Protein AF-A0A3N5Y1G5-F1 (afdb_monomer_lite)

Organism: NCBI:txid2259342

pLDDT: mean 88.71, std 13.87, range [32.69, 98.88]

Radius of gyration: 31.94 Å; chains: 1; bounding box: 76×94×120 Å

InterPro domains:
  IPR000755 D-alanyl-D-alanine dipeptidase [MF_01924] (608-785)
  IPR000755 D-alanyl-D-alanine dipeptidase [PF01427] (607-775)
  IPR001466 Beta-lactamase-related [PF00144] (46-370)
  IPR009045 Peptidase M74/Hedgehog-like, zinc-binding domain superfamily [G3DSA:3.30.1380.10] (606-782)
  IPR009045 Peptidase M74/Hedgehog-like, zinc-binding domain superfamily [SSF55166] (608-785)
  IPR012338 Beta-lactamase/transpeptidase-like [G3DSA:3.40.710.10] (34-372)
  IPR012338 Beta-lactamase/transpeptidase-like [SSF56601] (36-376)

Secondary structure (DSSP, 8-state):
----------SSHHHHHHHHHHHHHHHHHHHHHHHHHHHHHHHHHHHHHHHHHTT---EEEEEEESSSEEEEEEESB-TTT-PBP-TTSEEE-GGGHHHHHHHHHHHHHHTTS--TTSBGGGT-TT---B-TT-PPPBHHHHHTT-S---SS-SSSSTT--S---HHHHHHHHTTPBPSS-TTS-----HHHHHHHHHHHHHHHTS-HHHHHIIIIITTTT-TT-BSSGGGS-GGGSPPPEE--SSS--EEPP----S-HHHH--EEEHHHHHHHHHHHHTTTEETTEESS-HHHHHHHTS-S-S---SSS-EE-SS-EEEEETTEEEEEEEEEETTEEEEEEEEGGGTEEEEEEESBTTTHHHHHHHHHHHHHHHHHHHTTPPPPPP---BPPPHHHHHHH-EEEE-SS-EEEEEEETTEEEEEETTS-EEEEEEETTEEEEEETTEEES-EEE-SSEEEETTEEEEEE--PPPPPPPGGGGGT-EEES-TTS-EEEEEETTEEEEEETTTEEEE-EE-SSSEEE--SSSSSTT-EEEE---STTS--SEEEETTEEEEB---S---S-----HHHHHHHHHHHHHHHTPPPPTTTGGG--S-PPB-EEEGGGT-TTSEE--GGGSS-STTS----SS---EEEHHHHHHHHHHHHHHGGGTEEEEEEE----HHHHHHHHHHS-GGGGGGS--TTT--SGGGT-EEEEEEEETTT-PBPP-SS-TT--SGGGSTT---S-HHHHHHHHHHHHHHHHTTEEEETTEEEEEEETTGGGSPP----GGG--B--

Foldseek 3Di:
DDDDDDDDDPDDPVVVVVVVVVVVVCVVVVVVVVVVCVLCVQVQVLLQVQCVVFVFQKKWKFKAFLVFTDDIDIGHAQDADRHTGYLLFKDFQFQVLLVLLLLLLLVCVVVVNFDQADALCVLVVLQAAAEPQPDGQGNQLLLQQQRLFFAFFLALGQQHQDADALVRSRNRSNLFYRLDHRNPARAHHLSSQSSSLVSSCSSVVHHSQVSSVPLPCVQLVFPSKHLALVVDDSSRHHFFWEPFPAAHIDTWDHGHGSSSSRTGMMGGQSSLSSVLSCVLVLQQHPRGGSDHNVSSVQQLDFPDPPRDDDPFGGGRNWTWDAAPNAIKTWDWRFGTRKIKIWIDRSVVRMIMIMMTRYGLLRASRVLSRSQVVQQVVCVVVVHPGDRNWDFAQDDPVVLVLQAAKWADPPWIWGWDDDPRWIWIGIAWFFTFTWTQTPLGIWGRHSNHTGSQWDDDSFWIGHPNGITGGDDDDQADDADLLCVLEAAWWADPNWIWGWAAENNFIWIDTSSTGIFTWDDPDSFKTATDCDDNRHSWMKGFCAPDSVHRTQWIDRRSHITGGPPAVPPLPLDDDDPVLQVVLVVLLVVLLPDDADPVQVVQDDDPDAAQKDWLCVLDVQAAFAQCLCALSANNSHRNAVDSTAIARNLLSVLVSQLQVVVVVVQKGKYFHYFADALSVLVSCCVPDDPVLCLLGDDSNVADLSLLSQKTFIAIDGNVPRGGDDAQDDPNRSDQSQALRDDTYYNNRNVRLVSSQVSSVVSQWHARGRGSRMTGHPPSVVGRRHNAGPVRRRHDD

Structure (mmCIF, N/CA/C/O backbone):
data_AF-A0A3N5Y1G5-F1
#
_entry.id   AF-A0A3N5Y1G5-F1
#
loop_
_atom_site.group_PDB
_atom_site.id
_atom_site.type_symbol
_atom_site.label_atom_id
_atom_site.label_alt_id
_atom_site.label_comp_id
_atom_site.label_asym_id
_atom_site.label_entity_id
_atom_site.label_seq_id
_atom_site.pdbx_PDB_ins_code
_atom_site.Cartn_x
_atom_site.Cartn_y
_atom_site.Cartn_z
_atom_site.occupancy
_atom_site.B_iso_or_equiv
_atom_site.auth_seq_id
_atom_site.auth_comp_id
_atom_site.auth_asym_id
_atom_site.auth_atom_id
_atom_site.pdbx_PDB_model_num
ATOM 1 N N . MET A 1 1 ? 12.462 68.287 79.538 1.00 35.81 1 MET A N 1
ATOM 2 C CA . MET A 1 1 ? 13.253 67.039 79.572 1.00 35.81 1 MET A CA 1
ATOM 3 C C . MET A 1 1 ? 12.494 65.989 78.760 1.00 35.81 1 MET A C 1
ATOM 5 O O . MET A 1 1 ? 11.351 65.726 79.089 1.00 35.81 1 MET A O 1
ATOM 9 N N . THR A 1 2 ? 13.094 65.518 77.661 1.00 41.91 2 THR A N 1
ATOM 10 C CA . THR A 1 2 ? 12.868 64.233 76.947 1.00 41.91 2 THR A CA 1
ATOM 11 C C . THR A 1 2 ? 11.444 63.730 76.608 1.00 41.91 2 THR A C 1
ATOM 13 O O . THR A 1 2 ? 10.757 63.215 77.482 1.00 41.91 2 THR A O 1
ATOM 16 N N . MET A 1 3 ? 11.079 63.668 75.309 1.00 32.69 3 MET A N 1
ATOM 17 C CA . MET A 1 3 ? 10.240 62.576 74.748 1.00 32.69 3 MET A CA 1
ATOM 18 C C . MET A 1 3 ? 10.210 62.518 73.195 1.00 32.69 3 MET A C 1
ATOM 20 O O . MET A 1 3 ? 10.157 63.569 72.564 1.00 32.69 3 MET A O 1
ATOM 24 N N . LYS A 1 4 ? 10.079 61.295 72.623 1.00 39.53 4 LYS A N 1
ATOM 25 C CA . LYS A 1 4 ? 9.840 60.930 71.185 1.00 39.53 4 LYS A CA 1
ATOM 26 C C . LYS A 1 4 ? 11.037 61.209 70.236 1.00 39.53 4 LYS A C 1
ATOM 28 O O . LYS A 1 4 ? 11.791 62.131 70.493 1.00 39.53 4 LYS A O 1
ATOM 33 N N . ARG A 1 5 ? 11.326 60.478 69.139 1.00 40.19 5 ARG A N 1
ATOM 34 C CA . ARG A 1 5 ? 10.696 59.418 68.285 1.00 40.19 5 ARG A CA 1
ATOM 35 C C . ARG A 1 5 ? 11.837 58.467 67.775 1.00 40.19 5 ARG A C 1
ATOM 37 O O . ARG A 1 5 ? 12.974 58.912 67.814 1.00 40.19 5 ARG A O 1
ATOM 44 N N . PHE A 1 6 ? 11.689 57.242 67.231 1.00 38.09 6 PHE A N 1
ATOM 45 C CA . PHE A 1 6 ? 10.591 56.250 67.096 1.00 38.09 6 PHE A CA 1
ATOM 46 C C . PHE A 1 6 ? 11.174 54.824 66.792 1.00 38.09 6 PHE A C 1
ATOM 48 O O . PHE A 1 6 ? 12.289 54.541 67.212 1.00 38.09 6 PHE A O 1
ATOM 55 N N . MET A 1 7 ? 10.440 53.926 66.107 1.00 43.69 7 MET A N 1
ATOM 56 C CA . MET A 1 7 ? 10.794 52.516 65.789 1.00 43.69 7 MET A CA 1
ATOM 57 C C . MET A 1 7 ? 11.219 52.273 64.323 1.00 43.69 7 MET A C 1
ATOM 59 O O . MET A 1 7 ? 10.717 52.977 63.457 1.00 43.69 7 MET A O 1
ATOM 63 N N . THR A 1 8 ? 11.933 51.164 64.049 1.00 39.12 8 THR A N 1
ATOM 64 C CA . THR A 1 8 ? 11.602 50.160 62.992 1.00 39.12 8 THR A CA 1
ATOM 65 C C . THR A 1 8 ? 12.385 48.854 63.213 1.00 39.12 8 THR A C 1
ATOM 67 O O . THR A 1 8 ? 13.560 48.914 63.556 1.00 39.12 8 THR A O 1
ATOM 70 N N . GLY A 1 9 ? 11.775 47.680 62.978 1.00 36.16 9 GLY A N 1
ATOM 71 C CA . GLY A 1 9 ? 12.484 46.392 63.107 1.00 36.16 9 GLY A CA 1
ATOM 72 C C . GLY A 1 9 ? 11.608 45.132 63.127 1.00 36.16 9 GLY A C 1
ATOM 73 O O . GLY A 1 9 ? 11.803 44.278 63.981 1.00 36.16 9 GLY A O 1
ATOM 74 N N . GLY A 1 10 ? 10.617 45.010 62.232 1.00 46.09 10 GLY A N 1
ATOM 75 C CA . GLY A 1 10 ? 9.614 43.935 62.325 1.00 46.09 10 GLY A CA 1
ATOM 76 C C . GLY A 1 10 ? 8.923 43.545 61.017 1.00 46.09 10 GLY A C 1
ATOM 77 O O . GLY A 1 10 ? 7.711 43.379 61.018 1.00 46.09 10 GLY A O 1
ATOM 78 N N . PHE A 1 11 ? 9.661 43.425 59.903 1.00 45.41 11 PHE A N 1
ATOM 79 C CA . PHE A 1 11 ? 9.076 43.025 58.604 1.00 45.41 11 PHE A CA 1
ATOM 80 C C . PHE A 1 11 ? 9.909 42.046 57.748 1.00 45.41 11 PHE A C 1
ATOM 82 O O . PHE A 1 11 ? 9.359 41.427 56.841 1.00 45.41 11 PHE A O 1
ATOM 89 N N . LEU A 1 12 ? 11.205 41.842 58.030 1.00 46.50 12 LEU A N 1
ATOM 90 C CA . LEU A 1 12 ? 12.088 41.041 57.157 1.00 46.50 12 LEU A CA 1
ATOM 91 C C . LEU A 1 12 ? 11.954 39.512 57.318 1.00 46.50 12 LEU A C 1
ATOM 93 O O . LEU A 1 12 ? 12.172 38.768 56.364 1.00 46.50 12 LEU A O 1
ATOM 97 N N . SER A 1 13 ? 11.579 39.027 58.506 1.00 48.31 13 SER A N 1
ATOM 98 C CA . SER A 1 13 ? 11.663 37.593 58.844 1.00 48.31 13 SER A CA 1
ATOM 99 C C . SER A 1 13 ? 10.704 36.692 58.046 1.00 48.31 13 SER A C 1
ATOM 101 O O . SER A 1 13 ? 11.067 35.562 57.736 1.00 48.31 13 SER A O 1
ATOM 103 N N . ARG A 1 14 ? 9.515 37.174 57.650 1.00 47.97 14 ARG A N 1
ATOM 104 C CA . ARG A 1 14 ? 8.518 36.349 56.929 1.00 47.97 14 ARG A CA 1
ATOM 105 C C . ARG A 1 14 ? 8.759 36.209 55.420 1.00 47.97 14 ARG A C 1
ATOM 107 O O . ARG A 1 14 ? 8.202 35.294 54.818 1.00 47.97 14 ARG A O 1
ATOM 114 N N . TYR A 1 15 ? 9.574 37.072 54.812 1.00 46.44 15 TYR A N 1
ATOM 115 C CA . TYR A 1 15 ? 9.880 36.996 53.376 1.00 46.44 15 TYR A CA 1
ATOM 116 C C . TYR A 1 15 ? 11.066 36.072 53.074 1.00 46.44 15 TYR A C 1
ATOM 118 O O . TYR A 1 15 ? 11.004 35.299 52.119 1.00 46.44 15 TYR A O 1
ATOM 126 N N . LEU A 1 16 ? 12.099 36.074 53.925 1.00 49.38 16 LEU A N 1
ATOM 127 C CA . LEU A 1 16 ? 13.285 35.223 53.765 1.00 49.38 16 LEU A CA 1
ATOM 128 C C . LEU A 1 16 ? 12.955 33.721 53.796 1.00 49.38 16 LEU A C 1
ATOM 130 O O . LEU A 1 16 ? 13.438 32.981 52.945 1.00 49.38 16 LEU A O 1
ATOM 134 N N . THR A 1 17 ? 12.077 33.266 54.697 1.00 49.31 17 THR A N 1
ATOM 135 C CA . THR A 1 17 ? 11.693 31.841 54.773 1.00 49.31 17 THR A CA 1
ATOM 136 C C . THR A 1 17 ? 10.901 31.378 53.546 1.00 49.31 17 THR A C 1
ATOM 138 O O . THR A 1 17 ? 11.073 30.245 53.101 1.00 49.31 17 THR A O 1
ATOM 141 N N . ARG A 1 18 ? 10.066 32.251 52.959 1.00 48.28 18 ARG A N 1
ATOM 142 C CA . ARG A 1 18 ? 9.344 31.949 51.710 1.00 48.28 18 ARG A CA 1
ATOM 143 C C . ARG A 1 18 ? 10.288 31.875 50.511 1.00 48.28 18 ARG A C 1
ATOM 145 O O . ARG A 1 18 ? 10.153 30.947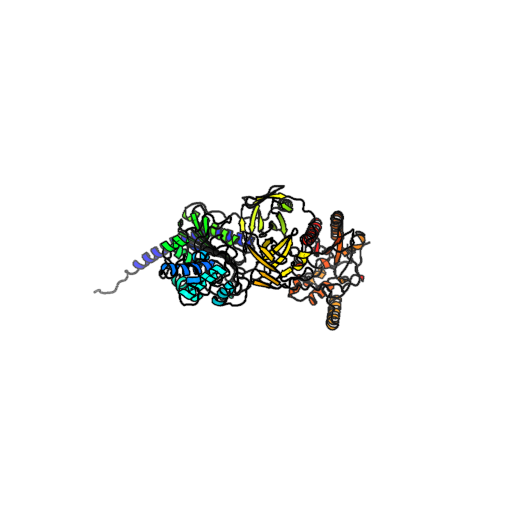 49.725 1.00 48.28 18 ARG A O 1
ATOM 152 N N . TYR A 1 19 ? 11.259 32.784 50.407 1.00 48.06 19 TYR A N 1
ATOM 153 C CA . TYR A 1 19 ? 12.279 32.714 49.356 1.00 48.06 19 TYR A CA 1
ATOM 154 C C . TYR A 1 19 ? 13.170 31.475 49.496 1.00 48.06 19 TYR A C 1
ATOM 156 O O . TYR A 1 19 ? 13.357 30.775 48.511 1.00 48.06 19 TYR A O 1
ATOM 164 N N . MET A 1 20 ? 13.649 31.130 50.699 1.00 50.00 20 MET A N 1
ATOM 165 C CA . MET A 1 20 ? 14.461 29.915 50.888 1.00 50.00 20 MET A CA 1
ATOM 166 C C . MET A 1 20 ? 13.717 28.639 50.476 1.00 50.00 20 MET A C 1
ATOM 168 O O . MET A 1 20 ? 14.296 27.804 49.789 1.00 50.00 20 MET A O 1
ATOM 172 N N . LEU A 1 21 ? 12.438 28.497 50.841 1.00 47.47 21 LEU A N 1
ATOM 173 C CA . LEU A 1 21 ? 11.632 27.347 50.420 1.00 47.47 21 LEU A CA 1
ATOM 174 C C . LEU A 1 21 ? 11.387 27.331 48.904 1.00 47.47 21 LEU A C 1
ATOM 176 O O . LEU A 1 21 ? 11.476 26.268 48.301 1.00 47.47 21 LEU A O 1
ATOM 180 N N . PHE A 1 22 ? 11.145 28.486 48.276 1.00 49.47 22 PHE A N 1
ATOM 181 C CA . PHE A 1 22 ? 10.941 28.573 46.825 1.00 49.47 22 PHE A CA 1
ATOM 182 C C . PHE A 1 22 ? 12.224 28.255 46.037 1.00 49.47 22 PHE A C 1
ATOM 184 O O . PHE A 1 22 ? 12.180 27.503 45.067 1.00 49.47 22 PHE A O 1
ATOM 191 N N . THR A 1 23 ? 13.383 28.746 46.492 1.00 51.19 23 THR A N 1
ATOM 192 C CA . THR A 1 23 ? 14.684 28.454 45.871 1.00 51.19 23 THR A CA 1
ATOM 193 C C . THR A 1 23 ? 15.103 26.998 46.079 1.00 51.19 23 THR A C 1
ATOM 195 O O . THR A 1 23 ? 15.584 26.380 45.137 1.00 51.19 23 THR A O 1
ATOM 198 N N . ILE A 1 24 ? 14.885 26.410 47.263 1.00 52.44 24 ILE A N 1
ATOM 199 C CA . ILE A 1 24 ? 15.164 24.979 47.500 1.00 52.44 24 ILE A CA 1
ATOM 200 C C . ILE A 1 24 ? 14.243 24.096 46.644 1.00 52.44 24 ILE A C 1
ATOM 202 O O . ILE A 1 24 ? 14.704 23.101 46.092 1.00 52.44 24 ILE A O 1
ATOM 206 N N . PHE A 1 25 ? 12.975 24.483 46.461 1.00 47.50 25 PHE A N 1
ATOM 207 C CA . PHE A 1 25 ? 12.053 23.777 45.568 1.00 47.50 25 PHE A CA 1
ATOM 208 C C . PHE A 1 25 ? 12.506 23.867 44.100 1.00 47.50 25 PHE A C 1
ATOM 210 O O . PHE A 1 25 ? 12.603 22.841 43.433 1.00 47.50 25 PHE A O 1
ATOM 217 N N . MET A 1 26 ? 12.894 25.052 43.607 1.00 45.47 26 MET A N 1
ATOM 218 C CA . MET A 1 26 ? 13.457 25.198 42.254 1.00 45.47 26 MET A CA 1
ATOM 219 C C . MET A 1 26 ? 14.755 24.401 42.055 1.00 45.47 26 MET A C 1
ATOM 221 O O . MET A 1 26 ? 14.901 23.730 41.038 1.00 45.47 26 MET A O 1
ATOM 225 N N . VAL A 1 27 ? 15.677 24.427 43.023 1.00 53.62 27 VAL A N 1
ATOM 226 C CA . VAL A 1 27 ? 16.965 23.708 42.952 1.00 53.62 27 VAL A CA 1
ATOM 227 C C . VAL A 1 27 ? 16.796 22.185 43.048 1.00 53.62 27 VAL A C 1
ATOM 229 O O . VAL A 1 27 ? 17.660 21.460 42.568 1.00 53.62 27 VAL A O 1
ATOM 232 N N . ALA A 1 28 ? 15.687 21.681 43.600 1.00 47.50 28 ALA A N 1
ATOM 233 C CA . ALA A 1 28 ? 15.346 20.256 43.563 1.00 47.50 28 ALA A CA 1
ATOM 234 C C . ALA A 1 28 ? 14.612 19.842 42.270 1.00 47.50 28 ALA A C 1
ATOM 236 O O . ALA A 1 28 ? 14.833 18.741 41.770 1.00 47.50 28 ALA A O 1
ATOM 237 N N . VAL A 1 29 ? 13.769 20.718 41.710 1.00 45.72 29 VAL A N 1
ATOM 238 C CA . VAL A 1 29 ? 12.982 20.435 40.494 1.00 45.72 29 VAL A CA 1
ATOM 239 C C . VAL A 1 29 ? 13.824 20.547 39.216 1.00 45.72 29 VAL A C 1
ATOM 241 O O . VAL A 1 29 ? 13.696 19.696 38.341 1.00 45.72 29 VAL A O 1
ATOM 244 N N . LEU A 1 30 ? 14.732 21.526 39.113 1.00 41.22 30 LEU A N 1
ATOM 245 C CA . LEU A 1 30 ? 15.590 21.721 37.931 1.00 41.22 30 LEU A CA 1
ATOM 246 C C . LEU A 1 30 ? 16.438 20.476 37.568 1.00 41.22 30 LEU A C 1
ATOM 248 O O . LEU A 1 30 ? 16.372 20.046 36.417 1.00 41.22 30 LEU A O 1
ATOM 252 N N . PRO A 1 31 ? 17.164 19.822 38.502 1.00 42.94 31 PRO A N 1
ATOM 253 C CA . PRO A 1 31 ? 17.902 18.588 38.210 1.00 42.94 31 PRO A CA 1
ATOM 254 C C . PRO A 1 31 ? 17.005 17.376 37.934 1.00 42.94 31 PRO A C 1
ATOM 256 O O . PRO A 1 31 ? 17.472 16.389 37.372 1.00 42.94 31 PRO A O 1
ATOM 259 N N . MET A 1 32 ? 15.741 17.413 38.366 1.00 44.34 32 MET A N 1
ATOM 260 C CA . MET A 1 32 ? 14.784 16.325 38.159 1.00 44.34 32 MET A CA 1
ATOM 261 C C . MET A 1 32 ? 14.109 16.428 36.785 1.00 44.34 32 MET A C 1
ATOM 263 O O . MET A 1 32 ? 13.925 15.406 36.133 1.00 44.34 32 MET A O 1
ATOM 267 N N . MET A 1 33 ? 13.831 17.647 36.308 1.00 39.03 33 MET A N 1
ATOM 268 C CA . MET A 1 33 ? 13.385 17.900 34.932 1.00 39.03 33 MET A CA 1
ATOM 269 C C . MET A 1 33 ? 14.505 17.661 33.913 1.00 39.03 33 MET A C 1
ATOM 271 O O . MET A 1 33 ? 14.279 16.945 32.945 1.00 39.03 33 MET A O 1
ATOM 275 N N . ALA A 1 34 ? 15.732 18.129 34.179 1.00 40.22 34 ALA A N 1
ATOM 276 C CA . ALA A 1 34 ? 16.880 17.860 33.305 1.00 40.22 34 ALA A CA 1
ATOM 277 C C . ALA A 1 34 ? 17.174 16.351 33.149 1.00 40.22 34 ALA A C 1
ATOM 279 O O . ALA A 1 34 ? 17.552 15.898 32.075 1.00 40.22 34 ALA A O 1
ATOM 280 N N . LYS A 1 35 ? 16.936 15.547 34.197 1.00 48.62 35 LYS A N 1
ATOM 281 C CA . LYS A 1 35 ? 17.024 14.079 34.111 1.00 48.62 35 LYS A CA 1
ATOM 282 C C . LYS A 1 35 ? 15.906 13.434 33.289 1.00 48.62 35 LYS A C 1
ATOM 284 O O . LYS A 1 35 ? 16.113 12.339 32.786 1.00 48.62 35 LYS A O 1
ATOM 289 N N . ALA A 1 36 ? 14.734 14.058 33.178 1.00 46.88 36 ALA A N 1
ATOM 290 C CA . ALA A 1 36 ? 13.616 13.505 32.414 1.00 46.88 36 ALA A CA 1
ATOM 291 C C . ALA A 1 36 ? 13.797 13.697 30.897 1.00 46.88 36 ALA A C 1
ATOM 293 O O . ALA A 1 36 ? 13.450 12.795 30.138 1.00 46.88 36 ALA A O 1
ATOM 294 N N . GLU A 1 37 ? 14.387 14.818 30.464 1.00 50.84 37 GLU A N 1
ATOM 295 C CA . GLU A 1 37 ? 14.785 15.026 29.060 1.00 50.84 37 GLU A CA 1
ATOM 296 C C . GLU A 1 37 ? 15.881 14.035 28.622 1.00 50.84 37 GLU A C 1
ATOM 298 O O . GLU A 1 37 ? 15.792 13.471 27.532 1.00 50.84 37 GLU A O 1
ATOM 303 N N . ASP A 1 38 ? 16.853 13.736 29.492 1.00 65.69 38 ASP A N 1
ATOM 304 C CA . ASP A 1 38 ? 17.917 12.751 29.221 1.00 65.69 38 ASP A CA 1
ATOM 305 C C . ASP A 1 38 ? 17.380 11.314 29.036 1.00 65.69 38 ASP A C 1
ATOM 307 O O . ASP A 1 38 ? 17.851 10.577 28.170 1.00 65.69 38 ASP A O 1
ATOM 311 N N . ILE A 1 39 ? 16.379 10.901 29.829 1.00 76.75 39 ILE A N 1
ATOM 312 C CA . ILE A 1 39 ? 15.879 9.510 29.861 1.00 76.75 39 ILE A CA 1
ATOM 313 C C . ILE A 1 39 ? 15.238 9.073 28.538 1.00 76.75 39 ILE A C 1
ATOM 315 O O . ILE A 1 39 ? 15.331 7.901 28.192 1.00 76.75 39 ILE A O 1
ATOM 319 N N . TYR A 1 40 ? 14.604 9.983 27.795 1.00 88.00 40 TYR A N 1
ATOM 320 C CA . TYR A 1 40 ? 13.916 9.648 26.541 1.00 88.00 40 TYR A CA 1
ATOM 321 C C . TYR A 1 40 ? 14.642 10.124 25.280 1.00 88.00 40 TYR A C 1
ATOM 323 O O . TYR A 1 40 ? 14.210 9.796 24.178 1.00 88.00 40 TYR A O 1
ATOM 331 N N . SER A 1 41 ? 15.758 10.846 25.413 1.00 87.31 41 SER A N 1
ATOM 332 C CA . SER A 1 41 ? 16.545 11.332 24.273 1.00 87.31 41 SER A CA 1
ATOM 333 C C . SER A 1 41 ? 16.954 10.192 23.325 1.00 87.31 41 SER A C 1
ATOM 335 O O . SER A 1 41 ? 16.700 10.257 22.126 1.00 87.31 41 SER A O 1
ATOM 337 N N . ALA A 1 42 ? 17.452 9.077 23.875 1.00 86.56 42 ALA A N 1
ATOM 338 C CA . ALA A 1 42 ? 17.803 7.888 23.092 1.00 86.56 42 ALA A CA 1
ATOM 339 C C . ALA A 1 42 ? 16.599 7.260 22.358 1.00 86.56 42 ALA A C 1
ATOM 341 O O . ALA A 1 42 ? 16.739 6.835 21.214 1.00 86.56 42 ALA A O 1
ATOM 342 N N . LEU A 1 43 ? 15.419 7.242 22.991 1.00 92.81 43 LEU A N 1
ATOM 343 C CA . LEU A 1 43 ? 14.181 6.717 22.404 1.00 92.81 43 LEU A CA 1
ATOM 344 C C . LEU A 1 43 ? 13.689 7.600 21.243 1.00 92.81 43 LEU A C 1
ATOM 346 O O . LEU A 1 43 ? 13.304 7.080 20.198 1.00 92.81 43 LEU A O 1
ATOM 350 N N . ASN A 1 44 ? 13.748 8.927 21.401 1.00 94.25 44 ASN A N 1
ATOM 351 C CA . ASN A 1 44 ? 13.436 9.887 20.337 1.00 94.25 44 ASN A CA 1
ATOM 352 C C . ASN A 1 44 ? 14.348 9.666 19.117 1.00 94.25 44 ASN A C 1
ATOM 354 O O . ASN A 1 44 ? 13.873 9.553 17.989 1.00 94.25 44 ASN A O 1
ATOM 358 N N . ASP A 1 45 ? 15.656 9.570 19.365 1.00 92.56 45 ASP A N 1
ATOM 359 C CA . ASP A 1 45 ? 16.694 9.338 18.361 1.00 92.56 45 ASP A CA 1
ATOM 360 C C . ASP A 1 45 ? 16.511 8.007 17.614 1.00 92.56 45 ASP A C 1
ATOM 362 O O . ASP A 1 45 ? 16.692 7.943 16.395 1.00 92.56 45 ASP A O 1
ATOM 366 N N . ASP A 1 46 ? 16.146 6.941 18.330 1.00 93.12 46 ASP A N 1
ATOM 367 C CA . ASP A 1 46 ? 15.840 5.637 17.744 1.00 93.12 46 ASP A CA 1
ATOM 368 C C . ASP A 1 46 ? 14.613 5.706 16.826 1.00 93.12 46 ASP A C 1
ATOM 370 O O . ASP A 1 46 ? 14.671 5.255 15.681 1.00 93.12 46 ASP A O 1
ATOM 374 N N . ILE A 1 47 ? 13.528 6.343 17.269 1.00 95.94 47 ILE A N 1
ATOM 375 C CA . ILE A 1 47 ? 12.310 6.503 16.461 1.00 95.94 47 ILE A CA 1
ATOM 376 C C . ILE A 1 47 ? 12.579 7.371 15.225 1.00 95.94 47 ILE A C 1
ATOM 378 O O . ILE A 1 47 ? 12.136 7.024 14.130 1.00 95.94 47 ILE A O 1
ATOM 382 N N . ALA A 1 48 ? 13.340 8.460 15.368 1.00 95.94 48 ALA A N 1
ATOM 383 C CA . ALA A 1 48 ? 13.710 9.338 14.260 1.00 95.94 48 ALA A CA 1
ATOM 384 C C . ALA A 1 48 ? 14.566 8.618 13.205 1.00 95.94 48 ALA A C 1
ATOM 386 O O . ALA A 1 48 ? 14.267 8.699 12.011 1.00 95.94 48 ALA A O 1
ATOM 387 N N . ARG A 1 49 ? 15.594 7.866 13.633 1.00 94.50 49 ARG A N 1
ATOM 388 C CA . ARG A 1 49 ? 16.414 7.032 12.735 1.00 94.50 49 ARG A CA 1
ATOM 389 C C . ARG A 1 49 ? 15.568 5.996 11.999 1.00 94.50 49 ARG A C 1
ATOM 391 O O . ARG A 1 49 ? 15.729 5.839 10.790 1.00 94.50 49 ARG A O 1
ATOM 398 N N . TYR A 1 50 ? 14.667 5.325 12.715 1.00 95.25 50 TYR A N 1
ATOM 399 C CA . TYR A 1 50 ? 13.821 4.278 12.152 1.00 95.25 50 TYR A CA 1
ATOM 400 C C . TYR A 1 50 ? 12.817 4.817 11.125 1.00 95.25 50 TYR A C 1
ATOM 402 O O . TYR A 1 50 ? 12.744 4.323 10.004 1.00 95.25 50 TYR A O 1
ATOM 410 N N . ALA A 1 51 ? 12.086 5.881 11.460 1.00 95.69 51 ALA A N 1
ATOM 411 C CA . ALA A 1 51 ? 11.142 6.509 10.538 1.00 95.69 51 ALA A CA 1
ATOM 412 C C . ALA A 1 51 ? 11.843 7.036 9.270 1.00 95.69 51 ALA A C 1
ATOM 414 O O . ALA A 1 51 ? 11.376 6.791 8.154 1.00 95.69 51 ALA A O 1
ATOM 415 N N . HIS A 1 52 ? 13.012 7.671 9.420 1.00 93.62 52 HIS A N 1
ATOM 416 C CA . HIS A 1 52 ? 13.807 8.142 8.287 1.00 93.62 52 HIS A CA 1
ATOM 417 C C . HIS A 1 52 ? 14.301 6.991 7.392 1.00 93.62 52 HIS A C 1
ATOM 419 O O . HIS A 1 52 ? 14.236 7.107 6.168 1.00 93.62 52 HIS A O 1
ATOM 425 N N . SER A 1 53 ? 14.738 5.856 7.960 1.00 91.50 53 SER A N 1
ATOM 426 C CA . SER A 1 53 ? 15.181 4.687 7.173 1.00 91.50 53 SER A CA 1
ATOM 427 C C . SER A 1 53 ? 14.057 4.027 6.359 1.00 91.50 53 SER A C 1
ATOM 429 O O . SER A 1 53 ? 14.333 3.240 5.451 1.00 91.50 53 SER A O 1
ATOM 431 N N . LEU A 1 54 ? 12.799 4.355 6.666 1.00 91.06 54 LEU A N 1
ATOM 432 C CA . LEU A 1 54 ? 11.588 3.879 5.999 1.00 91.06 54 LEU A CA 1
ATOM 433 C C . LEU A 1 54 ? 10.941 4.921 5.067 1.00 91.06 54 LEU A C 1
ATOM 435 O O . LEU A 1 54 ? 9.944 4.612 4.414 1.00 91.06 54 LEU A O 1
ATOM 439 N N . GLY A 1 55 ? 11.472 6.148 5.003 1.00 90.50 55 GLY A N 1
ATOM 440 C CA . GLY A 1 55 ? 10.859 7.242 4.243 1.00 90.50 55 GLY A CA 1
ATOM 441 C C . GLY A 1 55 ? 9.531 7.734 4.834 1.00 90.50 55 GLY A C 1
ATOM 442 O O . GLY A 1 55 ? 8.634 8.124 4.084 1.00 90.50 55 GLY A O 1
ATOM 443 N N . ILE A 1 56 ? 9.390 7.686 6.162 1.00 95.31 56 ILE A N 1
ATOM 444 C CA . ILE A 1 56 ? 8.267 8.263 6.909 1.00 95.31 56 ILE A CA 1
ATOM 445 C C . ILE A 1 56 ? 8.686 9.663 7.369 1.00 95.31 56 ILE A C 1
ATOM 447 O O . ILE A 1 56 ? 9.626 9.799 8.152 1.00 95.31 56 ILE A O 1
ATOM 451 N N . ASP A 1 57 ? 8.007 10.706 6.882 1.00 94.12 57 ASP A N 1
ATOM 452 C CA . ASP A 1 57 ? 8.413 12.096 7.153 1.00 94.12 57 ASP A CA 1
ATOM 453 C C . ASP A 1 57 ? 7.836 12.639 8.464 1.00 94.12 57 ASP A C 1
ATOM 455 O O . ASP A 1 57 ? 8.407 13.559 9.043 1.00 94.12 57 ASP A O 1
ATOM 459 N N . ALA A 1 58 ? 6.695 12.104 8.910 1.00 97.19 58 ALA A N 1
ATOM 460 C CA . ALA A 1 58 ? 5.980 12.574 10.086 1.00 97.19 58 ALA A CA 1
ATOM 461 C C . ALA A 1 58 ? 5.443 11.424 10.943 1.00 97.19 58 ALA A C 1
ATOM 463 O O . ALA A 1 58 ? 4.789 10.510 10.434 1.00 97.19 58 ALA A O 1
ATOM 464 N N . VAL A 1 59 ? 5.672 11.516 12.257 1.00 98.38 59 VAL A N 1
ATOM 465 C CA . VAL A 1 59 ? 5.168 10.579 13.275 1.00 98.38 59 VAL A CA 1
ATOM 466 C C . VAL A 1 59 ? 4.683 11.364 14.492 1.00 98.38 59 VAL A C 1
ATOM 468 O O . VAL A 1 59 ? 5.362 12.289 14.928 1.00 98.38 59 VAL A O 1
ATOM 471 N N . ALA A 1 60 ? 3.550 10.980 15.078 1.00 98.69 60 ALA A N 1
ATOM 472 C CA . ALA A 1 60 ? 3.110 11.459 16.391 1.00 98.69 60 ALA A CA 1
ATOM 473 C C . ALA A 1 60 ? 2.881 10.280 17.342 1.00 98.69 60 ALA A C 1
ATOM 475 O O . ALA A 1 60 ? 2.391 9.231 16.917 1.00 98.69 60 ALA A O 1
ATOM 476 N N . ILE A 1 61 ? 3.220 10.460 18.622 1.00 98.81 61 ILE A N 1
ATOM 477 C CA . ILE A 1 61 ? 3.103 9.433 19.664 1.00 98.81 61 ILE A CA 1
ATOM 478 C C . ILE A 1 61 ? 2.589 10.033 20.973 1.00 98.81 61 ILE A C 1
ATOM 480 O O . ILE A 1 61 ? 3.077 11.069 21.425 1.00 98.81 61 ILE A O 1
ATOM 484 N N . GLU A 1 62 ? 1.664 9.325 21.614 1.00 98.75 62 GLU A N 1
ATOM 485 C CA . GLU A 1 62 ? 1.229 9.542 22.994 1.00 98.75 62 GLU A CA 1
ATOM 486 C C . GLU A 1 62 ? 1.303 8.219 23.763 1.00 98.75 62 GLU A C 1
ATOM 488 O O . GLU A 1 62 ? 0.728 7.226 23.321 1.00 98.75 62 GLU A O 1
ATOM 493 N N . VAL A 1 63 ? 1.950 8.212 24.929 1.00 98.69 63 VAL A N 1
ATOM 494 C CA . VAL A 1 63 ? 1.886 7.121 25.912 1.00 98.69 63 VAL A CA 1
ATOM 495 C C . VAL A 1 63 ? 1.168 7.612 27.156 1.00 98.69 63 VAL A C 1
ATOM 497 O O . VAL A 1 63 ? 1.468 8.690 27.676 1.00 98.69 63 VAL A O 1
ATOM 500 N N . VAL A 1 64 ? 0.260 6.789 27.668 1.00 98.69 64 VAL A N 1
ATOM 501 C CA . VAL A 1 64 ? -0.548 7.078 28.850 1.00 98.69 64 VAL A CA 1
ATOM 502 C C . VAL A 1 64 ? -0.553 5.932 29.856 1.00 98.69 64 VAL A C 1
ATOM 504 O O . VAL A 1 64 ? -0.260 4.785 29.522 1.00 98.69 64 VAL A O 1
ATOM 507 N N . ASP A 1 65 ? -0.960 6.245 31.082 1.00 98.12 65 ASP A N 1
ATOM 508 C CA . ASP A 1 65 ? -1.351 5.288 32.112 1.00 98.12 65 ASP A CA 1
ATOM 509 C C . ASP A 1 65 ? -2.719 5.638 32.730 1.00 98.12 65 ASP A C 1
ATOM 511 O O . ASP A 1 65 ? -3.513 6.393 32.152 1.00 98.12 65 ASP A O 1
ATOM 515 N N . SER A 1 66 ? -3.018 5.073 33.905 1.00 96.31 66 SER A N 1
ATOM 516 C CA . SER A 1 66 ? -4.248 5.337 34.657 1.00 96.31 66 SER A CA 1
ATOM 517 C C . SER A 1 66 ? -4.379 6.776 35.185 1.00 96.31 66 SER A C 1
ATOM 519 O O . SER A 1 66 ? -5.493 7.182 35.520 1.00 96.31 66 SER A O 1
ATOM 521 N N . GLN A 1 67 ? -3.301 7.566 35.233 1.00 96.06 67 GLN A N 1
ATOM 522 C CA . GLN A 1 67 ? -3.305 8.980 35.639 1.00 96.06 67 GLN A CA 1
ATOM 523 C C . GLN A 1 67 ? -3.279 9.955 34.450 1.00 96.06 67 GLN A C 1
ATOM 525 O O . GLN A 1 67 ? -3.613 11.129 34.621 1.00 96.06 67 GLN A O 1
ATOM 530 N N . GLY A 1 68 ? -2.916 9.489 33.252 1.00 96.00 68 GLY A N 1
ATOM 531 C CA . GLY A 1 68 ? -2.911 10.277 32.019 1.00 96.00 68 GLY A CA 1
ATOM 532 C C . GLY A 1 68 ? -1.588 10.174 31.265 1.00 96.00 68 GLY A C 1
ATOM 533 O O . GLY A 1 68 ? -0.997 9.104 31.193 1.00 96.00 68 GLY A O 1
ATOM 534 N N . SER A 1 69 ? -1.138 11.282 30.672 1.00 97.38 69 SER A N 1
ATOM 535 C CA . SER A 1 69 ? 0.064 11.331 29.825 1.00 97.38 69 SER A CA 1
ATOM 536 C C . SER A 1 69 ? 1.345 11.002 30.603 1.00 97.38 69 SER A C 1
ATOM 538 O O . SER A 1 69 ? 1.641 11.635 31.617 1.00 97.38 69 SER A O 1
ATOM 540 N N . VAL A 1 70 ? 2.110 10.032 30.097 1.00 97.06 70 VAL A N 1
ATOM 541 C CA . VAL A 1 70 ? 3.403 9.579 30.639 1.00 97.06 70 VAL A CA 1
ATOM 542 C C . VAL A 1 70 ? 4.560 10.147 29.819 1.00 97.06 70 VAL A C 1
ATOM 544 O O . VAL A 1 70 ? 5.556 10.605 30.377 1.00 97.06 70 VAL A O 1
ATOM 547 N N . TRP A 1 71 ? 4.433 10.094 28.493 1.00 97.19 71 TRP A N 1
ATOM 548 C CA . TRP A 1 71 ? 5.432 10.550 27.531 1.00 97.19 71 TRP A CA 1
ATOM 549 C C . TRP A 1 71 ? 4.769 10.778 26.169 1.00 97.19 71 TRP A C 1
ATOM 551 O O . TRP A 1 71 ? 3.763 10.151 25.845 1.00 97.19 71 TRP A O 1
ATOM 561 N N . SER A 1 72 ? 5.343 11.660 25.359 1.00 97.81 72 SER A N 1
ATOM 562 C CA . SER A 1 72 ? 4.867 11.949 24.009 1.00 97.81 72 SER A CA 1
ATOM 563 C C . SER A 1 72 ? 6.025 12.371 23.120 1.00 97.81 72 SER A C 1
ATOM 565 O O . SER A 1 72 ? 6.915 13.082 23.592 1.00 97.81 72 SER A O 1
ATOM 567 N N . TYR A 1 73 ? 5.966 12.031 21.837 1.00 97.69 73 TYR A N 1
ATOM 568 C CA . TYR A 1 73 ? 6.975 12.428 20.859 1.00 97.69 73 TYR A CA 1
ATOM 569 C C . TYR A 1 73 ? 6.335 12.813 19.524 1.00 97.69 73 TYR A C 1
ATOM 571 O O . TYR A 1 73 ? 5.219 12.399 19.204 1.00 97.69 73 TYR A O 1
ATOM 579 N N . GLY A 1 74 ? 7.048 13.634 18.762 1.00 97.50 74 GLY A N 1
ATOM 580 C CA . GLY A 1 74 ? 6.651 14.086 17.441 1.00 97.50 74 GLY A CA 1
ATOM 581 C C . GLY A 1 74 ? 7.876 14.239 16.546 1.00 97.50 74 GLY A C 1
ATOM 582 O O . GLY A 1 74 ? 8.917 14.727 16.984 1.00 97.50 74 GLY A O 1
ATOM 583 N N . LEU A 1 75 ? 7.739 13.793 15.303 1.00 96.88 75 LEU A N 1
ATOM 584 C CA . LEU A 1 75 ? 8.751 13.843 14.256 1.00 96.88 75 LEU A CA 1
ATOM 585 C C . LEU A 1 75 ? 8.147 14.514 13.025 1.00 96.88 75 LEU A C 1
ATOM 587 O O . LEU A 1 75 ? 7.006 14.219 12.672 1.00 96.88 75 LEU A O 1
ATOM 591 N N . GLY A 1 76 ? 8.933 15.353 12.351 1.00 95.38 76 GLY A N 1
ATOM 592 C CA . GLY A 1 76 ? 8.538 16.008 11.106 1.00 95.38 76 GLY A CA 1
ATOM 593 C C . GLY A 1 76 ? 7.773 17.315 11.296 1.00 95.38 76 GLY A C 1
ATOM 594 O O . GLY A 1 76 ? 7.642 17.840 12.402 1.00 95.38 76 GLY A O 1
ATOM 595 N N . GLU A 1 77 ? 7.260 17.836 10.184 1.00 93.00 77 GLU A N 1
ATOM 596 C CA . GLU A 1 77 ? 6.512 19.094 10.105 1.00 93.00 77 GLU A CA 1
ATOM 597 C C . GLU A 1 77 ? 5.128 18.872 9.477 1.00 93.00 77 GLU A C 1
ATOM 599 O O . GLU A 1 77 ? 4.934 18.000 8.625 1.00 93.00 77 GLU A O 1
ATOM 604 N N . VAL A 1 78 ? 4.151 19.686 9.883 1.00 90.56 78 VAL A N 1
ATOM 605 C CA . VAL A 1 78 ? 2.846 19.765 9.209 1.00 90.56 78 VAL A CA 1
ATOM 606 C C . VAL A 1 78 ? 3.000 20.457 7.850 1.00 90.56 78 VAL A C 1
ATOM 608 O O . VAL A 1 78 ? 3.878 21.303 7.675 1.00 90.56 78 VAL A O 1
ATOM 611 N N . HIS A 1 79 ? 2.141 20.130 6.881 1.00 78.94 79 HIS A N 1
ATOM 612 C CA . HIS A 1 79 ? 2.420 20.373 5.461 1.00 78.94 79 HIS A CA 1
ATOM 613 C C . HIS A 1 79 ? 2.756 21.836 5.103 1.00 78.94 79 HIS A C 1
ATOM 615 O O . HIS A 1 79 ? 3.618 22.065 4.252 1.00 78.94 79 HIS A O 1
ATOM 621 N N . THR A 1 80 ? 2.070 22.818 5.694 1.00 77.56 80 THR A N 1
ATOM 622 C CA . THR A 1 80 ? 2.023 24.192 5.154 1.00 77.56 80 THR A CA 1
ATOM 623 C C . THR A 1 80 ? 2.424 25.299 6.132 1.00 77.56 80 THR A C 1
ATOM 625 O O . THR A 1 80 ? 2.262 26.471 5.798 1.00 77.56 80 THR A O 1
ATOM 628 N N . SER A 1 81 ? 2.906 24.979 7.337 1.00 75.19 81 SER A N 1
ATOM 629 C CA . SER A 1 81 ? 3.244 26.004 8.348 1.00 75.19 81 SER A CA 1
ATOM 630 C C . SER A 1 81 ? 4.603 25.832 9.033 1.00 75.19 81 SER A C 1
ATOM 632 O O . SER A 1 81 ? 4.924 26.611 9.930 1.00 75.19 81 SER A O 1
ATOM 634 N N . ASN A 1 82 ? 5.396 24.830 8.634 1.00 77.56 82 ASN A N 1
ATOM 635 C CA . ASN A 1 82 ? 6.662 24.426 9.267 1.00 77.56 82 ASN A CA 1
ATOM 636 C C . ASN A 1 82 ? 6.548 24.196 10.791 1.00 77.56 82 ASN A C 1
ATOM 638 O O . ASN A 1 82 ? 7.538 24.210 11.525 1.00 77.56 82 ASN A O 1
ATOM 642 N N . LYS A 1 83 ? 5.322 24.018 11.302 1.00 91.44 83 LYS A N 1
ATOM 643 C CA . LYS A 1 83 ? 5.076 23.653 12.692 1.00 91.44 83 LYS A CA 1
ATOM 644 C C . LYS A 1 83 ? 5.491 22.195 12.855 1.00 91.44 83 LYS A C 1
ATOM 646 O O . LYS A 1 83 ? 5.007 21.336 12.118 1.00 91.44 83 LYS A O 1
ATOM 651 N N . LEU A 1 84 ? 6.344 21.925 13.841 1.00 95.38 84 LEU A N 1
ATOM 652 C CA . LEU A 1 84 ? 6.699 20.560 14.214 1.00 95.38 84 LEU A CA 1
ATOM 653 C C . LEU A 1 84 ? 5.447 19.762 14.597 1.00 95.38 84 LEU A C 1
ATOM 655 O O . LEU A 1 84 ? 4.547 20.270 15.276 1.00 95.38 84 LEU A O 1
ATOM 659 N N . VAL A 1 85 ? 5.420 18.508 14.159 1.00 97.31 85 VAL A N 1
ATOM 660 C CA . VAL A 1 85 ? 4.421 17.517 14.555 1.00 97.31 85 VAL A CA 1
ATOM 661 C C . VAL A 1 85 ? 4.552 17.240 16.052 1.00 97.31 85 VAL A C 1
ATOM 663 O O . VAL A 1 85 ? 5.650 17.173 16.599 1.00 97.31 85 VAL A O 1
ATOM 666 N N . ASP A 1 86 ? 3.417 17.071 16.720 1.00 97.06 86 ASP A N 1
ATOM 667 C CA . ASP A 1 86 ? 3.316 16.771 18.146 1.00 97.06 86 ASP A CA 1
ATOM 668 C C . ASP A 1 86 ? 2.098 15.879 18.445 1.00 97.06 86 ASP A C 1
ATOM 670 O O . ASP A 1 86 ? 1.278 15.587 17.574 1.00 97.06 86 ASP A O 1
ATOM 674 N N . ARG A 1 87 ? 1.922 15.495 19.715 1.00 97.56 87 ARG A N 1
ATOM 675 C CA . ARG A 1 87 ? 0.743 14.754 20.214 1.00 97.56 87 ARG A CA 1
ATOM 676 C C . ARG A 1 87 ? -0.615 15.405 19.908 1.00 97.56 87 ARG A C 1
ATOM 678 O O . ARG A 1 87 ? -1.630 14.723 20.007 1.00 97.56 87 ARG A O 1
ATOM 685 N N . ASN A 1 88 ? -0.641 16.705 19.594 1.00 97.69 88 ASN A N 1
ATOM 686 C CA . ASN A 1 88 ? -1.839 17.500 19.304 1.00 97.69 88 ASN A CA 1
ATOM 687 C C . ASN A 1 88 ? -2.065 17.686 17.792 1.00 97.69 88 ASN A C 1
ATOM 689 O O . ASN A 1 88 ? -2.984 18.396 17.390 1.00 97.69 88 ASN A O 1
ATOM 693 N N . THR A 1 89 ? -1.205 17.111 16.955 1.00 98.00 89 THR A N 1
ATOM 694 C CA . THR A 1 89 ? -1.296 17.207 15.500 1.00 98.00 89 THR A CA 1
ATOM 695 C C . THR A 1 89 ? -2.315 16.180 14.989 1.00 98.00 89 THR A C 1
ATOM 697 O O . THR A 1 89 ? -2.247 15.024 15.414 1.00 98.00 89 THR A O 1
ATOM 700 N N . PRO A 1 90 ? -3.284 16.571 14.138 1.00 97.38 90 PRO A N 1
ATOM 701 C CA . PRO A 1 90 ? -4.301 15.658 13.623 1.00 97.38 90 PRO A CA 1
ATOM 702 C C . PRO A 1 90 ? -3.769 14.724 12.525 1.00 97.38 90 PRO A C 1
ATOM 704 O O . PRO A 1 90 ? -3.027 15.136 11.634 1.00 97.38 90 PRO A O 1
ATOM 707 N N . PHE A 1 91 ? -4.202 13.463 12.576 1.00 98.19 91 PHE A N 1
ATOM 708 C CA . PHE A 1 91 ? -3.955 12.409 11.584 1.00 98.19 91 PHE A CA 1
ATOM 709 C C . PHE A 1 91 ? -5.282 11.713 11.259 1.00 98.19 91 PHE A C 1
ATOM 711 O O . PHE A 1 91 ? -6.121 11.555 12.150 1.00 98.19 91 PHE A O 1
ATOM 718 N N . ARG A 1 92 ? -5.478 11.243 10.016 1.00 97.88 92 ARG A N 1
ATOM 719 C CA . ARG A 1 92 ? -6.542 10.258 9.747 1.00 97.88 92 ARG A CA 1
ATOM 720 C C . ARG A 1 92 ? -6.151 8.962 10.455 1.00 97.88 92 ARG A C 1
ATOM 722 O O . ARG A 1 92 ? -5.045 8.479 10.229 1.00 97.88 92 ARG A O 1
ATOM 729 N N . VAL A 1 93 ? -7.026 8.400 11.291 1.00 98.19 93 VAL A N 1
ATOM 730 C CA . VAL A 1 93 ? -6.690 7.200 12.088 1.00 98.19 93 VAL A CA 1
ATOM 731 C C . VAL A 1 93 ? -7.270 5.900 11.528 1.00 98.19 93 VAL A C 1
ATOM 733 O O . VAL A 1 93 ? -7.100 4.828 12.115 1.00 98.19 93 VAL A O 1
ATOM 736 N N . GLY A 1 94 ? -7.948 5.981 10.378 1.00 97.12 94 GLY A N 1
ATOM 737 C CA . GLY A 1 94 ? -8.491 4.840 9.646 1.00 97.12 94 GLY A CA 1
ATOM 738 C C . GLY A 1 94 ? -9.319 3.928 10.546 1.00 97.12 94 GLY A C 1
ATOM 739 O O . GLY A 1 94 ? -10.131 4.385 11.354 1.00 97.12 94 GLY A O 1
ATOM 740 N N . SER A 1 95 ? -9.077 2.623 10.452 1.00 97.31 95 SER A N 1
ATOM 741 C CA . SER A 1 95 ? -9.840 1.608 11.181 1.00 97.31 95 SER A CA 1
ATOM 742 C C . SER A 1 95 ? -9.809 1.681 12.714 1.00 97.31 95 SER A C 1
ATOM 744 O O . SER A 1 95 ? -10.633 1.013 13.326 1.00 97.31 95 SER A O 1
ATOM 746 N N . VAL A 1 96 ? -8.987 2.527 13.355 1.00 98.38 96 VAL A N 1
ATOM 747 C CA . VAL A 1 96 ? -9.150 2.841 14.796 1.00 98.38 96 VAL A CA 1
ATOM 748 C C . VAL A 1 96 ? -10.542 3.432 15.089 1.00 98.38 96 VAL A C 1
ATOM 750 O O . VAL A 1 96 ? -11.067 3.256 16.186 1.00 98.38 96 VAL A O 1
ATOM 753 N N . THR A 1 97 ? -11.193 4.034 14.085 1.00 98.62 97 THR A N 1
ATOM 754 C CA . THR A 1 97 ? -12.609 4.454 14.118 1.00 98.62 97 THR A CA 1
ATOM 755 C C . THR A 1 97 ? -13.554 3.338 14.582 1.00 98.62 97 THR A C 1
ATOM 757 O O . THR A 1 97 ? -14.509 3.614 15.307 1.00 98.62 97 THR A O 1
ATOM 760 N N . LYS A 1 98 ? -13.273 2.070 14.238 1.00 98.56 98 LYS A N 1
ATOM 761 C CA . LYS A 1 98 ? -14.124 0.919 14.590 1.00 98.56 98 LYS A CA 1
ATOM 762 C C . LYS A 1 98 ? -14.306 0.769 16.098 1.00 98.56 98 LYS A C 1
ATOM 764 O O . LYS A 1 98 ? -15.422 0.535 16.543 1.00 98.56 98 LYS A O 1
ATOM 769 N N . LEU A 1 99 ? -13.268 1.058 16.891 1.00 98.06 99 LEU A N 1
ATOM 770 C CA . LEU A 1 99 ? -13.363 1.060 18.354 1.00 98.06 99 LEU A CA 1
ATOM 771 C C . LEU A 1 99 ? -14.471 1.990 18.866 1.00 98.06 99 LEU A C 1
ATOM 773 O O . LEU A 1 99 ? -15.164 1.647 19.817 1.00 98.06 99 LEU A O 1
ATOM 777 N N . PHE A 1 100 ? -14.678 3.149 18.239 1.00 98.69 100 PHE A N 1
ATOM 778 C CA . PHE A 1 100 ?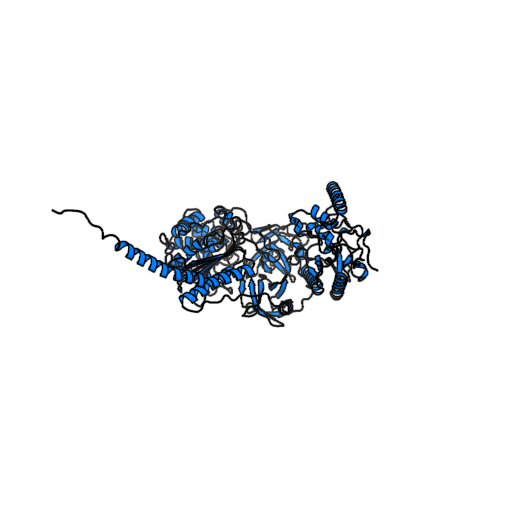 -15.730 4.085 18.638 1.00 98.69 100 PHE A CA 1
ATOM 779 C C . PHE A 1 100 ? -17.116 3.548 18.267 1.00 98.69 100 PHE A C 1
ATOM 781 O O . PHE A 1 100 ? -18.033 3.598 19.087 1.00 98.69 100 PHE A O 1
ATOM 788 N N . THR A 1 101 ? -17.248 2.968 17.074 1.00 98.75 101 THR A N 1
ATOM 789 C CA . THR A 1 101 ? -18.458 2.279 16.600 1.00 98.75 101 THR A CA 1
ATOM 790 C C . THR A 1 101 ? -18.856 1.123 17.522 1.00 98.75 101 THR A C 1
ATOM 792 O O . THR A 1 101 ? -19.996 1.065 17.989 1.00 98.75 101 THR A O 1
ATOM 795 N N . ASP A 1 102 ? -17.908 0.244 17.848 1.00 98.56 102 ASP A N 1
ATOM 796 C CA . ASP A 1 102 ? -18.133 -0.939 18.677 1.00 98.56 102 ASP A CA 1
ATOM 797 C C . ASP A 1 102 ? -18.416 -0.561 20.135 1.00 98.56 102 ASP A C 1
ATOM 799 O O . ASP A 1 102 ? -19.344 -1.097 20.741 1.00 98.56 102 ASP A O 1
ATOM 803 N N . ILE A 1 103 ? -17.701 0.420 20.702 1.00 98.69 103 ILE A N 1
ATOM 804 C CA . ILE A 1 103 ? -17.999 0.938 22.046 1.00 98.69 103 ILE A CA 1
ATOM 805 C C . ILE A 1 103 ? -19.404 1.568 22.088 1.00 98.69 103 ILE A C 1
ATOM 807 O O . ILE A 1 103 ? -20.151 1.311 23.034 1.00 98.69 103 ILE A O 1
ATOM 811 N N . ALA A 1 104 ? -19.804 2.350 21.078 1.00 98.69 104 ALA A N 1
ATOM 812 C CA . ALA A 1 104 ? -21.139 2.955 21.018 1.00 98.69 104 ALA A CA 1
ATOM 813 C C . ALA A 1 104 ? -22.259 1.904 20.892 1.00 98.69 104 ALA A C 1
ATOM 815 O O . ALA A 1 104 ? -23.327 2.057 21.495 1.00 98.69 104 ALA A O 1
ATOM 816 N N . LEU A 1 105 ? -22.017 0.800 20.178 1.00 98.81 105 LEU A N 1
ATOM 817 C CA . LEU A 1 105 ? -22.934 -0.339 20.165 1.00 98.81 105 LEU A CA 1
ATOM 818 C C . LEU A 1 105 ? -22.969 -1.045 21.528 1.00 98.81 105 LEU A C 1
ATOM 820 O O . LEU A 1 105 ? -24.048 -1.330 22.046 1.00 98.81 105 LEU A O 1
ATOM 824 N N . MET A 1 106 ? -21.820 -1.279 22.162 1.00 98.75 106 MET A N 1
ATOM 825 C CA . MET A 1 106 ? -21.764 -1.918 23.480 1.00 98.75 106 MET A CA 1
ATOM 826 C C . MET A 1 106 ? -22.417 -1.061 24.579 1.00 98.75 106 MET A C 1
ATOM 828 O O . MET A 1 106 ? -23.012 -1.614 25.503 1.00 98.75 106 MET A O 1
ATOM 832 N N . GLN A 1 107 ? -22.451 0.269 24.444 1.00 98.62 107 GLN A N 1
ATOM 833 C CA . GLN A 1 107 ? -23.293 1.139 25.279 1.00 98.62 107 GLN A CA 1
ATOM 834 C C . GLN A 1 107 ? -24.799 0.867 25.109 1.00 98.62 107 GLN A C 1
ATOM 836 O O . GLN A 1 107 ? -25.556 1.027 26.066 1.00 98.62 107 GLN A O 1
ATOM 841 N N . LEU A 1 108 ? -25.272 0.466 23.922 1.00 98.75 108 LEU A N 1
ATOM 842 C CA . LEU A 1 108 ? -26.661 0.026 23.719 1.00 98.75 108 LEU A CA 1
ATOM 843 C C . LEU A 1 108 ? -26.912 -1.363 24.321 1.00 98.75 108 LEU A C 1
ATOM 845 O O . LEU A 1 108 ? -28.004 -1.605 24.841 1.00 98.75 108 LEU A O 1
ATOM 849 N N . VAL A 1 109 ? -25.899 -2.235 24.321 1.00 98.69 109 VAL A N 1
ATOM 850 C CA . VAL A 1 109 ? -25.942 -3.537 25.007 1.00 98.69 109 VAL A CA 1
ATOM 851 C C . VAL A 1 109 ? -26.047 -3.363 26.524 1.00 98.69 109 VAL A C 1
ATOM 853 O O . VAL A 1 109 ? -26.902 -3.979 27.157 1.00 98.69 109 VAL A O 1
ATOM 856 N N . GLU A 1 110 ? -25.278 -2.447 27.120 1.00 97.94 110 GLU A N 1
ATOM 857 C CA . GLU A 1 110 ? -25.395 -2.100 28.547 1.00 97.94 110 GLU A CA 1
ATOM 858 C C . GLU A 1 110 ? -26.776 -1.559 28.934 1.00 97.94 110 GLU A C 1
ATOM 860 O O . GLU A 1 110 ? -27.271 -1.841 30.026 1.00 97.94 110 GLU A O 1
ATOM 865 N N . LYS A 1 111 ? -27.405 -0.790 28.037 1.00 97.94 111 LYS A N 1
ATOM 866 C CA . LYS A 1 111 ? -28.762 -0.251 28.216 1.00 97.94 111 LYS A CA 1
ATOM 867 C C . LYS A 1 111 ? -29.856 -1.315 28.006 1.00 97.94 111 LYS A C 1
ATOM 869 O O . LYS A 1 111 ? -31.023 -1.015 28.241 1.00 97.94 111 LYS A O 1
ATOM 874 N N . GLY A 1 112 ? -29.510 -2.527 27.555 1.00 98.00 112 GLY A N 1
ATOM 875 C CA . GLY A 1 112 ? -30.467 -3.579 27.191 1.00 98.00 112 GLY A CA 1
ATOM 876 C C . GLY A 1 112 ? -31.291 -3.269 25.935 1.00 98.00 112 GLY A C 1
ATOM 877 O O . GLY A 1 112 ? -32.349 -3.863 25.742 1.00 98.00 112 GLY A O 1
ATOM 878 N N . VAL A 1 113 ? -30.833 -2.323 25.107 1.00 98.44 113 VAL A N 1
ATOM 879 C CA . VAL A 1 113 ? -31.482 -1.920 23.844 1.00 98.44 113 VAL A CA 1
ATOM 880 C C . VAL A 1 113 ? -31.048 -2.831 22.695 1.00 98.44 113 VAL A C 1
ATOM 882 O O . VAL A 1 113 ? -31.842 -3.115 21.804 1.00 98.44 113 VAL A O 1
ATOM 885 N N . VAL A 1 114 ? -29.803 -3.315 22.738 1.00 98.69 114 VAL A N 1
ATOM 886 C CA . VAL A 1 114 ? -29.251 -4.289 21.790 1.00 98.69 114 VAL A CA 1
ATOM 887 C C . VAL A 1 114 ? -28.825 -5.548 22.547 1.00 98.69 114 VAL A C 1
ATOM 889 O O . VAL A 1 114 ? -28.158 -5.489 23.571 1.00 98.69 114 VAL A O 1
ATOM 892 N N . ASP A 1 115 ? -29.203 -6.702 22.024 1.00 98.50 115 ASP A N 1
ATOM 893 C CA . ASP A 1 115 ? -28.730 -8.031 22.405 1.00 98.50 115 ASP A CA 1
ATOM 894 C C . ASP A 1 115 ? -27.847 -8.572 21.266 1.00 98.50 115 ASP A C 1
ATOM 896 O O . ASP A 1 115 ? -28.279 -8.631 20.109 1.00 98.50 115 ASP A O 1
ATOM 900 N N . LEU A 1 116 ? -26.606 -8.936 21.609 1.00 98.00 116 LEU A N 1
ATOM 901 C CA . LEU A 1 116 ? -25.567 -9.413 20.690 1.00 98.00 116 LEU A CA 1
ATOM 902 C C . LEU A 1 116 ? -25.966 -10.696 19.945 1.00 98.00 116 LEU A C 1
ATOM 904 O O . LEU A 1 116 ? -25.566 -10.886 18.796 1.00 98.00 116 LEU A O 1
ATOM 908 N N . ALA A 1 117 ? -26.782 -11.547 20.574 1.00 97.50 117 ALA A N 1
ATOM 909 C CA . ALA A 1 117 ? -27.230 -12.816 20.009 1.00 97.50 117 ALA A CA 1
ATOM 910 C C . ALA A 1 117 ? -28.438 -12.670 19.064 1.00 97.50 117 ALA A C 1
ATOM 912 O O . ALA A 1 117 ? -28.863 -13.652 18.454 1.00 97.50 117 ALA A O 1
ATOM 913 N N . LYS A 1 118 ? -29.024 -11.470 18.934 1.00 98.56 118 LYS A N 1
ATOM 914 C CA . LYS A 1 118 ? -30.145 -11.234 18.012 1.00 98.56 118 LYS A CA 1
ATOM 915 C C . LYS A 1 118 ? -29.671 -11.079 16.569 1.00 98.56 118 LYS A C 1
ATOM 917 O O . LYS A 1 118 ? -28.592 -10.526 16.342 1.00 98.56 118 LYS A O 1
ATOM 922 N N . PRO A 1 119 ? -30.496 -11.502 15.595 1.00 98.38 119 PRO A N 1
ATOM 923 C CA . PRO A 1 119 ? -30.223 -11.256 14.191 1.00 98.38 119 PRO A CA 1
ATOM 924 C C . PRO A 1 119 ? -30.298 -9.756 13.874 1.00 98.38 119 PRO A C 1
ATOM 926 O O . PRO A 1 119 ? -31.103 -9.021 14.448 1.00 98.38 119 PRO A O 1
ATOM 929 N N . VAL A 1 120 ? -29.469 -9.292 12.938 1.00 98.50 120 VAL A N 1
ATOM 930 C CA . VAL A 1 120 ? -29.374 -7.870 12.547 1.00 98.50 120 VAL A CA 1
ATOM 931 C C . VAL A 1 120 ? -30.716 -7.304 12.060 1.00 98.50 120 VAL A C 1
ATOM 933 O O . VAL A 1 120 ? -31.056 -6.158 12.367 1.00 98.50 120 VAL A O 1
ATOM 936 N N . ASN A 1 121 ? -31.509 -8.123 11.361 1.00 96.50 121 ASN A N 1
ATOM 937 C CA . ASN A 1 121 ? -32.840 -7.767 10.854 1.00 96.50 121 ASN A CA 1
ATOM 938 C C . ASN A 1 121 ? -33.839 -7.367 11.966 1.00 96.50 121 ASN A C 1
ATOM 940 O O . ASN A 1 121 ? -34.833 -6.702 11.682 1.00 96.50 121 ASN A O 1
ATOM 944 N N . HIS A 1 122 ? -33.563 -7.703 13.234 1.00 98.19 122 HIS A N 1
ATOM 945 C CA . HIS A 1 122 ? -34.356 -7.269 14.383 1.00 98.19 122 HIS A CA 1
ATOM 946 C C . HIS A 1 122 ? -34.280 -5.751 14.603 1.00 98.19 122 HIS A C 1
ATOM 948 O O . HIS A 1 122 ? -35.278 -5.135 14.974 1.00 98.19 122 HIS A O 1
ATOM 954 N N . TYR A 1 123 ? -33.111 -5.152 14.348 1.00 98.44 123 TYR A N 1
ATOM 955 C CA . TYR A 1 123 ? -32.858 -3.716 14.510 1.00 98.44 123 TYR A CA 1
ATOM 956 C C . TYR A 1 123 ? -32.978 -2.956 13.187 1.00 98.44 123 TYR A C 1
ATOM 958 O O . TYR A 1 123 ? -33.387 -1.796 13.180 1.00 98.44 123 TYR A O 1
ATOM 966 N N . LEU A 1 124 ? -32.643 -3.613 12.070 1.00 98.25 124 LEU A N 1
ATOM 967 C CA . LEU A 1 124 ? -32.696 -3.065 10.714 1.00 98.25 124 LEU A CA 1
ATOM 968 C C . LEU A 1 124 ? -33.577 -3.960 9.817 1.00 98.25 124 LEU A C 1
ATOM 970 O O . LEU A 1 124 ? -33.042 -4.782 9.076 1.00 98.25 124 LEU A O 1
ATOM 974 N N . PRO A 1 125 ? -34.919 -3.824 9.837 1.00 97.19 125 PRO A N 1
ATOM 975 C CA . PRO A 1 125 ? -35.829 -4.742 9.132 1.00 97.19 125 PRO A CA 1
ATOM 976 C C . PRO A 1 125 ? -35.670 -4.801 7.606 1.00 97.19 125 PRO A C 1
ATOM 978 O O . PRO A 1 125 ? -36.178 -5.721 6.971 1.00 97.19 125 PRO A O 1
ATOM 981 N N . THR A 1 126 ? -34.992 -3.820 7.008 1.00 96.12 126 THR A N 1
ATOM 982 C CA . THR A 1 126 ? -34.664 -3.769 5.575 1.00 96.12 126 THR A CA 1
ATOM 983 C C . THR A 1 126 ? -33.316 -4.411 5.233 1.00 96.12 126 THR A C 1
ATOM 985 O O . THR A 1 126 ? -32.990 -4.502 4.053 1.00 96.12 126 THR A O 1
ATOM 988 N N . PHE A 1 127 ? -32.528 -4.852 6.219 1.00 98.12 127 PHE A N 1
ATOM 989 C CA . PHE A 1 127 ? -31.253 -5.532 5.997 1.00 98.12 127 PHE A CA 1
ATOM 990 C C . PHE A 1 127 ? -31.484 -7.000 5.613 1.00 98.12 127 PHE A C 1
ATOM 992 O O . PHE A 1 127 ? -31.891 -7.821 6.437 1.00 98.12 127 PHE A O 1
ATOM 999 N N . ALA A 1 128 ? -31.232 -7.312 4.344 1.00 97.31 128 ALA A N 1
ATOM 1000 C CA . ALA A 1 128 ? -31.497 -8.601 3.718 1.00 97.31 128 ALA A CA 1
ATOM 1001 C C . ALA A 1 128 ? -30.499 -8.892 2.567 1.00 97.31 128 ALA A C 1
ATOM 1003 O O . ALA A 1 128 ? -30.912 -8.958 1.407 1.00 97.31 128 ALA A O 1
ATOM 1004 N N . PRO A 1 129 ? -29.191 -9.059 2.854 1.00 97.69 129 PRO A N 1
ATOM 1005 C CA . PRO A 1 129 ? -28.231 -9.596 1.886 1.00 97.69 129 PRO A CA 1
ATOM 1006 C C . PRO A 1 129 ? -28.601 -11.026 1.471 1.00 97.69 129 PRO A C 1
ATOM 1008 O O . PRO A 1 129 ? -29.248 -11.764 2.222 1.00 97.69 129 PRO A O 1
ATOM 1011 N N . VAL A 1 130 ? -28.159 -11.447 0.284 1.00 98.00 130 VAL A N 1
ATOM 1012 C CA . VAL A 1 130 ? -28.437 -12.791 -0.235 1.00 98.00 130 VAL A CA 1
ATOM 1013 C C . VAL A 1 130 ? -27.650 -13.820 0.579 1.00 98.00 130 VAL A C 1
ATOM 1015 O O . VAL A 1 130 ? -26.425 -13.905 0.512 1.00 98.00 130 VAL A O 1
ATOM 1018 N N . ASN A 1 131 ? -28.370 -14.620 1.364 1.00 97.38 131 ASN A N 1
ATOM 1019 C CA . ASN A 1 131 ? -27.802 -15.600 2.283 1.00 97.38 131 ASN A CA 1
ATOM 1020 C C . ASN A 1 131 ? -28.128 -17.034 1.822 1.00 97.38 131 ASN A C 1
ATOM 1022 O O . ASN A 1 131 ? -29.217 -17.533 2.117 1.00 97.38 131 ASN A O 1
ATOM 1026 N N . PRO A 1 132 ? -27.204 -17.723 1.126 1.00 97.50 132 PRO A N 1
ATOM 1027 C CA . PRO A 1 132 ? -27.424 -19.089 0.652 1.00 97.50 132 PRO A CA 1
ATOM 1028 C C . PRO A 1 132 ? -27.273 -20.151 1.757 1.00 97.50 132 PRO A C 1
ATOM 1030 O O . PRO A 1 132 ? -27.557 -21.321 1.514 1.00 97.50 132 PRO A O 1
ATOM 1033 N N . TYR A 1 133 ? -26.830 -19.771 2.962 1.00 97.50 133 TYR A N 1
ATOM 1034 C CA . TYR A 1 133 ? -26.466 -20.702 4.037 1.00 97.50 133 TYR A CA 1
ATOM 1035 C C . TYR A 1 133 ? -27.583 -20.947 5.060 1.00 97.50 133 TYR A C 1
ATOM 1037 O O . TYR A 1 133 ? -27.504 -21.899 5.832 1.00 97.50 133 TYR A O 1
ATOM 1045 N N . GLY A 1 134 ? -28.613 -20.094 5.097 1.00 93.88 134 GLY A N 1
ATOM 1046 C CA . GLY A 1 134 ? -29.761 -20.242 6.004 1.00 93.88 134 GLY A CA 1
ATOM 1047 C C . GLY A 1 134 ? -29.471 -19.987 7.492 1.00 93.88 134 GLY A C 1
ATOM 1048 O O . GLY A 1 134 ? -30.344 -20.223 8.323 1.00 93.88 134 GLY A O 1
ATOM 1049 N N . VAL A 1 135 ? -28.276 -19.497 7.835 1.00 96.50 135 VAL A N 1
ATOM 1050 C CA . VAL A 1 135 ? -27.890 -19.078 9.195 1.00 96.50 135 VAL A CA 1
ATOM 1051 C C . VAL A 1 135 ? -28.036 -17.562 9.292 1.00 96.50 135 VAL A C 1
ATOM 1053 O O . VAL A 1 135 ? -27.489 -16.855 8.451 1.00 96.50 135 VAL A O 1
ATOM 1056 N N . GLU A 1 136 ? -28.766 -17.037 10.276 1.00 97.25 136 GLU A N 1
ATOM 1057 C CA . GLU A 1 136 ? -28.913 -15.582 10.435 1.00 97.25 136 GLU A CA 1
ATOM 1058 C C . GLU A 1 136 ? -27.605 -14.910 10.891 1.00 97.25 136 GLU A C 1
ATOM 1060 O O . GLU A 1 136 ? -26.847 -15.465 11.685 1.00 97.25 136 GLU A O 1
ATOM 1065 N N . ILE A 1 137 ? -27.361 -13.682 10.422 1.00 98.38 137 ILE A N 1
ATOM 1066 C CA . ILE A 1 137 ? -26.248 -12.847 10.894 1.00 98.38 137 ILE A CA 1
ATOM 1067 C C . ILE A 1 137 ? -26.662 -12.219 12.226 1.00 98.38 137 ILE A C 1
ATOM 1069 O O . ILE A 1 137 ? -27.599 -11.417 12.251 1.00 98.38 137 ILE A O 1
ATOM 1073 N N . THR A 1 138 ? -25.967 -12.551 13.315 1.00 98.38 138 THR A N 1
ATOM 1074 C CA . THR A 1 138 ? -26.157 -11.891 14.616 1.00 98.38 138 THR A CA 1
ATOM 1075 C C . THR A 1 138 ? -25.359 -10.594 14.711 1.00 98.38 138 THR A C 1
ATOM 1077 O O . THR A 1 138 ? -24.434 -10.355 13.932 1.00 98.38 138 THR A O 1
ATOM 1080 N N . VAL A 1 139 ? -25.693 -9.745 15.685 1.00 98.38 139 VAL A N 1
ATOM 1081 C CA . VAL A 1 139 ? -24.915 -8.527 15.951 1.00 98.38 139 VAL A CA 1
ATOM 1082 C C . VAL A 1 139 ? -23.474 -8.871 16.347 1.00 98.38 139 VAL A C 1
ATOM 1084 O O . VAL A 1 139 ? -22.555 -8.285 15.788 1.00 98.38 139 VAL A O 1
ATOM 1087 N N . GLU A 1 140 ? -23.255 -9.868 17.212 1.00 97.19 140 GLU A N 1
ATOM 1088 C CA . GLU A 1 140 ? -21.914 -10.345 17.608 1.00 97.19 140 GLU A CA 1
ATOM 1089 C C . GLU A 1 140 ? -21.009 -10.678 16.408 1.00 97.19 140 GLU A C 1
ATOM 1091 O O . GLU A 1 140 ? -19.826 -10.328 16.388 1.00 97.19 140 GLU A O 1
ATOM 1096 N N . MET A 1 141 ? -21.574 -11.306 15.371 1.00 96.19 141 MET A N 1
ATOM 1097 C CA . MET A 1 141 ? -20.848 -11.672 14.152 1.00 96.19 141 MET A CA 1
ATOM 1098 C C . MET A 1 141 ? -20.361 -10.456 13.349 1.00 96.19 141 MET A C 1
ATOM 1100 O O . MET A 1 141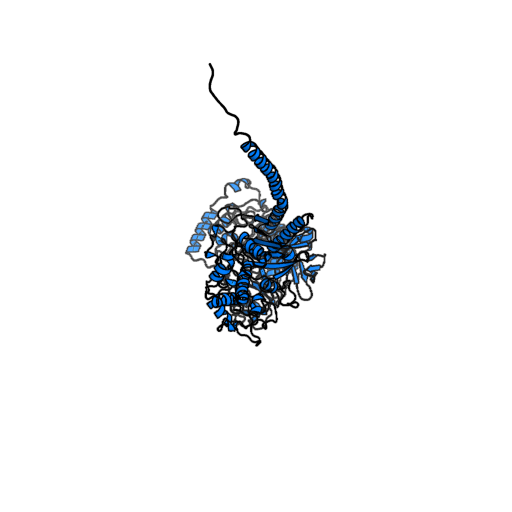 ? -19.437 -10.599 12.549 1.00 96.19 141 MET A O 1
ATOM 1104 N N . LEU A 1 142 ? -20.936 -9.263 13.543 1.00 97.62 142 LEU A N 1
ATOM 1105 C CA . LEU A 1 142 ? -20.438 -8.038 12.915 1.00 97.62 142 LEU A CA 1
ATOM 1106 C C . LEU A 1 142 ? -19.150 -7.540 13.599 1.00 97.62 142 LEU A C 1
ATOM 1108 O O . LEU A 1 142 ? -18.148 -7.358 12.910 1.00 97.62 142 LEU A O 1
ATOM 1112 N N . LEU A 1 143 ? -19.151 -7.393 14.935 1.00 95.88 143 LEU A N 1
ATOM 1113 C CA . LEU A 1 143 ? -18.009 -6.871 15.721 1.00 95.88 143 LEU A CA 1
ATOM 1114 C C . LEU A 1 143 ? -16.797 -7.816 15.723 1.00 95.88 143 LEU A C 1
ATOM 1116 O O . LEU A 1 143 ? -15.683 -7.410 16.040 1.00 95.88 143 LEU A O 1
ATOM 1120 N N . THR A 1 144 ? -17.031 -9.096 15.433 1.00 93.00 144 THR A N 1
ATOM 1121 C CA . THR A 1 144 ? -16.003 -10.149 15.396 1.00 93.00 144 THR A CA 1
ATOM 1122 C C . THR A 1 144 ? -15.534 -10.474 13.982 1.00 93.00 144 THR A C 1
ATOM 1124 O O . THR A 1 144 ? -14.722 -11.379 13.805 1.00 93.00 144 THR A O 1
ATOM 1127 N N . HIS A 1 145 ? -16.046 -9.764 12.967 1.00 94.12 145 HIS A N 1
ATOM 1128 C CA . HIS A 1 145 ? -15.754 -10.028 11.557 1.00 94.12 145 HIS A CA 1
ATOM 1129 C C . HIS A 1 145 ? -16.098 -11.472 11.118 1.00 94.12 145 HIS A C 1
ATOM 1131 O O . HIS A 1 145 ? -15.393 -12.078 10.317 1.00 94.12 145 HIS A O 1
ATOM 1137 N N . ARG A 1 146 ? -17.197 -12.040 11.638 1.00 94.00 146 ARG A N 1
ATOM 1138 C CA . ARG A 1 146 ? -17.682 -13.411 11.355 1.00 94.00 146 ARG A CA 1
ATOM 1139 C C . ARG A 1 146 ? -19.016 -13.462 10.605 1.00 94.00 146 ARG A C 1
ATOM 1141 O O . ARG A 1 146 ? -19.638 -14.517 10.511 1.00 94.00 146 ARG A O 1
ATOM 1148 N N . SER A 1 147 ? -19.494 -12.338 10.083 1.00 96.31 147 SER A N 1
ATOM 1149 C CA . SER A 1 147 ? -20.809 -12.223 9.437 1.00 96.31 147 SER A CA 1
ATOM 1150 C C . SER A 1 147 ? -20.913 -12.899 8.068 1.00 96.31 147 SER A C 1
ATOM 1152 O O . SER A 1 147 ? -22.024 -13.109 7.591 1.00 96.31 147 SER A O 1
ATOM 1154 N N . GLY A 1 148 ? -19.784 -13.213 7.423 1.00 96.12 148 GLY A N 1
ATOM 1155 C CA . GLY A 1 148 ? -19.755 -13.721 6.047 1.00 96.12 148 GLY A CA 1
ATOM 1156 C C . GLY A 1 148 ? -20.127 -12.677 4.985 1.00 96.12 148 GLY A C 1
ATOM 1157 O O . GLY A 1 148 ? -20.278 -13.032 3.820 1.00 96.12 148 GLY A O 1
ATOM 1158 N N . LEU A 1 149 ? -20.292 -11.405 5.365 1.00 97.88 149 LEU A N 1
ATOM 1159 C CA . LEU A 1 149 ? -20.447 -10.296 4.421 1.00 97.88 149 LEU A CA 1
ATOM 1160 C C . LEU A 1 149 ? -19.151 -10.077 3.629 1.00 97.88 149 LEU A C 1
ATOM 1162 O O . LEU A 1 149 ? -18.060 -10.312 4.147 1.00 97.88 149 LEU A O 1
ATOM 1166 N N . VAL A 1 150 ? -19.284 -9.540 2.413 1.00 97.62 150 VAL A N 1
ATOM 1167 C CA . VAL A 1 150 ? -18.165 -8.977 1.636 1.00 97.62 150 VAL A CA 1
ATOM 1168 C C . VAL A 1 150 ? -17.356 -7.968 2.460 1.00 97.62 150 VAL A C 1
ATOM 1170 O O . VAL A 1 150 ? -17.884 -7.348 3.395 1.00 97.62 150 VAL A O 1
ATOM 1173 N N . ARG A 1 151 ? -16.078 -7.758 2.121 1.00 95.88 151 ARG A N 1
ATOM 1174 C CA . ARG A 1 151 ? -15.240 -6.778 2.822 1.00 95.88 151 ARG A CA 1
ATOM 1175 C C . ARG A 1 151 ? -15.824 -5.371 2.701 1.00 95.88 151 ARG A C 1
ATOM 1177 O O . ARG A 1 151 ? -15.996 -4.686 3.709 1.00 95.88 151 ARG A O 1
ATOM 1184 N N . GLU A 1 152 ? -16.105 -4.942 1.478 1.00 97.06 152 GLU A N 1
ATOM 1185 C CA . GLU A 1 152 ? -16.495 -3.575 1.127 1.00 97.06 152 GLU A CA 1
ATOM 1186 C C . GLU A 1 152 ? -17.953 -3.525 0.633 1.00 97.06 152 GLU A C 1
ATOM 1188 O O . GLU A 1 152 ? -18.368 -4.407 -0.121 1.00 97.06 152 GLU A O 1
ATOM 1193 N N . PRO A 1 153 ? -18.763 -2.522 1.023 1.00 97.44 153 PRO A N 1
ATOM 1194 C CA . PRO A 1 153 ? -20.126 -2.393 0.515 1.00 97.44 153 PRO A CA 1
ATOM 1195 C C . PRO A 1 153 ? -20.150 -1.912 -0.950 1.00 97.44 153 PRO A C 1
ATOM 1197 O O . PRO A 1 153 ? -19.257 -1.191 -1.384 1.00 97.44 153 PRO A O 1
ATOM 1200 N N . PRO A 1 154 ? -21.201 -2.207 -1.730 1.00 96.62 154 PRO A N 1
ATOM 1201 C CA . PRO A 1 154 ? -21.252 -1.801 -3.140 1.00 96.62 154 PRO A CA 1
ATOM 1202 C C . PRO A 1 154 ? -21.272 -0.287 -3.430 1.00 96.62 154 PRO A C 1
ATOM 1204 O O . PRO A 1 154 ? -21.120 0.095 -4.584 1.00 96.62 154 PRO A O 1
ATOM 1207 N N . ILE A 1 155 ? -21.528 0.563 -2.429 1.00 95.69 155 ILE A N 1
ATOM 1208 C CA . ILE A 1 155 ? -21.533 2.037 -2.509 1.00 95.69 155 ILE A CA 1
ATOM 1209 C C . ILE A 1 155 ? -20.873 2.585 -1.238 1.00 95.69 155 ILE A C 1
ATOM 1211 O O . ILE A 1 155 ? -21.067 2.010 -0.163 1.00 95.69 155 ILE A O 1
ATOM 1215 N N . GLY A 1 156 ? -20.124 3.685 -1.343 1.00 94.06 156 GLY A N 1
ATOM 1216 C CA . GLY A 1 156 ? -19.494 4.376 -0.215 1.00 94.06 156 GLY A CA 1
ATOM 1217 C C . GLY A 1 156 ? -18.360 3.590 0.449 1.00 94.06 156 GLY A C 1
ATOM 1218 O O . GLY A 1 156 ? -18.045 3.835 1.612 1.00 94.06 156 GLY A O 1
ATOM 1219 N N . ASN A 1 157 ? -17.803 2.600 -0.250 1.00 94.38 157 ASN A N 1
ATOM 1220 C CA . ASN A 1 157 ? -16.685 1.776 0.210 1.00 94.38 157 ASN A CA 1
ATOM 1221 C C . ASN A 1 157 ? -15.350 2.526 0.205 1.00 94.38 157 ASN A C 1
ATOM 1223 O O . ASN A 1 157 ? -15.275 3.680 -0.199 1.00 94.38 157 ASN A O 1
ATOM 1227 N N . TYR A 1 158 ? -14.280 1.835 0.614 1.00 92.12 158 TYR A N 1
ATOM 1228 C CA . TYR A 1 158 ? -12.914 2.348 0.510 1.00 92.12 158 TYR A CA 1
ATOM 1229 C C . TYR A 1 158 ? -12.591 2.954 -0.869 1.00 92.12 158 TYR A C 1
ATOM 1231 O O . TYR A 1 158 ? -11.981 4.011 -0.917 1.00 92.12 158 TYR A O 1
ATOM 1239 N N . PHE A 1 159 ? -13.021 2.332 -1.975 1.00 91.94 159 PHE A N 1
ATOM 1240 C CA . PHE A 1 159 ? -12.672 2.775 -3.330 1.00 91.94 159 PHE A CA 1
ATOM 1241 C C . PHE A 1 159 ? -13.502 3.946 -3.867 1.00 91.94 159 PHE A C 1
ATOM 1243 O O . PHE A 1 159 ? -13.175 4.483 -4.926 1.00 91.94 159 PHE A O 1
ATOM 1250 N N . ASP A 1 160 ? -14.580 4.303 -3.173 1.00 90.38 160 ASP A N 1
ATOM 1251 C CA . ASP A 1 160 ? -15.596 5.238 -3.635 1.00 90.38 160 ASP A CA 1
ATOM 1252 C C . ASP A 1 160 ? -15.329 6.637 -3.068 1.00 90.38 160 ASP A C 1
ATOM 1254 O O . ASP A 1 160 ? -15.384 6.848 -1.855 1.00 90.38 160 ASP A O 1
ATOM 1258 N N . SER A 1 161 ? -15.019 7.591 -3.949 1.00 87.12 161 SER A N 1
ATOM 1259 C CA . SER A 1 161 ? -14.825 8.995 -3.578 1.00 87.12 161 SER A CA 1
ATOM 1260 C C . SER A 1 161 ? -16.118 9.820 -3.583 1.00 87.12 161 SER A C 1
ATOM 1262 O O . SER A 1 161 ? -16.058 11.025 -3.333 1.00 87.12 161 SER A O 1
ATOM 1264 N N . GLU A 1 162 ? -17.269 9.224 -3.915 1.00 87.12 162 GLU A N 1
ATOM 1265 C CA . GLU A 1 162 ? -18.569 9.896 -3.858 1.00 87.12 162 GLU A CA 1
ATOM 1266 C C . GLU A 1 162 ? -19.201 9.798 -2.456 1.00 87.12 162 GLU A C 1
ATOM 1268 O O . GLU A 1 162 ? -19.114 8.786 -1.756 1.00 87.12 162 GLU A O 1
ATOM 1273 N N . GLU A 1 163 ? -19.878 10.868 -2.031 1.00 83.38 163 GLU A N 1
ATOM 1274 C CA . GLU A 1 163 ? -20.580 10.892 -0.747 1.00 83.38 163 GLU A CA 1
ATOM 1275 C C . GLU A 1 163 ? -21.829 9.996 -0.777 1.00 83.38 163 GLU A C 1
ATOM 1277 O O . GLU A 1 163 ? -22.746 10.190 -1.581 1.00 83.38 163 GLU A O 1
ATOM 1282 N N . ALA A 1 164 ? -21.914 9.059 0.169 1.00 91.62 164 ALA A N 1
ATOM 1283 C CA . ALA A 1 164 ? -23.082 8.209 0.370 1.00 91.62 164 ALA A CA 1
ATOM 1284 C C . ALA A 1 164 ? -23.539 8.241 1.831 1.00 91.62 164 ALA A C 1
ATOM 1286 O O . ALA A 1 164 ? -22.741 8.063 2.751 1.00 91.62 164 ALA A O 1
ATOM 1287 N N . SER A 1 165 ? -24.845 8.412 2.058 1.00 93.25 165 SER A N 1
ATOM 1288 C CA . SER A 1 165 ? -25.409 8.271 3.403 1.00 93.25 165 SER A CA 1
ATOM 1289 C C . SER A 1 165 ? -25.375 6.814 3.863 1.00 93.25 165 SER A C 1
ATOM 1291 O O . SER A 1 165 ? -25.520 5.886 3.063 1.00 93.25 165 SER A O 1
ATOM 1293 N N . LEU A 1 166 ? -25.266 6.601 5.175 1.00 94.19 166 LEU A N 1
ATOM 1294 C CA . LEU A 1 166 ? -25.172 5.260 5.750 1.00 94.19 166 LEU A CA 1
ATOM 1295 C C . LEU A 1 166 ? -26.380 4.372 5.389 1.00 94.19 166 LEU A C 1
ATOM 1297 O O . LEU A 1 166 ? -26.225 3.170 5.198 1.00 94.19 166 LEU A O 1
ATOM 1301 N N . ASP A 1 167 ? -27.569 4.954 5.204 1.00 95.25 167 ASP A N 1
ATOM 1302 C CA . ASP A 1 167 ? -28.755 4.232 4.724 1.00 95.25 167 ASP A CA 1
ATOM 1303 C C . ASP A 1 167 ? -28.603 3.722 3.280 1.00 95.25 167 ASP A C 1
ATOM 1305 O O . ASP A 1 167 ? -28.925 2.566 3.003 1.00 95.25 167 ASP A O 1
ATOM 1309 N N . GLN A 1 168 ? -28.041 4.533 2.373 1.00 96.69 168 GLN A N 1
ATOM 1310 C CA . GLN A 1 168 ? -27.727 4.108 1.002 1.00 96.69 168 GLN A CA 1
ATOM 1311 C C . GLN A 1 168 ? -26.664 3.004 0.994 1.00 96.69 168 GLN A C 1
ATOM 1313 O O . GLN A 1 168 ? -26.804 2.030 0.252 1.00 96.69 168 GLN A O 1
ATOM 1318 N N . VAL A 1 169 ? -25.645 3.114 1.855 1.00 97.38 169 VAL A N 1
ATOM 1319 C CA . VAL A 1 169 ? -24.619 2.075 2.032 1.00 97.38 169 VAL A CA 1
ATOM 1320 C C . VAL A 1 169 ? -25.270 0.757 2.466 1.00 97.38 169 VAL A C 1
ATOM 1322 O O . VAL A 1 169 ? -25.065 -0.257 1.797 1.00 97.38 169 VAL A O 1
ATOM 1325 N N . ILE A 1 170 ? -26.124 0.753 3.500 1.00 97.44 170 ILE A N 1
ATOM 1326 C CA . ILE A 1 170 ? -26.793 -0.476 3.969 1.00 97.44 170 ILE A CA 1
ATOM 1327 C C . ILE A 1 170 ? -27.757 -1.034 2.916 1.00 97.44 170 ILE A C 1
ATOM 1329 O O . ILE A 1 170 ? -27.750 -2.239 2.663 1.00 97.44 170 ILE A O 1
ATOM 1333 N N . ALA A 1 171 ? -28.538 -0.183 2.246 1.00 97.88 171 ALA A N 1
ATOM 1334 C CA . ALA A 1 171 ? -29.409 -0.610 1.153 1.00 97.88 171 ALA A CA 1
ATOM 1335 C C . ALA A 1 171 ? -28.617 -1.256 0.001 1.00 97.88 171 ALA A C 1
ATOM 1337 O O . ALA A 1 171 ? -29.090 -2.213 -0.613 1.00 97.88 171 ALA A O 1
ATOM 1338 N N . SER A 1 172 ? -27.395 -0.781 -0.268 1.00 97.88 172 SER A N 1
ATOM 1339 C CA . SER A 1 172 ? -26.527 -1.344 -1.304 1.00 97.88 172 SER A CA 1
ATOM 1340 C C . SER A 1 172 ? -26.024 -2.756 -0.968 1.00 97.88 172 SER A C 1
ATOM 1342 O O . SER A 1 172 ? -25.928 -3.580 -1.879 1.00 97.88 172 SER A O 1
ATOM 1344 N N . ILE A 1 173 ? -25.788 -3.070 0.318 1.00 98.19 173 ILE A N 1
ATOM 1345 C CA . ILE A 1 173 ? -25.328 -4.392 0.792 1.00 98.19 173 ILE A CA 1
ATOM 1346 C C . ILE A 1 173 ? -26.347 -5.496 0.470 1.00 98.19 173 ILE A C 1
ATOM 1348 O O . ILE A 1 173 ? -25.949 -6.631 0.211 1.00 98.19 173 ILE A O 1
ATOM 1352 N N . ASN A 1 174 ? -27.642 -5.175 0.378 1.00 97.69 174 ASN A N 1
ATOM 1353 C CA . ASN A 1 174 ? -28.689 -6.140 0.010 1.00 97.69 174 ASN A CA 1
ATOM 1354 C C . ASN A 1 174 ? -28.520 -6.743 -1.400 1.00 97.69 174 ASN A C 1
ATOM 1356 O O . ASN A 1 174 ? -29.138 -7.760 -1.704 1.00 97.69 174 ASN A O 1
ATOM 1360 N N . ARG A 1 175 ? -27.692 -6.136 -2.265 1.00 96.88 175 ARG A N 1
ATOM 1361 C CA . ARG A 1 175 ? -27.327 -6.694 -3.580 1.00 96.88 175 ARG A CA 1
ATOM 1362 C C . ARG A 1 175 ? -26.279 -7.807 -3.491 1.00 96.88 175 ARG A C 1
ATOM 1364 O O . ARG A 1 175 ? -26.158 -8.607 -4.409 1.00 96.88 175 ARG A O 1
ATOM 1371 N N . THR A 1 176 ? -25.522 -7.856 -2.397 1.00 97.75 176 THR A N 1
ATOM 1372 C CA . THR A 1 176 ? -24.400 -8.787 -2.228 1.00 97.75 176 THR A CA 1
ATOM 1373 C C . THR A 1 176 ? -24.866 -10.169 -1.779 1.00 97.75 176 THR A C 1
ATOM 1375 O O . THR A 1 176 ? -25.906 -10.318 -1.133 1.00 97.75 176 THR A O 1
ATOM 1378 N N . THR A 1 177 ? -24.064 -11.182 -2.104 1.00 97.38 177 THR A N 1
ATOM 1379 C CA . THR A 1 177 ? -24.195 -12.541 -1.563 1.00 97.38 177 THR A CA 1
ATOM 1380 C C . THR A 1 177 ? -23.141 -12.762 -0.486 1.00 97.38 177 THR A C 1
ATOM 1382 O O . THR A 1 177 ? -22.018 -12.279 -0.623 1.00 97.38 177 THR A O 1
ATOM 1385 N N . LEU A 1 178 ? -23.491 -13.480 0.585 1.00 97.81 178 LEU A N 1
ATOM 1386 C CA . LEU A 1 178 ? -22.524 -13.836 1.626 1.00 97.81 178 LEU A CA 1
ATOM 1387 C C . LEU A 1 178 ? -21.413 -14.732 1.056 1.00 97.81 178 LEU A C 1
ATOM 1389 O O . LEU A 1 178 ? -21.695 -15.710 0.366 1.00 97.81 178 LEU A O 1
ATOM 1393 N N . VAL A 1 179 ? -20.166 -14.401 1.386 1.00 96.12 179 VAL A N 1
ATOM 1394 C CA . VAL A 1 179 ? -18.944 -15.099 0.955 1.00 96.12 179 VAL A CA 1
ATOM 1395 C C . VAL A 1 179 ? -18.772 -16.417 1.716 1.00 96.12 179 VAL A C 1
ATOM 1397 O O . VAL A 1 179 ? -18.340 -17.424 1.157 1.00 96.12 179 VAL A O 1
ATOM 1400 N N . TYR A 1 180 ? -19.161 -16.422 2.994 1.00 95.31 180 TYR A N 1
ATOM 1401 C CA . TYR A 1 180 ? -19.102 -17.581 3.881 1.00 95.31 180 TYR A CA 1
ATOM 1402 C C . TYR A 1 180 ? -20.363 -17.688 4.742 1.00 95.31 180 TYR A C 1
ATOM 1404 O O . TYR A 1 180 ? -21.091 -16.715 4.940 1.00 95.31 180 TYR A O 1
ATOM 1412 N N . ALA A 1 181 ? -20.606 -18.874 5.307 1.00 96.56 181 ALA A N 1
ATOM 1413 C CA . ALA A 1 181 ? -21.676 -19.058 6.281 1.00 96.56 181 ALA A CA 1
ATOM 1414 C C . ALA A 1 181 ? -21.405 -18.203 7.538 1.00 96.56 181 ALA A C 1
ATOM 1416 O O . ALA A 1 181 ? -20.289 -18.275 8.069 1.00 96.56 181 ALA A O 1
ATOM 1417 N N . PRO A 1 182 ? -22.386 -17.436 8.051 1.00 96.38 182 PRO A N 1
ATOM 1418 C CA . PRO A 1 182 ? -22.223 -16.670 9.284 1.00 96.38 182 PRO A CA 1
ATOM 1419 C C . PRO A 1 182 ? -21.705 -17.532 10.445 1.00 96.38 182 PRO A C 1
ATOM 1421 O O . PRO A 1 182 ? -22.134 -18.668 10.645 1.00 96.38 182 PRO A O 1
ATOM 1424 N N . GLY A 1 183 ? -20.722 -17.008 11.175 1.00 92.12 183 GLY A N 1
ATOM 1425 C CA . GLY A 1 183 ? -19.989 -17.696 12.237 1.00 92.12 183 GLY A CA 1
ATOM 1426 C C . GLY A 1 183 ? -18.823 -18.581 11.769 1.00 92.12 183 GLY A C 1
ATOM 1427 O O . GLY A 1 183 ? -17.922 -18.834 12.566 1.00 92.12 183 GLY A O 1
ATOM 1428 N N . SER A 1 184 ? -18.778 -19.032 10.509 1.00 91.38 184 SER A N 1
ATOM 1429 C CA . SER A 1 184 ? -17.847 -20.101 10.087 1.00 91.38 184 SER A CA 1
ATOM 1430 C C . SER A 1 184 ? -16.377 -19.692 9.924 1.00 91.38 184 SER A C 1
ATOM 1432 O O . SER A 1 184 ? -15.501 -20.544 10.064 1.00 91.38 184 SER A O 1
ATOM 1434 N N . LYS A 1 185 ? -16.091 -18.418 9.629 1.00 88.75 185 LYS A N 1
ATOM 1435 C CA . LYS A 1 185 ? -14.736 -17.879 9.412 1.00 88.75 185 LYS A CA 1
ATOM 1436 C C . LYS A 1 185 ? -14.638 -16.437 9.899 1.00 88.75 185 LYS A C 1
ATOM 1438 O O . LYS A 1 185 ? -15.656 -15.760 10.013 1.00 88.75 185 LYS A O 1
ATOM 1443 N N . VAL A 1 186 ? -13.410 -15.969 10.128 1.00 88.25 186 VAL A N 1
ATOM 1444 C CA . VAL A 1 186 ? -13.099 -14.545 10.321 1.00 88.25 186 VAL A CA 1
ATOM 1445 C C . VAL A 1 186 ? -12.697 -13.938 8.970 1.00 88.25 186 VAL A C 1
ATOM 1447 O O . VAL A 1 186 ? -11.683 -14.326 8.392 1.00 88.25 186 VAL A O 1
ATOM 1450 N N . GLN A 1 187 ? -13.482 -12.979 8.481 1.00 89.88 187 GLN A N 1
ATOM 1451 C CA . GLN A 1 187 ? -13.225 -12.169 7.289 1.00 89.88 187 GLN A CA 1
ATOM 1452 C C . GLN A 1 187 ? -13.433 -10.699 7.649 1.00 89.88 187 GLN A C 1
ATOM 1454 O O . GLN A 1 187 ? -14.553 -10.264 7.919 1.00 89.88 187 GLN A O 1
ATOM 1459 N N . TYR A 1 188 ? -12.343 -9.929 7.639 1.00 92.62 188 TYR A N 1
ATOM 1460 C CA . TYR A 1 188 ? -12.387 -8.495 7.903 1.00 92.62 188 TYR A CA 1
ATOM 1461 C C . TYR A 1 188 ? -13.375 -7.801 6.961 1.00 92.62 188 TYR A C 1
ATOM 1463 O O . TYR A 1 188 ? -13.283 -7.953 5.745 1.00 92.62 188 TYR A O 1
ATOM 1471 N N . SER A 1 189 ? -14.319 -7.041 7.518 1.00 95.94 189 SER A N 1
ATOM 1472 C CA . SER A 1 189 ? -15.386 -6.411 6.740 1.00 95.94 189 SER A CA 1
ATOM 1473 C C . SER A 1 189 ? -15.701 -5.010 7.252 1.00 95.94 189 SER A C 1
ATOM 1475 O O . SER A 1 189 ? -16.124 -4.816 8.394 1.00 95.94 189 SER A O 1
ATOM 1477 N N . ASN A 1 190 ? -15.505 -4.032 6.371 1.00 97.62 190 ASN A N 1
ATOM 1478 C CA . ASN A 1 190 ? -15.951 -2.656 6.532 1.00 97.62 190 ASN A CA 1
ATOM 1479 C C . ASN A 1 190 ? -17.470 -2.546 6.333 1.00 97.62 190 ASN A C 1
ATOM 1481 O O . ASN A 1 190 ? -18.121 -1.791 7.054 1.00 97.62 190 ASN A O 1
ATOM 1485 N N . ALA A 1 191 ? -18.049 -3.354 5.435 1.00 98.19 191 ALA A N 1
ATOM 1486 C CA . ALA A 1 191 ? -19.497 -3.459 5.260 1.00 98.19 191 ALA A CA 1
ATOM 1487 C C . ALA A 1 191 ? -20.199 -3.885 6.564 1.00 98.19 191 ALA A C 1
ATOM 1489 O O . ALA A 1 191 ? -21.206 -3.292 6.947 1.00 98.19 191 ALA A O 1
ATOM 1490 N N . ALA A 1 192 ? -19.636 -4.851 7.300 1.00 97.94 192 ALA A N 1
ATOM 1491 C CA . ALA A 1 192 ? -20.156 -5.268 8.602 1.00 97.94 192 ALA A CA 1
ATOM 1492 C C . ALA A 1 192 ? -20.156 -4.125 9.635 1.00 97.94 192 ALA A C 1
ATOM 1494 O O . ALA A 1 192 ? -21.136 -3.952 10.357 1.00 97.94 192 ALA A O 1
ATOM 1495 N N . LEU A 1 193 ? -19.102 -3.304 9.677 1.00 98.19 193 LEU A N 1
ATOM 1496 C CA . LEU A 1 193 ? -19.013 -2.168 10.603 1.00 98.19 193 LEU A CA 1
ATOM 1497 C C . LEU A 1 193 ? -19.924 -1.001 10.204 1.00 98.19 193 LEU A C 1
ATOM 1499 O O . LEU A 1 193 ? -20.472 -0.336 11.082 1.00 98.19 193 LEU A O 1
ATOM 1503 N N . ALA A 1 194 ? -20.176 -0.796 8.909 1.00 98.31 194 ALA A N 1
ATOM 1504 C CA . ALA A 1 194 ? -21.218 0.123 8.455 1.00 98.31 194 ALA A CA 1
ATOM 1505 C C . ALA A 1 194 ? -22.598 -0.294 9.001 1.00 98.31 194 ALA A C 1
ATOM 1507 O O . ALA A 1 194 ? -23.344 0.545 9.509 1.00 98.31 194 ALA A O 1
ATOM 1508 N N . VAL A 1 195 ? -22.914 -1.598 8.980 1.00 98.75 195 VAL A N 1
ATOM 1509 C CA . VAL A 1 195 ? -24.151 -2.141 9.571 1.00 98.75 195 VAL A CA 1
ATOM 1510 C C . VAL A 1 195 ? -24.203 -1.885 11.084 1.00 98.75 195 VAL A C 1
ATOM 1512 O O . VAL A 1 195 ? -25.242 -1.439 11.572 1.00 98.75 195 VAL A O 1
ATOM 1515 N N . VAL A 1 196 ? -23.100 -2.076 11.825 1.00 98.75 196 VAL A N 1
ATOM 1516 C CA . VAL A 1 196 ? -23.028 -1.718 13.261 1.00 98.75 196 VAL A CA 1
ATOM 1517 C C . VAL A 1 196 ? -23.329 -0.232 13.473 1.00 98.75 196 VAL A C 1
ATOM 1519 O O . VAL A 1 196 ? -24.183 0.108 14.293 1.00 98.75 196 VAL A O 1
ATOM 1522 N N . GLY A 1 197 ? -22.701 0.655 12.697 1.00 98.50 197 GLY A N 1
ATOM 1523 C CA . GLY A 1 197 ? -22.960 2.094 12.762 1.00 98.50 197 GLY A CA 1
ATOM 1524 C C . GLY A 1 197 ? -24.419 2.460 12.476 1.00 98.50 197 GLY A C 1
ATOM 1525 O O . GLY A 1 197 ? -24.980 3.314 13.162 1.00 98.50 197 GLY A O 1
ATOM 1526 N N . ARG A 1 198 ? -25.082 1.769 11.536 1.00 98.56 198 ARG A N 1
ATOM 1527 C CA . ARG A 1 198 ? -26.508 1.991 11.241 1.00 98.56 198 ARG A CA 1
ATOM 1528 C C . ARG A 1 198 ? -27.409 1.513 12.382 1.00 98.56 198 ARG A C 1
ATOM 1530 O O . ARG A 1 198 ? -28.395 2.183 12.678 1.00 98.56 198 ARG A O 1
ATOM 1537 N N . ILE A 1 199 ? -27.067 0.417 13.072 1.00 98.81 199 ILE A N 1
ATOM 1538 C CA . ILE A 1 199 ? -27.758 0.020 14.315 1.00 98.81 199 ILE A CA 1
ATOM 1539 C C . ILE A 1 199 ? -27.594 1.120 15.373 1.00 98.81 199 ILE A C 1
ATOM 1541 O O . ILE A 1 199 ? -28.584 1.533 15.976 1.00 98.81 199 ILE A O 1
ATOM 1545 N N . VAL A 1 200 ? -26.375 1.636 15.570 1.00 98.81 200 VAL A N 1
ATOM 1546 C CA . VAL A 1 200 ? -26.092 2.722 16.526 1.00 98.81 200 VAL A CA 1
ATOM 1547 C C . VAL A 1 200 ? -26.911 3.980 16.208 1.00 98.81 200 VAL A C 1
ATOM 1549 O O . VAL A 1 200 ? -27.535 4.542 17.108 1.00 98.81 200 VAL A O 1
ATOM 1552 N N . GLU A 1 201 ? -26.970 4.392 14.945 1.00 98.50 201 GLU A N 1
ATOM 1553 C CA . GLU A 1 201 ? -27.750 5.541 14.468 1.00 98.50 201 GLU A CA 1
ATOM 1554 C C . GLU A 1 201 ? -29.261 5.375 14.707 1.00 98.50 201 GLU A C 1
ATOM 1556 O O . GLU A 1 201 ? -29.900 6.229 15.330 1.00 98.50 201 GLU A O 1
ATOM 1561 N N . VAL A 1 202 ? -29.838 4.248 14.273 1.00 98.31 202 VAL A N 1
ATOM 1562 C CA . VAL A 1 202 ? -31.286 3.998 14.374 1.00 98.31 202 VAL A CA 1
ATOM 1563 C C . VAL A 1 202 ? -31.723 3.812 15.832 1.00 98.31 202 VAL A C 1
ATOM 1565 O O . VAL A 1 202 ? -32.738 4.375 16.237 1.00 98.31 202 VAL A O 1
ATOM 1568 N N . MET A 1 203 ? -30.951 3.091 16.653 1.00 98.44 203 MET A N 1
ATOM 1569 C CA . MET A 1 203 ? -31.293 2.843 18.064 1.00 98.44 203 MET A CA 1
ATOM 1570 C C . MET A 1 203 ? -31.117 4.072 18.970 1.00 98.44 203 MET A C 1
ATOM 1572 O O . MET A 1 203 ? -31.744 4.136 20.027 1.00 98.44 203 MET A O 1
ATOM 1576 N N . ASN A 1 204 ? -30.302 5.058 18.575 1.00 98.31 204 ASN A N 1
ATOM 1577 C CA . ASN A 1 204 ? -30.215 6.350 19.270 1.00 98.31 204 ASN A CA 1
ATOM 1578 C C . ASN A 1 204 ? -31.125 7.434 18.659 1.00 98.31 204 ASN A C 1
ATOM 1580 O O . ASN A 1 204 ? -31.279 8.492 19.267 1.00 98.31 204 ASN A O 1
ATOM 1584 N N . ASN A 1 205 ? -31.730 7.192 17.488 1.00 97.19 205 ASN A N 1
ATOM 1585 C CA . ASN A 1 205 ? -32.511 8.175 16.725 1.00 97.19 205 ASN A CA 1
ATOM 1586 C C . ASN A 1 205 ? -31.736 9.496 16.496 1.00 97.19 205 ASN A C 1
ATOM 1588 O O . ASN A 1 205 ? -32.264 10.598 16.661 1.00 97.19 205 ASN A O 1
ATOM 1592 N N . MET A 1 206 ? -30.453 9.371 16.151 1.00 96.94 206 MET A N 1
ATOM 1593 C CA . MET A 1 206 ? -29.505 10.467 15.925 1.00 96.94 206 MET A CA 1
ATOM 1594 C C . MET A 1 206 ? -28.493 10.046 14.853 1.00 96.94 206 MET A C 1
ATOM 1596 O O . MET A 1 206 ? -28.086 8.887 14.895 1.00 96.94 206 MET A O 1
ATOM 1600 N N . PRO A 1 207 ? -28.024 10.953 13.969 1.00 96.81 207 PRO A N 1
ATOM 1601 C CA . PRO A 1 207 ? -26.972 10.645 12.998 1.00 96.81 207 PRO A CA 1
ATOM 1602 C C . PRO A 1 207 ? -25.751 10.001 13.660 1.00 96.81 207 PRO A C 1
ATOM 1604 O O . PRO A 1 207 ? -25.342 10.447 14.738 1.00 96.81 207 PRO A O 1
ATOM 1607 N N . PHE A 1 208 ? -25.165 8.987 13.021 1.00 97.88 208 PHE A N 1
ATOM 1608 C CA . PHE A 1 208 ? -24.067 8.195 13.587 1.00 97.88 208 PHE A CA 1
ATOM 1609 C C . PHE A 1 208 ? -22.939 9.063 14.178 1.00 97.88 208 PHE A C 1
ATOM 1611 O O . PHE A 1 208 ? -22.607 8.930 15.358 1.00 97.88 208 PHE A O 1
ATOM 1618 N N . ASP A 1 209 ? -22.424 10.027 13.411 1.00 96.25 209 ASP A N 1
ATOM 1619 C CA . ASP A 1 209 ? -21.322 10.896 13.843 1.00 96.25 209 ASP A CA 1
ATOM 1620 C C . ASP A 1 209 ? -21.686 11.724 15.091 1.00 96.25 209 ASP A C 1
ATOM 1622 O O . ASP A 1 209 ? -20.873 11.900 16.002 1.00 96.25 209 ASP A O 1
ATOM 1626 N N . SER A 1 210 ? -22.947 12.165 15.193 1.00 97.69 210 SER A N 1
ATOM 1627 C CA . SER A 1 210 ? -23.468 12.869 16.374 1.00 97.69 210 SER A CA 1
ATOM 1628 C C . SER A 1 210 ? -23.557 11.962 17.605 1.00 97.69 210 SER A C 1
ATOM 1630 O O . SER A 1 210 ? -23.385 12.443 18.726 1.00 97.69 210 SER A O 1
ATOM 1632 N N . VAL A 1 211 ? -23.805 10.657 17.430 1.00 98.38 211 VAL A N 1
ATOM 1633 C CA . VAL A 1 211 ? -23.760 9.682 18.533 1.00 98.38 211 VAL A CA 1
ATOM 1634 C C . VAL A 1 211 ? -22.335 9.554 19.067 1.00 98.38 211 VAL A C 1
ATOM 1636 O O . VAL A 1 211 ? -22.140 9.667 20.278 1.00 98.38 211 VAL A O 1
ATOM 1639 N N . ILE A 1 212 ? -21.339 9.388 18.189 1.00 98.44 212 ILE A N 1
ATOM 1640 C CA . ILE A 1 212 ? -19.927 9.268 18.589 1.00 98.44 212 ILE A CA 1
ATOM 1641 C C . ILE A 1 212 ? -19.440 10.542 19.293 1.00 98.44 212 ILE A C 1
ATOM 1643 O O . ILE A 1 212 ? -18.850 10.469 20.378 1.00 98.44 212 ILE A O 1
ATOM 1647 N N . GLN A 1 213 ? -19.756 11.717 18.739 1.00 97.38 213 GLN A N 1
ATOM 1648 C CA . GLN A 1 213 ? -19.408 13.002 19.347 1.00 97.38 213 GLN A CA 1
ATOM 1649 C C . GLN A 1 213 ? -20.009 13.162 20.756 1.00 97.38 213 GLN A C 1
ATOM 1651 O O . GLN A 1 213 ? -19.300 13.520 21.700 1.00 97.38 213 GLN A O 1
ATOM 1656 N N . GLN A 1 214 ? -21.306 12.876 20.926 1.00 97.00 214 GLN A N 1
ATOM 1657 C CA . GLN A 1 214 ? -22.009 13.110 22.193 1.00 97.00 214 GLN A CA 1
ATOM 1658 C C . GLN A 1 214 ? -21.753 12.035 23.258 1.00 97.00 214 GLN A C 1
ATOM 1660 O O . GLN A 1 214 ? -21.642 12.377 24.435 1.00 97.00 214 GLN A O 1
ATOM 1665 N N . GLN A 1 215 ? -21.677 10.754 22.881 1.00 97.00 215 GLN A N 1
ATOM 1666 C CA . GLN A 1 215 ? -21.610 9.636 23.836 1.00 97.00 215 GLN A CA 1
ATOM 1667 C C . GLN A 1 215 ? -20.182 9.137 24.110 1.00 97.00 215 GLN A C 1
ATOM 1669 O O . GLN A 1 215 ? -19.983 8.427 25.098 1.00 97.00 215 GLN A O 1
ATOM 1674 N N . LEU A 1 216 ? -19.190 9.536 23.298 1.00 97.75 216 LEU A N 1
ATOM 1675 C CA . LEU A 1 216 ? -17.779 9.163 23.479 1.00 97.75 216 LEU A CA 1
ATOM 1676 C C . LEU A 1 216 ? -16.841 10.372 23.515 1.00 97.75 216 LEU A C 1
ATOM 1678 O O . LEU A 1 216 ? -16.228 10.617 24.555 1.00 97.75 216 LEU A O 1
ATOM 1682 N N . MET A 1 217 ? -16.747 11.156 22.435 1.00 97.88 217 MET A N 1
ATOM 1683 C CA . MET A 1 217 ? -15.743 12.230 22.341 1.00 97.88 217 MET A CA 1
ATOM 1684 C C . MET A 1 217 ? -15.935 13.303 23.423 1.00 97.88 217 MET A C 1
ATOM 1686 O O . MET A 1 217 ? -14.969 13.696 24.079 1.00 97.88 217 MET A O 1
ATOM 1690 N N . HIS A 1 218 ? -17.172 13.745 23.682 1.00 97.00 218 HIS A N 1
ATOM 1691 C CA . HIS A 1 218 ? -17.442 14.743 24.721 1.00 97.00 218 HIS A CA 1
ATOM 1692 C C . HIS A 1 218 ? -17.174 14.228 26.157 1.00 97.00 218 HIS A C 1
ATOM 1694 O O . HIS A 1 218 ? -16.483 14.936 26.901 1.00 97.00 218 HIS A O 1
ATOM 1700 N N . PRO A 1 219 ? -17.635 13.023 26.571 1.00 97.69 219 PRO A N 1
ATOM 1701 C CA . PRO A 1 219 ? -17.252 12.408 27.847 1.00 97.69 219 PRO A CA 1
ATOM 1702 C C . PRO A 1 219 ? -15.741 12.231 28.050 1.00 97.69 219 PRO A C 1
ATOM 1704 O O . PRO A 1 219 ? -15.244 12.432 29.161 1.00 97.69 219 PRO A O 1
ATOM 1707 N N . LEU A 1 220 ? -15.020 11.880 26.978 1.00 98.06 220 LEU A N 1
ATOM 1708 C CA . LEU A 1 220 ? -13.563 11.706 26.952 1.00 98.06 220 LEU A CA 1
ATOM 1709 C C . LEU A 1 220 ? -12.782 13.019 26.794 1.00 98.06 220 LEU A C 1
ATOM 1711 O O . LEU A 1 220 ? -11.560 12.996 26.874 1.00 98.06 220 LEU A O 1
ATOM 1715 N N . ASN A 1 221 ? -13.459 14.152 26.580 1.00 97.38 221 ASN A N 1
ATOM 1716 C CA . ASN A 1 221 ? -12.843 15.458 26.332 1.00 97.38 221 ASN A CA 1
ATOM 1717 C C . ASN A 1 221 ? -11.899 15.482 25.102 1.00 97.38 221 ASN A C 1
ATOM 1719 O O . ASN A 1 221 ? -10.852 16.141 25.102 1.00 97.38 221 ASN A O 1
ATOM 1723 N N . MET A 1 222 ? -12.278 14.754 24.048 1.00 97.94 222 MET A N 1
ATOM 1724 C CA . MET A 1 222 ? -11.572 14.674 22.766 1.00 97.94 222 MET A CA 1
ATOM 1725 C C . MET A 1 222 ? -11.982 15.838 21.850 1.00 97.94 222 MET A C 1
ATOM 1727 O O . MET A 1 222 ? -12.876 15.702 21.020 1.00 97.94 222 MET A O 1
ATOM 1731 N N . GLN A 1 223 ? -11.392 17.016 22.068 1.00 94.69 223 GLN A N 1
ATOM 1732 C CA . GLN A 1 223 ? -11.781 18.258 21.379 1.00 94.69 223 GLN A CA 1
ATOM 1733 C C . GLN A 1 223 ? -11.121 18.448 20.003 1.00 94.69 223 GLN A C 1
ATOM 1735 O O . GLN A 1 223 ? -11.564 19.304 19.245 1.00 94.69 223 GLN A O 1
ATOM 1740 N N . ASN A 1 224 ? -10.080 17.674 19.685 1.00 96.75 224 ASN A N 1
ATOM 1741 C CA . ASN A 1 224 ? -9.330 17.741 18.427 1.00 96.75 224 ASN A CA 1
ATOM 1742 C C . ASN A 1 224 ? -9.546 16.447 17.621 1.00 96.75 224 ASN A C 1
ATOM 1744 O O . ASN A 1 224 ? -8.610 15.886 17.048 1.00 96.75 224 ASN A O 1
ATOM 1748 N N . SER A 1 225 ? -10.774 15.926 17.659 1.00 98.25 225 SER A N 1
ATOM 1749 C CA . SER A 1 225 ? -11.177 14.686 17.001 1.00 98.25 225 SER A CA 1
ATOM 1750 C C . SER A 1 225 ? -12.483 14.897 16.247 1.00 98.25 225 SER A C 1
ATOM 1752 O O . SER A 1 225 ? -13.402 15.537 16.754 1.00 98.25 225 SER A O 1
ATOM 1754 N N . TYR A 1 226 ? -12.544 14.358 15.035 1.00 97.62 226 TYR A N 1
ATOM 1755 C CA . TYR A 1 226 ? -13.533 14.694 14.017 1.00 97.62 226 TYR A CA 1
ATOM 1756 C C . TYR A 1 226 ? -13.982 13.417 13.311 1.00 97.62 226 TYR A C 1
ATOM 1758 O O . TYR A 1 226 ? -13.174 12.514 13.098 1.00 97.62 226 TYR A O 1
ATOM 1766 N N . MET A 1 227 ? -15.260 13.340 12.942 1.00 96.19 227 MET A N 1
ATOM 1767 C CA . MET A 1 227 ? -15.816 12.188 12.212 1.00 96.19 227 MET A CA 1
ATOM 1768 C C . MET A 1 227 ? -15.733 12.340 10.689 1.00 96.19 227 MET A C 1
ATOM 1770 O O . MET A 1 227 ? -15.987 11.381 9.969 1.00 96.19 227 MET A O 1
ATOM 1774 N N . SER A 1 228 ? -15.348 13.525 10.221 1.00 94.38 228 SER A N 1
ATOM 1775 C CA . SER A 1 228 ? -15.175 13.879 8.820 1.00 94.38 228 SER A CA 1
ATOM 1776 C C . SER A 1 228 ? -13.832 14.580 8.626 1.00 94.38 228 SER A C 1
ATOM 1778 O O . SER A 1 228 ? -13.392 15.350 9.486 1.00 94.38 228 SER A O 1
ATOM 1780 N N . ILE A 1 229 ? -13.189 14.347 7.481 1.00 93.75 229 ILE A N 1
ATOM 1781 C CA . ILE A 1 229 ? -11.995 15.090 7.065 1.00 93.75 229 ILE A CA 1
ATOM 1782 C C . ILE A 1 229 ? -12.310 16.545 6.675 1.00 93.75 229 ILE A C 1
ATOM 1784 O O . ILE A 1 229 ? -11.404 17.378 6.699 1.00 93.75 229 ILE A O 1
ATOM 1788 N N . VAL A 1 230 ? -13.568 16.880 6.348 1.00 91.62 230 VAL A N 1
ATOM 1789 C CA . VAL A 1 230 ? -13.958 18.246 5.943 1.00 91.62 230 VAL A CA 1
ATOM 1790 C C . VAL A 1 230 ? -14.086 19.215 7.122 1.00 91.62 230 VAL A C 1
ATOM 1792 O O . VAL A 1 230 ? -13.981 20.425 6.930 1.00 91.62 230 VAL A O 1
ATOM 1795 N N . ASP A 1 231 ? -14.236 18.694 8.344 1.00 93.25 231 ASP A N 1
ATOM 1796 C CA . ASP A 1 231 ? -14.237 19.480 9.588 1.00 93.25 231 ASP A CA 1
ATOM 1797 C C . ASP A 1 231 ? -12.819 19.921 10.024 1.00 93.25 231 ASP A C 1
ATOM 1799 O O . ASP A 1 231 ? -12.659 20.640 11.016 1.00 93.25 231 ASP A O 1
ATOM 1803 N N . VAL A 1 232 ? -11.776 19.476 9.312 1.00 93.62 232 VAL A N 1
ATOM 1804 C CA . VAL A 1 232 ? -10.371 19.613 9.712 1.00 93.62 232 VAL A CA 1
ATOM 1805 C C . VAL A 1 232 ? -9.655 20.667 8.875 1.00 93.62 232 VAL A C 1
ATOM 1807 O O . VAL A 1 232 ? -9.673 20.642 7.645 1.00 93.62 232 VAL A O 1
ATOM 1810 N N . ASP A 1 233 ? -8.922 21.559 9.540 1.00 92.44 233 ASP A N 1
ATOM 1811 C CA . ASP A 1 233 ? -7.958 22.421 8.861 1.00 92.44 233 ASP A CA 1
ATOM 1812 C C . ASP A 1 233 ? -6.760 21.584 8.380 1.00 92.44 233 ASP A C 1
ATOM 1814 O O . ASP A 1 233 ? -5.816 21.318 9.129 1.00 92.44 233 ASP A O 1
ATOM 1818 N N . LEU A 1 234 ? -6.792 21.184 7.106 1.00 91.88 234 LEU A N 1
ATOM 1819 C CA . LEU A 1 234 ? -5.742 20.395 6.452 1.00 91.88 234 LEU A CA 1
ATOM 1820 C C . LEU A 1 234 ? -4.348 21.050 6.528 1.00 91.88 234 LEU A C 1
ATOM 1822 O O . LEU A 1 234 ? -3.344 20.350 6.408 1.00 91.88 234 LEU A O 1
ATOM 1826 N N . SER A 1 235 ? -4.256 22.366 6.770 1.00 91.19 235 SER A N 1
ATOM 1827 C CA . SER A 1 235 ? -2.979 23.072 6.966 1.00 91.19 235 SER A CA 1
ATOM 1828 C C . SER A 1 235 ? -2.260 22.678 8.269 1.00 91.19 235 SER A C 1
ATOM 1830 O O . SER A 1 235 ? -1.049 22.884 8.418 1.00 91.19 235 SER A O 1
ATOM 1832 N N . THR A 1 236 ? -3.001 22.074 9.205 1.00 93.19 236 THR A N 1
ATOM 1833 C CA . THR A 1 236 ? -2.507 21.564 10.491 1.00 93.19 236 THR A CA 1
ATOM 1834 C C . THR A 1 236 ? -2.086 20.094 10.448 1.00 93.19 236 THR A C 1
ATOM 1836 O O . THR A 1 236 ? -1.510 19.611 11.420 1.00 93.19 236 THR A O 1
ATOM 1839 N N . MET A 1 237 ? -2.332 19.388 9.339 1.00 95.19 237 MET A N 1
ATOM 1840 C CA . MET A 1 237 ? -1.973 17.977 9.162 1.00 95.19 237 MET A CA 1
ATOM 1841 C C . MET A 1 237 ? -0.608 17.823 8.468 1.00 95.19 237 MET A C 1
ATOM 1843 O O . MET A 1 237 ? -0.233 18.653 7.632 1.00 95.19 237 MET A O 1
ATOM 1847 N N . PRO A 1 238 ? 0.153 16.749 8.742 1.00 95.44 238 PRO A N 1
ATOM 1848 C CA . PRO A 1 238 ? 1.240 16.342 7.863 1.00 95.44 238 PRO A CA 1
ATOM 1849 C C . PRO A 1 238 ? 0.674 15.805 6.543 1.00 95.44 238 PRO A C 1
ATOM 1851 O O . PRO A 1 238 ? -0.430 15.262 6.483 1.00 95.44 238 PRO A O 1
ATOM 1854 N N . LYS A 1 239 ? 1.444 15.945 5.464 1.00 94.38 239 LYS A N 1
ATOM 1855 C CA . LYS A 1 239 ? 1.042 15.459 4.142 1.00 94.38 239 LYS A CA 1
ATOM 1856 C C . LYS A 1 239 ? 1.125 13.933 4.092 1.00 94.38 239 LYS A C 1
ATOM 1858 O O . LYS A 1 239 ? 2.217 13.391 4.241 1.00 94.38 239 LYS A O 1
ATOM 1863 N N . GLY A 1 240 ? -0.004 13.263 3.867 1.00 95.19 240 GLY A N 1
ATOM 1864 C CA . GLY A 1 240 ? -0.055 11.813 3.665 1.00 95.19 240 GLY A CA 1
ATOM 1865 C C . GLY A 1 240 ? 0.433 11.396 2.274 1.00 95.19 240 GLY A C 1
ATOM 1866 O O . GLY A 1 240 ? 0.229 12.121 1.292 1.00 95.19 240 GLY A O 1
ATOM 1867 N N . TYR A 1 241 ? 1.056 10.219 2.182 1.00 94.19 241 TYR A N 1
ATOM 1868 C CA . TYR A 1 241 ? 1.563 9.657 0.925 1.00 94.19 241 TYR A CA 1
ATOM 1869 C C . TYR A 1 241 ? 1.103 8.215 0.687 1.00 94.19 241 TYR A C 1
ATOM 1871 O O . TYR A 1 241 ? 1.320 7.341 1.528 1.00 94.19 241 TYR A O 1
ATOM 1879 N N . MET A 1 242 ? 0.559 7.951 -0.504 1.00 92.31 242 MET A N 1
ATOM 1880 C CA . MET A 1 242 ? 0.405 6.589 -1.023 1.00 92.31 242 MET A CA 1
ATOM 1881 C C . MET A 1 242 ? 1.777 6.038 -1.397 1.00 92.31 242 MET A C 1
ATOM 1883 O O . MET A 1 242 ? 2.600 6.763 -1.964 1.00 92.31 242 MET A O 1
ATOM 1887 N N . ARG A 1 243 ? 2.016 4.749 -1.138 1.00 86.69 243 ARG A N 1
ATOM 1888 C CA . ARG A 1 243 ? 3.286 4.081 -1.456 1.00 86.69 243 ARG A CA 1
ATOM 1889 C C . ARG A 1 243 ? 3.070 2.871 -2.376 1.00 86.69 243 ARG A C 1
ATOM 1891 O O . ARG A 1 243 ? 2.993 1.748 -1.880 1.00 86.69 243 ARG A O 1
ATOM 1898 N N . PRO A 1 244 ? 2.984 3.070 -3.704 1.00 81.19 244 PRO A N 1
ATOM 1899 C CA . PRO A 1 244 ? 2.873 1.969 -4.652 1.00 81.19 244 PRO A CA 1
ATOM 1900 C C . PRO A 1 244 ? 4.059 1.017 -4.635 1.00 81.19 244 PRO A C 1
ATOM 1902 O O . PRO A 1 244 ? 5.204 1.413 -4.444 1.00 81.19 244 PRO A O 1
ATOM 1905 N N . TYR A 1 245 ? 3.775 -0.245 -4.945 1.00 71.75 245 TYR A N 1
ATOM 1906 C CA . TYR A 1 245 ? 4.769 -1.305 -5.110 1.00 71.75 245 TYR A CA 1
ATOM 1907 C C . TYR A 1 245 ? 5.872 -1.004 -6.156 1.00 71.75 245 TYR A C 1
ATOM 1909 O O . TYR A 1 245 ? 6.983 -1.530 -6.058 1.00 71.75 245 TYR A O 1
ATOM 1917 N N . HIS A 1 246 ? 5.562 -0.211 -7.186 1.00 72.75 246 HIS A N 1
ATOM 1918 C CA . HIS A 1 246 ? 6.342 -0.145 -8.432 1.00 72.75 246 HIS A CA 1
ATOM 1919 C C . HIS A 1 246 ? 6.617 1.275 -8.956 1.00 72.75 246 HIS A C 1
ATOM 1921 O O . HIS A 1 246 ? 7.251 1.422 -10.003 1.00 72.75 246 HIS A O 1
ATOM 1927 N N . THR A 1 247 ? 6.165 2.312 -8.247 1.00 75.06 247 THR A N 1
ATOM 1928 C CA . THR A 1 247 ? 6.400 3.725 -8.584 1.00 75.06 247 THR A CA 1
ATOM 1929 C C . THR A 1 247 ? 6.964 4.467 -7.374 1.00 75.06 247 THR A C 1
ATOM 1931 O O . THR A 1 247 ? 6.989 3.948 -6.259 1.00 75.06 247 THR A O 1
ATOM 1934 N N . GLU A 1 248 ? 7.385 5.717 -7.567 1.00 80.38 248 GLU A N 1
ATOM 1935 C CA . GLU A 1 248 ? 7.624 6.626 -6.441 1.00 80.38 248 GLU A CA 1
ATOM 1936 C C . GLU A 1 248 ? 6.314 6.882 -5.665 1.00 80.38 248 GLU A C 1
ATOM 1938 O O . GLU A 1 248 ? 5.218 6.809 -6.232 1.00 80.38 248 GLU A O 1
ATOM 1943 N N . ARG A 1 249 ? 6.432 7.188 -4.364 1.00 87.94 249 ARG A N 1
ATOM 1944 C CA . ARG A 1 249 ? 5.297 7.589 -3.517 1.00 87.94 249 ARG A CA 1
ATOM 1945 C C . ARG A 1 249 ? 4.658 8.882 -4.031 1.00 87.94 249 ARG A C 1
ATOM 1947 O O . ARG A 1 249 ? 5.369 9.783 -4.479 1.00 87.94 249 ARG A O 1
ATOM 1954 N N . PHE A 1 250 ? 3.340 9.008 -3.908 1.00 88.75 250 PHE A N 1
ATOM 1955 C CA . PHE A 1 250 ? 2.592 10.177 -4.384 1.00 88.75 250 PHE A CA 1
ATOM 1956 C C . PHE A 1 250 ? 1.620 10.709 -3.312 1.00 88.75 250 PHE A C 1
ATOM 1958 O O . PHE A 1 250 ? 1.310 9.986 -2.364 1.00 88.75 250 PHE A O 1
ATOM 1965 N N . PRO A 1 251 ? 1.175 11.982 -3.386 1.00 92.50 251 PRO A N 1
ATOM 1966 C CA . PRO A 1 251 ? 0.274 12.567 -2.390 1.00 92.50 251 PRO A CA 1
ATOM 1967 C C . PRO A 1 251 ? -1.041 11.793 -2.276 1.00 92.50 251 PRO A C 1
ATOM 1969 O O . PRO A 1 251 ? -1.681 11.521 -3.288 1.00 92.50 251 PRO A O 1
ATOM 1972 N N . ALA A 1 252 ? -1.459 11.471 -1.056 1.00 93.12 252 ALA A N 1
ATOM 1973 C CA . ALA A 1 252 ? -2.705 10.747 -0.844 1.00 93.12 252 ALA A CA 1
ATOM 1974 C C . ALA A 1 252 ? -3.958 11.589 -1.158 1.00 93.12 252 ALA A C 1
ATOM 1976 O O . ALA A 1 252 ? -3.924 12.814 -0.998 1.00 93.12 252 ALA A O 1
ATOM 1977 N N . PRO A 1 253 ? -5.060 10.953 -1.604 1.00 92.19 253 PRO A N 1
ATOM 1978 C CA . PRO A 1 253 ? -6.332 11.633 -1.805 1.00 92.19 253 PRO A CA 1
ATOM 1979 C C . PRO A 1 253 ? -7.003 11.970 -0.464 1.00 92.19 253 PRO A C 1
ATOM 1981 O O . PRO A 1 253 ? -6.822 11.286 0.547 1.00 92.19 253 PRO A O 1
ATOM 1984 N N . THR A 1 254 ? -7.839 13.007 -0.477 1.00 90.50 254 THR A N 1
ATOM 1985 C CA . THR A 1 254 ? -8.527 13.515 0.716 1.00 90.50 254 THR A CA 1
ATOM 1986 C C . THR A 1 254 ? -10.026 13.596 0.451 1.00 90.50 254 THR A C 1
ATOM 1988 O O . THR A 1 254 ? -10.493 14.541 -0.177 1.00 90.50 254 THR A O 1
ATOM 1991 N N . PHE A 1 255 ? -10.762 12.595 0.927 1.00 91.88 255 PHE A N 1
ATOM 1992 C CA . PHE A 1 255 ? -12.226 12.514 0.918 1.00 91.88 255 PHE A CA 1
ATOM 1993 C C . PHE A 1 255 ? -12.705 11.617 2.070 1.00 91.88 255 PHE A C 1
ATOM 1995 O O . PHE A 1 255 ? -11.922 10.813 2.595 1.00 91.88 255 PHE A O 1
ATOM 2002 N N . ASP A 1 256 ? -13.967 11.765 2.465 1.00 92.94 256 ASP A N 1
ATOM 2003 C CA . ASP A 1 256 ? -14.640 10.882 3.422 1.00 92.94 256 ASP A CA 1
ATOM 2004 C C . ASP A 1 256 ? -15.198 9.641 2.727 1.00 92.94 256 ASP A C 1
ATOM 2006 O O . ASP A 1 256 ? -15.721 9.722 1.621 1.00 92.94 256 ASP A O 1
ATOM 2010 N N . LEU A 1 257 ? -15.122 8.493 3.398 1.00 93.19 257 LEU A N 1
ATOM 2011 C CA . LEU A 1 257 ? -15.748 7.258 2.938 1.00 93.19 257 LEU A CA 1
ATOM 2012 C C . LEU A 1 257 ? -17.231 7.265 3.348 1.00 93.19 257 LEU A C 1
ATOM 2014 O O . LEU A 1 257 ? -17.556 7.666 4.469 1.00 93.19 257 LEU A O 1
ATOM 2018 N N . GLY A 1 258 ? -18.134 6.725 2.526 1.00 93.31 258 GLY A N 1
ATOM 2019 C CA . GLY A 1 258 ? -19.529 6.488 2.948 1.00 93.31 258 GLY A CA 1
ATOM 2020 C C . GLY A 1 258 ? -19.638 5.532 4.151 1.00 93.31 258 GLY A C 1
ATOM 2021 O O . GLY A 1 258 ? -20.573 5.599 4.950 1.00 93.31 258 GLY A O 1
ATOM 2022 N N . ILE A 1 259 ? -18.625 4.686 4.351 1.00 94.38 259 ILE A N 1
ATOM 2023 C CA . ILE A 1 259 ? -18.405 3.857 5.543 1.00 94.38 259 ILE A CA 1
ATOM 2024 C C . ILE A 1 259 ? -17.783 4.629 6.729 1.00 94.38 259 ILE A C 1
ATOM 2026 O O . ILE A 1 259 ? -16.846 4.127 7.355 1.00 94.38 259 ILE A O 1
ATOM 2030 N N . SER A 1 260 ? -18.320 5.803 7.105 1.00 94.81 260 SER A N 1
ATOM 2031 C CA . SER A 1 260 ? -17.870 6.570 8.296 1.00 94.81 260 SER A CA 1
ATOM 2032 C C . SER A 1 260 ? -17.593 5.694 9.538 1.00 94.81 260 SER A C 1
ATOM 2034 O O . SER A 1 260 ? -16.469 5.758 10.051 1.00 94.81 260 SER A O 1
ATOM 2036 N N . PRO A 1 261 ? -18.496 4.770 9.954 1.00 97.69 261 PRO A N 1
ATOM 2037 C CA . PRO A 1 261 ? -18.283 3.895 11.117 1.00 97.69 261 PRO A CA 1
ATOM 2038 C C . PRO A 1 261 ? -17.058 2.973 11.038 1.00 97.69 261 PRO A C 1
ATOM 2040 O O . PRO A 1 261 ? -16.662 2.378 12.042 1.00 97.69 261 PRO A O 1
ATOM 2043 N N . ALA A 1 262 ? -16.472 2.805 9.853 1.00 96.88 262 ALA A N 1
ATOM 2044 C CA . ALA A 1 262 ? -15.341 1.927 9.625 1.00 96.88 262 ALA A CA 1
ATOM 2045 C C . ALA A 1 262 ? -13.992 2.659 9.551 1.00 96.88 262 ALA A C 1
ATOM 2047 O O . ALA A 1 262 ? -12.983 1.994 9.795 1.00 96.88 262 ALA A O 1
ATOM 2048 N N . GLY A 1 263 ? -13.924 3.959 9.220 1.00 95.50 263 GLY A N 1
ATOM 2049 C CA . GLY A 1 263 ? -12.622 4.557 8.881 1.00 95.50 263 GLY A CA 1
ATOM 2050 C C . GLY A 1 263 ? -12.458 6.077 8.748 1.00 95.50 263 GLY A C 1
ATOM 2051 O O . GLY A 1 263 ? -11.330 6.492 8.480 1.00 95.50 263 GLY A O 1
ATOM 2052 N N . ASN A 1 264 ? -13.488 6.914 8.925 1.00 95.38 264 ASN A N 1
ATOM 2053 C CA . ASN A 1 264 ? -13.341 8.352 8.626 1.00 95.38 264 ASN A CA 1
ATOM 2054 C C . ASN A 1 264 ? -12.633 9.178 9.704 1.00 95.38 264 ASN A C 1
ATOM 2056 O O . ASN A 1 264 ? -12.190 10.287 9.406 1.00 95.38 264 ASN A O 1
ATOM 2060 N N . MET A 1 265 ? -12.513 8.678 10.939 1.00 97.62 265 MET A N 1
ATOM 2061 C CA . MET A 1 265 ? -12.129 9.533 12.058 1.00 97.62 265 MET A CA 1
ATOM 2062 C C . MET A 1 265 ? -10.735 10.153 11.867 1.00 97.62 265 MET A C 1
ATOM 2064 O O . MET A 1 265 ? -9.744 9.474 11.571 1.00 97.62 265 MET A O 1
ATOM 2068 N N . VAL A 1 266 ? -10.660 11.459 12.105 1.00 98.44 266 VAL A N 1
ATOM 2069 C CA . VAL A 1 266 ? -9.416 12.212 12.272 1.00 98.44 266 VAL A CA 1
ATOM 2070 C C . VAL A 1 266 ? -9.245 12.484 13.758 1.00 98.44 266 VAL A C 1
ATOM 2072 O O . VAL A 1 266 ? -10.193 12.885 14.430 1.00 98.44 266 VAL A O 1
ATOM 2075 N N . SER A 1 267 ? -8.058 12.248 14.304 1.00 98.62 267 SER A N 1
ATOM 2076 C CA . SER A 1 267 ? -7.802 12.448 15.732 1.00 98.62 267 SER A CA 1
ATOM 2077 C C . SER A 1 267 ? -6.345 12.816 15.996 1.00 98.62 267 SER A C 1
ATOM 2079 O O . SER A 1 267 ? -5.484 12.743 15.118 1.00 98.62 267 SER A O 1
ATOM 2081 N N . THR A 1 268 ? -6.074 13.220 17.231 1.00 98.75 268 THR A N 1
ATOM 2082 C CA . THR A 1 268 ? -4.737 13.506 17.750 1.00 98.75 268 THR A CA 1
ATOM 2083 C C . THR A 1 268 ? -4.308 12.374 18.676 1.00 98.75 268 THR A C 1
ATOM 2085 O O . THR A 1 268 ? -5.146 11.721 19.303 1.00 98.75 268 THR A O 1
ATOM 2088 N N . MET A 1 269 ? -3.004 12.129 18.810 1.00 98.69 269 MET A N 1
ATOM 2089 C CA . MET A 1 269 ? -2.539 11.052 19.694 1.00 98.69 269 MET A CA 1
ATOM 2090 C C . MET A 1 269 ? -2.861 11.357 21.163 1.00 98.69 269 MET A C 1
ATOM 2092 O O . MET A 1 269 ? -3.175 10.440 21.914 1.00 98.69 269 MET A O 1
ATOM 2096 N N . GLN A 1 270 ? -2.918 12.638 21.553 1.00 98.75 270 GLN A N 1
ATOM 2097 C CA . GLN A 1 270 ? -3.467 13.069 22.841 1.00 98.75 270 GLN A CA 1
ATOM 2098 C C . GLN A 1 270 ? -4.911 12.582 23.053 1.00 98.75 270 GLN A C 1
ATOM 2100 O O . GLN A 1 270 ? -5.234 12.089 24.133 1.00 98.75 270 GLN A O 1
ATOM 2105 N N . ASP A 1 271 ? -5.793 12.756 22.067 1.00 98.81 271 ASP A N 1
ATOM 2106 C CA . ASP A 1 271 ? -7.206 12.394 22.198 1.00 98.81 271 ASP A CA 1
ATOM 2107 C C . ASP A 1 271 ? -7.408 10.873 22.217 1.00 98.81 271 ASP A C 1
ATOM 2109 O O . ASP A 1 271 ? -8.158 10.370 23.055 1.00 98.81 271 ASP A O 1
ATOM 2113 N N . LEU A 1 272 ? -6.669 10.122 21.393 1.00 98.88 272 LEU A N 1
ATOM 2114 C CA . LEU A 1 272 ? -6.611 8.661 21.522 1.00 98.88 272 LEU A CA 1
ATOM 2115 C C . LEU A 1 272 ? -6.035 8.233 22.885 1.00 98.88 272 LEU A C 1
ATOM 2117 O O . LEU A 1 272 ? -6.544 7.299 23.503 1.00 98.88 272 LEU A O 1
ATOM 2121 N N . GLY A 1 273 ? -5.049 8.955 23.421 1.00 98.69 273 GLY A N 1
ATOM 2122 C CA . GLY A 1 273 ? -4.541 8.759 24.780 1.00 98.69 273 GLY A CA 1
ATOM 2123 C C . GLY A 1 273 ? -5.629 8.883 25.853 1.00 98.69 273 GLY A C 1
ATOM 2124 O O . GLY A 1 273 ? -5.669 8.075 26.779 1.00 98.69 273 GLY A O 1
ATOM 2125 N N . LYS A 1 274 ? -6.581 9.817 25.706 1.00 98.69 274 LYS A N 1
ATOM 2126 C CA . LYS A 1 274 ? -7.730 9.945 26.627 1.00 98.69 274 LYS A CA 1
ATOM 2127 C C . LYS A 1 274 ? -8.636 8.710 26.583 1.00 98.69 274 LYS A C 1
ATOM 2129 O O . LYS A 1 274 ? -9.072 8.253 27.641 1.00 98.69 274 LYS A O 1
ATOM 2134 N N . LEU A 1 275 ? -8.871 8.128 25.399 1.00 98.69 275 LEU A N 1
ATOM 2135 C CA . LEU A 1 275 ? -9.558 6.834 25.278 1.00 98.69 275 LEU A CA 1
ATOM 2136 C C . LEU A 1 275 ? -8.765 5.725 25.989 1.00 98.69 275 LEU A C 1
ATOM 2138 O O . LEU A 1 275 ? -9.343 4.988 26.785 1.00 98.69 275 LEU A O 1
ATOM 2142 N N . ALA A 1 276 ? -7.452 5.626 25.760 1.00 98.62 276 ALA A N 1
ATOM 2143 C CA . ALA A 1 276 ? -6.615 4.608 26.395 1.00 98.62 276 ALA A CA 1
ATOM 2144 C C . ALA A 1 276 ? -6.627 4.710 27.933 1.00 98.62 276 ALA A C 1
ATOM 2146 O O . ALA A 1 276 ? -6.925 3.719 28.601 1.00 98.62 276 ALA A O 1
ATOM 2147 N N . THR A 1 277 ? -6.428 5.904 28.506 1.00 98.69 277 THR A N 1
ATOM 2148 C CA . THR A 1 277 ? -6.556 6.141 29.957 1.00 98.69 277 THR A CA 1
ATOM 2149 C C . THR A 1 277 ? -7.946 5.769 30.473 1.00 98.69 277 THR A C 1
ATOM 2151 O O . THR A 1 277 ? -8.056 5.194 31.558 1.00 98.69 277 THR A O 1
ATOM 2154 N N . ALA A 1 278 ? -9.015 6.047 29.720 1.00 98.56 278 ALA A N 1
ATOM 2155 C CA . ALA A 1 278 ? -10.368 5.688 30.135 1.00 98.56 278 ALA A CA 1
ATOM 2156 C C . ALA A 1 278 ? -10.598 4.169 30.153 1.00 98.56 278 ALA A C 1
ATOM 2158 O O . ALA A 1 278 ? -11.195 3.651 31.099 1.00 98.56 278 ALA A O 1
ATOM 2159 N N . LEU A 1 279 ? -10.096 3.441 29.151 1.00 98.44 279 LEU A N 1
ATOM 2160 C CA . LEU A 1 279 ? -10.183 1.980 29.081 1.00 98.44 279 LEU A CA 1
ATOM 2161 C C . LEU A 1 279 ? -9.326 1.300 30.165 1.00 98.44 279 LEU A C 1
ATOM 2163 O O . LEU A 1 279 ? -9.820 0.392 30.831 1.00 98.44 279 LEU A O 1
ATOM 2167 N N . ILE A 1 280 ? -8.110 1.796 30.433 1.00 98.25 280 ILE A N 1
ATOM 2168 C CA . ILE A 1 280 ? -7.279 1.376 31.582 1.00 98.25 280 ILE A CA 1
ATOM 2169 C C . ILE A 1 280 ? -8.049 1.578 32.898 1.00 98.25 280 ILE A C 1
ATOM 2171 O O . ILE A 1 280 ? -8.151 0.666 33.716 1.00 98.25 280 ILE A O 1
ATOM 2175 N N . ASN A 1 281 ? -8.712 2.727 33.063 1.00 97.88 281 ASN A N 1
ATOM 2176 C CA . ASN A 1 281 ? -9.601 3.017 34.195 1.00 97.88 281 ASN A CA 1
ATOM 2177 C C . ASN A 1 281 ? -10.975 2.310 34.120 1.00 97.88 281 ASN A C 1
ATOM 2179 O O . ASN A 1 281 ? -11.960 2.764 34.719 1.00 97.88 281 ASN A O 1
ATOM 2183 N N . GLN A 1 282 ? -11.051 1.178 33.415 1.00 96.81 282 GLN A N 1
ATOM 2184 C CA . GLN A 1 282 ? -12.225 0.312 33.292 1.00 96.81 282 GLN A CA 1
ATOM 2185 C C . GLN A 1 282 ? -13.464 1.047 32.757 1.00 96.81 282 GLN A C 1
ATOM 2187 O O . GLN A 1 282 ? -14.573 0.843 33.256 1.00 96.81 282 GLN A O 1
ATOM 2192 N N . GLY A 1 283 ? -13.271 1.953 31.797 1.00 96.94 283 GLY A N 1
ATOM 2193 C CA . GLY A 1 283 ? -14.302 2.752 31.131 1.00 96.94 283 GLY A CA 1
ATOM 2194 C C . GLY A 1 283 ? -14.689 4.067 31.824 1.00 96.94 283 GLY A C 1
ATOM 2195 O O . GLY A 1 283 ? -15.630 4.720 31.371 1.00 96.94 283 GLY A O 1
ATOM 2196 N N . LYS A 1 284 ? -14.018 4.483 32.910 1.00 97.19 284 LYS A N 1
ATOM 2197 C CA . LYS A 1 284 ? -14.228 5.816 33.518 1.00 97.19 284 LYS A CA 1
ATOM 2198 C C . LYS A 1 284 ? -13.595 6.900 32.643 1.00 97.19 284 LYS A C 1
ATOM 2200 O O . LYS A 1 284 ? -12.429 6.782 32.293 1.00 97.19 284 LYS A O 1
ATOM 2205 N N . ALA A 1 285 ? -14.332 7.964 32.350 1.00 93.69 285 ALA A N 1
ATOM 2206 C CA . ALA A 1 285 ? -13.858 9.103 31.562 1.00 93.69 285 ALA A CA 1
ATOM 2207 C C . ALA A 1 285 ? -13.759 10.371 32.431 1.00 93.69 285 ALA A C 1
ATOM 2209 O O . ALA A 1 285 ? -14.226 10.377 33.571 1.00 93.69 285 ALA A O 1
ATOM 2210 N N . GLU A 1 286 ? -13.199 11.461 31.892 1.00 88.25 286 GLU A N 1
ATOM 2211 C CA . GLU A 1 286 ? -13.143 12.762 32.584 1.00 88.25 286 GLU A CA 1
ATOM 2212 C C . GLU A 1 286 ? -14.547 13.223 33.015 1.00 88.25 286 GLU A C 1
ATOM 2214 O O . GLU A 1 286 ? -14.752 13.671 34.144 1.00 88.25 286 GLU A O 1
ATOM 2219 N N . LYS A 1 287 ? -15.539 13.047 32.132 1.00 91.31 287 LYS A N 1
A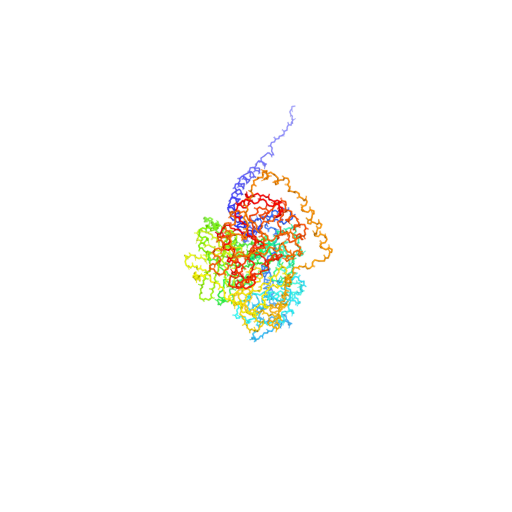TOM 2220 C CA . LYS A 1 287 ? -16.943 13.391 32.380 1.00 91.31 287 LYS A CA 1
ATOM 2221 C C . LYS A 1 287 ? -17.813 12.136 32.373 1.00 91.31 287 LYS A C 1
ATOM 2223 O O . LYS A 1 287 ? -18.599 11.897 31.461 1.00 91.31 287 LYS A O 1
ATOM 2228 N N . GLY A 1 288 ? -17.681 11.335 33.429 1.00 92.19 288 GLY A N 1
ATOM 2229 C CA . GLY A 1 288 ? -18.544 10.183 33.690 1.00 92.19 288 GLY A CA 1
ATOM 2230 C C . GLY A 1 288 ? -17.910 8.850 33.299 1.00 92.19 288 GLY A C 1
ATOM 2231 O O . GLY A 1 288 ? -16.847 8.485 33.798 1.00 92.19 288 GLY A O 1
ATOM 2232 N N . ARG A 1 289 ? -18.607 8.063 32.479 1.00 94.88 289 ARG A N 1
ATOM 2233 C CA . ARG A 1 289 ? -18.237 6.681 32.157 1.00 94.88 289 ARG A CA 1
ATOM 2234 C C . ARG A 1 289 ? -18.712 6.333 30.750 1.00 94.88 289 ARG A C 1
ATOM 2236 O O . ARG A 1 289 ? -19.893 6.500 30.470 1.00 94.88 289 ARG A O 1
ATOM 2243 N N . ILE A 1 290 ? -17.808 5.826 29.913 1.00 97.12 290 ILE A N 1
ATOM 2244 C CA . ILE A 1 290 ? -18.125 5.362 28.554 1.00 97.12 290 ILE A CA 1
ATOM 2245 C C . ILE A 1 290 ? -18.544 3.886 28.510 1.00 97.12 290 ILE A C 1
ATOM 2247 O O . ILE A 1 290 ? -19.357 3.540 27.665 1.00 97.12 290 ILE A O 1
ATOM 2251 N N . LEU A 1 291 ? -18.038 3.041 29.417 1.00 97.00 291 LEU A N 1
ATOM 2252 C CA . LEU A 1 291 ? -18.401 1.619 29.554 1.00 97.00 291 LEU A CA 1
ATOM 2253 C C . LEU A 1 291 ? -18.290 1.158 31.012 1.00 97.00 291 LEU A C 1
ATOM 2255 O O . LEU A 1 291 ? -17.529 1.725 31.799 1.00 97.00 291 LEU A O 1
ATOM 2259 N N . GLN A 1 292 ? -19.005 0.102 31.382 1.00 97.88 292 GLN A N 1
ATOM 2260 C CA . GLN A 1 292 ? -18.804 -0.660 32.614 1.00 97.88 292 GLN A CA 1
ATOM 2261 C C . GLN A 1 292 ? -17.626 -1.633 32.480 1.00 97.88 292 GLN A C 1
ATOM 2263 O O . GLN A 1 292 ? -17.375 -2.207 31.421 1.00 97.88 292 GLN A O 1
ATOM 2268 N N . ALA A 1 293 ? -16.965 -1.911 33.607 1.00 96.94 293 ALA A N 1
ATOM 2269 C CA . ALA A 1 293 ? -15.838 -2.844 33.672 1.00 96.94 293 ALA A CA 1
ATOM 2270 C C . ALA A 1 293 ? -16.182 -4.240 33.115 1.00 96.94 293 ALA A C 1
ATOM 2272 O O . ALA A 1 293 ? -15.404 -4.806 32.355 1.00 96.94 293 ALA A O 1
ATOM 2273 N N . LYS A 1 294 ? -17.373 -4.768 33.444 1.00 97.31 294 LYS A N 1
ATOM 2274 C CA . LYS A 1 294 ? -17.840 -6.085 32.978 1.00 97.31 294 LYS A CA 1
ATOM 2275 C C . LYS A 1 294 ? -17.934 -6.152 31.449 1.00 97.31 294 LYS A C 1
ATOM 2277 O O . LYS A 1 294 ? -17.519 -7.142 30.862 1.00 97.31 294 LYS A O 1
ATOM 2282 N N . THR A 1 295 ? -18.465 -5.105 30.825 1.00 97.50 295 THR A N 1
ATOM 2283 C CA . THR A 1 295 ? -18.617 -5.003 29.370 1.00 97.50 295 THR A CA 1
ATOM 2284 C C . THR A 1 295 ? -17.258 -4.974 28.690 1.00 97.50 295 THR A C 1
ATOM 2286 O O . THR A 1 295 ? -17.042 -5.701 27.729 1.00 97.50 295 THR A O 1
ATOM 2289 N N . LEU A 1 296 ? -16.311 -4.215 29.248 1.00 96.44 296 LEU A N 1
ATOM 2290 C CA . LEU A 1 296 ? -14.941 -4.168 28.746 1.00 96.44 296 LEU A CA 1
ATOM 2291 C C . LEU A 1 296 ? -14.238 -5.532 28.853 1.00 96.44 296 LEU A C 1
ATOM 2293 O O . LEU A 1 296 ? -13.591 -5.957 27.903 1.00 96.44 296 LEU A O 1
ATOM 2297 N N . THR A 1 297 ? -14.438 -6.274 29.951 1.00 95.31 297 THR A N 1
ATOM 2298 C CA . THR A 1 297 ? -13.977 -7.671 30.059 1.00 95.31 297 THR A CA 1
ATOM 2299 C C . THR A 1 297 ? -14.574 -8.556 28.961 1.00 95.31 297 THR A C 1
ATOM 2301 O O . THR A 1 297 ? -13.853 -9.362 28.381 1.00 95.31 297 THR A O 1
ATOM 2304 N N . THR A 1 298 ? -15.861 -8.395 28.631 1.00 95.31 298 THR A N 1
ATOM 2305 C CA . THR A 1 298 ? -16.492 -9.113 27.510 1.00 95.31 298 THR A CA 1
ATOM 2306 C C . THR A 1 298 ? -15.865 -8.731 26.167 1.00 95.31 298 THR A C 1
ATOM 2308 O O . THR A 1 298 ? -15.552 -9.619 25.384 1.00 95.31 298 THR A O 1
ATOM 2311 N N . MET A 1 299 ? -15.602 -7.443 25.918 1.00 97.06 299 MET A N 1
ATOM 2312 C CA . MET A 1 299 ? -14.956 -6.986 24.678 1.00 97.06 299 MET A CA 1
ATOM 2313 C C . MET A 1 299 ? -13.517 -7.497 24.517 1.00 97.06 299 MET A C 1
ATOM 2315 O O . MET A 1 299 ? -13.070 -7.700 23.393 1.00 97.06 299 MET A O 1
ATOM 2319 N N . TRP A 1 300 ? -12.804 -7.733 25.621 1.00 95.19 300 TRP A N 1
ATOM 2320 C CA . TRP A 1 300 ? -11.434 -8.265 25.635 1.00 95.19 300 TRP A CA 1
ATOM 2321 C C . TRP A 1 300 ? -11.349 -9.793 25.790 1.00 95.19 300 TRP A C 1
ATOM 2323 O O . TRP A 1 300 ? -10.261 -10.331 25.989 1.00 95.19 300 TRP A O 1
ATOM 2333 N N . THR A 1 301 ? -12.476 -10.505 25.711 1.00 92.62 301 THR A N 1
ATOM 2334 C CA . THR A 1 301 ? -12.502 -11.975 25.713 1.00 92.62 301 THR A CA 1
ATOM 2335 C C . THR A 1 301 ? -12.464 -12.493 24.267 1.00 92.62 301 THR A C 1
ATOM 2337 O O . THR A 1 301 ? -13.269 -12.023 23.462 1.00 92.62 301 THR A O 1
ATOM 2340 N N . PRO A 1 302 ? -11.583 -13.451 23.913 1.00 88.94 302 PRO A N 1
ATOM 2341 C CA . PRO A 1 302 ? -11.600 -14.102 22.602 1.00 88.94 302 PRO A CA 1
ATOM 2342 C C . PRO A 1 302 ? -12.954 -14.754 22.298 1.00 88.94 302 PRO A C 1
ATOM 2344 O O . PRO A 1 302 ? -13.487 -15.476 23.141 1.00 88.94 302 PRO A O 1
ATOM 2347 N N . VAL A 1 303 ? -13.490 -14.539 21.093 1.00 80.62 303 VAL A N 1
ATOM 2348 C CA . VAL A 1 303 ? -14.790 -15.119 20.682 1.00 80.62 303 VAL A CA 1
ATOM 2349 C C . VAL A 1 303 ? -14.638 -16.473 19.965 1.00 80.62 303 VAL A C 1
ATOM 2351 O O . VAL A 1 303 ? -15.606 -17.218 19.821 1.00 80.62 303 VAL A O 1
ATOM 2354 N N . ASP A 1 304 ? -13.424 -16.836 19.543 1.00 69.75 304 ASP A N 1
ATOM 2355 C CA . ASP A 1 304 ? -13.102 -18.184 19.063 1.00 69.75 304 ASP A CA 1
ATOM 2356 C C . ASP A 1 304 ? -11.618 -18.510 19.284 1.00 69.75 304 ASP A C 1
ATOM 2358 O O . ASP A 1 304 ? -10.748 -17.709 18.941 1.00 69.75 304 ASP A O 1
ATOM 2362 N N . GLU A 1 305 ? -11.325 -19.692 19.827 1.00 51.56 305 GLU A N 1
ATOM 2363 C CA . GLU A 1 305 ? -9.961 -20.231 19.963 1.00 51.56 305 GLU A CA 1
ATOM 2364 C C . GLU A 1 305 ? -9.523 -21.072 18.747 1.00 51.56 305 GLU A C 1
ATOM 2366 O O . GLU A 1 305 ? -8.403 -21.580 18.705 1.00 51.56 305 GLU A O 1
ATOM 2371 N N . HIS A 1 306 ? -10.398 -21.252 17.752 1.00 46.75 306 HIS A N 1
ATOM 2372 C CA . HIS A 1 306 ? -10.157 -22.017 16.523 1.00 46.75 306 HIS A CA 1
ATOM 2373 C C . HIS A 1 306 ? -10.280 -21.161 15.249 1.00 46.75 306 HIS A C 1
ATOM 2375 O O . HIS A 1 306 ? -10.301 -21.699 14.139 1.00 46.75 306 HIS A O 1
ATOM 2381 N N . ALA A 1 307 ? -10.317 -19.828 15.381 1.00 47.06 307 ALA A N 1
ATOM 2382 C CA . ALA A 1 307 ? -10.216 -18.914 14.245 1.00 47.06 307 ALA A CA 1
ATOM 2383 C C . ALA A 1 307 ? -8.938 -19.208 13.431 1.00 47.06 307 ALA A C 1
ATOM 2385 O O . ALA A 1 307 ? -7.824 -19.234 13.950 1.00 47.06 307 ALA A O 1
ATOM 2386 N N . SER A 1 308 ? -9.116 -19.488 12.142 1.00 38.94 308 SER A N 1
ATOM 2387 C CA . SER A 1 308 ? -8.116 -20.149 11.302 1.00 38.94 308 SER A CA 1
ATOM 2388 C C . SER A 1 308 ? -6.829 -19.345 11.073 1.00 38.94 308 SER A C 1
ATOM 2390 O O . SER A 1 308 ? -6.877 -18.291 10.442 1.00 38.94 308 SER A O 1
ATOM 2392 N N . ALA A 1 309 ? -5.686 -19.937 11.438 1.00 40.16 309 ALA A N 1
ATOM 2393 C CA . ALA A 1 309 ? -4.378 -19.826 10.768 1.00 40.16 309 ALA A CA 1
ATOM 2394 C C . ALA A 1 309 ? -3.826 -18.421 10.410 1.00 40.16 309 ALA A C 1
ATOM 2396 O O . ALA A 1 309 ? -2.957 -18.318 9.545 1.00 40.16 309 ALA A O 1
ATOM 2397 N N . ARG A 1 310 ? -4.292 -17.343 11.051 1.00 51.03 310 ARG A N 1
ATOM 2398 C CA . ARG A 1 310 ? -3.755 -15.981 10.893 1.00 51.03 310 ARG A CA 1
ATOM 2399 C C . ARG A 1 310 ? -3.476 -15.342 12.252 1.00 51.03 310 ARG A C 1
ATOM 2401 O O . ARG A 1 310 ? -4.130 -15.669 13.236 1.00 51.03 310 ARG A O 1
ATOM 2408 N N . ASP A 1 311 ? -2.563 -14.376 12.259 1.00 55.25 311 ASP A N 1
ATOM 2409 C CA . ASP A 1 311 ? -1.952 -13.738 13.440 1.00 55.25 311 ASP A CA 1
ATOM 2410 C C . ASP A 1 311 ? -2.896 -12.884 14.331 1.00 55.25 311 ASP A C 1
ATOM 2412 O O . ASP A 1 311 ? -2.420 -12.089 15.141 1.00 55.25 311 ASP A O 1
ATOM 2416 N N . TYR A 1 312 ? -4.225 -13.003 14.201 1.00 66.88 312 TYR A N 1
ATOM 2417 C CA . TYR A 1 312 ? -5.198 -12.136 14.880 1.00 66.88 312 TYR A CA 1
ATOM 2418 C C . TYR A 1 312 ? -6.290 -12.924 15.609 1.00 66.88 312 TYR A C 1
ATOM 2420 O O . TYR A 1 312 ? -7.197 -13.482 14.991 1.00 66.88 312 TYR A O 1
ATOM 2428 N N . VAL A 1 313 ? -6.249 -12.886 16.943 1.00 84.00 313 VAL A N 1
ATOM 2429 C CA . VAL A 1 313 ? -7.366 -13.293 17.803 1.00 84.00 313 VAL A CA 1
ATOM 2430 C C . VAL A 1 313 ? -8.261 -12.075 18.029 1.00 84.00 313 VAL A C 1
ATOM 2432 O O . VAL A 1 313 ? -7.771 -11.021 18.425 1.00 84.00 313 VAL A O 1
ATOM 2435 N N . PHE A 1 314 ? -9.566 -12.197 17.791 1.00 88.25 314 PHE A N 1
ATOM 2436 C CA . PHE A 1 314 ? -10.518 -11.096 17.975 1.00 88.25 314 PHE A CA 1
ATOM 2437 C C . PHE A 1 314 ? -11.357 -11.262 19.247 1.00 88.25 314 PHE A C 1
ATOM 2439 O O . PHE A 1 314 ? -11.898 -12.338 19.527 1.00 88.25 314 PHE A O 1
ATOM 2446 N N . GLY A 1 315 ? -11.486 -10.162 19.988 1.00 92.88 315 GLY A N 1
ATOM 2447 C CA . GLY A 1 315 ? -12.597 -9.917 20.903 1.00 92.88 315 GLY A CA 1
ATOM 2448 C C . GLY A 1 315 ? -13.740 -9.185 20.188 1.00 92.88 315 GLY A C 1
ATOM 2449 O O . GLY A 1 315 ? -13.866 -9.257 18.966 1.00 92.88 315 GLY A O 1
ATOM 2450 N N . LEU A 1 316 ? -14.555 -8.431 20.929 1.00 94.88 316 LEU A N 1
ATOM 2451 C CA . LEU A 1 316 ? -15.558 -7.539 20.328 1.00 94.88 316 LEU A CA 1
ATOM 2452 C C . LEU A 1 316 ? -14.895 -6.194 20.006 1.00 94.88 316 LEU A C 1
ATOM 2454 O O . LEU A 1 316 ? -14.647 -5.398 20.913 1.00 94.88 316 LEU A O 1
ATOM 2458 N N . GLY A 1 317 ? -14.566 -5.967 18.733 1.00 92.19 317 GLY A N 1
ATOM 2459 C CA . GLY A 1 317 ? -13.914 -4.742 18.256 1.00 92.19 317 GLY A CA 1
ATOM 2460 C C . GLY A 1 317 ? -12.419 -4.604 18.579 1.00 92.19 317 GLY A C 1
ATOM 2461 O O . GLY A 1 317 ? -11.787 -3.677 18.092 1.00 92.19 317 GLY A O 1
ATOM 2462 N N . PHE A 1 318 ? -11.811 -5.504 19.360 1.00 95.06 318 PHE A N 1
ATOM 2463 C CA . PHE A 1 318 ? -10.376 -5.465 19.689 1.00 95.06 318 PHE A CA 1
ATOM 2464 C C . PHE A 1 318 ? -9.609 -6.648 19.092 1.00 95.06 318 PHE A C 1
ATOM 2466 O O . PHE A 1 318 ? -10.061 -7.792 19.165 1.00 95.06 318 PHE A O 1
ATOM 2473 N N . ILE A 1 319 ? -8.402 -6.375 18.594 1.00 92.88 319 ILE A N 1
ATOM 2474 C CA . ILE A 1 319 ? -7.386 -7.386 18.290 1.00 92.88 319 ILE A CA 1
ATOM 2475 C C . ILE A 1 319 ? -6.640 -7.708 19.588 1.00 92.88 319 ILE A C 1
ATOM 2477 O O . ILE A 1 319 ? -6.132 -6.808 20.265 1.00 92.88 319 ILE A O 1
ATOM 2481 N N . LEU A 1 320 ? -6.573 -8.992 19.924 1.00 92.12 320 LEU A N 1
ATOM 2482 C CA . LEU A 1 320 ? -5.955 -9.533 21.128 1.00 92.12 320 LEU A CA 1
ATOM 2483 C C . LEU A 1 320 ? -4.635 -10.221 20.756 1.00 92.12 320 LEU A C 1
ATOM 2485 O O . LEU A 1 320 ? -4.592 -11.064 19.859 1.00 92.12 320 LEU A O 1
ATOM 2489 N N . SER A 1 321 ? -3.559 -9.870 21.453 1.00 90.62 321 SER A N 1
ATOM 2490 C CA . SER A 1 321 ? -2.230 -10.466 21.284 1.00 90.62 321 SER A CA 1
ATOM 2491 C C . SER A 1 321 ? -1.489 -10.535 22.628 1.00 90.62 321 SER A C 1
ATOM 2493 O O . SER A 1 321 ? -2.088 -10.348 23.691 1.00 90.62 321 SER A O 1
ATOM 2495 N N . SER A 1 322 ? -0.193 -10.854 22.609 1.00 88.56 322 SER A N 1
ATOM 2496 C CA . SER A 1 322 ? 0.650 -10.929 23.806 1.00 88.56 322 SER A CA 1
ATOM 2497 C C . SER A 1 322 ? 1.959 -10.181 23.588 1.00 88.56 322 SER A C 1
ATOM 2499 O O . SER A 1 322 ? 2.669 -10.451 22.621 1.00 88.56 322 SER A O 1
ATOM 2501 N N . ILE A 1 323 ? 2.292 -9.265 24.499 1.00 86.69 323 ILE A N 1
ATOM 2502 C CA . ILE A 1 323 ? 3.560 -8.523 24.512 1.00 86.69 323 ILE A CA 1
ATOM 2503 C C . ILE A 1 323 ? 4.239 -8.801 25.850 1.00 86.69 323 ILE A C 1
ATOM 2505 O O . ILE A 1 323 ? 3.647 -8.602 26.908 1.00 86.69 323 ILE A O 1
ATOM 2509 N N . ASN A 1 324 ? 5.482 -9.289 25.818 1.00 83.25 324 ASN A N 1
ATOM 2510 C CA . ASN A 1 324 ? 6.245 -9.693 27.010 1.00 83.25 324 ASN A CA 1
ATOM 2511 C C . ASN A 1 324 ? 5.517 -10.708 27.930 1.00 83.25 324 ASN A C 1
ATOM 2513 O O . ASN A 1 324 ? 5.853 -10.830 29.107 1.00 83.25 324 ASN A O 1
ATOM 2517 N N . GLY A 1 325 ? 4.542 -11.456 27.396 1.00 86.12 325 GLY A N 1
ATOM 2518 C CA . GLY A 1 325 ? 3.709 -12.403 28.149 1.00 86.12 325 GLY A CA 1
ATOM 2519 C C . GLY A 1 325 ? 2.451 -11.796 28.786 1.00 86.12 325 GLY A C 1
ATOM 2520 O O . GLY A 1 325 ? 1.689 -12.530 29.413 1.00 86.12 325 GLY A O 1
ATOM 2521 N N . GLU A 1 326 ? 2.210 -10.493 28.626 1.00 91.12 326 GLU A N 1
ATOM 2522 C CA . GLU A 1 326 ? 0.988 -9.813 29.066 1.00 91.12 326 GLU A CA 1
ATOM 2523 C C . GLU A 1 326 ? -0.022 -9.685 27.920 1.00 91.12 326 GLU A C 1
ATOM 2525 O O . GLU A 1 326 ? 0.360 -9.501 26.764 1.00 91.12 326 GLU A O 1
ATOM 2530 N N . LEU A 1 327 ? -1.320 -9.735 28.248 1.00 92.88 327 LEU A N 1
ATOM 2531 C CA . LEU A 1 327 ? -2.396 -9.454 27.295 1.00 92.88 327 LEU A CA 1
ATOM 2532 C C . LEU A 1 327 ? -2.221 -8.047 26.709 1.00 92.88 327 LEU A C 1
ATOM 2534 O O . LEU A 1 327 ? -2.245 -7.058 27.444 1.00 92.88 327 LEU A O 1
ATOM 2538 N N . ALA A 1 328 ? -2.132 -7.976 25.386 1.00 94.75 328 ALA A N 1
ATOM 2539 C CA . ALA A 1 328 ? -2.216 -6.745 24.625 1.00 94.75 328 ALA A CA 1
ATOM 2540 C C . ALA A 1 328 ? -3.577 -6.670 23.929 1.00 94.75 328 ALA A C 1
ATOM 2542 O O . ALA A 1 328 ? -4.020 -7.630 23.298 1.00 94.75 328 ALA A O 1
ATOM 2543 N N . VAL A 1 329 ? -4.242 -5.522 24.048 1.00 96.31 329 VAL A N 1
ATOM 2544 C CA . VAL A 1 329 ? -5.503 -5.227 23.354 1.00 96.31 329 VAL A CA 1
ATOM 2545 C C . VAL A 1 329 ? -5.278 -4.027 22.447 1.00 96.31 329 VAL A C 1
ATOM 2547 O O . VAL A 1 329 ? -4.733 -3.010 22.876 1.00 96.31 329 VAL A O 1
ATOM 2550 N N . SER A 1 330 ? -5.625 -4.155 21.172 1.00 96.88 330 SER A N 1
ATOM 2551 C CA . SER A 1 330 ? -5.175 -3.216 20.145 1.00 96.88 330 SER A CA 1
ATOM 2552 C C . SER A 1 330 ? -6.174 -3.037 19.010 1.00 96.88 330 SER A C 1
ATOM 2554 O O . SER A 1 330 ? -7.098 -3.834 18.836 1.00 96.88 330 SER A O 1
ATOM 2556 N N . HIS A 1 331 ? -5.967 -1.986 18.221 1.00 97.25 331 HIS A N 1
ATOM 2557 C CA . HIS A 1 331 ? -6.537 -1.864 16.888 1.00 97.25 331 HIS A CA 1
ATOM 2558 C C . HIS A 1 331 ? -5.595 -1.045 15.993 1.00 97.25 331 HIS A C 1
ATOM 2560 O O . HIS A 1 331 ? -5.175 0.055 16.360 1.00 97.25 331 HIS A O 1
ATOM 2566 N N . GLY A 1 332 ? -5.295 -1.571 14.805 1.00 95.62 332 GLY A N 1
ATOM 2567 C CA . GLY A 1 332 ? -4.547 -0.860 13.765 1.00 95.62 332 GLY A CA 1
ATOM 2568 C C . GLY A 1 332 ? -5.469 -0.108 12.807 1.00 95.62 332 GLY A C 1
ATOM 2569 O O . GLY A 1 332 ? -6.608 -0.510 12.576 1.00 95.62 332 GLY A O 1
ATOM 2570 N N . GLY A 1 333 ? -4.991 0.986 12.230 1.00 95.81 333 GLY A N 1
ATOM 2571 C CA . GLY A 1 333 ? -5.699 1.761 11.218 1.00 95.81 333 GLY A CA 1
ATOM 2572 C C . GLY A 1 333 ? -4.804 2.061 10.026 1.00 95.81 333 GLY A C 1
ATOM 2573 O O . GLY A 1 333 ? -3.614 2.311 10.194 1.00 95.81 333 GLY A O 1
ATOM 2574 N N . ALA A 1 334 ? -5.376 2.041 8.829 1.00 94.25 334 ALA A N 1
ATOM 2575 C CA . ALA A 1 334 ? -4.783 2.607 7.626 1.00 94.25 334 ALA A CA 1
ATOM 2576 C C . ALA A 1 334 ? -5.891 3.280 6.820 1.00 94.25 334 ALA A C 1
ATOM 2578 O O . ALA A 1 334 ? -7.008 2.760 6.764 1.00 94.25 334 ALA A O 1
ATOM 2579 N N . VAL A 1 335 ? -5.598 4.445 6.251 1.00 94.50 335 VAL A N 1
ATOM 2580 C CA . VAL A 1 335 ? -6.445 5.125 5.269 1.00 94.50 335 VAL A CA 1
ATOM 2581 C C . VAL A 1 335 ? -5.605 6.179 4.557 1.00 94.50 335 VAL A C 1
ATOM 2583 O O . VAL A 1 335 ? -4.950 6.985 5.215 1.00 94.50 335 VAL A O 1
ATOM 2586 N N . TYR A 1 336 ? -5.645 6.165 3.225 1.00 93.12 336 TYR A N 1
ATOM 2587 C CA . TYR A 1 336 ? -5.084 7.160 2.309 1.00 93.12 336 TYR A CA 1
ATOM 2588 C C . TYR A 1 336 ? -3.953 8.023 2.871 1.00 93.12 336 TYR A C 1
ATOM 2590 O O . TYR A 1 336 ? -4.141 9.185 3.236 1.00 93.12 336 TYR A O 1
ATOM 2598 N N . GLY A 1 337 ? -2.756 7.443 2.904 1.00 94.44 337 GLY A N 1
ATOM 2599 C CA . GLY A 1 337 ? -1.539 8.156 3.280 1.00 94.44 337 GLY A CA 1
ATOM 2600 C C . GLY A 1 337 ? -1.289 8.248 4.777 1.00 94.44 337 GLY A C 1
ATOM 2601 O O . GLY A 1 337 ? -0.413 9.009 5.176 1.00 94.44 337 GLY A O 1
ATOM 2602 N N . PHE A 1 338 ? -2.028 7.500 5.594 1.00 97.12 338 PHE A N 1
ATOM 2603 C CA . PHE A 1 338 ? -1.842 7.454 7.038 1.00 97.12 338 PHE A CA 1
ATOM 2604 C C . PHE A 1 338 ? -1.964 6.030 7.572 1.00 97.12 338 PHE A C 1
ATOM 2606 O O . PHE A 1 338 ? -2.791 5.241 7.107 1.00 97.12 338 PHE A O 1
ATOM 2613 N N . ALA A 1 339 ? -1.178 5.733 8.605 1.00 9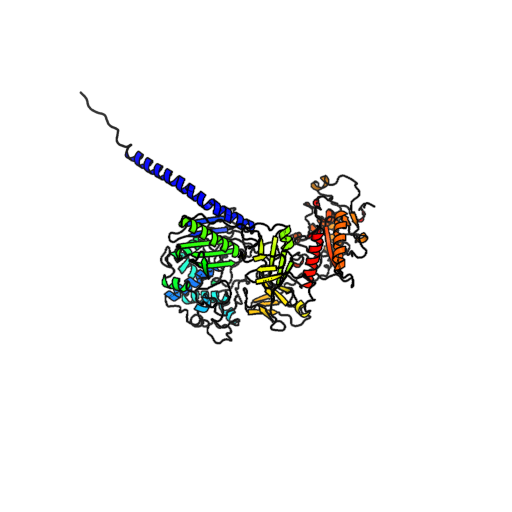7.94 339 ALA A N 1
ATOM 2614 C CA . ALA A 1 339 ? -1.307 4.522 9.403 1.00 97.94 339 ALA A CA 1
ATOM 2615 C C . ALA A 1 339 ? -1.242 4.859 10.895 1.00 97.94 339 ALA A C 1
ATOM 2617 O O . ALA A 1 339 ? -0.464 5.719 11.309 1.00 97.94 339 ALA A O 1
ATOM 2618 N N . THR A 1 340 ? -2.032 4.152 11.700 1.00 98.69 340 THR A N 1
ATOM 2619 C CA . THR A 1 340 ? -2.150 4.343 13.150 1.00 98.69 340 THR A CA 1
ATOM 2620 C C . THR A 1 340 ? -2.103 2.996 13.864 1.00 98.69 340 THR A C 1
ATOM 2622 O O . THR A 1 340 ? -2.641 2.009 13.364 1.00 98.69 340 THR A O 1
ATOM 2625 N N . GLN A 1 341 ? -1.502 2.959 15.051 1.00 98.44 341 GLN A N 1
ATOM 2626 C CA . GLN A 1 341 ? -1.644 1.861 16.003 1.00 98.44 341 GLN A CA 1
ATOM 2627 C C . GLN A 1 341 ? -2.150 2.404 17.338 1.00 98.44 341 GLN A C 1
ATOM 2629 O O . GLN A 1 341 ? -1.574 3.341 17.893 1.00 98.44 341 GLN A O 1
ATOM 2634 N N . PHE A 1 342 ? -3.214 1.794 17.854 1.00 98.75 342 PHE A N 1
ATOM 2635 C CA . PHE A 1 342 ? -3.715 1.990 19.212 1.00 98.75 342 PHE A CA 1
ATOM 2636 C C . PHE A 1 342 ? -3.511 0.691 19.992 1.00 98.75 342 PHE A C 1
ATOM 2638 O O . PHE A 1 342 ? -3.970 -0.359 19.541 1.00 98.75 342 PHE A O 1
ATOM 2645 N N . LEU A 1 343 ? -2.831 0.734 21.140 1.00 98.06 343 LEU A N 1
ATOM 2646 C CA . LEU A 1 343 ? -2.537 -0.463 21.934 1.00 98.06 343 LEU A CA 1
ATOM 2647 C C . LEU A 1 343 ? -2.572 -0.177 23.438 1.00 98.06 343 LEU A C 1
ATOM 2649 O O . LEU A 1 343 ? -2.105 0.864 23.892 1.00 98.06 343 LEU A O 1
ATOM 2653 N N . ILE A 1 344 ? -3.100 -1.120 24.218 1.00 98.06 344 ILE A N 1
ATOM 2654 C CA . ILE A 1 344 ? -3.126 -1.093 25.684 1.00 98.06 344 ILE A CA 1
ATOM 2655 C C . ILE A 1 344 ? -2.583 -2.421 26.223 1.00 98.06 344 ILE A C 1
ATOM 2657 O O . ILE A 1 344 ? -2.891 -3.488 25.695 1.00 98.06 344 ILE A O 1
ATOM 2661 N N . LEU A 1 345 ? -1.818 -2.341 27.312 1.00 97.38 345 LEU A N 1
ATOM 2662 C CA . LEU A 1 345 ? -1.408 -3.448 28.175 1.00 97.38 345 LEU A CA 1
ATOM 2663 C C . LEU A 1 345 ? -2.164 -3.310 29.509 1.00 97.38 345 LEU A C 1
ATOM 2665 O O . LEU A 1 345 ? -1.698 -2.590 30.401 1.00 97.38 345 LEU A O 1
ATOM 2669 N N . PRO A 1 346 ? -3.350 -3.934 29.674 1.00 95.75 346 PRO A N 1
ATOM 2670 C CA . PRO A 1 346 ? -4.211 -3.664 30.825 1.00 95.75 346 PRO A CA 1
ATOM 2671 C C . PRO A 1 346 ? -3.588 -4.075 32.164 1.00 95.75 346 PRO A C 1
ATOM 2673 O O . PRO A 1 346 ? -3.820 -3.408 33.166 1.00 95.75 346 PRO A O 1
ATOM 2676 N N . GLY A 1 347 ? -2.776 -5.140 32.183 1.00 94.62 347 GLY A N 1
ATOM 2677 C CA . GLY A 1 347 ? -2.088 -5.615 33.393 1.00 94.62 347 GLY A CA 1
ATOM 2678 C C . GLY A 1 347 ? -1.014 -4.653 33.914 1.00 94.62 347 GLY A C 1
ATOM 2679 O O . GLY A 1 347 ? -0.826 -4.545 35.123 1.00 94.62 347 GLY A O 1
ATOM 2680 N N . SER A 1 348 ? -0.369 -3.915 33.009 1.00 95.69 348 SER A N 1
ATOM 2681 C CA . SER A 1 348 ? 0.664 -2.917 33.313 1.00 95.69 348 SER A CA 1
ATOM 2682 C C . SER A 1 348 ? 0.141 -1.477 33.442 1.00 95.69 348 SER A C 1
ATOM 2684 O O . SER A 1 348 ? 0.937 -0.556 33.648 1.00 95.69 348 SER A O 1
ATOM 2686 N N . GLU A 1 349 ? -1.174 -1.271 33.297 1.00 96.75 349 GLU A N 1
ATOM 2687 C CA . GLU A 1 349 ? -1.823 0.047 33.223 1.00 96.75 349 GLU A CA 1
ATOM 2688 C C . GLU A 1 349 ? -1.109 1.014 32.256 1.00 96.75 349 GLU A C 1
ATOM 2690 O O . GLU A 1 349 ? -0.829 2.160 32.602 1.00 96.75 349 GLU A O 1
ATOM 2695 N N . LEU A 1 350 ? -0.783 0.552 31.044 1.00 97.69 350 LEU A N 1
ATOM 2696 C CA . LEU A 1 350 ? -0.130 1.360 30.008 1.00 97.69 350 LEU A CA 1
ATOM 2697 C C . LEU A 1 350 ? -0.893 1.305 28.688 1.00 97.69 350 LEU A C 1
ATOM 2699 O O . LEU A 1 350 ? -1.398 0.254 28.302 1.00 97.69 350 LEU A O 1
ATOM 2703 N N . GLY A 1 351 ? -0.923 2.422 27.967 1.00 98.31 351 GLY A N 1
ATOM 2704 C CA . GLY A 1 351 ? -1.456 2.502 26.611 1.00 98.31 351 GLY A CA 1
ATOM 2705 C C . GLY A 1 351 ? -0.641 3.443 25.734 1.00 98.31 351 GLY A C 1
ATOM 2706 O O . GLY A 1 351 ? 0.027 4.344 26.236 1.00 98.31 351 GLY A O 1
ATOM 2707 N N . VAL A 1 352 ? -0.689 3.228 24.424 1.00 98.75 352 VAL A N 1
ATOM 2708 C CA . VAL A 1 352 ? 0.010 4.035 23.422 1.00 98.75 352 VAL A CA 1
ATOM 2709 C C . VAL A 1 352 ? -0.864 4.249 22.188 1.00 98.75 352 VAL A C 1
ATOM 2711 O O . VAL A 1 352 ? -1.592 3.352 21.756 1.00 98.75 352 VAL A O 1
ATOM 2714 N N . ALA A 1 353 ? -0.759 5.439 21.606 1.00 98.81 353 ALA A N 1
ATOM 2715 C CA . ALA A 1 353 ? -1.245 5.752 20.272 1.00 98.81 353 ALA A CA 1
ATOM 2716 C C . ALA A 1 353 ? -0.075 6.280 19.427 1.00 98.81 353 ALA A C 1
ATOM 2718 O O . ALA A 1 353 ? 0.626 7.199 19.853 1.00 98.81 353 ALA A O 1
ATOM 2719 N N . VAL A 1 354 ? 0.138 5.694 18.247 1.00 98.81 354 VAL A N 1
ATOM 2720 C CA . VAL A 1 354 ? 1.176 6.076 17.273 1.00 98.81 354 VAL A CA 1
ATOM 2721 C C . VAL A 1 354 ? 0.510 6.318 15.924 1.00 98.81 354 VAL A C 1
ATOM 2723 O O . VAL A 1 354 ? -0.282 5.482 15.503 1.00 98.81 354 VAL A O 1
ATOM 2726 N N . SER A 1 355 ? 0.847 7.399 15.217 1.00 98.69 355 SER A N 1
ATOM 2727 C CA . SER A 1 355 ? 0.452 7.603 13.810 1.00 98.69 355 SER A CA 1
ATOM 2728 C C . SER A 1 355 ? 1.610 8.065 12.936 1.00 98.69 355 SER A C 1
ATOM 2730 O O . SER A 1 355 ? 2.493 8.767 13.421 1.00 98.69 355 SER A O 1
ATOM 2732 N N . ALA A 1 356 ? 1.574 7.702 11.652 1.00 98.19 356 ALA A N 1
ATOM 2733 C CA . ALA A 1 356 ? 2.559 8.048 10.626 1.00 98.19 356 ALA A CA 1
ATOM 2734 C C . ALA A 1 356 ? 1.890 8.496 9.310 1.00 98.19 356 ALA A C 1
ATOM 2736 O O . ALA A 1 356 ? 0.764 8.093 9.020 1.00 98.19 356 ALA A O 1
ATOM 2737 N N . ASN A 1 357 ? 2.587 9.302 8.496 1.00 96.56 357 ASN A N 1
ATOM 2738 C CA . ASN A 1 357 ? 2.081 9.896 7.242 1.00 96.56 357 ASN A CA 1
ATOM 2739 C C . ASN A 1 357 ? 2.328 9.062 5.960 1.00 96.56 357 ASN A C 1
ATOM 2741 O O . ASN A 1 357 ? 2.537 9.621 4.877 1.00 96.56 357 ASN A O 1
ATOM 2745 N N . VAL A 1 358 ? 2.320 7.731 6.067 1.00 94.38 358 VAL A N 1
ATOM 2746 C CA . VAL A 1 358 ? 2.496 6.820 4.924 1.00 94.38 358 VAL A CA 1
ATOM 2747 C C . VAL A 1 358 ? 1.423 5.733 4.948 1.00 94.38 358 VAL A C 1
ATOM 2749 O O . VAL A 1 358 ? 1.175 5.115 5.985 1.00 94.38 358 VAL A O 1
ATOM 2752 N N . ASP A 1 359 ? 0.795 5.501 3.795 1.00 90.94 359 ASP A N 1
ATOM 2753 C CA . ASP A 1 359 ? -0.210 4.452 3.610 1.00 90.94 359 ASP A CA 1
ATOM 2754 C C . ASP A 1 359 ? 0.388 3.049 3.808 1.00 90.94 359 ASP A C 1
ATOM 2756 O O . ASP A 1 359 ? 1.560 2.816 3.498 1.00 90.94 359 ASP A O 1
ATOM 2760 N N . PHE A 1 360 ? -0.399 2.118 4.355 1.00 88.88 360 PHE A N 1
ATOM 2761 C CA . PHE A 1 360 ? 0.079 0.804 4.817 1.00 88.88 360 PHE A CA 1
ATOM 2762 C C . PHE A 1 360 ? 1.286 0.858 5.785 1.00 88.88 360 PHE A C 1
ATOM 2764 O O . PHE A 1 360 ? 1.958 -0.148 5.976 1.00 88.88 360 PHE A O 1
ATOM 2771 N N . GLY A 1 361 ? 1.566 1.979 6.462 1.00 93.69 361 GLY A N 1
ATOM 2772 C CA . GLY A 1 361 ? 2.654 2.104 7.451 1.00 93.69 361 GLY A CA 1
ATOM 2773 C C . GLY A 1 361 ? 2.484 1.298 8.756 1.00 93.69 361 GLY A C 1
ATOM 2774 O O . GLY A 1 361 ? 3.119 1.623 9.760 1.00 93.69 361 GLY A O 1
ATOM 2775 N N . ASN A 1 362 ? 1.606 0.288 8.783 1.00 93.00 362 ASN A N 1
ATOM 2776 C CA . ASN A 1 362 ? 1.175 -0.435 9.983 1.00 93.00 362 ASN A CA 1
ATOM 2777 C C . ASN A 1 362 ? 2.297 -1.207 10.681 1.00 93.00 362 ASN A C 1
ATOM 2779 O O . ASN A 1 362 ? 2.350 -1.204 11.910 1.00 93.00 362 ASN A O 1
ATOM 2783 N N . GLY A 1 363 ? 3.209 -1.822 9.925 1.00 93.44 363 GLY A N 1
ATOM 2784 C CA . GLY A 1 363 ? 4.378 -2.503 10.482 1.00 93.44 363 GLY A CA 1
ATOM 2785 C C . GLY A 1 363 ? 5.284 -1.540 11.244 1.00 93.44 363 GLY A C 1
ATOM 2786 O O . GLY A 1 363 ? 5.694 -1.838 12.366 1.00 93.44 363 GLY A O 1
ATOM 2787 N N . ALA A 1 364 ? 5.514 -0.351 10.680 1.00 96.00 364 ALA A N 1
ATOM 2788 C CA . ALA A 1 364 ? 6.315 0.689 11.316 1.00 96.00 364 ALA A CA 1
ATOM 2789 C C . ALA A 1 364 ? 5.661 1.224 12.600 1.00 96.00 364 ALA A C 1
ATOM 2791 O O . ALA A 1 364 ? 6.300 1.228 13.654 1.00 96.00 364 ALA A O 1
ATOM 2792 N N . VAL A 1 365 ? 4.384 1.635 12.551 1.00 97.75 365 VAL A N 1
ATOM 2793 C CA . VAL A 1 365 ? 3.707 2.185 13.743 1.00 97.75 365 VAL A CA 1
ATOM 2794 C C . VAL A 1 365 ? 3.488 1.136 14.836 1.00 97.75 365 VAL A C 1
ATOM 2796 O O . VAL A 1 365 ? 3.583 1.478 16.013 1.00 97.75 365 VAL A O 1
ATOM 2799 N N . ASN A 1 366 ? 3.285 -0.140 14.481 1.00 95.94 366 ASN A N 1
ATOM 2800 C CA . ASN A 1 366 ? 3.211 -1.222 15.461 1.00 95.94 366 ASN A CA 1
ATOM 2801 C C . ASN A 1 366 ? 4.562 -1.469 16.145 1.00 95.94 366 ASN A C 1
ATOM 2803 O O . ASN A 1 366 ? 4.626 -1.493 17.371 1.00 95.94 366 ASN A O 1
ATOM 2807 N N . ARG A 1 367 ? 5.657 -1.563 15.378 1.00 95.50 367 ARG A N 1
ATOM 2808 C CA . ARG A 1 367 ? 7.006 -1.746 15.939 1.00 95.50 367 ARG A CA 1
ATOM 2809 C C . ARG A 1 367 ? 7.408 -0.588 16.859 1.00 95.50 367 ARG A C 1
ATOM 2811 O O . ARG A 1 367 ? 7.991 -0.821 17.916 1.00 95.50 367 ARG A O 1
ATOM 2818 N N . ILE A 1 368 ? 7.061 0.650 16.492 1.00 97.19 368 ILE A N 1
ATOM 2819 C CA . ILE A 1 368 ? 7.255 1.832 17.347 1.00 97.19 368 ILE A CA 1
ATOM 2820 C C . ILE A 1 368 ? 6.433 1.703 18.640 1.00 97.19 368 ILE A C 1
ATOM 2822 O O . ILE A 1 368 ? 6.986 1.885 19.722 1.00 97.19 368 ILE A O 1
ATOM 2826 N N . ALA A 1 369 ? 5.145 1.350 18.552 1.00 97.31 369 ALA A N 1
ATOM 2827 C CA . ALA A 1 369 ? 4.266 1.189 19.713 1.00 97.31 369 ALA A CA 1
ATOM 2828 C C . ALA A 1 369 ? 4.778 0.123 20.704 1.00 97.31 369 ALA A C 1
ATOM 2830 O O . ALA A 1 369 ? 4.904 0.396 21.900 1.00 97.31 369 ALA A O 1
ATOM 2831 N N . GLU A 1 370 ? 5.124 -1.069 20.209 1.00 95.12 370 GLU A N 1
ATOM 2832 C CA . GLU A 1 370 ? 5.648 -2.180 21.015 1.00 95.12 370 GLU A CA 1
ATOM 2833 C C . GLU A 1 370 ? 6.991 -1.845 21.673 1.00 95.12 370 GLU A C 1
ATOM 2835 O O . GLU A 1 370 ? 7.201 -2.144 22.856 1.00 95.12 370 GLU A O 1
ATOM 2840 N N . HIS A 1 371 ? 7.892 -1.189 20.933 1.00 94.88 371 HIS A N 1
ATOM 2841 C CA . HIS A 1 371 ? 9.186 -0.769 21.457 1.00 94.88 371 HIS A CA 1
ATOM 2842 C C . HIS A 1 371 ? 9.037 0.295 22.551 1.00 94.88 371 HIS A C 1
ATOM 2844 O O . HIS A 1 371 ? 9.589 0.128 23.636 1.00 94.88 371 HIS A O 1
ATOM 2850 N N . VAL A 1 372 ? 8.253 1.351 22.306 1.00 95.50 372 VAL A N 1
ATOM 2851 C CA . VAL A 1 372 ? 8.005 2.437 23.272 1.00 95.50 372 VAL A CA 1
ATOM 2852 C C . VAL A 1 372 ? 7.403 1.896 24.574 1.00 95.50 372 VAL A C 1
ATOM 2854 O O . VAL A 1 372 ? 7.863 2.250 25.663 1.00 95.50 372 VAL A O 1
ATOM 2857 N N . LEU A 1 373 ? 6.415 0.999 24.484 1.00 94.56 373 LEU A N 1
ATOM 2858 C CA . LEU A 1 373 ? 5.833 0.353 25.662 1.00 94.56 373 LEU A CA 1
ATOM 2859 C C . LEU A 1 373 ? 6.861 -0.505 26.404 1.00 94.56 373 LEU A C 1
ATOM 2861 O O . LEU A 1 373 ? 6.986 -0.383 27.621 1.00 94.56 373 LEU A O 1
ATOM 2865 N N . SER A 1 374 ? 7.638 -1.324 25.691 1.00 92.50 374 SER A N 1
ATOM 2866 C CA . SER A 1 374 ? 8.680 -2.169 26.293 1.00 92.50 374 SER A CA 1
ATOM 2867 C C . SER A 1 374 ? 9.792 -1.346 26.959 1.00 92.50 374 SER A C 1
ATOM 2869 O O . SER A 1 374 ? 10.267 -1.705 28.038 1.00 92.50 374 SER A O 1
ATOM 2871 N N . TYR A 1 375 ? 10.161 -0.206 26.370 1.00 93.12 375 TYR A N 1
ATOM 2872 C CA . TYR A 1 375 ? 11.113 0.758 26.921 1.00 93.12 375 TYR A CA 1
ATOM 2873 C C . TYR A 1 375 ? 10.609 1.345 28.248 1.00 93.12 375 TYR A C 1
ATOM 2875 O O . TYR A 1 375 ? 11.296 1.278 29.270 1.00 93.12 375 TYR A O 1
ATOM 2883 N N . ILE A 1 376 ? 9.378 1.865 28.262 1.00 92.81 376 ILE A N 1
ATOM 2884 C CA . ILE A 1 376 ? 8.766 2.481 29.450 1.00 92.81 376 ILE A CA 1
ATOM 2885 C C . ILE A 1 376 ? 8.492 1.437 30.544 1.00 92.81 376 ILE A C 1
ATOM 2887 O O . ILE A 1 376 ? 8.691 1.723 31.726 1.00 92.81 376 ILE A O 1
ATOM 2891 N N . LEU A 1 377 ? 8.120 0.208 30.176 1.00 91.31 377 LEU A N 1
ATOM 2892 C CA . LEU A 1 377 ? 8.010 -0.922 31.102 1.00 91.31 377 LEU A CA 1
ATOM 2893 C C . LEU A 1 377 ? 9.342 -1.259 31.771 1.00 91.31 377 LEU A C 1
ATOM 2895 O O . LEU A 1 377 ? 9.387 -1.415 32.993 1.00 91.31 377 LEU A O 1
ATOM 2899 N N . ALA A 1 378 ? 10.431 -1.339 31.003 1.00 90.56 378 ALA A N 1
ATOM 2900 C CA . ALA A 1 378 ? 11.755 -1.604 31.552 1.00 90.56 378 ALA A CA 1
ATOM 2901 C C . ALA A 1 378 ? 12.167 -0.523 32.567 1.00 90.56 378 ALA A C 1
ATOM 2903 O O . ALA A 1 378 ? 12.579 -0.860 33.680 1.00 90.56 378 ALA A O 1
ATOM 2904 N N . LEU A 1 379 ? 11.943 0.757 32.239 1.00 90.31 379 LEU A N 1
ATOM 2905 C CA . LEU A 1 379 ? 12.178 1.878 33.155 1.00 90.31 379 LEU A CA 1
ATOM 2906 C C . LEU A 1 379 ? 11.327 1.788 34.433 1.00 90.31 379 LEU A C 1
ATOM 2908 O O . LEU A 1 379 ? 11.871 1.916 35.531 1.00 90.31 379 LEU A O 1
ATOM 2912 N N . ARG A 1 380 ? 10.016 1.511 34.322 1.00 89.94 380 ARG A N 1
ATOM 2913 C CA . ARG A 1 380 ? 9.118 1.306 35.483 1.00 89.94 380 ARG A CA 1
ATOM 2914 C C . ARG A 1 380 ? 9.590 0.169 36.392 1.00 89.94 380 ARG A C 1
ATOM 2916 O O . ARG A 1 380 ? 9.434 0.248 37.607 1.00 89.94 380 ARG A O 1
ATOM 2923 N N . GLN A 1 381 ? 10.182 -0.873 35.812 1.00 89.81 381 GLN A N 1
ATOM 2924 C CA . GLN A 1 381 ? 10.697 -2.044 36.524 1.00 89.81 381 GLN A CA 1
ATOM 2925 C C . GLN A 1 381 ? 12.141 -1.866 37.037 1.00 89.81 381 GLN A C 1
ATOM 2927 O O . GLN A 1 381 ? 12.690 -2.798 37.625 1.00 89.81 381 GLN A O 1
ATOM 2932 N N . GLY A 1 382 ? 12.776 -0.706 36.817 1.00 89.44 382 GLY A N 1
ATOM 2933 C CA . GLY A 1 382 ? 14.175 -0.460 37.191 1.00 89.44 382 GLY A CA 1
ATOM 2934 C C . GLY A 1 382 ? 15.189 -1.318 36.422 1.00 89.44 382 GLY A C 1
ATOM 2935 O O . GLY A 1 382 ? 16.312 -1.512 36.887 1.00 89.44 382 GLY A O 1
ATOM 2936 N N . LYS A 1 383 ? 14.790 -1.861 35.267 1.00 88.19 383 LYS A N 1
ATOM 2937 C CA . LYS A 1 383 ? 15.642 -2.637 34.359 1.00 88.19 383 LYS A CA 1
ATOM 2938 C C . LYS A 1 383 ? 16.377 -1.693 33.391 1.00 88.19 383 LYS A C 1
ATOM 2940 O O . LYS A 1 383 ? 15.918 -0.569 33.180 1.00 88.19 383 LYS A O 1
ATOM 2945 N N . PRO A 1 384 ? 17.493 -2.130 32.775 1.00 84.25 384 PRO A N 1
ATOM 2946 C CA . PRO A 1 384 ? 18.079 -1.420 31.640 1.00 84.25 384 PRO A CA 1
ATOM 2947 C C . PRO A 1 384 ? 17.034 -1.203 30.542 1.00 84.25 384 PRO A C 1
ATOM 2949 O O . PRO A 1 384 ? 16.200 -2.081 30.311 1.00 84.25 384 PRO A O 1
ATOM 2952 N N . SER A 1 385 ? 17.081 -0.054 29.870 1.00 79.50 385 SER A N 1
ATOM 2953 C CA . SER A 1 385 ? 16.212 0.230 28.730 1.00 79.50 385 SER A CA 1
ATOM 2954 C C . SER A 1 385 ? 16.421 -0.785 27.602 1.00 79.50 385 SER A C 1
ATOM 2956 O O . SER A 1 385 ? 17.530 -1.269 27.363 1.00 79.50 385 SER A O 1
ATOM 2958 N N . VAL A 1 386 ? 15.334 -1.107 26.901 1.00 81.38 386 VAL A N 1
ATOM 2959 C CA . VAL A 1 386 ? 15.379 -1.945 25.698 1.00 81.38 386 VAL A CA 1
ATOM 2960 C C . VAL A 1 386 ? 15.988 -1.114 24.570 1.00 81.38 386 VAL A C 1
ATOM 2962 O O . VAL A 1 386 ? 15.507 -0.019 24.297 1.00 81.38 386 VAL A O 1
ATOM 2965 N N . LEU A 1 387 ? 17.045 -1.607 23.924 1.00 82.50 387 LEU A N 1
ATOM 2966 C CA . LEU A 1 387 ? 17.653 -0.939 22.767 1.00 82.50 387 LEU A CA 1
ATOM 2967 C C . LEU A 1 387 ? 16.794 -1.152 21.515 1.00 82.50 387 LEU A C 1
ATOM 2969 O O . LEU A 1 387 ? 16.282 -2.254 21.305 1.00 82.50 387 LEU A O 1
ATOM 2973 N N . PHE A 1 388 ? 16.663 -0.137 20.659 1.00 87.69 388 PHE A N 1
ATOM 2974 C CA . PHE A 1 388 ? 16.055 -0.333 19.345 1.00 87.69 388 PHE A CA 1
ATOM 2975 C C . PHE A 1 388 ? 17.040 -1.064 18.422 1.00 87.69 388 PHE A C 1
ATOM 2977 O O . PHE A 1 388 ? 18.136 -0.576 18.140 1.00 87.69 388 PHE A O 1
ATOM 2984 N N . GLN A 1 389 ? 16.659 -2.247 17.939 1.00 88.50 389 GLN A N 1
ATOM 2985 C CA . GLN A 1 389 ? 17.461 -3.014 16.983 1.00 88.50 389 GLN A CA 1
ATOM 2986 C C . GLN A 1 389 ? 17.307 -2.419 15.576 1.00 88.50 389 GLN A C 1
ATOM 2988 O O . GLN A 1 389 ? 16.415 -2.798 14.818 1.00 88.50 389 GLN A O 1
ATOM 2993 N N . HIS A 1 390 ? 18.158 -1.455 15.230 1.00 90.69 390 HIS A N 1
ATOM 2994 C CA . HIS A 1 390 ? 18.211 -0.906 13.872 1.00 90.69 390 HIS A CA 1
ATOM 2995 C C . HIS A 1 390 ? 18.685 -1.951 12.863 1.00 90.69 390 HIS A C 1
ATOM 2997 O O . HIS A 1 390 ? 19.557 -2.765 13.168 1.00 90.69 390 HIS A O 1
ATOM 3003 N N . SER A 1 391 ? 18.138 -1.872 11.654 1.00 93.38 391 SER A N 1
ATOM 3004 C CA . SER A 1 391 ? 18.606 -2.612 10.485 1.00 93.38 391 SER A CA 1
ATOM 3005 C C . SER A 1 391 ? 19.394 -1.691 9.541 1.00 93.38 391 SER A C 1
ATOM 3007 O O . SER A 1 391 ? 19.271 -0.463 9.603 1.00 93.38 391 SER A O 1
ATOM 3009 N N . ILE A 1 392 ? 20.238 -2.271 8.688 1.00 93.62 392 ILE A N 1
ATOM 3010 C CA . ILE A 1 392 ? 21.115 -1.561 7.742 1.00 93.62 392 ILE A CA 1
ATOM 3011 C C . ILE A 1 392 ? 21.020 -2.161 6.333 1.00 93.62 392 ILE A C 1
ATOM 3013 O O . ILE A 1 392 ? 20.493 -3.257 6.144 1.00 93.62 392 ILE A O 1
ATOM 3017 N N . GLU A 1 393 ? 21.520 -1.437 5.326 1.00 93.25 393 GLU A N 1
ATOM 3018 C CA . GLU A 1 393 ? 21.611 -1.958 3.956 1.00 93.25 393 GLU A CA 1
ATOM 3019 C C . GLU A 1 393 ? 22.427 -3.261 3.922 1.00 93.25 393 GLU A C 1
ATOM 3021 O O . GLU A 1 393 ? 23.546 -3.322 4.438 1.00 93.25 393 GLU A O 1
ATOM 3026 N N . ILE A 1 394 ? 21.887 -4.292 3.265 1.00 92.69 394 ILE A N 1
ATOM 3027 C CA . ILE A 1 394 ? 22.582 -5.569 3.079 1.00 92.69 394 ILE A CA 1
ATOM 3028 C C . ILE A 1 394 ? 23.849 -5.336 2.245 1.00 92.69 394 ILE A C 1
ATOM 3030 O O . ILE A 1 394 ? 23.813 -4.705 1.184 1.00 92.69 394 ILE A O 1
ATOM 3034 N N . ASN A 1 395 ? 24.978 -5.883 2.705 1.00 91.12 395 ASN A N 1
ATOM 3035 C CA . ASN A 1 395 ? 26.247 -5.847 1.977 1.00 91.12 395 ASN A CA 1
ATOM 3036 C C . ASN A 1 395 ? 26.075 -6.296 0.506 1.00 91.12 395 ASN A C 1
ATOM 3038 O O . ASN A 1 395 ? 25.380 -7.266 0.219 1.00 91.12 395 ASN A O 1
ATOM 3042 N N . LYS A 1 396 ? 26.747 -5.618 -0.436 1.00 87.38 396 LYS A N 1
ATOM 3043 C CA . LYS A 1 396 ? 26.548 -5.817 -1.884 1.00 87.38 396 LYS A CA 1
ATOM 3044 C C . LYS A 1 396 ? 26.836 -7.241 -2.357 1.00 87.38 396 LYS A C 1
ATOM 3046 O O . LYS A 1 396 ? 26.123 -7.734 -3.226 1.00 87.38 396 LYS A O 1
ATOM 3051 N N . GLU A 1 397 ? 27.860 -7.892 -1.818 1.00 87.75 397 GLU A N 1
ATOM 3052 C CA . GLU A 1 397 ? 28.222 -9.262 -2.176 1.00 87.75 397 GLU A CA 1
ATOM 3053 C C . GLU A 1 397 ? 27.155 -10.260 -1.693 1.00 87.75 397 GLU A C 1
ATOM 3055 O O . GLU A 1 397 ? 26.733 -11.117 -2.471 1.00 87.75 397 GLU A O 1
ATOM 3060 N N . VAL A 1 398 ? 26.659 -10.095 -0.461 1.00 89.81 398 VAL A N 1
ATOM 3061 C CA . VAL A 1 398 ? 25.545 -10.883 0.104 1.00 89.81 398 VAL A CA 1
ATOM 3062 C C . VAL A 1 398 ? 24.245 -10.620 -0.663 1.00 89.81 398 VAL A C 1
ATOM 3064 O O . VAL A 1 398 ? 23.599 -11.544 -1.142 1.00 89.81 398 VAL A O 1
ATOM 3067 N N . ALA A 1 399 ? 23.896 -9.356 -0.885 1.00 89.69 399 ALA A N 1
ATOM 3068 C CA . ALA A 1 399 ? 22.719 -8.954 -1.646 1.00 89.69 399 ALA A CA 1
ATOM 3069 C C . ALA A 1 399 ? 22.695 -9.571 -3.058 1.00 89.69 399 ALA A C 1
ATOM 3071 O O . ALA A 1 399 ? 21.668 -10.084 -3.499 1.00 89.69 399 ALA A O 1
ATOM 3072 N N . ASN A 1 400 ? 23.837 -9.582 -3.755 1.00 85.81 400 ASN A N 1
ATOM 3073 C CA . ASN A 1 400 ? 23.959 -10.207 -5.072 1.00 85.81 400 ASN A CA 1
ATOM 3074 C C . ASN A 1 400 ? 23.803 -11.739 -5.025 1.00 85.81 400 ASN A C 1
ATOM 3076 O O . ASN A 1 400 ? 23.305 -12.308 -5.994 1.00 85.81 400 ASN A O 1
ATOM 3080 N N . SER A 1 401 ? 24.203 -12.415 -3.939 1.00 87.62 401 SER A N 1
ATOM 3081 C CA . SER A 1 401 ? 23.991 -13.864 -3.790 1.00 87.62 401 SER A CA 1
ATOM 3082 C C . SER A 1 401 ? 22.542 -14.215 -3.429 1.00 87.62 401 SER A C 1
ATOM 3084 O O . SER A 1 401 ? 22.065 -15.296 -3.778 1.00 87.62 401 SER A O 1
ATOM 3086 N N . MET A 1 402 ? 21.809 -13.302 -2.788 1.00 91.00 402 MET A N 1
ATOM 3087 C CA . MET A 1 402 ? 20.389 -13.471 -2.459 1.00 91.00 402 MET A CA 1
ATOM 3088 C C . MET A 1 402 ? 19.459 -13.300 -3.669 1.00 91.00 402 MET A C 1
ATOM 3090 O O . MET A 1 402 ? 18.386 -13.892 -3.686 1.00 91.00 402 MET A O 1
ATOM 3094 N N . VAL A 1 403 ? 19.838 -12.518 -4.687 1.00 88.75 403 VAL A N 1
ATOM 3095 C CA . VAL A 1 403 ? 18.995 -12.313 -5.881 1.00 88.75 403 VAL A CA 1
ATOM 3096 C C . VAL A 1 403 ? 18.724 -13.640 -6.601 1.00 88.75 403 VAL A C 1
ATOM 3098 O O . VAL A 1 403 ? 19.628 -14.445 -6.836 1.00 88.75 403 VAL A O 1
ATOM 3101 N N . GLY A 1 404 ? 17.462 -13.865 -6.969 1.00 86.81 404 GLY A N 1
ATOM 3102 C CA . GLY A 1 404 ? 17.027 -15.053 -7.700 1.00 86.81 404 GLY A CA 1
ATOM 3103 C C . GLY A 1 404 ? 15.590 -15.466 -7.395 1.00 86.81 404 GLY A C 1
ATOM 3104 O O . GLY A 1 404 ? 14.889 -14.838 -6.600 1.00 86.81 404 GLY A O 1
ATOM 3105 N N . THR A 1 405 ? 15.159 -16.553 -8.032 1.00 87.25 405 THR A N 1
ATOM 3106 C CA . THR A 1 405 ? 13.846 -17.164 -7.806 1.00 87.25 405 THR A CA 1
ATOM 3107 C C . THR A 1 405 ? 14.001 -18.426 -6.959 1.00 87.25 405 THR A C 1
ATOM 3109 O O . THR A 1 405 ? 14.886 -19.249 -7.198 1.00 87.25 405 THR A O 1
ATOM 3112 N N . TYR A 1 406 ? 13.117 -18.597 -5.982 1.00 90.44 406 TYR A N 1
ATOM 3113 C CA . TYR A 1 406 ? 13.056 -19.753 -5.095 1.00 90.44 406 TYR A CA 1
ATOM 3114 C C . TYR A 1 406 ? 11.640 -20.345 -5.126 1.00 90.44 406 TYR A C 1
ATOM 3116 O O . TYR A 1 406 ? 10.659 -19.623 -5.310 1.00 90.44 406 TYR A O 1
ATOM 3124 N N . ALA A 1 407 ? 11.515 -21.658 -4.957 1.00 89.38 407 ALA A N 1
ATOM 3125 C CA . ALA A 1 407 ? 10.245 -22.374 -4.991 1.00 89.38 407 ALA A CA 1
ATOM 3126 C C . ALA A 1 407 ? 10.114 -23.354 -3.821 1.00 89.38 407 ALA A C 1
ATOM 3128 O O . ALA A 1 407 ? 11.062 -24.055 -3.463 1.00 89.38 407 ALA A O 1
ATOM 3129 N N . SER A 1 408 ? 8.918 -23.411 -3.248 1.00 89.06 408 SER A N 1
ATOM 3130 C CA . SER A 1 408 ? 8.455 -24.501 -2.393 1.00 89.06 408 SER A CA 1
ATOM 3131 C C . SER A 1 408 ? 7.496 -25.385 -3.206 1.00 89.06 408 SER A C 1
ATOM 3133 O O . SER A 1 408 ? 7.395 -25.242 -4.425 1.00 89.06 408 SER A O 1
ATOM 3135 N N . LYS A 1 409 ? 6.802 -26.332 -2.563 1.00 80.75 409 LYS A N 1
ATOM 3136 C CA . LYS A 1 409 ? 5.895 -27.262 -3.260 1.00 80.75 409 LYS A CA 1
ATOM 3137 C C . LYS A 1 409 ? 4.756 -26.545 -4.000 1.00 80.75 409 LYS A C 1
ATOM 3139 O O . LYS A 1 409 ? 4.425 -26.934 -5.114 1.00 80.75 409 LYS A O 1
ATOM 3144 N N . ASP A 1 410 ? 4.167 -25.536 -3.362 1.00 74.25 410 ASP A N 1
ATOM 3145 C CA . ASP A 1 410 ? 2.908 -24.911 -3.788 1.00 74.25 410 ASP A CA 1
ATOM 3146 C C . ASP A 1 410 ? 3.034 -23.374 -3.940 1.00 74.25 410 ASP A C 1
ATOM 3148 O O . ASP A 1 410 ? 2.035 -22.681 -4.110 1.00 74.25 410 ASP A O 1
ATOM 3152 N N . SER A 1 411 ? 4.249 -22.811 -3.853 1.00 79.19 411 SER A N 1
ATOM 3153 C CA . SER A 1 411 ? 4.487 -21.363 -3.963 1.00 79.19 411 SER A CA 1
ATOM 3154 C C . SER A 1 411 ? 5.901 -21.024 -4.463 1.00 79.19 411 SER A C 1
ATOM 3156 O O . SER A 1 411 ? 6.825 -21.836 -4.406 1.00 79.19 411 SER A O 1
ATOM 3158 N N . ARG A 1 412 ? 6.077 -19.796 -4.958 1.00 81.81 412 ARG A N 1
ATOM 3159 C CA . ARG A 1 412 ? 7.342 -19.228 -5.443 1.00 81.81 412 ARG A CA 1
ATOM 3160 C C . ARG A 1 412 ? 7.562 -17.866 -4.810 1.00 81.81 412 ARG A C 1
ATOM 3162 O O . ARG A 1 412 ? 6.612 -17.093 -4.652 1.00 81.81 412 ARG A O 1
ATOM 3169 N N . ILE A 1 413 ? 8.823 -17.557 -4.544 1.00 87.38 413 ILE A N 1
ATOM 3170 C CA . ILE A 1 413 ? 9.263 -16.224 -4.153 1.00 87.38 413 ILE A CA 1
ATOM 3171 C C . ILE A 1 413 ? 10.391 -15.756 -5.070 1.00 87.38 413 ILE A C 1
ATOM 3173 O O . ILE A 1 413 ? 11.191 -16.558 -5.554 1.00 87.38 413 ILE A O 1
ATOM 3177 N N . THR A 1 414 ? 10.469 -14.455 -5.311 1.00 86.12 414 THR A N 1
ATOM 3178 C CA . THR A 1 414 ? 11.581 -13.834 -6.028 1.00 86.12 414 THR A CA 1
ATOM 3179 C C . THR A 1 414 ? 12.231 -12.807 -5.118 1.00 86.12 414 THR A C 1
ATOM 3181 O O . THR A 1 414 ? 11.551 -11.971 -4.528 1.00 86.12 414 THR A O 1
ATOM 3184 N N . VAL A 1 415 ? 13.554 -12.871 -5.010 1.00 89.81 415 VAL A N 1
ATOM 3185 C CA . VAL A 1 415 ? 14.360 -11.846 -4.352 1.00 89.81 415 VAL A CA 1
ATOM 3186 C C . VAL A 1 415 ? 14.964 -10.973 -5.439 1.00 89.81 415 VAL A C 1
ATOM 3188 O O . VAL A 1 415 ? 15.683 -11.460 -6.316 1.00 89.81 415 VAL A O 1
ATOM 3191 N N . ARG A 1 416 ? 14.638 -9.681 -5.409 1.00 84.94 416 ARG A N 1
ATOM 3192 C CA . ARG A 1 416 ? 15.017 -8.710 -6.439 1.00 84.94 416 ARG A CA 1
ATOM 3193 C C . ARG A 1 416 ? 15.754 -7.535 -5.835 1.00 84.94 416 ARG A C 1
ATOM 3195 O O . ARG A 1 416 ? 15.408 -7.058 -4.759 1.00 84.94 416 ARG A O 1
ATOM 3202 N N . LYS A 1 417 ? 16.705 -7.004 -6.596 1.00 82.19 417 LYS A N 1
ATOM 3203 C CA . LYS A 1 417 ? 17.292 -5.697 -6.329 1.00 82.19 417 LYS A CA 1
ATOM 3204 C C . LYS A 1 417 ? 16.498 -4.610 -7.048 1.00 82.19 417 LYS A C 1
ATOM 3206 O O . LYS A 1 417 ? 16.287 -4.708 -8.257 1.00 82.19 417 LYS A O 1
ATOM 3211 N N . LYS A 1 418 ? 16.084 -3.575 -6.317 1.00 76.06 418 LYS A N 1
ATOM 3212 C CA . LYS A 1 418 ? 15.447 -2.369 -6.866 1.00 76.06 418 LYS A CA 1
ATOM 3213 C C . LYS A 1 418 ? 16.236 -1.164 -6.381 1.00 76.06 418 LYS A C 1
ATOM 3215 O O . LYS A 1 418 ? 16.291 -0.900 -5.185 1.00 76.06 418 LYS A O 1
ATOM 3220 N N . ASN A 1 419 ? 16.873 -0.447 -7.302 1.00 71.38 419 ASN A N 1
ATOM 3221 C CA . ASN A 1 419 ? 17.873 0.573 -6.971 1.00 71.38 419 ASN A CA 1
ATOM 3222 C C . ASN A 1 419 ? 18.993 -0.021 -6.082 1.00 71.38 419 ASN A C 1
ATOM 3224 O O . ASN A 1 419 ? 19.708 -0.920 -6.532 1.00 71.38 419 ASN A O 1
ATOM 3228 N N . ASN A 1 420 ? 19.145 0.443 -4.836 1.00 72.00 420 ASN A N 1
ATOM 3229 C CA . ASN A 1 420 ? 20.077 -0.138 -3.858 1.00 72.00 420 ASN A CA 1
ATOM 3230 C C . ASN A 1 420 ? 19.433 -1.189 -2.938 1.00 72.00 420 ASN A C 1
ATOM 3232 O O . ASN A 1 420 ? 20.154 -2.048 -2.438 1.00 72.00 420 ASN A O 1
ATOM 3236 N N . ASP A 1 421 ? 18.113 -1.145 -2.754 1.00 84.19 421 ASP A N 1
ATOM 3237 C CA . ASP A 1 421 ? 17.373 -2.008 -1.833 1.00 84.19 421 ASP A CA 1
ATOM 3238 C C . ASP A 1 421 ? 17.190 -3.431 -2.385 1.00 84.19 421 ASP A C 1
ATOM 3240 O O . ASP A 1 421 ? 17.130 -3.660 -3.601 1.00 84.19 421 ASP A O 1
ATOM 3244 N N . ILE A 1 422 ? 17.008 -4.385 -1.471 1.00 90.69 422 ILE A N 1
ATOM 3245 C CA . ILE A 1 422 ? 16.619 -5.764 -1.773 1.00 90.69 422 ILE A CA 1
ATOM 3246 C C . ILE A 1 422 ? 15.184 -5.988 -1.303 1.00 90.69 422 ILE A C 1
ATOM 3248 O O . ILE A 1 422 ? 14.823 -5.620 -0.190 1.00 90.69 422 ILE A O 1
ATOM 3252 N N . TYR A 1 423 ? 14.366 -6.602 -2.153 1.00 89.56 423 TYR A N 1
ATOM 3253 C CA . TYR A 1 423 ? 12.968 -6.921 -1.878 1.00 89.56 423 TYR A CA 1
ATOM 3254 C C . TYR A 1 423 ? 12.713 -8.415 -2.039 1.00 89.56 423 TYR A C 1
ATOM 3256 O O . TYR A 1 423 ? 13.252 -9.045 -2.951 1.00 89.56 423 TYR A O 1
ATOM 3264 N N . ILE A 1 424 ? 11.855 -8.958 -1.177 1.00 89.50 424 ILE A N 1
ATOM 3265 C CA . ILE A 1 424 ? 11.303 -10.309 -1.274 1.00 89.50 424 ILE A CA 1
ATOM 3266 C C . ILE A 1 424 ? 9.839 -10.233 -1.722 1.00 89.50 424 ILE A C 1
ATOM 3268 O O . ILE A 1 424 ? 9.063 -9.421 -1.216 1.00 89.50 424 ILE A O 1
ATOM 3272 N N . GLU A 1 425 ? 9.476 -11.049 -2.711 1.00 84.38 425 GLU A N 1
ATOM 3273 C CA . GLU A 1 425 ? 8.187 -10.998 -3.410 1.00 84.38 425 GLU A CA 1
ATOM 3274 C C . GLU A 1 425 ? 7.589 -12.406 -3.524 1.00 84.38 425 GLU A C 1
ATOM 3276 O O . GLU A 1 425 ? 8.176 -13.265 -4.177 1.00 84.38 425 GLU A O 1
ATOM 3281 N N . TRP A 1 426 ? 6.410 -12.660 -2.954 1.00 75.81 426 TRP A N 1
ATOM 3282 C CA . TRP A 1 426 ? 5.709 -13.957 -3.049 1.00 75.81 426 TRP A CA 1
ATOM 3283 C C . TRP A 1 426 ? 4.654 -13.988 -4.162 1.00 75.81 426 TRP A C 1
ATOM 3285 O O . TRP A 1 426 ? 4.124 -12.961 -4.594 1.00 75.81 426 TRP A O 1
ATOM 3295 N N . LEU A 1 427 ? 4.280 -15.195 -4.597 1.00 56.53 427 LEU A N 1
ATOM 3296 C CA . LEU A 1 427 ? 2.960 -15.422 -5.189 1.00 56.53 427 LEU A CA 1
ATOM 3297 C C . LEU A 1 427 ? 1.882 -15.128 -4.132 1.00 56.53 427 LEU A C 1
ATOM 3299 O O . LEU A 1 427 ? 1.758 -15.865 -3.161 1.00 56.53 427 LEU A O 1
ATOM 3303 N N . GLY A 1 428 ? 1.111 -14.056 -4.328 1.00 53.06 428 GLY A N 1
ATOM 3304 C CA . GLY A 1 428 ? -0.041 -13.748 -3.477 1.00 53.06 428 GLY A CA 1
ATOM 3305 C C . GLY A 1 428 ? 0.226 -12.901 -2.235 1.00 53.06 428 GLY A C 1
ATOM 3306 O O . GLY A 1 428 ? -0.479 -13.045 -1.240 1.00 53.06 428 GLY A O 1
ATOM 3307 N N . GLY A 1 429 ? 1.210 -12.002 -2.258 1.00 64.50 429 GLY A N 1
ATOM 3308 C CA . GLY A 1 429 ? 1.323 -11.032 -1.174 1.00 64.50 429 GLY A CA 1
ATOM 3309 C C . GLY A 1 429 ? 2.225 -9.842 -1.464 1.00 64.50 429 GLY A C 1
ATOM 3310 O O . GLY A 1 429 ? 2.593 -9.560 -2.601 1.00 64.50 429 GLY A O 1
ATOM 3311 N N . LEU A 1 430 ? 2.574 -9.149 -0.385 1.00 72.69 430 LEU A N 1
ATOM 3312 C CA . LEU A 1 430 ? 3.309 -7.886 -0.387 1.00 72.69 430 LEU A CA 1
ATOM 3313 C C . LEU A 1 430 ? 4.758 -8.056 -0.858 1.00 72.69 430 LEU A C 1
ATOM 3315 O O . LEU A 1 430 ? 5.412 -9.030 -0.509 1.00 72.69 430 LEU A O 1
ATOM 3319 N N . SER A 1 431 ? 5.306 -7.063 -1.548 1.00 81.00 431 SER A N 1
ATOM 3320 C CA . SER A 1 431 ? 6.759 -6.938 -1.703 1.00 81.00 431 SER A CA 1
ATOM 3321 C C . SER A 1 431 ? 7.331 -6.232 -0.491 1.00 81.00 431 SER A C 1
ATOM 3323 O O . SER A 1 431 ? 6.994 -5.072 -0.263 1.00 81.00 431 SER A O 1
ATOM 3325 N N . LEU A 1 432 ? 8.210 -6.895 0.254 1.00 89.00 432 LEU A N 1
ATOM 3326 C CA . LEU A 1 432 ? 8.772 -6.343 1.485 1.00 89.00 432 LEU A CA 1
ATOM 3327 C C . LEU A 1 432 ? 10.283 -6.166 1.361 1.00 89.00 432 LEU A C 1
ATOM 3329 O O . LEU A 1 432 ? 10.968 -7.003 0.772 1.00 89.00 432 LEU A O 1
ATOM 3333 N N . ARG A 1 433 ? 10.803 -5.062 1.900 1.00 92.50 433 ARG A N 1
ATOM 3334 C CA . ARG A 1 433 ? 12.238 -4.781 1.927 1.00 92.50 433 ARG A CA 1
ATOM 3335 C C . ARG A 1 433 ? 12.959 -5.721 2.897 1.00 92.50 433 ARG A C 1
ATOM 3337 O O . ARG A 1 433 ? 12.525 -5.898 4.035 1.00 92.50 433 ARG A O 1
ATOM 3344 N N . LEU A 1 434 ? 14.072 -6.283 2.439 1.00 94.50 434 LEU A N 1
ATOM 3345 C CA . LEU A 1 434 ? 15.026 -7.030 3.250 1.00 94.50 434 LEU A CA 1
ATOM 3346 C C . LEU A 1 434 ? 16.177 -6.116 3.674 1.00 94.50 434 LEU A C 1
ATOM 3348 O O . LEU A 1 434 ? 16.736 -5.396 2.847 1.00 94.50 434 LEU A O 1
ATOM 3352 N N . MET A 1 435 ? 16.546 -6.195 4.948 1.00 95.00 435 MET A N 1
ATOM 3353 C CA . MET A 1 435 ? 17.644 -5.447 5.561 1.00 95.00 435 MET A CA 1
ATOM 3354 C C . MET A 1 435 ? 18.528 -6.399 6.379 1.00 95.00 435 MET A C 1
ATOM 3356 O O . MET A 1 435 ? 18.097 -7.495 6.731 1.00 95.00 435 MET A O 1
ATOM 3360 N N . ASP A 1 436 ? 19.759 -5.994 6.682 1.00 94.56 436 ASP A N 1
ATOM 3361 C CA . ASP A 1 436 ? 20.664 -6.728 7.576 1.00 94.56 436 ASP A CA 1
ATOM 3362 C C . ASP A 1 436 ? 20.517 -6.224 9.022 1.00 94.56 436 ASP A C 1
ATOM 3364 O O . ASP A 1 436 ? 20.227 -5.047 9.247 1.00 94.56 436 ASP A O 1
ATOM 3368 N N . SER A 1 437 ? 20.677 -7.100 10.011 1.00 93.06 437 SER A N 1
ATOM 3369 C CA . SER A 1 437 ? 20.437 -6.811 11.431 1.00 93.06 437 SER A CA 1
ATOM 3370 C C . SER A 1 437 ? 21.273 -7.720 12.339 1.00 93.06 437 SER A C 1
ATOM 3372 O O . SER A 1 437 ? 21.884 -8.694 11.906 1.00 93.06 437 SER A O 1
ATOM 3374 N N . VAL A 1 438 ? 21.271 -7.434 13.643 1.00 89.50 438 VAL A N 1
ATOM 3375 C CA . VAL A 1 438 ? 21.942 -8.264 14.663 1.00 89.50 438 VAL A CA 1
ATOM 3376 C C . VAL A 1 438 ? 21.381 -9.688 14.755 1.00 89.50 438 VAL A C 1
ATOM 3378 O O . VAL A 1 438 ? 22.098 -10.592 15.177 1.00 89.50 438 VAL A O 1
ATOM 3381 N N . ASP A 1 439 ? 20.132 -9.886 14.327 1.00 85.94 439 ASP A N 1
ATOM 3382 C CA . ASP A 1 439 ? 19.454 -11.187 14.261 1.00 85.94 439 ASP A CA 1
ATOM 3383 C C . ASP A 1 439 ? 19.621 -11.878 12.887 1.00 85.94 439 ASP A C 1
ATOM 3385 O O . ASP A 1 439 ? 19.032 -12.931 12.643 1.00 85.94 439 ASP A O 1
ATOM 3389 N N . GLY A 1 440 ? 20.436 -11.304 11.991 1.00 92.12 440 GLY A N 1
ATOM 3390 C CA . GLY A 1 440 ? 20.610 -11.723 10.599 1.00 92.12 440 GLY A CA 1
ATOM 3391 C C . GLY A 1 440 ? 19.782 -10.883 9.625 1.00 92.12 440 GLY A C 1
ATOM 3392 O O . GLY A 1 440 ? 19.411 -9.747 9.922 1.00 92.12 440 GLY A O 1
ATOM 3393 N N . ILE A 1 441 ? 19.476 -11.447 8.453 1.00 94.56 441 ILE A N 1
ATOM 3394 C CA . ILE A 1 441 ? 18.555 -10.813 7.502 1.00 94.56 441 ILE A CA 1
ATOM 3395 C C . ILE A 1 441 ? 17.174 -10.694 8.152 1.00 94.56 441 ILE A C 1
ATOM 3397 O O . ILE A 1 441 ? 16.686 -11.640 8.762 1.00 94.56 441 ILE A O 1
ATOM 3401 N N . VAL A 1 442 ? 16.535 -9.539 7.993 1.00 94.75 442 VAL A N 1
ATOM 3402 C CA . VAL A 1 442 ? 15.189 -9.253 8.496 1.00 94.75 442 VAL A CA 1
ATOM 3403 C C . VAL A 1 442 ? 14.327 -8.637 7.403 1.00 94.75 442 VAL A C 1
ATOM 3405 O O . VAL A 1 442 ? 14.823 -8.007 6.468 1.00 94.75 442 VAL A O 1
ATOM 3408 N N . ILE A 1 443 ? 13.016 -8.785 7.545 1.00 94.12 443 ILE A N 1
ATOM 3409 C CA . ILE A 1 443 ? 12.038 -7.984 6.815 1.00 94.12 443 ILE A CA 1
ATOM 3410 C C . ILE A 1 443 ? 11.868 -6.673 7.589 1.00 94.12 443 ILE A C 1
ATOM 3412 O O . ILE A 1 443 ? 11.437 -6.704 8.742 1.00 94.12 443 ILE A O 1
ATOM 3416 N N . ASP A 1 444 ? 12.188 -5.533 6.974 1.00 93.69 444 ASP A N 1
ATOM 3417 C CA . ASP A 1 444 ? 12.051 -4.212 7.605 1.00 93.69 444 ASP A CA 1
ATOM 3418 C C . ASP A 1 444 ? 11.535 -3.160 6.611 1.00 93.69 444 ASP A C 1
ATOM 3420 O O . ASP A 1 444 ? 12.284 -2.431 5.942 1.00 93.69 444 ASP A O 1
ATOM 3424 N N . ASP A 1 445 ? 10.208 -3.136 6.501 1.00 92.38 445 ASP A N 1
ATOM 3425 C CA . ASP A 1 445 ? 9.417 -2.353 5.559 1.00 92.38 445 ASP A CA 1
ATOM 3426 C C . ASP A 1 445 ? 8.227 -1.688 6.291 1.00 92.38 445 ASP A C 1
ATOM 3428 O O . ASP A 1 445 ? 7.717 -2.269 7.254 1.00 92.38 445 ASP A O 1
ATOM 3432 N N . PRO A 1 446 ? 7.731 -0.510 5.847 1.00 91.75 446 PRO A N 1
ATOM 3433 C CA . PRO A 1 446 ? 6.560 0.144 6.430 1.00 91.75 446 PRO A CA 1
ATOM 3434 C C . PRO A 1 446 ? 5.356 -0.770 6.698 1.00 91.75 446 PRO A C 1
ATOM 3436 O O . PRO A 1 446 ? 4.684 -0.571 7.711 1.00 91.75 446 PRO A O 1
ATOM 3439 N N . VAL A 1 447 ? 5.098 -1.779 5.850 1.00 89.31 447 VAL A N 1
ATOM 3440 C CA . VAL A 1 447 ? 3.933 -2.670 6.016 1.00 89.31 447 VAL A CA 1
ATOM 3441 C C . VAL A 1 447 ? 4.147 -3.755 7.062 1.00 89.31 447 VAL A C 1
ATOM 3443 O O . VAL A 1 447 ? 3.203 -4.110 7.767 1.00 89.31 447 VAL A O 1
ATOM 3446 N N . LYS A 1 448 ? 5.364 -4.290 7.197 1.00 89.75 448 LYS A N 1
ATOM 3447 C CA . LYS A 1 448 ? 5.659 -5.371 8.145 1.00 89.75 448 LYS A CA 1
ATOM 3448 C C . LYS A 1 448 ? 7.132 -5.357 8.542 1.00 89.75 448 LYS A C 1
ATOM 3450 O O . LYS A 1 448 ? 8.012 -5.320 7.687 1.00 89.75 448 LYS A O 1
ATOM 3455 N N . PHE A 1 449 ? 7.370 -5.491 9.842 1.00 91.94 449 PHE A N 1
ATOM 3456 C CA . PHE A 1 449 ? 8.649 -5.925 10.389 1.00 91.94 449 PHE A CA 1
ATOM 3457 C C . PHE A 1 449 ? 8.570 -7.417 10.744 1.00 91.94 449 PHE A C 1
ATOM 3459 O O . PHE A 1 449 ? 7.540 -7.871 11.251 1.00 91.94 449 PHE A O 1
ATOM 3466 N N . SER A 1 450 ? 9.624 -8.190 10.478 1.00 91.25 450 SER A N 1
ATOM 3467 C CA . SER A 1 450 ? 9.735 -9.575 10.952 1.00 91.25 450 SER A CA 1
ATOM 3468 C C . SER A 1 450 ? 11.169 -10.102 10.899 1.00 91.25 450 SER A C 1
ATOM 3470 O O . SER A 1 450 ? 11.894 -9.861 9.937 1.00 91.25 450 SER A O 1
ATOM 3472 N N . THR A 1 451 ? 11.538 -10.894 11.904 1.00 91.94 451 THR A N 1
ATOM 3473 C CA . THR A 1 451 ? 12.780 -11.680 11.961 1.00 91.94 451 THR A CA 1
ATOM 3474 C C . THR A 1 451 ? 12.616 -13.111 11.424 1.00 91.94 451 THR A C 1
ATOM 3476 O O . THR A 1 451 ? 13.582 -13.867 11.396 1.00 91.94 451 THR A O 1
ATOM 3479 N N . ASP A 1 452 ? 11.417 -13.505 10.976 1.00 91.94 452 ASP A N 1
ATOM 3480 C CA . ASP A 1 452 ? 11.130 -14.844 10.433 1.00 91.94 452 ASP A CA 1
ATOM 3481 C C . ASP A 1 452 ? 11.481 -14.928 8.935 1.00 91.94 452 ASP A C 1
ATOM 3483 O O . ASP A 1 452 ? 10.640 -15.186 8.070 1.00 91.94 452 ASP A O 1
ATOM 3487 N N . VAL A 1 453 ? 12.748 -14.630 8.635 1.00 92.88 453 VAL A N 1
ATOM 3488 C CA . VAL A 1 453 ? 13.387 -14.833 7.334 1.00 92.88 453 VAL A CA 1
ATOM 3489 C C . VAL A 1 453 ? 14.826 -15.304 7.550 1.00 92.88 453 VAL A C 1
ATOM 3491 O O . VAL A 1 453 ? 15.583 -14.710 8.309 1.00 92.88 453 VAL A O 1
ATOM 3494 N N . GLN A 1 454 ? 15.217 -16.396 6.899 1.00 92.94 454 GLN A N 1
ATOM 3495 C CA . GLN A 1 454 ? 16.545 -16.995 7.040 1.00 92.94 454 GLN A CA 1
ATOM 3496 C C . GLN A 1 454 ? 17.056 -17.427 5.671 1.00 92.94 454 GLN A C 1
ATOM 3498 O O . GLN A 1 454 ? 16.386 -18.184 4.975 1.00 92.94 454 GLN A O 1
ATOM 3503 N N . PHE A 1 455 ? 18.242 -16.958 5.290 1.00 91.88 455 PHE A N 1
ATOM 3504 C CA . PHE A 1 455 ? 18.880 -17.291 4.017 1.00 91.88 455 PHE A CA 1
ATOM 3505 C C . PHE A 1 455 ? 20.011 -18.305 4.209 1.00 91.88 455 PHE A C 1
ATOM 3507 O O . PHE A 1 455 ? 20.870 -18.130 5.071 1.00 91.88 455 PHE A O 1
ATOM 3514 N N . ASP A 1 456 ? 20.039 -19.314 3.343 1.00 86.88 456 ASP A N 1
ATOM 3515 C CA . ASP A 1 456 ? 21.194 -20.163 3.055 1.00 86.88 456 ASP A CA 1
ATOM 3516 C C . ASP A 1 456 ? 21.609 -19.956 1.580 1.00 86.88 456 ASP A C 1
ATOM 3518 O O . ASP A 1 456 ? 20.943 -19.268 0.801 1.00 86.88 456 ASP A O 1
ATOM 3522 N N . ASN A 1 457 ? 22.729 -20.541 1.163 1.00 78.81 457 ASN A N 1
ATOM 3523 C CA . ASN A 1 457 ? 23.248 -20.427 -0.200 1.00 78.81 457 ASN A CA 1
ATOM 3524 C C . ASN A 1 457 ? 22.228 -20.906 -1.257 1.00 78.81 457 ASN A C 1
ATOM 3526 O O . ASN A 1 457 ? 22.066 -20.274 -2.309 1.00 78.81 457 ASN A O 1
ATOM 3530 N N . GLU A 1 458 ? 21.520 -22.004 -0.969 1.00 88.75 458 GLU A N 1
ATOM 3531 C CA . GLU A 1 458 ? 20.600 -22.675 -1.899 1.00 88.75 458 GLU A CA 1
ATOM 3532 C C . GLU A 1 458 ? 19.117 -22.602 -1.498 1.00 88.75 458 GLU A C 1
ATOM 3534 O O . GLU A 1 458 ? 18.261 -22.990 -2.295 1.00 88.75 458 GLU A O 1
ATOM 3539 N N . SER A 1 459 ? 18.772 -22.081 -0.320 1.00 93.38 459 SER A N 1
ATOM 3540 C CA . SER A 1 459 ? 17.376 -21.923 0.104 1.00 93.38 459 SER A CA 1
ATOM 3541 C C . SER A 1 459 ? 17.148 -20.672 0.948 1.00 93.38 459 SER A C 1
ATOM 3543 O O . SER A 1 459 ? 18.075 -19.980 1.362 1.00 93.38 459 SER A O 1
ATOM 3545 N N . VAL A 1 460 ? 15.879 -20.346 1.155 1.00 93.88 460 VAL A N 1
ATOM 3546 C CA . VAL A 1 460 ? 15.432 -19.291 2.058 1.00 93.88 460 VAL A CA 1
ATOM 3547 C C . VAL A 1 460 ? 14.172 -19.773 2.763 1.00 93.88 460 VAL A C 1
ATOM 3549 O O . VAL A 1 460 ? 13.236 -20.250 2.122 1.00 93.88 460 VAL A O 1
ATOM 3552 N N . THR A 1 461 ? 14.154 -19.669 4.086 1.00 93.06 461 THR A N 1
ATOM 3553 C CA . THR A 1 461 ? 12.979 -19.956 4.911 1.00 93.06 461 THR A CA 1
ATOM 3554 C C . THR A 1 461 ? 12.308 -18.643 5.269 1.00 93.06 461 THR A C 1
ATOM 3556 O O . THR A 1 461 ? 12.987 -17.720 5.712 1.00 93.06 461 THR A O 1
ATOM 3559 N N . VAL A 1 462 ? 10.993 -18.546 5.073 1.00 90.00 462 VAL A N 1
ATOM 3560 C CA . VAL A 1 462 ? 10.204 -17.365 5.452 1.00 90.00 462 VAL A CA 1
ATOM 3561 C C . VAL A 1 462 ? 8.886 -17.804 6.063 1.00 90.00 462 VAL A C 1
ATOM 3563 O O . VAL A 1 462 ? 8.209 -18.658 5.486 1.00 90.00 462 VAL A O 1
ATOM 3566 N N . PHE A 1 463 ? 8.521 -17.237 7.214 1.00 87.94 463 PHE A N 1
ATOM 3567 C CA . PHE A 1 463 ? 7.317 -17.625 7.965 1.00 87.94 463 PHE A CA 1
ATOM 3568 C C . PHE A 1 463 ? 7.234 -19.153 8.161 1.00 87.94 463 PHE A C 1
ATOM 3570 O O . PHE A 1 463 ? 6.237 -19.799 7.832 1.00 87.94 463 PHE A O 1
ATOM 3577 N N . GLY A 1 464 ? 8.355 -19.752 8.580 1.00 88.31 464 GLY A N 1
ATOM 3578 C CA . GLY A 1 464 ? 8.522 -21.204 8.736 1.00 88.31 464 GLY A CA 1
ATOM 3579 C C . GLY A 1 464 ? 8.492 -22.061 7.454 1.00 88.31 464 GLY A C 1
ATOM 3580 O O . GLY A 1 464 ? 8.614 -23.282 7.552 1.00 88.31 464 GLY A O 1
ATOM 3581 N N . THR A 1 465 ? 8.347 -21.477 6.257 1.00 89.69 465 THR A N 1
ATOM 3582 C CA . THR A 1 465 ? 8.280 -22.214 4.977 1.00 89.69 465 THR A CA 1
ATOM 3583 C C . THR A 1 465 ? 9.601 -22.131 4.209 1.00 89.69 465 THR A C 1
ATOM 3585 O O . THR A 1 465 ? 10.034 -21.036 3.862 1.00 89.69 465 THR A O 1
ATOM 3588 N N . GLU A 1 466 ? 10.228 -23.275 3.901 1.00 93.56 466 GLU A N 1
ATOM 3589 C CA . GLU A 1 466 ? 11.449 -23.343 3.075 1.00 93.56 466 GLU A CA 1
ATOM 3590 C C . GLU A 1 466 ? 11.131 -23.228 1.570 1.00 93.56 466 GLU A C 1
ATOM 3592 O O . GLU A 1 466 ? 10.294 -23.961 1.033 1.00 93.56 466 GLU A O 1
ATOM 3597 N N . PHE A 1 467 ? 11.869 -22.365 0.870 1.00 93.38 467 PHE A N 1
ATOM 3598 C CA . PHE A 1 467 ? 11.890 -22.233 -0.586 1.00 93.38 467 PHE A CA 1
ATOM 3599 C C . PHE A 1 467 ? 13.303 -22.506 -1.113 1.00 93.38 467 PHE A C 1
ATOM 3601 O O . PHE A 1 467 ? 14.268 -21.875 -0.685 1.00 93.38 467 PHE A O 1
ATOM 3608 N N . LYS A 1 468 ? 13.443 -23.413 -2.081 1.00 94.69 468 LYS A N 1
ATOM 3609 C CA . LYS A 1 468 ? 14.736 -23.781 -2.682 1.00 94.69 468 LYS A CA 1
ATOM 3610 C C . LYS A 1 468 ? 14.989 -22.989 -3.951 1.00 94.69 468 LYS A C 1
ATOM 3612 O O . LYS A 1 468 ? 14.073 -22.791 -4.746 1.00 94.69 468 LYS A O 1
ATOM 3617 N N . ARG A 1 469 ? 16.223 -22.530 -4.144 1.00 92.62 469 ARG A N 1
ATOM 3618 C CA . ARG A 1 469 ? 16.632 -21.755 -5.316 1.00 92.62 469 ARG A CA 1
ATOM 3619 C C . ARG A 1 469 ? 16.417 -22.587 -6.577 1.00 92.62 469 ARG A C 1
ATOM 3621 O O . ARG A 1 469 ? 16.820 -23.746 -6.643 1.00 92.62 469 ARG A O 1
ATOM 3628 N N . ILE A 1 470 ? 15.804 -21.979 -7.584 1.00 88.75 470 ILE A N 1
ATOM 3629 C CA . ILE A 1 470 ? 15.600 -22.580 -8.901 1.00 88.75 470 ILE A CA 1
ATOM 3630 C C . ILE A 1 470 ? 16.268 -21.727 -9.977 1.00 88.75 470 ILE A C 1
ATOM 3632 O O . ILE A 1 470 ? 16.454 -20.521 -9.816 1.00 88.75 470 ILE A O 1
ATOM 3636 N N . ILE A 1 471 ? 16.641 -22.363 -11.087 1.00 79.31 471 ILE A N 1
ATOM 3637 C CA . ILE A 1 471 ? 17.139 -21.648 -12.264 1.00 79.31 471 ILE A CA 1
ATOM 3638 C C . ILE A 1 471 ? 15.964 -20.875 -12.863 1.00 79.31 471 ILE A C 1
ATOM 3640 O O . ILE A 1 471 ? 14.923 -21.466 -13.153 1.00 79.31 471 ILE A O 1
ATOM 3644 N N . ASP A 1 472 ? 16.130 -19.568 -13.056 1.00 71.94 472 ASP A N 1
ATOM 3645 C CA . ASP A 1 472 ? 15.112 -18.743 -13.699 1.00 71.94 472 ASP A CA 1
ATOM 3646 C C . ASP A 1 472 ? 15.098 -19.024 -15.209 1.00 71.94 472 ASP A C 1
ATOM 3648 O O . ASP A 1 472 ? 15.932 -18.548 -15.981 1.00 71.94 472 ASP A O 1
ATOM 3652 N N . THR A 1 473 ? 14.187 -19.901 -15.622 1.00 79.06 473 THR A N 1
ATOM 3653 C CA . THR A 1 473 ? 13.977 -20.289 -17.018 1.00 79.06 473 THR A CA 1
ATOM 3654 C C . THR A 1 473 ? 12.932 -19.394 -17.674 1.00 79.06 473 THR A C 1
ATOM 3656 O O . THR A 1 473 ? 11.971 -18.993 -17.018 1.00 79.06 473 THR A O 1
ATOM 3659 N N . LYS A 1 474 ? 13.073 -19.147 -18.985 1.00 86.38 474 LYS A N 1
ATOM 3660 C CA . LYS A 1 474 ? 12.074 -18.428 -19.793 1.00 86.38 474 LYS A CA 1
ATOM 3661 C C . LYS A 1 474 ? 10.665 -19.003 -19.536 1.00 86.38 474 LYS A C 1
ATOM 3663 O O . LYS A 1 474 ? 10.482 -20.197 -19.779 1.00 86.38 474 LYS A O 1
ATOM 3668 N N . PRO A 1 475 ? 9.691 -18.195 -19.073 1.00 86.25 475 PRO A N 1
ATOM 3669 C CA . PRO A 1 475 ? 8.323 -18.653 -18.860 1.00 86.25 475 PRO A CA 1
ATOM 3670 C C . PRO A 1 475 ? 7.667 -19.157 -20.146 1.00 86.25 475 PRO A C 1
ATOM 3672 O O . PRO A 1 475 ? 8.009 -18.717 -21.249 1.00 86.25 475 PRO A O 1
ATOM 3675 N N . GLU A 1 476 ? 6.684 -20.044 -19.997 1.00 87.19 476 GLU A N 1
ATOM 3676 C CA . GLU A 1 476 ? 5.811 -20.433 -21.102 1.00 87.19 476 GLU A CA 1
ATOM 3677 C C . GLU A 1 476 ? 4.994 -19.235 -21.615 1.00 87.19 476 GLU A C 1
ATOM 3679 O O . GLU A 1 476 ? 4.799 -18.228 -20.926 1.00 87.19 476 GLU A O 1
ATOM 3684 N N . THR A 1 477 ? 4.506 -19.337 -22.850 1.00 86.50 477 THR A N 1
ATOM 3685 C CA . THR A 1 477 ? 3.586 -18.340 -23.400 1.00 86.50 477 THR A CA 1
ATOM 3686 C C . THR A 1 477 ? 2.249 -18.433 -22.671 1.00 86.50 477 THR A C 1
ATOM 3688 O O . THR A 1 477 ? 1.633 -19.496 -22.635 1.00 86.50 477 THR A O 1
ATOM 3691 N N . ALA A 1 478 ? 1.789 -17.304 -22.129 1.00 87.19 478 ALA A N 1
ATOM 3692 C CA . ALA A 1 478 ? 0.486 -17.169 -21.488 1.00 87.19 478 ALA A CA 1
ATOM 3693 C C . ALA A 1 478 ? -0.657 -17.736 -22.346 1.00 87.19 478 ALA A C 1
ATOM 3695 O O . ALA A 1 478 ? -0.670 -17.546 -23.566 1.00 87.19 478 ALA A O 1
ATOM 3696 N N . ASN A 1 479 ? -1.665 -18.336 -21.706 1.00 87.75 479 ASN A N 1
ATOM 3697 C CA . ASN A 1 479 ? -2.928 -18.678 -22.356 1.00 87.75 479 ASN A CA 1
ATOM 3698 C C . ASN A 1 479 ? -3.475 -17.446 -23.114 1.00 87.75 479 ASN A C 1
ATOM 3700 O O . ASN A 1 479 ? -3.781 -16.433 -22.471 1.00 87.75 479 ASN A O 1
ATOM 3704 N N . PRO A 1 480 ? -3.650 -17.507 -24.453 1.00 84.56 480 PRO A N 1
ATOM 3705 C CA . PRO A 1 480 ? -4.132 -16.374 -25.243 1.00 84.56 480 PRO A CA 1
ATOM 3706 C C . PRO A 1 480 ? -5.461 -15.808 -24.736 1.00 84.56 480 PRO A C 1
ATOM 3708 O O . PRO A 1 480 ? -5.689 -14.602 -24.823 1.00 84.56 480 PRO A O 1
ATOM 3711 N N . GLY A 1 481 ? -6.305 -16.649 -24.129 1.00 87.38 481 GLY A N 1
ATOM 3712 C CA . GLY A 1 481 ? -7.564 -16.238 -23.518 1.00 87.38 481 GLY A CA 1
ATOM 3713 C C . GLY A 1 481 ? -7.416 -15.209 -22.392 1.00 87.38 481 GLY A C 1
ATOM 3714 O O . GLY A 1 481 ? -8.348 -14.434 -22.192 1.00 87.38 481 GLY A O 1
ATOM 3715 N N . TYR A 1 482 ? -6.278 -15.143 -21.691 1.00 91.06 482 TYR A N 1
ATOM 3716 C CA . TYR A 1 482 ? -6.069 -14.178 -20.603 1.00 91.06 482 TYR A CA 1
ATOM 3717 C C . TYR A 1 482 ? -5.735 -12.762 -21.078 1.00 91.06 482 TYR A C 1
ATOM 3719 O O . TYR A 1 482 ? -5.977 -11.803 -20.345 1.00 91.06 482 TYR A O 1
ATOM 3727 N N . THR A 1 483 ? -5.253 -12.600 -22.314 1.00 87.38 483 THR A N 1
ATOM 3728 C CA . THR A 1 483 ? -4.888 -11.284 -22.875 1.00 87.38 483 THR A CA 1
ATOM 3729 C C . THR A 1 483 ? -6.035 -10.268 -22.808 1.00 87.38 483 THR A C 1
ATOM 3731 O O . THR A 1 483 ? -5.797 -9.092 -22.536 1.00 87.38 483 THR A O 1
ATOM 3734 N N . ARG A 1 484 ? -7.287 -10.731 -22.936 1.00 90.56 484 ARG A N 1
ATOM 3735 C CA . ARG A 1 484 ? -8.504 -9.907 -22.839 1.00 90.56 484 ARG A CA 1
ATOM 3736 C C . ARG A 1 484 ? -8.772 -9.307 -21.456 1.00 90.56 484 ARG A C 1
ATOM 3738 O O . ARG A 1 484 ? -9.493 -8.315 -21.344 1.00 90.56 484 ARG A O 1
ATOM 3745 N N . PHE A 1 485 ? -8.196 -9.899 -20.411 1.00 94.50 485 PHE A N 1
ATOM 3746 C CA . PHE A 1 485 ? -8.352 -9.478 -19.019 1.00 94.50 485 PHE A CA 1
ATOM 3747 C C . PHE A 1 485 ? -7.166 -8.643 -18.528 1.00 94.50 485 PHE A C 1
ATOM 3749 O O . PHE A 1 485 ? -7.370 -7.723 -17.740 1.00 94.50 485 PHE A O 1
ATOM 3756 N N . ILE A 1 486 ? -5.955 -8.893 -19.035 1.00 93.06 486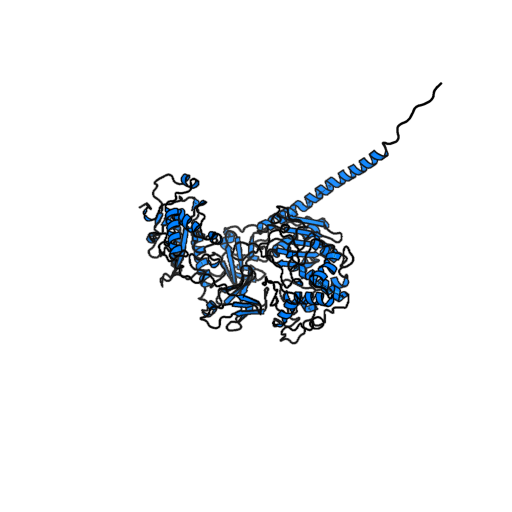 ILE A N 1
ATOM 3757 C CA . ILE A 1 486 ? -4.741 -8.148 -18.666 1.00 93.06 486 ILE A CA 1
ATOM 3758 C C . ILE A 1 486 ? -4.910 -6.654 -18.977 1.00 93.06 486 ILE A C 1
ATOM 3760 O O . ILE A 1 486 ? -5.323 -6.268 -20.078 1.00 93.06 486 ILE A O 1
ATOM 3764 N N . GLY A 1 487 ? -4.598 -5.799 -18.006 1.00 91.25 487 GLY A N 1
ATOM 3765 C CA . GLY A 1 487 ? -4.777 -4.356 -18.108 1.00 91.25 487 GLY A CA 1
ATOM 3766 C C . GLY A 1 487 ? -4.865 -3.668 -16.753 1.00 91.25 487 GLY A C 1
ATOM 3767 O O . GLY A 1 487 ? -4.646 -4.272 -15.709 1.00 91.25 487 GLY A O 1
ATOM 3768 N N . GLU A 1 488 ? -5.205 -2.391 -16.798 1.00 91.81 488 GLU A N 1
ATOM 3769 C CA . GLU A 1 488 ? -5.369 -1.521 -15.639 1.00 91.81 488 GLU A CA 1
ATOM 3770 C C . GLU A 1 488 ? -6.841 -1.100 -15.542 1.00 91.81 488 GLU A C 1
ATOM 3772 O O . GLU A 1 488 ? -7.474 -0.835 -16.569 1.00 91.81 488 GLU A O 1
ATOM 3777 N N . TYR A 1 489 ? -7.393 -1.039 -14.332 1.00 93.50 489 TYR A N 1
ATOM 3778 C CA . TYR A 1 489 ? -8.803 -0.744 -14.083 1.00 93.50 489 TYR A CA 1
ATOM 3779 C C . TYR A 1 489 ? -8.959 0.185 -12.869 1.00 93.50 489 TYR A C 1
ATOM 3781 O O . TYR A 1 489 ? -8.222 0.057 -11.896 1.00 93.50 489 TYR A O 1
ATOM 3789 N N . GLY A 1 490 ? -9.936 1.090 -12.910 1.00 92.38 490 GLY A N 1
ATOM 3790 C CA . GLY A 1 490 ? -10.207 2.059 -11.843 1.00 92.38 490 GLY A CA 1
ATOM 3791 C C . GLY A 1 490 ? -9.480 3.400 -11.990 1.00 92.38 490 GLY A C 1
ATOM 3792 O O . GLY A 1 490 ? -8.776 3.669 -12.973 1.00 92.38 490 GLY A O 1
ATOM 3793 N N . ASP A 1 491 ? -9.690 4.256 -10.996 1.00 86.06 491 ASP A N 1
ATOM 3794 C CA . ASP A 1 491 ? -9.218 5.640 -10.984 1.00 86.06 491 ASP A CA 1
ATOM 3795 C C . ASP A 1 491 ? -7.790 5.787 -10.445 1.00 86.06 491 ASP A C 1
ATOM 3797 O O . ASP A 1 491 ? -7.234 4.884 -9.821 1.00 86.06 491 ASP A O 1
ATOM 3801 N N . ASP A 1 492 ? -7.193 6.964 -10.664 1.00 80.81 492 ASP A N 1
ATOM 3802 C CA . ASP A 1 492 ? -5.780 7.269 -10.369 1.00 80.81 492 ASP A CA 1
ATOM 3803 C C . ASP A 1 492 ? -5.357 7.024 -8.912 1.00 80.81 492 ASP A C 1
ATOM 3805 O O . ASP A 1 492 ? -4.169 6.884 -8.635 1.00 80.81 492 ASP A O 1
ATOM 3809 N N . HIS A 1 493 ? -6.307 6.987 -7.976 1.00 79.62 493 HIS A N 1
ATOM 3810 C CA . HIS A 1 493 ? -6.054 6.794 -6.549 1.00 79.62 493 HIS A CA 1
ATOM 3811 C C . HIS A 1 493 ? -6.367 5.370 -6.046 1.00 79.62 493 HIS A C 1
ATOM 3813 O O . HIS A 1 493 ? -5.974 5.027 -4.931 1.00 79.62 493 HIS A O 1
ATOM 3819 N N . ASN A 1 494 ? -7.006 4.535 -6.875 1.00 81.50 494 ASN A N 1
ATOM 3820 C CA . ASN A 1 494 ? -7.517 3.200 -6.542 1.00 81.50 494 ASN A CA 1
ATOM 3821 C C . ASN A 1 494 ? -7.334 2.231 -7.721 1.00 81.50 494 ASN A C 1
ATOM 3823 O O . ASN A 1 494 ? -8.284 1.669 -8.269 1.00 81.50 494 ASN A O 1
ATOM 3827 N N . LEU A 1 495 ? -6.078 2.065 -8.130 1.00 88.19 495 LEU A N 1
ATOM 3828 C CA . LEU A 1 495 ? -5.727 1.350 -9.346 1.00 88.19 495 LEU A CA 1
ATOM 3829 C C . LEU A 1 495 ? -5.636 -0.169 -9.125 1.00 88.19 495 LEU A C 1
ATOM 3831 O O . LEU A 1 495 ? -4.869 -0.651 -8.289 1.00 88.19 495 LEU A O 1
ATOM 3835 N N . LEU A 1 496 ? -6.415 -0.916 -9.910 1.00 92.88 496 LEU A N 1
ATOM 3836 C CA . LEU A 1 496 ? -6.441 -2.375 -9.959 1.00 92.88 496 LEU A CA 1
ATOM 3837 C C . LEU A 1 496 ? -5.693 -2.850 -11.216 1.00 92.88 496 LEU A C 1
ATOM 3839 O O . LEU A 1 496 ? -6.140 -2.643 -12.346 1.00 92.88 496 LEU A O 1
ATOM 3843 N N . TYR A 1 497 ? -4.550 -3.510 -11.028 1.00 92.50 497 TYR A N 1
ATOM 3844 C CA . TYR A 1 497 ? -3.768 -4.102 -12.119 1.00 92.50 497 TYR A CA 1
ATOM 3845 C C . TYR A 1 497 ? -4.144 -5.570 -12.278 1.00 92.50 497 TYR A C 1
ATOM 3847 O O . TYR A 1 497 ? -4.025 -6.333 -11.324 1.00 92.50 497 TYR A O 1
ATOM 3855 N N . VAL A 1 498 ? -4.518 -5.988 -13.485 1.00 94.62 498 VAL A N 1
ATOM 3856 C CA . VAL A 1 498 ? -4.682 -7.399 -13.852 1.00 94.62 498 VAL A CA 1
ATOM 3857 C C . VAL A 1 498 ? -3.526 -7.803 -14.753 1.00 94.62 498 VAL A C 1
ATOM 3859 O O . VAL A 1 498 ? -3.276 -7.188 -15.792 1.00 94.62 498 VAL A O 1
ATOM 3862 N N . LEU A 1 499 ? -2.828 -8.858 -14.358 1.00 93.62 499 LEU A N 1
ATOM 3863 C CA . LEU A 1 499 ? -1.668 -9.405 -15.051 1.00 93.62 499 LEU A CA 1
ATOM 3864 C C . LEU A 1 499 ? -1.788 -10.924 -15.169 1.00 93.62 499 LEU A C 1
ATOM 3866 O O . LEU A 1 499 ? -2.505 -11.560 -14.404 1.00 93.62 499 LEU A O 1
ATOM 3870 N N . GLU A 1 500 ? -1.062 -11.516 -16.110 1.00 93.12 500 GLU A N 1
ATOM 3871 C CA . GLU A 1 500 ? -0.801 -12.955 -16.085 1.00 93.12 500 GLU A CA 1
ATOM 3872 C C . GLU A 1 500 ? 0.566 -13.183 -15.440 1.00 93.12 500 GLU A C 1
ATOM 3874 O O . GLU A 1 500 ? 1.518 -12.455 -15.736 1.00 93.12 500 GLU A O 1
ATOM 3879 N N . LYS A 1 501 ? 0.661 -14.178 -14.557 1.00 87.62 501 LYS A N 1
ATOM 3880 C CA . LYS A 1 501 ? 1.908 -14.692 -13.992 1.00 87.62 501 LYS A CA 1
ATOM 3881 C C . LYS A 1 501 ? 1.837 -16.217 -13.939 1.00 87.62 501 LYS A C 1
ATOM 3883 O O . LYS A 1 501 ? 0.901 -16.771 -13.378 1.00 87.62 501 LYS A O 1
ATOM 3888 N N . ASP A 1 502 ? 2.844 -16.871 -14.507 1.00 84.31 502 ASP A N 1
ATOM 3889 C CA . ASP A 1 502 ? 3.025 -18.330 -14.526 1.00 84.31 502 ASP A CA 1
ATOM 3890 C C . ASP A 1 502 ? 1.780 -19.099 -15.027 1.00 84.31 502 ASP A C 1
ATOM 3892 O O . ASP A 1 502 ? 1.400 -20.141 -14.500 1.00 84.31 502 ASP A O 1
ATOM 3896 N N . ASN A 1 503 ? 1.148 -18.560 -16.076 1.00 88.56 503 ASN A N 1
ATOM 3897 C CA . ASN A 1 503 ? -0.101 -19.018 -16.687 1.00 88.56 503 ASN A CA 1
ATOM 3898 C C . ASN A 1 503 ? -1.323 -19.028 -15.741 1.00 88.56 503 ASN A C 1
ATOM 3900 O O . ASN A 1 503 ? -2.278 -19.783 -15.939 1.00 88.56 503 ASN A O 1
ATOM 3904 N N . GLN A 1 504 ? -1.325 -18.135 -14.751 1.00 90.88 504 GLN A N 1
ATOM 3905 C CA . GLN A 1 504 ? -2.462 -17.807 -13.894 1.00 90.88 504 GLN A CA 1
ATOM 3906 C C . GLN A 1 504 ? -2.754 -16.299 -13.979 1.00 90.88 504 GLN A C 1
ATOM 3908 O O . GLN A 1 504 ? -1.835 -15.492 -14.142 1.00 90.88 504 GLN A O 1
ATOM 3913 N N . LEU A 1 505 ? -4.022 -15.884 -13.867 1.00 94.06 505 LEU A N 1
ATOM 3914 C CA . LEU A 1 505 ? -4.319 -14.464 -13.657 1.00 94.06 505 LEU A CA 1
ATOM 3915 C C . LEU A 1 505 ? -3.992 -14.047 -12.227 1.00 94.06 505 LEU A C 1
ATOM 3917 O O . LEU A 1 505 ? -4.192 -14.789 -11.269 1.00 94.06 505 LEU A O 1
ATOM 3921 N N . HIS A 1 506 ? -3.518 -12.821 -12.104 1.00 93.50 506 HIS A N 1
ATOM 3922 C CA . HIS A 1 506 ? -3.153 -12.179 -10.860 1.00 93.50 506 HIS A CA 1
ATOM 3923 C C . HIS A 1 506 ? -3.723 -10.761 -10.836 1.00 93.50 506 HIS A C 1
ATOM 3925 O O . HIS A 1 506 ? -3.828 -10.103 -11.875 1.00 93.50 506 HIS A O 1
ATOM 3931 N N . VAL A 1 507 ? -4.051 -10.280 -9.639 1.00 93.56 507 VAL A N 1
ATOM 3932 C CA . VAL A 1 507 ? -4.484 -8.901 -9.395 1.00 93.56 507 VAL A CA 1
ATOM 3933 C C . VAL A 1 507 ? -3.549 -8.212 -8.408 1.00 93.56 507 VAL A C 1
ATOM 3935 O O . VAL A 1 507 ? -3.113 -8.835 -7.444 1.00 93.56 507 VAL A O 1
ATOM 3938 N N . ILE A 1 508 ? -3.251 -6.933 -8.626 1.00 91.12 508 ILE A N 1
ATOM 3939 C CA . ILE A 1 508 ? -2.717 -6.035 -7.594 1.00 91.12 508 ILE A CA 1
ATOM 3940 C C . ILE A 1 508 ? -3.779 -4.977 -7.328 1.00 91.12 508 ILE A C 1
ATOM 3942 O O . ILE A 1 508 ? -4.189 -4.274 -8.250 1.00 91.12 508 ILE A O 1
ATOM 3946 N N . ILE A 1 509 ? -4.212 -4.886 -6.075 1.00 90.19 509 ILE A N 1
ATOM 3947 C CA . ILE A 1 509 ? -5.221 -3.948 -5.575 1.00 90.19 509 ILE A CA 1
ATOM 3948 C C . ILE A 1 509 ? -4.655 -3.206 -4.357 1.00 90.19 509 ILE A C 1
ATOM 3950 O O . ILE A 1 509 ? -3.693 -3.675 -3.744 1.00 90.19 509 ILE A O 1
ATOM 3954 N N . GLU A 1 510 ? -5.188 -2.021 -4.042 1.00 87.50 510 GLU A N 1
ATOM 3955 C CA . GLU A 1 510 ? -4.691 -1.165 -2.945 1.00 87.50 510 GLU A CA 1
ATOM 3956 C C . GLU A 1 510 ? -3.160 -0.993 -2.988 1.00 87.50 510 GLU A C 1
ATOM 3958 O O . GLU A 1 510 ? -2.466 -1.097 -1.980 1.00 87.50 510 GLU A O 1
ATOM 3963 N N . TRP A 1 511 ? -2.626 -0.773 -4.197 1.00 83.94 511 TRP A N 1
ATOM 3964 C CA . TRP A 1 511 ? -1.228 -0.417 -4.494 1.00 83.94 511 TRP A CA 1
ATOM 3965 C C . TRP A 1 511 ? -0.131 -1.449 -4.174 1.00 83.94 511 TRP A C 1
ATOM 3967 O O . TRP A 1 511 ? 0.965 -1.367 -4.743 1.00 83.94 511 TRP A O 1
ATOM 3977 N N . LEU A 1 512 ? -0.409 -2.409 -3.291 1.00 80.62 512 LEU A N 1
ATOM 3978 C CA . LEU A 1 512 ? 0.557 -3.329 -2.684 1.00 80.62 512 LEU A CA 1
ATOM 3979 C C . LEU A 1 512 ? 0.036 -4.774 -2.586 1.00 80.62 512 LEU A C 1
ATOM 3981 O O . LEU A 1 512 ? 0.841 -5.708 -2.543 1.00 80.62 512 LEU A O 1
ATOM 3985 N N . ALA A 1 513 ? -1.284 -4.982 -2.538 1.00 84.31 513 ALA A N 1
ATOM 3986 C CA . ALA A 1 513 ? -1.883 -6.283 -2.260 1.00 84.31 513 ALA A CA 1
ATOM 3987 C C . ALA A 1 513 ? -2.031 -7.112 -3.548 1.00 84.31 513 ALA A C 1
ATOM 3989 O O . ALA A 1 513 ? -2.973 -6.953 -4.323 1.00 84.31 513 ALA A O 1
ATOM 3990 N N . HIS A 1 514 ? -1.056 -7.989 -3.786 1.00 87.19 514 HIS A N 1
ATOM 3991 C CA . HIS A 1 514 ? -0.992 -8.882 -4.942 1.00 87.19 514 HIS A CA 1
ATOM 3992 C C . HIS A 1 514 ? -1.640 -10.237 -4.620 1.00 87.19 514 HIS A C 1
ATOM 3994 O O . HIS A 1 514 ? -1.283 -10.843 -3.614 1.00 87.19 514 HIS A O 1
ATOM 4000 N N . TYR A 1 515 ? -2.518 -10.757 -5.481 1.00 89.00 515 TYR A N 1
ATOM 4001 C CA . TYR A 1 515 ? -3.191 -12.052 -5.308 1.00 89.00 515 TYR A CA 1
ATOM 4002 C C . TYR A 1 515 ? -3.183 -12.891 -6.596 1.00 89.00 515 TYR A C 1
ATOM 4004 O O . TYR A 1 515 ? -3.454 -12.327 -7.659 1.00 89.00 515 TYR A O 1
ATOM 4012 N N . PRO A 1 516 ? -2.901 -14.212 -6.541 1.00 91.38 516 PRO A N 1
ATOM 4013 C CA . PRO A 1 516 ? -3.297 -15.137 -7.600 1.00 91.38 516 PRO A CA 1
ATOM 4014 C C . PRO A 1 516 ? -4.821 -15.231 -7.647 1.00 91.38 516 PRO A C 1
ATOM 4016 O O . PRO A 1 516 ? -5.485 -15.024 -6.635 1.00 91.38 516 PRO A O 1
ATOM 4019 N N . LEU A 1 517 ? -5.376 -15.580 -8.801 1.00 93.88 517 LEU A N 1
ATOM 4020 C CA . LEU A 1 517 ? -6.811 -15.757 -8.981 1.00 93.88 517 LEU A CA 1
ATOM 4021 C C . LEU A 1 517 ? -7.127 -17.179 -9.448 1.00 93.88 517 LEU A C 1
ATOM 4023 O O . LEU A 1 517 ? -6.510 -17.687 -10.388 1.00 93.88 517 LEU A O 1
ATOM 4027 N N . GLU A 1 518 ? -8.098 -17.828 -8.810 1.00 94.94 518 GLU A N 1
ATOM 4028 C CA . GLU A 1 518 ? -8.628 -19.118 -9.260 1.00 94.94 518 GLU A CA 1
ATOM 4029 C C . GLU A 1 518 ? -9.761 -18.885 -10.264 1.00 94.94 518 GLU A C 1
ATOM 4031 O O . GLU A 1 518 ? -10.684 -18.117 -9.995 1.00 94.94 518 GLU A O 1
ATOM 4036 N N . GLN A 1 519 ? -9.705 -19.521 -11.436 1.00 95.19 519 GLN A N 1
ATOM 4037 C CA . GLN A 1 519 ? -10.752 -19.378 -12.446 1.00 95.19 519 GLN A CA 1
ATOM 4038 C C . GLN A 1 519 ? -11.919 -20.330 -12.157 1.00 95.19 519 GLN A C 1
ATOM 4040 O O . GLN A 1 519 ? -11.762 -21.545 -12.250 1.00 95.19 519 GLN A O 1
ATOM 4045 N N . VAL A 1 520 ? -13.102 -19.776 -11.877 1.00 96.12 520 VAL A N 1
ATOM 4046 C CA . VAL A 1 520 ? -14.326 -20.549 -11.571 1.00 96.12 520 VAL A CA 1
ATOM 4047 C C . VAL A 1 520 ? -15.410 -20.438 -12.650 1.00 96.12 520 VAL A C 1
ATOM 4049 O O . VAL A 1 520 ? -16.380 -21.192 -12.640 1.00 96.12 520 VAL A O 1
ATOM 4052 N N . GLY A 1 521 ? -15.240 -19.527 -13.610 1.00 93.19 521 GLY A N 1
ATOM 4053 C CA . GLY A 1 521 ? -16.094 -19.382 -14.788 1.00 93.19 521 GLY A CA 1
ATOM 4054 C C . GLY A 1 521 ? -15.324 -18.810 -15.978 1.00 93.19 521 GLY A C 1
ATOM 4055 O O . GLY A 1 521 ? -14.147 -18.472 -15.869 1.00 93.19 521 GLY A O 1
ATOM 4056 N N . GLU A 1 522 ? -15.980 -18.661 -17.131 1.00 91.44 522 GLU A N 1
ATOM 4057 C CA . GLU A 1 522 ? -15.330 -18.140 -18.347 1.00 91.44 522 GLU A CA 1
ATOM 4058 C C . GLU A 1 522 ? -14.702 -16.751 -18.135 1.00 91.44 522 GLU A C 1
ATOM 4060 O O . GLU A 1 522 ? -13.596 -16.497 -18.615 1.00 91.44 522 GLU A O 1
ATOM 4065 N N . ASN A 1 523 ? -15.390 -15.899 -17.369 1.00 95.19 523 ASN A N 1
ATOM 4066 C CA . ASN A 1 523 ? -14.992 -14.530 -17.039 1.00 95.19 523 ASN A CA 1
ATOM 4067 C C . ASN A 1 523 ? -14.994 -14.247 -15.525 1.00 95.19 523 ASN A C 1
ATOM 4069 O O . ASN A 1 523 ? -14.902 -13.086 -15.129 1.00 95.19 523 ASN A O 1
ATOM 4073 N N . THR A 1 524 ? -15.127 -15.277 -14.687 1.00 96.06 524 THR A N 1
ATOM 4074 C CA . THR A 1 524 ? -15.270 -15.136 -13.230 1.00 96.06 524 THR A CA 1
ATOM 4075 C C . THR A 1 524 ? -14.134 -15.849 -12.518 1.00 96.06 524 THR A C 1
ATOM 4077 O O . THR A 1 524 ? -13.830 -17.013 -12.796 1.00 96.06 524 THR A O 1
ATOM 4080 N N . PHE A 1 525 ? -13.524 -15.131 -11.585 1.00 97.19 525 PHE A N 1
ATOM 4081 C CA . PHE A 1 525 ? -12.358 -15.548 -10.830 1.00 97.19 525 PHE A CA 1
ATOM 4082 C C . PHE A 1 525 ? -12.579 -15.301 -9.336 1.00 97.19 525 PHE A C 1
ATOM 4084 O O . PHE A 1 525 ? -13.333 -14.404 -8.967 1.00 97.19 525 PHE A O 1
ATOM 4091 N N . VAL A 1 526 ? -11.917 -16.079 -8.483 1.00 96.75 526 VAL A N 1
ATOM 4092 C CA . VAL A 1 526 ? -12.022 -16.020 -7.018 1.00 96.75 526 VAL A CA 1
ATOM 4093 C C . VAL A 1 526 ? -10.656 -15.688 -6.412 1.00 96.75 526 VAL A C 1
ATOM 4095 O O . VAL A 1 526 ? -9.626 -16.200 -6.860 1.00 96.75 526 VAL A O 1
ATOM 4098 N N . PHE A 1 527 ? -10.648 -14.817 -5.403 1.00 94.56 527 PHE A N 1
ATOM 4099 C CA . PHE A 1 527 ? -9.480 -14.541 -4.562 1.00 94.56 527 PHE A CA 1
ATOM 4100 C C . PHE A 1 527 ? -9.158 -15.737 -3.650 1.00 94.56 527 PHE A C 1
ATOM 4102 O O . PHE A 1 527 ? -10.072 -16.431 -3.201 1.00 94.56 527 PHE A O 1
ATOM 4109 N N . PRO A 1 528 ? -7.882 -15.965 -3.296 1.00 90.44 528 PRO A N 1
ATOM 4110 C CA . PRO A 1 528 ? -7.501 -17.086 -2.447 1.00 90.44 528 PRO A CA 1
ATOM 4111 C C . PRO A 1 528 ? -8.094 -16.934 -1.042 1.00 90.44 528 PRO A C 1
ATOM 4113 O O . PRO A 1 528 ? -8.431 -15.842 -0.608 1.00 90.44 528 PRO A O 1
ATOM 4116 N N . GLU A 1 529 ? -8.125 -18.013 -0.267 1.00 87.56 529 GLU A N 1
ATOM 4117 C CA . GLU A 1 529 ? -8.642 -18.049 1.116 1.00 87.56 529 GLU A CA 1
ATOM 4118 C C . GLU A 1 529 ? -7.832 -17.202 2.141 1.00 87.56 529 GLU A C 1
ATOM 4120 O O . GLU A 1 529 ? -8.106 -17.196 3.345 1.00 87.56 529 GLU A O 1
ATOM 4125 N N . TYR A 1 530 ? -6.827 -16.451 1.681 1.00 83.75 530 TYR A N 1
ATOM 4126 C CA . TYR A 1 530 ? -5.986 -15.558 2.476 1.00 83.75 530 TYR A CA 1
ATOM 4127 C C . TYR A 1 530 ? -6.038 -14.103 1.964 1.00 83.75 530 TYR A C 1
ATOM 4129 O O . TYR A 1 530 ? -6.595 -13.805 0.914 1.00 83.75 530 TYR A O 1
ATOM 4137 N N . GLY A 1 531 ? -5.446 -13.165 2.709 1.00 82.94 531 GLY A N 1
ATOM 4138 C CA . GLY A 1 531 ? -5.424 -11.748 2.328 1.00 82.94 531 GLY A CA 1
ATOM 4139 C C . GLY A 1 531 ? -6.691 -10.965 2.681 1.00 82.94 531 GLY A C 1
ATOM 4140 O O . GLY A 1 531 ? -7.414 -11.333 3.610 1.00 82.94 531 GLY A O 1
ATOM 4141 N N . LEU A 1 532 ? -6.903 -9.848 1.981 1.00 86.62 532 LEU A N 1
ATOM 4142 C CA . LEU A 1 532 ? -7.924 -8.841 2.290 1.00 86.62 532 LEU A CA 1
ATOM 4143 C C . LEU A 1 532 ? -9.321 -9.160 1.729 1.00 86.62 532 LEU A C 1
ATOM 4145 O O . LEU A 1 532 ? -10.303 -8.686 2.288 1.00 86.62 532 LEU A O 1
ATOM 4149 N N . TYR A 1 533 ? -9.400 -9.967 0.668 1.00 92.75 533 TYR A N 1
ATOM 4150 C CA . TYR A 1 533 ? -10.633 -10.288 -0.066 1.00 92.75 533 TYR A CA 1
ATOM 4151 C C . TYR A 1 533 ? -10.921 -11.802 -0.120 1.00 92.75 533 TYR A C 1
ATOM 4153 O O . TYR A 1 533 ? -11.237 -12.315 -1.192 1.00 92.75 533 TYR A O 1
ATOM 4161 N N . PRO A 1 534 ? -10.733 -12.573 0.970 1.00 90.88 534 PRO A N 1
ATOM 4162 C CA . PRO A 1 534 ? -10.687 -14.026 0.876 1.00 90.88 534 PRO A CA 1
ATOM 4163 C C . PRO A 1 534 ? -12.016 -14.601 0.375 1.00 90.88 534 PRO A C 1
ATOM 4165 O O . PRO A 1 534 ? -13.061 -14.317 0.955 1.00 90.88 534 PRO A O 1
ATOM 4168 N N . GLY A 1 535 ? -11.973 -15.384 -0.708 1.00 93.12 535 GLY A N 1
ATOM 4169 C CA . GLY A 1 535 ? -13.158 -15.997 -1.322 1.00 93.12 535 GLY A CA 1
ATOM 4170 C C . GLY A 1 535 ? -14.070 -15.050 -2.120 1.00 93.12 535 GLY A C 1
ATOM 4171 O O . GLY A 1 535 ? -15.063 -15.508 -2.687 1.00 93.12 535 GLY A O 1
ATOM 4172 N N . GLU A 1 536 ? -13.764 -13.750 -2.202 1.00 96.00 536 GLU A N 1
ATOM 4173 C CA . GLU A 1 536 ? -14.532 -12.804 -3.024 1.00 96.00 536 GLU A CA 1
ATOM 4174 C C . GLU A 1 536 ? -14.249 -12.990 -4.526 1.00 96.00 536 GLU A C 1
ATOM 4176 O O . GLU A 1 536 ? -13.281 -13.643 -4.923 1.00 96.00 536 GLU A O 1
ATOM 4181 N N . GLN A 1 537 ? -15.121 -12.444 -5.381 1.00 96.19 537 GLN A N 1
ATOM 4182 C CA . GLN A 1 537 ? -15.113 -12.698 -6.827 1.00 96.19 537 GLN A CA 1
ATOM 4183 C C . GLN A 1 537 ? -14.774 -11.458 -7.656 1.00 96.19 537 GLN A C 1
ATOM 4185 O O . GLN A 1 537 ? -15.292 -10.373 -7.400 1.00 96.19 537 GLN A O 1
ATOM 4190 N N . LEU A 1 538 ? -13.981 -11.657 -8.712 1.00 97.06 538 LEU A N 1
ATOM 4191 C CA . LEU A 1 538 ? -13.801 -10.721 -9.822 1.00 97.06 538 LEU A CA 1
ATOM 4192 C C . LEU A 1 538 ? -14.535 -11.246 -11.057 1.00 97.06 538 LEU A C 1
ATOM 4194 O O . LEU A 1 538 ? -14.241 -12.345 -11.531 1.00 97.06 538 LEU A O 1
ATOM 4198 N N . THR A 1 539 ? -15.454 -10.451 -11.606 1.00 97.44 539 THR A N 1
ATOM 4199 C CA . THR A 1 539 ? -16.170 -10.771 -12.851 1.00 97.44 539 THR A CA 1
ATOM 4200 C C . THR A 1 539 ? -15.842 -9.760 -13.942 1.00 97.44 539 THR A C 1
ATOM 4202 O O . THR A 1 539 ? -16.034 -8.557 -13.787 1.00 97.44 539 THR A O 1
ATOM 4205 N N . PHE A 1 540 ? -15.343 -10.252 -15.072 1.00 97.12 540 PHE A N 1
ATOM 4206 C CA . PHE A 1 540 ? -14.924 -9.445 -16.213 1.00 97.12 540 PHE A CA 1
ATOM 4207 C C . PHE A 1 540 ? -16.028 -9.326 -17.274 1.00 97.12 540 PHE A C 1
ATOM 4209 O O . PHE A 1 540 ? -16.714 -10.288 -17.608 1.00 97.12 540 PHE A O 1
ATOM 4216 N N . SER A 1 541 ? -16.145 -8.144 -17.876 1.00 95.75 541 SER A N 1
ATOM 4217 C CA . SER A 1 541 ? -17.120 -7.826 -18.934 1.00 95.75 541 SER A CA 1
ATOM 4218 C C . SER A 1 541 ? -16.881 -8.473 -20.315 1.00 95.75 541 SER A C 1
ATOM 4220 O O . SER A 1 541 ? -17.760 -8.402 -21.172 1.00 95.75 541 SER A O 1
ATOM 4222 N N . ALA A 1 542 ? -15.699 -9.046 -20.576 1.00 81.38 542 ALA A N 1
ATOM 4223 C CA . ALA A 1 542 ? -15.301 -9.523 -21.908 1.00 81.38 542 ALA A CA 1
ATOM 4224 C C . ALA A 1 542 ? -16.164 -10.700 -22.408 1.00 81.38 542 ALA A C 1
ATOM 4226 O O . ALA A 1 542 ? -16.031 -11.816 -21.917 1.00 81.38 542 ALA A O 1
ATOM 4227 N N . ALA A 1 543 ? -17.005 -10.490 -23.425 1.00 70.38 543 ALA A N 1
ATOM 4228 C CA . ALA A 1 543 ? -17.929 -11.526 -23.903 1.00 70.38 543 ALA A CA 1
ATOM 4229 C C . ALA A 1 543 ? -17.294 -12.580 -24.835 1.00 70.38 543 ALA A C 1
ATOM 4231 O O . ALA A 1 543 ? -17.894 -13.628 -25.056 1.00 70.38 543 ALA A O 1
ATOM 4232 N N . THR A 1 544 ? -16.113 -12.315 -25.405 1.00 77.56 544 THR A N 1
ATOM 4233 C CA . THR A 1 544 ? -15.379 -13.245 -26.285 1.00 77.56 544 THR A CA 1
ATOM 4234 C C . THR A 1 544 ? -13.868 -13.066 -26.132 1.00 77.56 544 THR A C 1
ATOM 4236 O O . THR A 1 544 ? -13.401 -12.053 -25.615 1.00 77.56 544 THR A O 1
ATOM 4239 N N . THR A 1 545 ? -13.075 -14.011 -26.645 1.00 76.19 545 THR A N 1
ATOM 4240 C CA . THR A 1 545 ? -11.601 -13.917 -26.684 1.00 76.19 545 THR A CA 1
ATOM 4241 C C . THR A 1 545 ? -11.057 -12.757 -27.522 1.00 76.19 545 THR A C 1
ATOM 4243 O O . THR A 1 545 ? -9.903 -12.384 -27.350 1.00 76.19 545 THR A O 1
ATOM 4246 N N . GLU A 1 546 ? -11.866 -12.190 -28.419 1.00 77.25 546 GLU A N 1
ATOM 4247 C CA . GLU A 1 546 ? -11.486 -11.081 -29.308 1.00 77.25 546 GLU A CA 1
ATOM 4248 C C . GLU A 1 546 ? -11.767 -9.698 -28.689 1.00 77.25 546 GLU A C 1
ATOM 4250 O O . GLU A 1 546 ? -11.282 -8.683 -29.186 1.00 77.25 546 GLU A O 1
ATOM 4255 N N . GLN A 1 547 ? -12.551 -9.639 -27.607 1.00 82.88 547 GLN A N 1
ATOM 4256 C CA . GLN A 1 547 ? -12.975 -8.395 -26.965 1.00 82.88 547 GLN A CA 1
ATOM 4257 C C . GLN A 1 547 ? -12.233 -8.178 -25.646 1.00 82.88 547 GLN A C 1
ATOM 4259 O O . GLN A 1 547 ? -12.379 -8.961 -24.711 1.00 82.88 547 GLN A O 1
ATOM 4264 N N . LEU A 1 548 ? -11.482 -7.077 -25.537 1.00 89.81 548 LEU A N 1
ATOM 4265 C CA . LEU A 1 548 ? -10.906 -6.648 -24.259 1.00 89.81 548 LEU A CA 1
ATOM 4266 C C . LEU A 1 548 ? -12.018 -6.313 -23.254 1.00 89.81 548 LEU A C 1
ATOM 4268 O O . LEU A 1 548 ? -13.018 -5.691 -23.612 1.00 89.81 548 LEU A O 1
ATOM 4272 N N . SER A 1 549 ? -11.820 -6.667 -21.984 1.00 92.19 549 SER A N 1
ATOM 4273 C CA . SER A 1 549 ? -12.786 -6.354 -20.928 1.00 92.19 549 SER A CA 1
ATOM 4274 C C . SER A 1 549 ? -12.843 -4.847 -20.673 1.00 92.19 549 SER A C 1
ATOM 4276 O O . SER A 1 549 ? -11.838 -4.267 -20.271 1.00 92.19 549 SER A O 1
ATOM 4278 N N . SER A 1 550 ? -13.997 -4.208 -20.865 1.00 93.69 550 SER A N 1
ATOM 4279 C CA . SER A 1 550 ? -14.207 -2.777 -20.603 1.00 93.69 550 SER A CA 1
ATOM 4280 C C . SER A 1 550 ? -14.319 -2.429 -19.114 1.00 93.69 550 SER A C 1
ATOM 4282 O O . SER A 1 550 ? -14.103 -1.277 -18.750 1.00 93.69 550 SER A O 1
ATOM 4284 N N . PHE A 1 551 ? -14.611 -3.401 -18.249 1.00 95.25 551 PHE A N 1
ATOM 4285 C CA . PHE A 1 551 ? -14.561 -3.278 -16.788 1.00 95.25 551 PHE A CA 1
ATOM 4286 C C . PHE A 1 551 ? -14.299 -4.634 -16.109 1.00 95.25 551 PHE A C 1
ATOM 4288 O O . PHE A 1 551 ? -14.363 -5.689 -16.754 1.00 95.25 551 PHE A O 1
ATOM 4295 N N . VAL A 1 552 ? -14.010 -4.602 -14.811 1.00 97.25 552 VAL A N 1
ATOM 4296 C CA . VAL A 1 552 ? -14.051 -5.754 -13.904 1.00 97.25 552 VAL A CA 1
ATOM 4297 C C . VAL A 1 552 ? -14.808 -5.357 -12.637 1.00 97.25 552 VAL A C 1
ATOM 4299 O O . VAL A 1 552 ? -14.585 -4.273 -12.104 1.00 97.25 552 VAL A O 1
ATOM 4302 N N . ASP A 1 553 ? -15.708 -6.218 -12.175 1.00 97.38 553 ASP A N 1
ATOM 4303 C CA . ASP A 1 553 ? -16.491 -6.003 -10.959 1.00 97.38 553 ASP A CA 1
ATOM 4304 C C . ASP A 1 553 ? -15.942 -6.882 -9.825 1.00 97.38 553 ASP A C 1
ATOM 4306 O O . ASP A 1 553 ? -15.842 -8.101 -9.981 1.00 97.38 553 ASP A O 1
ATOM 4310 N N . LEU A 1 554 ? -15.577 -6.265 -8.697 1.00 96.69 554 LEU A N 1
ATOM 4311 C CA . LEU A 1 554 ? -15.254 -6.923 -7.430 1.00 96.69 554 LEU A CA 1
ATOM 4312 C C . LEU A 1 554 ? -16.543 -7.077 -6.625 1.00 96.69 554 LEU A C 1
ATOM 4314 O O . LEU A 1 554 ? -17.010 -6.130 -5.988 1.00 96.69 554 LEU A O 1
ATOM 4318 N N . GLY A 1 555 ? -17.168 -8.248 -6.728 1.00 93.31 555 GLY A N 1
ATOM 4319 C CA . GLY A 1 555 ? -18.565 -8.426 -6.343 1.00 93.31 555 GLY A CA 1
ATOM 4320 C C . GLY A 1 555 ? -19.462 -7.458 -7.122 1.00 93.31 555 GLY A C 1
ATOM 4321 O O . GLY A 1 555 ? -19.709 -7.656 -8.305 1.00 93.31 555 GLY A O 1
ATOM 4322 N N . GLU A 1 556 ? -19.911 -6.395 -6.456 1.00 95.00 556 GLU A N 1
ATOM 4323 C CA . GLU A 1 556 ? -20.764 -5.333 -7.019 1.00 95.00 556 GLU A CA 1
ATOM 4324 C C . GLU A 1 556 ? -20.022 -3.982 -7.192 1.00 95.00 556 GLU A C 1
ATOM 4326 O O . GLU A 1 556 ? -20.646 -2.979 -7.539 1.00 95.00 556 GLU A O 1
ATOM 4331 N N . ILE A 1 557 ? -18.708 -3.922 -6.925 1.00 96.00 557 ILE A N 1
ATOM 4332 C CA . ILE A 1 557 ? -17.878 -2.707 -7.037 1.00 96.00 557 ILE A CA 1
ATOM 4333 C C . ILE A 1 557 ? -17.175 -2.696 -8.398 1.00 96.00 557 ILE A C 1
ATOM 4335 O O . ILE A 1 557 ? -16.359 -3.571 -8.681 1.00 96.00 557 ILE A O 1
ATOM 4339 N N . ARG A 1 558 ? -17.464 -1.700 -9.242 1.00 95.50 558 ARG A N 1
ATOM 4340 C CA . ARG A 1 558 ? -16.968 -1.646 -10.626 1.00 95.50 558 ARG A CA 1
ATOM 4341 C C . ARG A 1 558 ? -15.656 -0.883 -10.778 1.00 95.50 558 ARG A C 1
ATOM 4343 O O . ARG A 1 558 ? -15.604 0.318 -10.542 1.00 95.50 558 ARG A O 1
ATOM 4350 N N . PHE A 1 559 ? -14.657 -1.543 -11.356 1.00 96.00 559 PHE A N 1
ATOM 4351 C CA . PHE A 1 559 ? -13.429 -0.926 -11.849 1.00 96.00 559 PHE A CA 1
ATOM 4352 C C . PHE A 1 559 ? -13.468 -0.863 -13.384 1.00 96.00 559 PHE A C 1
ATOM 4354 O O . PHE A 1 559 ? -13.340 -1.876 -14.078 1.00 96.00 559 PHE A O 1
ATOM 4361 N N . THR A 1 560 ? -13.654 0.331 -13.948 1.00 94.50 560 THR A N 1
ATOM 4362 C CA . THR A 1 560 ? -13.648 0.538 -15.410 1.00 94.50 560 THR A CA 1
ATOM 4363 C C . THR A 1 560 ? -12.235 0.363 -15.964 1.00 94.50 560 THR A C 1
ATOM 4365 O O . THR A 1 560 ? -11.291 0.903 -15.391 1.00 94.50 560 THR A O 1
ATOM 4368 N N . ARG A 1 561 ? -12.056 -0.359 -17.082 1.00 92.44 561 ARG A N 1
ATOM 4369 C CA . ARG A 1 561 ? -10.746 -0.489 -17.738 1.00 92.44 561 ARG A CA 1
ATOM 4370 C C . ARG A 1 561 ? -10.254 0.898 -18.113 1.00 92.44 561 ARG A C 1
ATOM 4372 O O . ARG A 1 561 ? -10.895 1.606 -18.891 1.00 92.44 561 ARG A O 1
ATOM 4379 N N . ARG A 1 562 ? -9.055 1.231 -17.651 1.00 87.44 562 ARG A N 1
ATOM 4380 C CA . ARG A 1 562 ? -8.298 2.354 -18.181 1.00 87.44 562 ARG A CA 1
ATOM 4381 C C . ARG A 1 562 ? -7.950 1.998 -19.613 1.00 87.44 562 ARG A C 1
ATOM 4383 O O . ARG A 1 562 ? -7.123 1.123 -19.884 1.00 87.44 562 ARG A O 1
ATOM 4390 N N . LEU A 1 563 ? -8.625 2.663 -20.545 1.00 69.31 563 LEU A N 1
ATOM 4391 C CA . LEU A 1 563 ? -8.130 2.766 -21.904 1.00 69.31 563 LEU A CA 1
ATOM 4392 C C . LEU A 1 563 ? -6.771 3.448 -21.784 1.00 69.31 563 LEU A C 1
ATOM 4394 O O . LEU A 1 563 ? -6.692 4.664 -21.607 1.00 69.31 563 LEU A O 1
ATOM 4398 N N . ALA A 1 564 ? -5.699 2.658 -21.838 1.00 53.38 564 ALA A N 1
ATOM 4399 C CA . ALA A 1 564 ? -4.377 3.219 -22.025 1.00 53.38 564 ALA A CA 1
ATOM 4400 C C . ALA A 1 564 ? -4.390 4.066 -23.308 1.00 53.38 564 ALA A C 1
ATOM 4402 O O . ALA A 1 564 ? -5.314 3.998 -24.129 1.00 53.38 564 ALA A O 1
ATOM 4403 N N . GLN A 1 565 ? -3.316 4.809 -23.540 1.00 48.00 565 GLN A N 1
ATOM 4404 C CA . GLN A 1 565 ? -3.048 5.469 -24.819 1.00 48.00 565 GLN A CA 1
ATOM 4405 C C . GLN A 1 565 ? -2.635 4.402 -25.866 1.00 48.00 565 GLN A C 1
ATOM 4407 O O . GLN A 1 565 ? -1.588 4.466 -26.492 1.00 48.00 565 GLN A O 1
ATOM 4412 N N . GLN A 1 566 ? -3.476 3.368 -25.994 1.00 41.78 566 GLN A N 1
ATOM 4413 C CA . GLN A 1 566 ? -3.208 2.023 -26.507 1.00 41.78 566 GLN A CA 1
ATOM 4414 C C . GLN A 1 566 ? -3.321 1.940 -28.033 1.00 41.78 566 GLN A C 1
ATOM 4416 O O . GLN A 1 566 ? -2.974 0.924 -28.630 1.00 41.78 566 GLN A O 1
ATOM 4421 N N . THR A 1 567 ? -3.755 3.024 -28.680 1.00 40.25 567 THR A N 1
ATOM 4422 C CA . THR A 1 567 ? -3.443 3.280 -30.085 1.00 40.25 567 THR A CA 1
ATOM 4423 C C . THR A 1 567 ? -1.970 3.648 -30.204 1.00 40.25 567 THR A C 1
ATOM 4425 O O . THR A 1 567 ? -1.618 4.821 -30.325 1.00 40.25 567 THR A O 1
ATOM 4428 N N . LEU A 1 568 ? -1.130 2.611 -30.222 1.00 44.41 568 LEU A N 1
ATOM 4429 C CA . LEU A 1 568 ? 0.272 2.630 -30.648 1.00 44.41 568 LEU A CA 1
ATOM 4430 C C . LEU A 1 568 ? 0.380 2.839 -32.169 1.00 44.41 568 LEU A C 1
ATOM 4432 O O . LEU A 1 568 ? 1.009 2.082 -32.900 1.00 44.41 568 LEU A O 1
ATOM 4436 N N . THR A 1 569 ? -0.298 3.873 -32.651 1.00 43.44 569 THR A N 1
ATOM 4437 C CA . THR A 1 569 ? -0.097 4.460 -33.967 1.00 43.44 569 THR A CA 1
ATOM 4438 C C . THR A 1 569 ? 0.455 5.846 -33.709 1.00 43.44 569 THR A C 1
ATOM 4440 O O . THR A 1 569 ? -0.243 6.668 -33.105 1.00 43.44 569 THR A O 1
ATOM 4443 N N . SER A 1 570 ? 1.684 6.093 -34.153 1.00 54.53 570 SER A N 1
ATOM 4444 C CA . SER A 1 570 ? 2.368 7.383 -34.061 1.00 54.53 570 SER A CA 1
ATOM 4445 C C . SER A 1 570 ? 1.384 8.496 -34.473 1.00 54.53 570 SER A C 1
ATOM 4447 O O . SER A 1 570 ? 0.794 8.421 -35.559 1.00 54.53 570 SER A O 1
ATOM 4449 N N . PRO A 1 571 ? 1.088 9.477 -33.596 1.00 61.06 571 PRO A N 1
ATOM 4450 C CA . PRO A 1 571 ? -0.091 10.316 -33.757 1.00 61.06 571 PRO A CA 1
ATOM 4451 C C . PRO A 1 571 ? 0.033 11.161 -35.023 1.00 61.06 571 PRO A C 1
ATOM 4453 O O . PRO A 1 571 ? 0.917 12.012 -35.128 1.00 61.06 571 PRO A O 1
ATOM 4456 N N . ALA A 1 572 ? -0.879 10.951 -35.976 1.00 62.59 572 ALA A N 1
ATOM 4457 C CA . ALA A 1 572 ? -0.897 11.690 -37.232 1.00 62.59 572 ALA A CA 1
ATOM 4458 C C . ALA A 1 572 ? -0.993 13.201 -36.955 1.00 62.59 572 ALA A C 1
ATOM 4460 O O . ALA A 1 572 ? -2.050 13.724 -36.586 1.00 62.59 572 ALA A O 1
ATOM 4461 N N . LEU A 1 573 ? 0.131 13.908 -37.103 1.00 74.50 573 LEU A N 1
ATOM 4462 C CA . LEU A 1 573 ? 0.204 15.331 -36.801 1.00 74.50 573 LEU A CA 1
ATOM 4463 C C . LEU A 1 573 ? -0.721 16.116 -37.729 1.00 74.50 573 LEU A C 1
ATOM 4465 O O . LEU A 1 573 ? -0.579 16.090 -38.952 1.00 74.50 573 LEU A O 1
ATOM 4469 N N . SER A 1 574 ? -1.628 16.894 -37.136 1.00 78.00 574 SER A N 1
ATOM 4470 C CA . SER A 1 574 ? -2.345 17.921 -37.886 1.00 78.00 574 SER A CA 1
ATOM 4471 C C . SER A 1 574 ? -1.349 18.934 -38.455 1.00 78.00 574 SER A C 1
ATOM 4473 O O . SER A 1 574 ? -0.329 19.230 -37.825 1.00 78.00 574 SER A O 1
ATOM 4475 N N . SER A 1 575 ? -1.653 19.503 -39.626 1.00 78.12 575 SER A N 1
ATOM 4476 C CA . SER A 1 575 ? -0.803 20.504 -40.293 1.00 78.12 575 SER A CA 1
ATOM 4477 C C . SER A 1 575 ? -0.347 21.605 -39.330 1.00 78.12 575 SER A C 1
ATOM 4479 O O . SER A 1 575 ? 0.846 21.827 -39.160 1.00 78.12 575 SER A O 1
ATOM 4481 N N . LYS A 1 576 ? -1.290 22.172 -38.567 1.00 82.31 576 LYS A N 1
ATOM 4482 C CA . LYS A 1 576 ? -1.016 23.188 -37.543 1.00 82.31 576 LYS A CA 1
ATOM 4483 C C . LYS A 1 576 ? -0.018 22.731 -36.467 1.00 82.31 576 LYS A C 1
ATOM 4485 O O . LYS A 1 576 ? 0.801 23.540 -36.039 1.00 82.31 576 LYS A O 1
ATOM 4490 N N . LYS A 1 577 ? -0.069 21.474 -35.999 1.00 85.19 577 LYS A N 1
ATOM 4491 C CA . LYS A 1 577 ? 0.943 20.955 -35.056 1.00 85.19 577 LYS A CA 1
ATOM 4492 C C . LYS A 1 577 ? 2.303 20.797 -35.741 1.00 85.19 577 LYS A C 1
ATOM 4494 O O . LYS A 1 577 ? 3.311 21.169 -35.150 1.00 85.19 577 LYS A O 1
ATOM 4499 N N . LYS A 1 578 ? 2.331 20.305 -36.984 1.00 88.31 578 LYS A N 1
ATOM 4500 C CA . LYS A 1 578 ? 3.561 20.124 -37.769 1.00 88.31 578 LYS A CA 1
ATOM 4501 C C . LYS A 1 578 ? 4.288 21.446 -38.042 1.00 88.31 578 LYS A C 1
ATOM 4503 O O . LYS A 1 578 ? 5.513 21.481 -37.935 1.00 88.31 578 LYS A O 1
ATOM 4508 N N . ASP A 1 579 ? 3.560 22.528 -38.309 1.00 89.56 579 ASP A N 1
ATOM 4509 C CA . ASP A 1 579 ? 4.140 23.866 -38.505 1.00 89.56 579 ASP A CA 1
ATOM 4510 C C . ASP A 1 579 ? 4.769 24.405 -37.205 1.00 89.56 579 ASP A C 1
ATOM 4512 O O . ASP A 1 579 ? 5.890 24.923 -37.204 1.00 89.56 579 ASP A O 1
ATOM 4516 N N . VAL A 1 580 ? 4.078 24.225 -36.070 1.00 91.88 580 VAL A N 1
ATOM 4517 C CA . VAL A 1 580 ? 4.584 24.601 -34.737 1.00 91.88 580 VAL A CA 1
ATOM 4518 C C . VAL A 1 580 ? 5.827 23.788 -34.372 1.00 91.88 580 VAL A C 1
ATOM 4520 O O . VAL A 1 580 ? 6.822 24.367 -33.944 1.00 91.88 580 VAL A O 1
ATOM 4523 N N . TYR A 1 581 ? 5.807 22.469 -34.581 1.00 93.69 581 TYR A N 1
ATOM 4524 C CA . TYR A 1 581 ? 6.953 21.599 -34.305 1.00 93.69 581 TYR A CA 1
ATOM 4525 C C . TYR A 1 581 ? 8.152 21.951 -35.192 1.00 93.69 581 TYR A C 1
ATOM 4527 O O . TYR A 1 581 ? 9.244 22.133 -34.665 1.00 93.69 581 TYR A O 1
ATOM 4535 N N . SER A 1 582 ? 7.950 22.179 -36.493 1.00 93.44 582 SER A N 1
ATOM 4536 C CA . SER A 1 582 ? 9.011 22.656 -37.398 1.00 93.44 582 SER A CA 1
ATOM 4537 C C . SER A 1 582 ? 9.637 23.971 -36.915 1.00 93.44 582 SER A C 1
ATOM 4539 O O . SER A 1 582 ? 10.857 24.103 -36.873 1.00 93.44 582 SER A O 1
ATOM 4541 N N . THR A 1 583 ? 8.809 24.928 -36.484 1.00 94.94 583 THR A N 1
ATOM 4542 C CA . THR A 1 583 ? 9.277 26.230 -35.976 1.00 94.94 583 THR A CA 1
ATOM 4543 C C . THR A 1 583 ? 10.090 26.083 -34.686 1.00 94.94 583 THR A C 1
ATOM 4545 O O . THR A 1 583 ? 11.154 26.690 -34.547 1.00 94.94 583 THR A O 1
ATOM 4548 N N . LEU A 1 584 ? 9.615 25.263 -33.741 1.00 95.00 584 LEU A N 1
ATOM 4549 C CA . LEU A 1 584 ? 10.317 24.989 -32.483 1.00 95.00 584 LEU A CA 1
ATOM 4550 C C . LEU A 1 584 ? 11.626 24.224 -32.716 1.00 95.00 584 LEU A C 1
ATOM 4552 O O . LEU A 1 584 ? 12.623 24.527 -32.066 1.00 95.00 584 LEU A O 1
ATOM 4556 N N . PHE A 1 585 ? 11.638 23.277 -33.654 1.00 95.94 585 PHE A N 1
ATOM 4557 C CA . PHE A 1 585 ? 12.813 22.483 -33.999 1.00 95.94 585 PHE A CA 1
ATOM 4558 C C . PHE A 1 585 ? 13.928 23.340 -34.608 1.00 95.94 585 PHE A C 1
ATOM 4560 O O . PHE A 1 585 ? 15.054 23.287 -34.125 1.00 95.94 585 PHE A O 1
ATOM 4567 N N . GLU A 1 586 ? 13.624 24.194 -35.591 1.00 95.06 586 GLU A N 1
ATOM 4568 C CA . GLU A 1 586 ? 14.622 25.110 -36.166 1.00 95.06 586 GLU A CA 1
ATOM 4569 C C . GLU A 1 586 ? 15.100 26.161 -35.145 1.00 95.06 586 GLU A C 1
ATOM 4571 O O . GLU A 1 586 ? 16.286 26.488 -35.097 1.00 95.06 586 GLU A O 1
ATOM 4576 N N . THR A 1 587 ? 14.215 26.628 -34.253 1.00 94.81 587 THR A N 1
ATOM 4577 C CA . THR A 1 587 ? 14.596 27.519 -33.136 1.00 94.81 587 THR A CA 1
ATOM 4578 C C . THR A 1 587 ? 15.570 26.834 -32.172 1.00 94.81 587 THR A C 1
ATOM 4580 O O . THR A 1 587 ? 16.566 27.432 -31.757 1.00 94.81 587 THR A O 1
ATOM 4583 N N . ALA A 1 588 ? 15.317 25.567 -31.832 1.00 94.19 588 ALA A N 1
ATOM 4584 C CA . ALA A 1 588 ? 16.211 24.786 -30.989 1.00 94.19 588 ALA A CA 1
ATOM 4585 C C . ALA A 1 588 ? 17.546 24.511 -31.699 1.00 94.19 588 ALA A C 1
ATOM 4587 O O . ALA A 1 588 ? 18.609 24.748 -31.136 1.00 94.19 588 ALA A O 1
ATOM 4588 N N . LYS A 1 589 ? 17.512 24.101 -32.970 1.00 93.06 589 LYS A N 1
ATOM 4589 C CA . LYS A 1 589 ? 18.696 23.816 -33.799 1.00 93.06 589 LYS A CA 1
ATOM 4590 C C . LYS A 1 589 ? 19.625 25.025 -33.971 1.00 93.06 589 LYS A C 1
ATOM 4592 O O . LYS A 1 589 ? 20.835 24.853 -34.085 1.00 93.06 589 LYS A O 1
ATOM 4597 N N . ALA A 1 590 ? 19.078 26.242 -33.947 1.00 91.94 590 ALA A N 1
ATOM 4598 C CA . ALA A 1 590 ? 19.844 27.490 -33.937 1.00 91.94 590 ALA A CA 1
ATOM 4599 C C . ALA A 1 590 ? 20.400 27.885 -32.548 1.00 91.94 590 ALA A C 1
ATOM 4601 O O . ALA A 1 590 ? 21.173 28.840 -32.450 1.00 91.94 590 ALA A O 1
ATOM 4602 N N . SER A 1 591 ? 20.017 27.189 -31.472 1.00 89.19 591 SER A N 1
ATOM 4603 C CA . SER A 1 591 ? 20.456 27.486 -30.105 1.00 89.19 591 SER A CA 1
ATOM 4604 C C . SER A 1 591 ? 21.840 26.904 -29.805 1.00 89.19 591 SER A C 1
ATOM 4606 O O . SER A 1 591 ? 22.156 25.758 -30.127 1.00 89.19 591 SER A O 1
ATOM 4608 N N . SER A 1 592 ? 22.672 27.700 -29.132 1.00 85.50 592 SER A N 1
ATOM 4609 C CA . SER A 1 592 ? 23.961 27.267 -28.593 1.00 85.50 592 SER A CA 1
ATOM 4610 C C . SER A 1 592 ? 23.824 26.715 -27.171 1.00 85.50 592 SER A C 1
ATOM 4612 O O . SER A 1 592 ? 22.833 26.960 -26.481 1.00 85.50 592 SER A O 1
ATOM 4614 N N . LEU A 1 593 ? 24.842 25.973 -26.726 1.00 85.88 593 LEU A N 1
ATOM 4615 C CA . LEU A 1 593 ? 24.884 25.436 -25.369 1.00 85.88 593 LEU A CA 1
ATOM 4616 C C . LEU A 1 593 ? 24.872 26.562 -24.313 1.00 85.88 593 LEU A C 1
ATOM 4618 O O . LEU A 1 593 ? 25.580 27.568 -24.473 1.00 85.88 593 LEU A O 1
ATOM 4622 N N . PRO A 1 594 ? 24.126 26.386 -23.203 1.00 83.31 594 PRO A N 1
ATOM 4623 C CA . PRO A 1 594 ? 24.185 27.269 -22.048 1.00 83.31 594 PRO A CA 1
ATOM 4624 C C . PRO A 1 594 ? 25.617 27.501 -21.555 1.00 83.31 594 PRO A C 1
ATOM 4626 O O . PRO A 1 594 ? 26.453 26.595 -21.535 1.00 83.31 594 PRO A O 1
ATOM 4629 N N . LYS A 1 595 ? 25.910 28.732 -21.117 1.00 80.00 595 LYS A N 1
ATOM 4630 C CA . LYS A 1 595 ? 27.282 29.166 -20.790 1.00 80.00 595 LYS A CA 1
ATOM 4631 C C . LYS A 1 595 ? 27.962 28.327 -19.703 1.00 80.00 595 LYS A C 1
ATOM 4633 O O . LYS A 1 595 ? 29.184 28.238 -19.716 1.00 80.00 595 LYS A O 1
ATOM 4638 N N . HIS A 1 596 ? 27.202 27.710 -18.795 1.00 80.25 596 HIS A N 1
ATOM 4639 C CA . HIS A 1 596 ? 27.736 26.817 -17.761 1.00 80.25 596 HIS A CA 1
ATOM 4640 C C . HIS A 1 596 ? 28.226 25.462 -18.290 1.00 80.25 596 HIS A C 1
ATOM 4642 O O . HIS A 1 596 ? 28.985 24.801 -17.591 1.00 80.25 596 HIS A O 1
ATOM 4648 N N . PHE A 1 597 ? 27.858 25.069 -19.515 1.00 74.88 597 PHE A N 1
ATOM 4649 C CA . PHE A 1 597 ? 28.427 23.900 -20.198 1.00 74.88 597 PHE A CA 1
ATOM 4650 C C . PHE A 1 597 ? 29.638 24.239 -21.073 1.00 74.88 597 PHE A C 1
ATOM 4652 O O . PHE A 1 597 ? 30.488 23.377 -21.284 1.00 74.88 597 PHE A O 1
ATOM 4659 N N . ASN A 1 598 ? 29.765 25.485 -21.543 1.00 58.38 598 ASN A N 1
ATOM 4660 C CA . ASN A 1 598 ? 30.855 25.888 -22.444 1.00 58.38 598 ASN A CA 1
ATOM 4661 C C . ASN A 1 598 ? 32.255 25.786 -21.807 1.00 58.38 598 ASN A C 1
ATOM 4663 O O . ASN A 1 598 ? 33.242 25.735 -22.527 1.00 58.38 598 ASN A O 1
ATOM 4667 N N . THR A 1 599 ? 32.362 25.691 -20.478 1.00 51.75 599 THR A N 1
ATOM 4668 C CA . THR A 1 599 ? 33.630 25.414 -19.777 1.00 51.75 599 THR A CA 1
ATOM 4669 C C . THR A 1 599 ? 34.071 23.945 -19.834 1.00 51.75 599 THR A C 1
ATOM 4671 O O . THR A 1 599 ? 35.176 23.639 -19.396 1.00 51.75 599 THR A O 1
ATOM 4674 N N . GLN A 1 600 ? 33.242 23.030 -20.357 1.00 51.34 600 GLN A N 1
ATOM 4675 C CA . GLN A 1 600 ? 33.584 21.611 -20.547 1.00 51.34 600 GLN A CA 1
ATOM 4676 C C . GLN A 1 600 ? 34.003 21.258 -21.986 1.00 51.34 600 GLN A C 1
ATOM 4678 O O . GLN A 1 600 ? 34.342 20.104 -22.238 1.00 51.34 600 GLN A O 1
ATOM 4683 N N . VAL A 1 601 ? 33.961 22.205 -22.934 1.00 51.69 601 VAL A N 1
ATOM 4684 C CA . VAL A 1 601 ? 34.162 21.925 -24.369 1.00 51.69 601 VAL A CA 1
ATOM 4685 C C . VAL A 1 601 ? 35.037 22.998 -25.030 1.00 51.69 601 VAL A C 1
ATOM 4687 O O . VAL A 1 601 ? 34.564 23.821 -25.808 1.00 51.69 601 VAL A O 1
ATOM 4690 N N . GLU A 1 602 ? 36.342 22.960 -24.755 1.00 38.12 602 GLU A N 1
ATOM 4691 C CA . GLU A 1 602 ? 37.351 23.668 -25.556 1.00 38.12 602 GLU A CA 1
ATOM 4692 C C . GLU A 1 602 ? 38.336 22.667 -26.179 1.00 38.12 602 GLU A C 1
ATOM 4694 O O . GLU A 1 602 ? 39.252 22.176 -25.520 1.00 38.12 602 GLU A O 1
ATOM 4699 N N . GLY A 1 603 ? 38.156 22.374 -27.472 1.00 44.31 603 GLY A N 1
ATOM 4700 C CA . GLY A 1 603 ? 39.133 21.634 -28.278 1.00 44.31 603 GLY A CA 1
ATOM 4701 C C . GLY A 1 603 ? 38.523 20.783 -29.394 1.00 44.31 603 GLY A C 1
ATOM 4702 O O . GLY A 1 603 ? 37.656 19.952 -29.142 1.00 44.31 603 GLY A O 1
ATOM 4703 N N . ASN A 1 604 ? 39.050 20.928 -30.617 1.00 45.22 604 ASN A N 1
ATOM 4704 C CA . ASN A 1 604 ? 38.836 19.997 -31.737 1.00 45.22 604 ASN A CA 1
ATOM 4705 C C . ASN A 1 604 ? 39.598 18.676 -31.496 1.00 45.22 604 ASN A C 1
ATOM 4707 O O . ASN A 1 604 ? 40.533 18.342 -32.224 1.00 45.22 604 ASN A O 1
ATOM 4711 N N . ALA A 1 605 ? 39.240 17.943 -30.443 1.00 51.72 605 ALA A N 1
ATOM 4712 C CA . ALA A 1 605 ? 39.636 16.550 -30.284 1.00 51.72 605 ALA A CA 1
ATOM 4713 C C . ALA A 1 605 ? 38.668 15.666 -31.085 1.00 51.72 605 ALA A C 1
ATOM 4715 O O . ALA A 1 605 ? 37.464 15.925 -31.091 1.00 51.72 605 ALA A O 1
ATOM 4716 N N . ALA A 1 606 ? 39.183 14.629 -31.754 1.00 58.56 606 ALA A N 1
ATOM 4717 C CA . ALA A 1 606 ? 38.329 13.637 -32.402 1.00 58.56 606 ALA A CA 1
ATOM 4718 C C . ALA A 1 606 ? 37.412 12.992 -31.352 1.00 58.56 606 ALA A C 1
ATOM 4720 O O . ALA A 1 606 ? 37.867 12.631 -30.264 1.00 58.56 606 ALA A O 1
ATOM 4721 N N . LEU A 1 607 ? 36.122 12.880 -31.664 1.00 70.88 607 LEU A N 1
ATOM 4722 C CA . LEU A 1 607 ? 35.158 12.310 -30.734 1.00 70.88 607 LEU A CA 1
ATOM 4723 C C . LEU A 1 607 ? 35.332 10.788 -30.712 1.00 70.88 607 LEU A C 1
ATOM 4725 O O . LEU A 1 607 ? 35.256 10.144 -31.756 1.00 70.88 607 LEU A O 1
ATOM 4729 N N . ASP A 1 608 ? 35.521 10.225 -29.516 1.00 86.19 608 ASP A N 1
ATOM 4730 C CA . ASP A 1 608 ? 35.653 8.784 -29.241 1.00 86.19 608 ASP A CA 1
ATOM 4731 C C . ASP A 1 608 ? 34.308 8.036 -29.426 1.00 86.19 608 ASP A C 1
ATOM 4733 O O . ASP A 1 608 ? 33.817 7.353 -28.524 1.00 86.19 608 ASP A O 1
ATOM 4737 N N . LEU A 1 609 ? 33.667 8.205 -30.584 1.00 91.56 609 LEU A N 1
ATOM 4738 C CA . LEU A 1 609 ? 32.345 7.680 -30.920 1.00 91.56 609 LEU A CA 1
ATOM 4739 C C . LEU A 1 609 ? 32.440 6.480 -31.859 1.00 91.56 609 LEU A C 1
ATOM 4741 O O . LEU A 1 609 ? 33.150 6.504 -32.859 1.00 91.56 609 LEU A O 1
ATOM 4745 N N . VAL A 1 610 ? 31.648 5.450 -31.570 1.00 94.38 610 VAL A N 1
ATOM 4746 C CA . VAL A 1 610 ? 31.536 4.235 -32.382 1.00 94.38 610 VAL A CA 1
ATOM 4747 C C . VAL A 1 610 ? 30.120 4.137 -32.937 1.00 94.38 610 VAL A C 1
ATOM 4749 O O . VAL A 1 610 ? 29.155 4.238 -32.176 1.00 94.38 610 VAL A O 1
ATOM 4752 N N . ASN A 1 611 ? 29.992 3.923 -34.251 1.00 94.31 611 ASN A N 1
ATOM 4753 C CA . ASN A 1 611 ? 28.708 3.607 -34.876 1.00 94.31 611 ASN A CA 1
ATOM 4754 C C . ASN A 1 611 ? 28.288 2.185 -34.472 1.00 94.31 611 ASN A C 1
ATOM 4756 O O . ASN A 1 611 ? 29.003 1.229 -34.762 1.00 94.31 611 ASN A O 1
ATOM 4760 N N . LEU A 1 612 ? 27.142 2.022 -33.815 1.00 95.75 612 LEU A N 1
ATOM 4761 C CA . LEU A 1 612 ? 26.715 0.719 -33.294 1.00 95.75 612 LEU A CA 1
ATOM 4762 C C . LEU A 1 612 ? 26.458 -0.309 -34.404 1.00 95.75 612 LEU A C 1
ATOM 4764 O O . LEU A 1 612 ? 26.654 -1.500 -34.173 1.00 95.75 612 LEU A O 1
ATOM 4768 N N . ALA A 1 613 ? 26.128 0.150 -35.616 1.00 93.06 613 ALA A N 1
ATOM 4769 C CA . ALA A 1 613 ? 25.965 -0.703 -36.792 1.00 93.06 613 ALA A CA 1
ATOM 4770 C C . ALA A 1 613 ? 27.247 -1.469 -37.184 1.00 93.06 613 ALA A C 1
ATOM 4772 O O . ALA A 1 613 ? 27.160 -2.476 -37.877 1.00 93.06 613 ALA A O 1
ATOM 4773 N N . THR A 1 614 ? 28.438 -1.024 -36.756 1.00 94.31 614 THR A N 1
ATOM 4774 C CA . THR A 1 614 ? 29.711 -1.712 -37.059 1.00 94.31 614 THR A CA 1
ATOM 4775 C C . THR A 1 614 ? 30.160 -2.684 -35.965 1.00 94.31 614 THR A C 1
ATOM 4777 O O . THR A 1 614 ? 31.163 -3.376 -36.135 1.00 94.31 614 THR A O 1
ATOM 4780 N N . LEU A 1 615 ? 29.438 -2.768 -34.838 1.00 93.88 615 LEU A N 1
ATOM 4781 C CA . LEU A 1 615 ? 29.803 -3.643 -33.718 1.00 93.88 615 LEU A CA 1
ATOM 4782 C C . LEU A 1 615 ? 29.485 -5.122 -33.981 1.00 93.88 615 LEU A C 1
ATOM 4784 O O . LEU A 1 615 ? 30.194 -5.996 -33.474 1.00 93.88 615 LEU A O 1
ATOM 4788 N N . SER A 1 616 ? 28.399 -5.406 -34.707 1.00 94.25 616 SER A N 1
ATOM 4789 C CA . SER A 1 616 ? 27.960 -6.754 -35.083 1.00 94.25 616 SER A CA 1
ATOM 4790 C C . SER A 1 616 ? 26.802 -6.688 -36.081 1.00 94.25 616 SER A C 1
ATOM 4792 O O . SER A 1 616 ? 25.851 -5.948 -35.849 1.00 94.25 616 SER A O 1
ATOM 4794 N N . ASP A 1 617 ? 26.819 -7.548 -37.104 1.00 93.31 617 ASP A N 1
ATOM 4795 C CA . ASP A 1 617 ? 25.738 -7.676 -38.101 1.00 93.31 617 ASP A CA 1
ATOM 4796 C C . ASP A 1 617 ? 24.375 -8.102 -37.506 1.00 93.31 617 ASP A C 1
ATOM 4798 O O . ASP A 1 617 ? 23.360 -8.073 -38.197 1.00 93.31 617 ASP A O 1
ATOM 4802 N N . THR A 1 618 ? 24.338 -8.523 -36.233 1.00 95.19 618 THR A N 1
ATOM 4803 C CA . THR A 1 618 ? 23.116 -8.903 -35.499 1.00 95.19 618 THR A CA 1
ATOM 4804 C C . THR A 1 618 ? 22.721 -7.905 -34.402 1.00 95.19 618 THR A C 1
ATOM 4806 O O . THR A 1 618 ? 21.926 -8.232 -33.524 1.00 95.19 618 THR A O 1
ATOM 4809 N N . ILE A 1 619 ? 23.262 -6.682 -34.430 1.00 96.88 619 ILE A N 1
ATOM 4810 C CA . ILE A 1 619 ? 22.687 -5.540 -33.706 1.00 96.88 619 ILE A CA 1
ATOM 4811 C C . ILE A 1 619 ? 21.809 -4.777 -34.699 1.00 96.88 619 ILE A C 1
ATOM 4813 O O . ILE A 1 619 ? 22.307 -4.177 -35.651 1.00 96.88 619 ILE A O 1
ATOM 4817 N N . ALA A 1 620 ? 20.496 -4.818 -34.487 1.00 96.75 620 ALA A N 1
ATOM 4818 C CA . ALA A 1 620 ? 19.533 -4.116 -35.323 1.00 96.75 620 ALA A CA 1
ATOM 4819 C C . ALA A 1 620 ? 19.484 -2.624 -34.960 1.00 96.75 620 ALA A C 1
ATOM 4821 O O . ALA A 1 620 ? 19.605 -2.245 -33.793 1.00 96.75 620 ALA A O 1
ATOM 4822 N N . ILE A 1 621 ? 19.280 -1.773 -35.964 1.00 96.06 621 ILE A N 1
ATOM 4823 C CA . ILE A 1 621 ? 19.228 -0.316 -35.818 1.00 96.06 621 ILE A CA 1
ATOM 4824 C C . ILE A 1 621 ? 17.884 0.169 -36.372 1.00 96.06 621 ILE A C 1
ATOM 4826 O O . ILE A 1 621 ? 17.642 0.073 -37.573 1.00 96.06 621 ILE A O 1
ATOM 4830 N N . ASP A 1 622 ? 17.018 0.677 -35.497 1.00 95.00 622 ASP A N 1
ATOM 4831 C CA . ASP A 1 622 ? 15.669 1.169 -35.809 1.00 95.00 622 ASP A CA 1
ATOM 4832 C C . ASP A 1 622 ? 15.456 2.522 -35.120 1.00 95.00 622 ASP A C 1
ATOM 4834 O O . ASP A 1 622 ? 14.667 2.670 -34.189 1.00 95.00 622 ASP A O 1
ATOM 4838 N N . ILE A 1 623 ? 16.246 3.522 -35.522 1.00 95.88 623 ILE A N 1
ATOM 4839 C CA . ILE A 1 623 ? 16.257 4.821 -34.845 1.00 95.88 623 ILE A CA 1
ATOM 4840 C C . ILE A 1 623 ? 14.948 5.570 -35.116 1.00 95.88 623 ILE A C 1
ATOM 4842 O O . ILE A 1 623 ? 14.808 6.281 -36.115 1.00 95.88 623 ILE A O 1
ATOM 4846 N N . LYS A 1 624 ? 13.989 5.427 -34.198 1.00 92.69 624 LYS A N 1
ATOM 4847 C CA . LYS A 1 624 ? 12.606 5.918 -34.306 1.00 92.69 624 LYS A CA 1
ATOM 4848 C C . LYS A 1 624 ? 12.517 7.405 -34.636 1.00 92.69 624 LYS A C 1
ATOM 4850 O O . LYS A 1 624 ? 11.766 7.828 -35.517 1.00 92.69 624 LYS A O 1
ATOM 4855 N N . TYR A 1 625 ? 13.382 8.197 -34.011 1.00 93.81 625 TYR A N 1
ATOM 4856 C CA . TYR A 1 625 ? 13.496 9.643 -34.202 1.00 93.81 625 TYR A CA 1
ATOM 4857 C C . TYR A 1 625 ? 14.106 10.080 -35.552 1.00 93.81 625 TYR A C 1
ATOM 4859 O O . TYR A 1 625 ? 14.048 11.266 -35.900 1.00 93.81 625 TYR A O 1
ATOM 4867 N N . ALA A 1 626 ? 14.633 9.143 -36.350 1.00 94.19 626 ALA A N 1
ATOM 4868 C CA . ALA A 1 626 ? 14.986 9.353 -37.758 1.00 94.19 626 ALA A CA 1
ATOM 4869 C C . ALA A 1 626 ? 13.796 9.153 -38.720 1.00 94.19 626 ALA A C 1
ATOM 4871 O O . ALA A 1 626 ? 13.948 9.315 -39.930 1.00 94.19 626 ALA A O 1
ATOM 4872 N N . THR A 1 627 ? 12.606 8.839 -38.201 1.00 92.38 627 THR A N 1
ATOM 4873 C CA . THR A 1 627 ? 11.357 8.706 -38.964 1.00 92.38 627 THR A CA 1
ATOM 4874 C C . THR A 1 627 ? 10.220 9.470 -38.266 1.00 92.38 627 THR A C 1
ATOM 4876 O O . THR A 1 627 ? 10.457 10.217 -37.318 1.00 92.38 627 THR A O 1
ATOM 4879 N N . THR A 1 628 ? 8.975 9.317 -38.727 1.00 90.25 628 THR A N 1
ATOM 4880 C CA . THR A 1 628 ? 7.779 9.774 -37.990 1.00 90.25 628 THR A CA 1
ATOM 4881 C C . THR A 1 628 ? 7.159 8.687 -37.106 1.00 90.25 628 THR A C 1
ATOM 4883 O O . THR A 1 628 ? 6.139 8.949 -36.475 1.00 90.25 628 THR A O 1
ATOM 4886 N N . ASP A 1 629 ? 7.743 7.486 -37.059 1.00 87.88 629 ASP A N 1
ATOM 4887 C CA . ASP A 1 629 ? 7.339 6.411 -36.152 1.00 87.88 629 ASP A CA 1
ATOM 4888 C C . ASP A 1 629 ? 7.914 6.650 -34.749 1.00 87.88 629 ASP A C 1
ATOM 4890 O O . ASP A 1 629 ? 8.888 6.029 -34.344 1.00 87.88 629 ASP A O 1
ATOM 4894 N N . ASN A 1 630 ? 7.360 7.643 -34.053 1.00 89.62 630 ASN A N 1
ATOM 4895 C CA . ASN A 1 630 ? 7.674 7.972 -32.663 1.00 89.62 630 ASN A CA 1
ATOM 4896 C C . ASN A 1 630 ? 6.490 8.687 -31.986 1.00 89.62 630 ASN A C 1
ATOM 4898 O O . ASN A 1 630 ? 5.589 9.191 -32.668 1.00 89.62 630 ASN A O 1
ATOM 4902 N N . VAL A 1 631 ? 6.522 8.799 -30.657 1.00 86.62 631 VAL A N 1
ATOM 4903 C CA . VAL A 1 631 ? 5.506 9.454 -29.805 1.00 86.62 631 VAL A CA 1
ATOM 4904 C C . VAL A 1 631 ? 5.121 10.871 -30.256 1.00 86.62 631 VAL A C 1
ATOM 4906 O O . VAL A 1 631 ? 3.978 11.298 -30.071 1.00 86.62 631 VAL A O 1
ATOM 4909 N N . PHE A 1 632 ? 6.031 11.609 -30.900 1.00 88.38 632 PHE A N 1
ATOM 4910 C CA . PHE A 1 632 ? 5.776 12.967 -31.389 1.00 88.38 632 PHE A CA 1
ATOM 4911 C C . PHE A 1 632 ? 5.254 13.023 -32.832 1.00 88.38 632 PHE A C 1
ATOM 4913 O O . PHE A 1 632 ? 4.838 14.094 -33.277 1.00 88.38 632 PHE A O 1
ATOM 4920 N N . GLY A 1 633 ? 5.291 11.919 -33.586 1.00 89.94 633 GLY A N 1
ATOM 4921 C CA . GLY A 1 633 ? 4.950 11.887 -35.012 1.00 89.94 633 GLY A CA 1
ATOM 4922 C C . GLY A 1 633 ? 5.867 12.758 -35.888 1.00 89.94 633 GLY A C 1
ATOM 4923 O O . GLY A 1 633 ? 5.465 13.179 -36.976 1.00 89.94 633 GLY A O 1
ATOM 4924 N N . PHE A 1 634 ? 7.071 13.092 -35.406 1.00 92.19 634 PHE A N 1
ATOM 4925 C CA . PHE A 1 634 ? 7.953 14.102 -35.999 1.00 92.19 634 PHE A CA 1
ATOM 4926 C C . PHE A 1 634 ? 9.395 13.595 -36.098 1.00 92.19 634 PHE A C 1
ATOM 4928 O O . PHE A 1 634 ? 9.967 13.125 -35.118 1.00 92.19 634 PHE A O 1
ATOM 4935 N N . GLN A 1 635 ? 9.990 13.716 -37.284 1.00 94.12 635 GLN A N 1
ATOM 4936 C CA . GLN A 1 635 ? 11.380 13.340 -37.532 1.00 94.12 635 GLN A CA 1
ATOM 4937 C C . GLN A 1 635 ? 12.325 14.447 -37.048 1.00 94.12 635 GLN A C 1
ATOM 4939 O O . GLN A 1 635 ? 12.183 15.599 -37.457 1.00 94.12 635 GLN A O 1
ATOM 4944 N N . VAL A 1 636 ? 13.310 14.093 -36.219 1.00 93.38 636 VAL A N 1
ATOM 4945 C CA . VAL A 1 636 ? 14.317 15.027 -35.673 1.00 93.38 636 VAL A CA 1
ATOM 4946 C C . VAL A 1 636 ? 15.754 14.683 -36.067 1.00 93.38 636 VAL A C 1
ATOM 4948 O O . VAL A 1 636 ? 16.625 15.553 -36.000 1.00 93.38 636 VAL A O 1
ATOM 4951 N N . TYR A 1 637 ? 16.015 13.453 -36.517 1.00 93.06 637 TYR A N 1
ATOM 4952 C CA . TYR A 1 637 ? 17.309 13.052 -37.071 1.00 93.06 637 TYR A CA 1
ATOM 4953 C C . TYR A 1 637 ? 17.242 12.895 -38.594 1.00 93.06 637 TYR A C 1
ATOM 4955 O O . TYR A 1 637 ? 16.257 12.416 -39.155 1.00 93.06 637 TYR A O 1
ATOM 4963 N N . SER A 1 638 ? 18.325 13.268 -39.271 1.00 89.88 638 SER A N 1
ATOM 4964 C CA . SER A 1 638 ? 18.494 13.154 -40.726 1.00 89.88 638 SER A CA 1
ATOM 4965 C C . SER A 1 638 ? 19.009 11.790 -41.192 1.00 89.88 638 SER A C 1
ATOM 4967 O O . SER A 1 638 ? 18.959 11.489 -42.383 1.00 89.88 638 SER A O 1
ATOM 4969 N N . SER A 1 639 ? 19.503 10.958 -40.272 1.00 90.69 639 SER A N 1
ATOM 4970 C CA . SER A 1 639 ? 19.988 9.606 -40.551 1.00 90.69 639 SER A CA 1
ATOM 4971 C C . SER A 1 639 ? 19.656 8.671 -39.393 1.00 90.69 639 SER A C 1
ATOM 4973 O O . SER A 1 639 ? 19.629 9.109 -38.245 1.00 90.69 639 SER A O 1
ATOM 4975 N N . ALA A 1 640 ? 19.459 7.387 -39.688 1.00 92.56 640 ALA A N 1
ATOM 4976 C CA . ALA A 1 640 ? 19.229 6.344 -38.689 1.00 92.56 640 ALA A CA 1
ATOM 4977 C C . ALA A 1 640 ? 20.542 5.734 -38.149 1.00 92.56 640 ALA A C 1
ATOM 4979 O O . ALA A 1 640 ? 20.598 4.548 -37.849 1.00 92.56 640 ALA A O 1
ATOM 4980 N N . ASN A 1 641 ? 21.625 6.514 -38.071 1.00 92.69 641 ASN A N 1
ATOM 4981 C CA . ASN A 1 641 ? 22.860 6.058 -37.428 1.00 92.69 641 ASN A CA 1
ATOM 4982 C C . ASN A 1 641 ? 22.705 6.072 -35.901 1.00 92.69 641 ASN A C 1
ATOM 4984 O O . ASN A 1 641 ? 21.946 6.872 -35.360 1.00 92.69 641 ASN A O 1
ATOM 4988 N N . ALA A 1 642 ? 23.479 5.245 -35.200 1.00 95.69 642 ALA A N 1
ATOM 4989 C CA . ALA A 1 642 ? 23.501 5.206 -33.741 1.00 95.69 642 ALA A CA 1
ATOM 4990 C C . ALA A 1 642 ? 24.945 5.306 -33.252 1.00 95.69 642 ALA A C 1
ATOM 4992 O O . ALA A 1 642 ? 25.774 4.495 -33.655 1.00 95.69 642 ALA A O 1
ATOM 4993 N N . TYR A 1 643 ? 25.257 6.270 -32.385 1.00 95.88 643 TYR A N 1
ATOM 4994 C CA . TYR A 1 643 ? 26.617 6.478 -31.876 1.00 95.88 643 TYR A CA 1
ATOM 4995 C C . TYR A 1 643 ? 26.662 6.406 -30.350 1.00 95.88 643 TYR A C 1
ATOM 4997 O O . TYR A 1 643 ? 25.849 7.043 -29.684 1.00 95.88 643 TYR A O 1
ATOM 5005 N N . LEU A 1 644 ? 27.645 5.688 -29.802 1.00 96.44 644 LEU A N 1
ATOM 5006 C CA . LEU A 1 644 ? 27.997 5.727 -28.376 1.00 96.44 644 LEU A CA 1
ATOM 5007 C C . LEU A 1 644 ? 29.474 6.047 -28.190 1.00 96.44 644 LEU A C 1
ATOM 5009 O O . LEU A 1 644 ? 30.294 5.743 -29.057 1.00 96.44 644 LEU A O 1
ATOM 5013 N N . HIS A 1 645 ? 29.825 6.575 -27.018 1.00 95.31 645 HIS A N 1
ATOM 5014 C CA . HIS A 1 645 ? 31.213 6.631 -26.578 1.00 95.31 645 HIS A CA 1
ATOM 5015 C C . HIS A 1 645 ? 31.831 5.220 -26.573 1.00 95.31 645 HIS A C 1
ATOM 5017 O O . HIS A 1 645 ? 31.189 4.251 -26.156 1.00 95.31 645 HIS A O 1
ATOM 5023 N N . LYS A 1 646 ? 33.090 5.095 -27.010 1.00 94.44 646 LYS A N 1
ATOM 5024 C CA . LYS A 1 646 ? 33.780 3.816 -27.269 1.00 94.44 646 LYS A CA 1
ATOM 5025 C C . LYS A 1 646 ? 33.692 2.792 -26.136 1.00 94.44 646 LYS A C 1
ATOM 5027 O O . LYS A 1 646 ? 33.648 1.592 -26.399 1.00 94.44 646 LYS A O 1
ATOM 5032 N N . ASP A 1 647 ? 33.666 3.236 -24.883 1.00 94.56 647 ASP A N 1
ATOM 5033 C CA . ASP A 1 647 ? 33.619 2.330 -23.732 1.00 94.56 647 ASP A CA 1
ATOM 5034 C C . ASP A 1 647 ? 32.195 1.836 -23.436 1.00 94.56 647 ASP A C 1
ATOM 5036 O O . ASP A 1 647 ? 32.018 0.653 -23.142 1.00 94.56 647 ASP A O 1
ATOM 5040 N N . ALA A 1 648 ? 31.178 2.678 -23.650 1.00 96.81 648 ALA A N 1
ATOM 5041 C CA . ALA A 1 648 ? 29.777 2.257 -23.641 1.00 96.81 648 ALA A CA 1
ATOM 5042 C C . ALA A 1 648 ? 29.478 1.305 -24.818 1.00 96.81 648 ALA A C 1
ATOM 5044 O O . ALA A 1 648 ? 28.822 0.282 -24.634 1.00 96.81 648 ALA A O 1
ATOM 5045 N N . ALA A 1 649 ? 30.042 1.560 -26.004 1.00 97.44 649 ALA A N 1
ATOM 5046 C CA . ALA A 1 649 ? 29.924 0.676 -27.168 1.00 97.44 649 ALA A CA 1
ATOM 5047 C C . ALA A 1 649 ? 30.519 -0.730 -26.918 1.00 97.44 649 ALA A C 1
ATOM 5049 O O . ALA A 1 649 ? 29.880 -1.744 -27.211 1.00 97.44 649 ALA A O 1
ATOM 5050 N N . LYS A 1 650 ? 31.713 -0.821 -26.307 1.00 96.88 650 LYS A N 1
ATOM 5051 C CA . LYS A 1 650 ? 32.320 -2.106 -25.888 1.00 96.88 650 LYS A CA 1
ATOM 5052 C C . LYS A 1 650 ? 31.476 -2.832 -24.836 1.00 96.88 650 LYS A C 1
ATOM 5054 O O . LYS A 1 650 ? 31.367 -4.063 -24.873 1.00 96.88 650 LYS A O 1
ATOM 5059 N N . ALA A 1 651 ? 30.895 -2.086 -23.896 1.00 97.62 651 ALA A N 1
ATOM 5060 C CA . ALA A 1 651 ? 29.999 -2.633 -22.887 1.00 97.62 651 ALA A CA 1
ATOM 5061 C C . ALA A 1 651 ? 28.736 -3.216 -23.543 1.00 97.62 651 ALA A C 1
ATOM 5063 O O . ALA A 1 651 ? 28.433 -4.387 -23.317 1.00 97.62 651 ALA A O 1
ATOM 5064 N N . LEU A 1 652 ? 28.083 -2.473 -24.442 1.00 98.25 652 LEU A N 1
ATOM 5065 C CA . LEU A 1 652 ? 26.893 -2.913 -25.180 1.00 98.25 652 LEU A CA 1
ATOM 5066 C C . LEU A 1 652 ? 27.160 -4.163 -26.037 1.00 98.25 652 LEU A C 1
ATOM 5068 O O . LEU A 1 652 ? 26.398 -5.126 -25.983 1.00 98.25 652 LEU A O 1
ATOM 5072 N N . LEU A 1 653 ? 28.294 -4.220 -26.746 1.00 98.12 653 LEU A N 1
ATOM 5073 C CA . LEU A 1 653 ? 28.712 -5.424 -27.479 1.00 98.12 653 LEU A CA 1
ATOM 5074 C C . LEU A 1 653 ? 28.891 -6.643 -26.552 1.00 98.12 653 LEU A C 1
ATOM 5076 O O . LEU A 1 653 ? 28.701 -7.786 -26.972 1.00 98.12 653 LEU A O 1
ATOM 5080 N N . SER A 1 654 ? 29.252 -6.423 -25.287 1.00 97.62 654 SER A N 1
ATOM 5081 C CA . SER A 1 654 ? 29.367 -7.493 -24.291 1.00 97.62 654 SER A CA 1
ATOM 5082 C C . SER A 1 654 ? 27.998 -7.977 -23.797 1.00 97.62 654 SER A C 1
ATOM 5084 O O . SER A 1 654 ? 27.855 -9.173 -23.552 1.00 97.62 654 SER A O 1
ATOM 5086 N N . VAL A 1 655 ? 26.997 -7.091 -23.714 1.00 97.69 655 VAL A N 1
ATOM 5087 C CA . VAL A 1 655 ? 25.581 -7.440 -23.470 1.00 97.69 655 VAL A CA 1
ATOM 5088 C C . VAL A 1 655 ? 25.047 -8.284 -24.628 1.00 97.69 655 VAL A C 1
ATOM 5090 O O . VAL A 1 655 ? 24.595 -9.408 -24.414 1.00 97.69 655 VAL A O 1
ATOM 5093 N N . HIS A 1 656 ? 25.198 -7.799 -25.867 1.00 97.94 656 HIS A N 1
ATOM 5094 C CA . HIS A 1 656 ? 24.756 -8.491 -27.086 1.00 97.94 656 HIS A CA 1
ATOM 5095 C C . HIS A 1 656 ? 25.294 -9.925 -27.176 1.00 97.94 656 HIS A C 1
ATOM 5097 O O . HIS A 1 656 ? 24.548 -10.874 -27.413 1.00 97.94 656 HIS A O 1
ATOM 5103 N N . LYS A 1 657 ? 26.589 -10.117 -26.887 1.00 97.44 657 LYS A N 1
ATOM 5104 C CA . LYS A 1 657 ? 27.241 -11.441 -26.867 1.00 97.44 657 LYS A CA 1
ATOM 5105 C C . LYS A 1 657 ? 26.717 -12.395 -25.789 1.00 97.44 657 LYS A C 1
ATOM 5107 O O . LYS A 1 657 ? 26.939 -13.602 -25.908 1.00 97.44 657 LYS A O 1
ATOM 5112 N N . ARG A 1 658 ? 26.083 -11.895 -24.724 1.00 95.31 658 ARG A N 1
ATOM 5113 C CA . ARG A 1 658 ? 25.432 -12.737 -23.707 1.00 95.31 658 ARG A CA 1
ATOM 5114 C C . ARG A 1 658 ? 23.994 -13.041 -24.118 1.00 95.31 658 ARG A C 1
ATOM 5116 O O . ARG A 1 658 ? 23.672 -14.219 -24.227 1.00 95.31 658 ARG A O 1
ATOM 5123 N N . LEU A 1 659 ? 23.216 -12.033 -24.519 1.00 96.12 659 LEU A N 1
ATOM 5124 C CA . LEU A 1 659 ? 21.858 -12.191 -25.070 1.00 96.12 659 LEU A CA 1
ATOM 5125 C C . LEU A 1 659 ? 21.793 -13.142 -26.278 1.00 96.12 659 LEU A C 1
ATOM 5127 O O . LEU A 1 659 ? 20.896 -13.980 -26.353 1.00 96.12 659 LEU A O 1
ATOM 5131 N N . SER A 1 660 ? 22.799 -13.116 -27.158 1.00 95.81 660 SER A N 1
ATOM 5132 C CA . SER A 1 660 ? 22.885 -14.019 -28.318 1.00 95.81 660 SER A CA 1
ATOM 5133 C C . SER A 1 660 ? 22.872 -15.506 -27.927 1.00 95.81 660 SER A C 1
ATOM 5135 O O . SER A 1 660 ? 22.416 -16.345 -28.699 1.00 95.81 660 SER A O 1
ATOM 5137 N N . LYS A 1 661 ? 23.316 -15.857 -26.709 1.00 92.94 661 LYS A N 1
ATOM 5138 C CA . LYS A 1 661 ? 23.266 -17.237 -26.185 1.00 92.94 661 LYS A CA 1
ATOM 5139 C C . LYS A 1 661 ? 21.847 -17.689 -25.824 1.00 92.94 661 LYS A C 1
ATOM 5141 O O . LYS A 1 661 ? 21.605 -18.886 -25.728 1.00 92.94 661 LYS A O 1
ATOM 5146 N N . HIS A 1 662 ? 20.930 -16.740 -25.647 1.00 89.75 662 HIS A N 1
ATOM 5147 C CA . HIS A 1 662 ? 19.498 -16.962 -25.441 1.00 89.75 662 HIS A CA 1
ATOM 5148 C C . HIS A 1 662 ? 18.704 -16.882 -26.760 1.00 89.75 662 HIS A C 1
ATOM 5150 O O . HIS A 1 662 ? 17.478 -16.935 -26.727 1.00 89.75 662 HIS A O 1
ATOM 5156 N N . GLY A 1 663 ? 19.382 -16.744 -27.910 1.00 95.44 663 GLY A N 1
ATOM 5157 C CA . GLY A 1 663 ? 18.743 -16.545 -29.216 1.00 95.44 663 GLY A CA 1
ATOM 5158 C C . GLY A 1 663 ? 18.254 -15.114 -29.461 1.00 95.44 663 GLY A C 1
ATOM 5159 O O . GLY A 1 663 ? 17.407 -14.913 -30.323 1.00 95.44 663 GLY A O 1
ATOM 5160 N N . LEU A 1 664 ? 18.761 -14.127 -28.713 1.00 97.44 664 LEU A N 1
ATOM 5161 C CA . LEU A 1 664 ? 18.253 -12.751 -28.716 1.00 97.44 664 LEU A CA 1
ATOM 5162 C C . LEU A 1 664 ? 19.306 -11.761 -29.215 1.00 97.44 664 LEU A C 1
ATOM 5164 O O . LEU A 1 664 ? 20.466 -11.819 -28.803 1.00 97.44 664 LEU A O 1
ATOM 5168 N N . GLY A 1 665 ? 18.887 -10.838 -30.077 1.00 97.88 665 GLY A N 1
ATOM 5169 C CA . GLY A 1 665 ? 19.681 -9.695 -30.515 1.00 97.88 665 GLY A CA 1
ATOM 5170 C C . GLY A 1 665 ? 19.175 -8.394 -29.899 1.00 97.88 665 GLY A C 1
ATOM 5171 O O . GLY A 1 665 ? 18.024 -8.305 -29.467 1.00 97.88 665 GLY A O 1
ATOM 5172 N N . LEU A 1 666 ? 20.038 -7.379 -29.858 1.00 98.38 666 LEU A N 1
ATOM 5173 C CA . LEU A 1 666 ? 19.644 -6.018 -29.487 1.00 98.38 666 LEU A CA 1
ATOM 5174 C C . LEU A 1 666 ? 19.083 -5.270 -30.700 1.00 98.38 666 LEU A C 1
ATOM 5176 O O . LEU A 1 666 ? 19.668 -5.325 -31.781 1.00 98.38 666 LEU A O 1
ATOM 5180 N N . ILE A 1 667 ? 18.001 -4.520 -30.490 1.00 97.69 667 ILE A N 1
ATOM 5181 C CA . ILE A 1 667 ? 17.509 -3.494 -31.417 1.00 97.69 667 ILE A CA 1
ATOM 5182 C C . ILE A 1 667 ? 17.659 -2.118 -30.760 1.00 97.69 667 ILE A C 1
ATOM 5184 O O . ILE A 1 667 ? 17.236 -1.933 -29.620 1.00 97.69 667 ILE A O 1
ATOM 5188 N N . VAL A 1 668 ? 18.313 -1.179 -31.450 1.00 98.19 668 VAL A N 1
ATOM 5189 C CA . VAL A 1 668 ? 18.608 0.174 -30.946 1.00 98.19 668 VAL A CA 1
ATOM 5190 C C . VAL A 1 668 ? 17.605 1.183 -31.496 1.00 98.19 668 VAL A C 1
ATOM 5192 O O . VAL A 1 668 ? 17.489 1.318 -32.715 1.00 98.19 668 VAL A O 1
ATOM 5195 N N . PHE A 1 669 ? 16.943 1.919 -30.602 1.00 97.19 669 PHE A N 1
ATOM 5196 C CA . PHE A 1 669 ? 15.938 2.937 -30.932 1.00 97.19 669 PHE A CA 1
ATOM 5197 C C . PHE A 1 669 ? 16.452 4.384 -30.808 1.00 97.19 669 PHE A C 1
ATOM 5199 O O . PHE A 1 669 ? 16.003 5.259 -31.548 1.00 97.19 669 PHE A O 1
ATOM 5206 N N . ASP A 1 670 ? 17.432 4.636 -29.935 1.00 97.44 670 ASP A N 1
ATOM 5207 C CA . ASP A 1 670 ? 18.166 5.905 -29.834 1.00 97.44 670 ASP A CA 1
ATOM 5208 C C . ASP A 1 670 ? 19.539 5.701 -29.161 1.00 97.44 670 ASP A C 1
ATOM 5210 O O . ASP A 1 670 ? 19.779 4.702 -28.479 1.00 97.44 670 ASP A O 1
ATOM 5214 N N . ALA A 1 671 ? 20.463 6.641 -29.358 1.00 97.00 671 ALA A N 1
ATOM 5215 C CA . ALA A 1 671 ? 21.806 6.619 -28.778 1.00 97.00 671 ALA A CA 1
ATOM 5216 C C . ALA A 1 671 ? 22.308 8.057 -28.538 1.00 97.00 671 ALA A C 1
ATOM 5218 O O . ALA A 1 671 ? 21.780 8.761 -27.677 1.00 97.00 671 ALA A O 1
ATOM 5219 N N . TYR A 1 672 ? 23.314 8.530 -29.282 1.00 96.56 672 TYR A N 1
ATOM 5220 C CA . TYR A 1 672 ? 23.696 9.941 -29.274 1.00 96.56 672 TYR A CA 1
ATOM 5221 C C . TYR A 1 672 ? 22.557 10.848 -29.773 1.00 96.56 672 TYR A C 1
ATOM 5223 O O . TYR A 1 672 ? 22.147 10.763 -30.929 1.00 96.56 672 TYR A O 1
ATOM 5231 N N . ARG A 1 673 ? 22.128 11.786 -28.922 1.00 95.12 673 ARG A N 1
ATOM 5232 C CA . ARG A 1 673 ? 21.119 12.815 -29.222 1.00 95.12 673 ARG A CA 1
ATOM 5233 C C . ARG A 1 673 ? 21.767 14.199 -29.104 1.00 95.12 673 ARG A C 1
ATOM 5235 O O . ARG A 1 673 ? 22.229 14.528 -28.012 1.00 95.12 673 ARG A O 1
ATOM 5242 N N . PRO A 1 674 ? 21.793 15.052 -30.141 1.00 94.44 674 PRO A N 1
ATOM 5243 C CA . PRO A 1 674 ? 22.277 16.428 -30.008 1.00 94.44 674 PRO A CA 1
ATOM 5244 C C . PRO A 1 674 ? 21.470 17.222 -28.971 1.00 94.44 674 PRO A C 1
ATOM 5246 O O . PRO A 1 674 ? 20.250 17.067 -28.883 1.00 94.44 674 PRO A O 1
ATOM 5249 N N . TRP A 1 675 ? 22.124 18.091 -28.192 1.00 95.06 675 TRP A N 1
ATOM 5250 C CA . TRP A 1 675 ? 21.468 18.858 -27.118 1.00 95.06 675 TRP A CA 1
ATOM 5251 C C . TRP A 1 675 ? 20.239 19.663 -27.583 1.00 95.06 675 TRP A C 1
ATOM 5253 O O . TRP A 1 675 ? 19.227 19.691 -26.879 1.00 95.06 675 TRP A O 1
ATOM 5263 N N . TYR A 1 676 ? 20.259 20.229 -28.792 1.00 95.12 676 TYR A N 1
ATOM 5264 C CA . TYR A 1 676 ? 19.109 20.943 -29.351 1.00 95.12 676 TYR A CA 1
ATOM 5265 C C . TYR A 1 676 ? 17.863 20.054 -29.526 1.00 95.12 676 TYR A C 1
ATOM 5267 O O . TYR A 1 676 ? 16.737 20.537 -29.420 1.00 95.12 676 TYR A O 1
ATOM 5275 N N . VAL A 1 677 ? 18.027 18.743 -29.738 1.00 95.69 677 VAL A N 1
ATOM 5276 C CA . VAL A 1 677 ? 16.897 17.803 -29.821 1.00 95.69 677 VAL A CA 1
ATOM 5277 C C . VAL A 1 677 ? 16.283 17.587 -28.435 1.00 95.69 677 VAL A C 1
ATOM 5279 O O . VAL A 1 677 ? 15.063 17.583 -28.303 1.00 95.69 677 VAL A O 1
ATOM 5282 N N . THR A 1 678 ? 17.101 17.524 -27.378 1.00 95.31 678 THR A N 1
ATOM 5283 C CA . THR A 1 678 ? 16.615 17.529 -25.984 1.00 95.31 678 THR A CA 1
ATOM 5284 C C . THR A 1 678 ? 15.845 18.816 -25.662 1.00 95.31 678 THR A C 1
ATOM 5286 O O . THR A 1 678 ? 14.781 18.758 -25.046 1.00 95.31 678 THR A O 1
ATOM 5289 N N . GLN A 1 679 ? 16.329 19.975 -26.122 1.00 95.25 679 GLN A N 1
ATOM 5290 C CA . GLN A 1 679 ? 15.627 21.255 -25.971 1.00 95.25 679 GLN A CA 1
ATOM 5291 C C . GLN A 1 679 ? 14.271 21.257 -26.702 1.00 95.25 679 GLN A C 1
ATOM 5293 O O . GLN A 1 679 ? 13.271 21.708 -26.139 1.00 95.25 679 GLN A O 1
ATOM 5298 N N . PHE A 1 680 ? 14.214 20.709 -27.921 1.00 96.38 680 PHE A N 1
ATOM 5299 C CA . PHE A 1 680 ? 12.974 20.543 -28.681 1.00 96.38 680 PHE A CA 1
ATOM 5300 C C . PHE A 1 680 ? 11.978 19.613 -27.968 1.00 96.38 680 PHE A C 1
ATOM 5302 O O . PHE A 1 680 ? 10.838 20.020 -27.742 1.00 96.38 680 PHE A O 1
ATOM 5309 N N . PHE A 1 681 ? 12.408 18.421 -27.535 1.00 95.44 681 PHE A N 1
ATOM 5310 C CA . PHE A 1 681 ? 11.571 17.476 -26.780 1.00 95.44 681 PHE A CA 1
ATOM 5311 C C . PHE A 1 681 ? 10.987 18.123 -25.514 1.00 95.44 681 PHE A C 1
ATOM 5313 O O . PHE A 1 681 ? 9.786 18.024 -25.264 1.00 95.44 681 PHE A O 1
ATOM 5320 N N . TRP A 1 682 ? 11.795 18.863 -24.750 1.00 95.12 682 TRP A N 1
ATOM 5321 C CA . TRP A 1 682 ? 11.342 19.583 -23.554 1.00 95.12 682 TRP A CA 1
ATOM 5322 C C . TRP A 1 682 ? 10.302 20.681 -23.847 1.00 95.12 682 TRP A C 1
ATOM 5324 O O . TRP A 1 682 ? 9.395 20.924 -23.039 1.00 95.12 682 TRP A O 1
ATOM 5334 N N . ALA A 1 683 ? 10.421 21.347 -25.000 1.00 94.19 683 ALA A N 1
ATOM 5335 C CA . ALA A 1 683 ? 9.503 22.398 -25.433 1.00 94.19 683 ALA A CA 1
ATOM 5336 C C . ALA A 1 683 ? 8.137 21.855 -25.885 1.00 94.19 683 ALA A C 1
ATOM 5338 O O . ALA A 1 683 ? 7.122 22.503 -25.630 1.00 94.19 683 ALA A O 1
ATOM 5339 N N . ILE A 1 684 ? 8.097 20.681 -26.530 1.00 92.31 684 ILE A N 1
ATOM 5340 C CA . ILE A 1 684 ? 6.848 20.071 -27.025 1.00 92.31 684 ILE A CA 1
ATOM 5341 C C . ILE A 1 684 ? 6.155 19.151 -26.010 1.00 92.31 684 ILE A C 1
ATOM 5343 O O . ILE A 1 684 ? 4.955 18.909 -26.149 1.00 92.31 684 ILE A O 1
ATOM 5347 N N . THR A 1 685 ? 6.879 18.651 -25.004 1.00 91.25 685 THR A N 1
ATOM 5348 C CA . THR A 1 685 ? 6.337 17.729 -23.993 1.00 91.25 685 THR A CA 1
ATOM 5349 C C . THR A 1 685 ? 5.564 18.492 -22.904 1.00 91.25 685 THR A C 1
ATOM 5351 O O . THR A 1 685 ? 6.135 19.398 -22.281 1.00 91.25 685 THR A O 1
ATOM 5354 N N . PRO A 1 686 ? 4.290 18.136 -22.630 1.00 89.44 686 PRO A N 1
ATOM 5355 C CA . PRO A 1 686 ? 3.505 18.702 -21.532 1.00 89.44 686 PRO A CA 1
ATOM 5356 C C . PRO A 1 686 ? 4.196 18.545 -20.176 1.00 89.44 686 PRO A C 1
ATOM 5358 O O . PRO A 1 686 ? 4.861 17.545 -19.923 1.00 89.44 686 PRO A O 1
ATOM 5361 N N . GLU A 1 687 ? 3.992 19.499 -19.267 1.00 88.75 687 GLU A N 1
ATOM 5362 C CA . GLU A 1 687 ? 4.719 19.556 -17.992 1.00 88.75 687 GLU A CA 1
ATOM 5363 C C . GLU A 1 687 ? 4.621 18.264 -17.163 1.00 88.75 687 GLU A C 1
ATOM 5365 O O . GLU A 1 687 ? 5.641 17.757 -16.706 1.00 88.75 687 GLU A O 1
ATOM 5370 N N . MET A 1 688 ? 3.431 17.660 -17.073 1.00 83.19 688 MET A N 1
ATOM 5371 C CA . MET A 1 688 ? 3.207 16.394 -16.355 1.00 83.19 688 MET A CA 1
ATOM 5372 C C . MET A 1 688 ? 3.935 15.184 -16.977 1.00 83.19 688 MET A C 1
ATOM 5374 O O . MET A 1 688 ? 4.183 14.192 -16.294 1.00 83.19 688 MET A O 1
ATOM 5378 N N . GLN A 1 689 ? 4.301 15.260 -18.261 1.00 87.19 689 GLN A N 1
ATOM 5379 C CA . GLN A 1 689 ? 5.049 14.225 -18.984 1.00 87.19 689 GLN A CA 1
ATOM 5380 C C . GLN A 1 689 ? 6.558 14.505 -19.039 1.00 87.19 689 GLN A C 1
ATOM 5382 O O . GLN A 1 689 ? 7.322 13.636 -19.451 1.00 87.19 689 GLN A O 1
ATOM 5387 N N . ARG A 1 690 ? 7.038 15.654 -18.536 1.00 91.06 690 ARG A N 1
ATOM 5388 C CA . ARG A 1 690 ? 8.479 15.982 -18.502 1.00 91.06 690 ARG A CA 1
ATOM 5389 C C . ARG A 1 690 ? 9.330 15.051 -17.632 1.00 91.06 690 ARG A C 1
ATOM 5391 O O . ARG A 1 690 ? 10.549 15.150 -17.661 1.00 91.06 690 ARG A O 1
ATOM 5398 N N . LYS A 1 691 ? 8.716 14.108 -16.911 1.00 89.06 691 LYS A N 1
ATOM 5399 C CA . LYS A 1 691 ? 9.408 12.976 -16.275 1.00 89.06 691 LYS A CA 1
ATOM 5400 C C . LYS A 1 691 ? 10.031 11.986 -17.282 1.00 89.06 691 LYS A C 1
ATOM 5402 O O . LYS A 1 691 ? 10.948 11.269 -16.897 1.00 89.06 691 LYS A O 1
ATOM 5407 N N . PHE A 1 692 ? 9.583 11.977 -18.542 1.00 89.94 692 PHE A N 1
ATOM 5408 C CA . PHE A 1 692 ? 10.101 11.127 -19.631 1.00 89.94 692 PHE A CA 1
ATOM 5409 C C . PHE A 1 692 ? 11.071 11.852 -20.584 1.00 89.94 692 PHE A C 1
ATOM 5411 O O . PHE A 1 692 ? 11.497 11.286 -21.580 1.00 89.94 692 PHE A O 1
ATOM 5418 N N . VAL A 1 693 ? 11.409 13.126 -20.340 1.00 92.56 693 VAL A N 1
ATOM 5419 C CA . VAL A 1 693 ? 12.359 13.866 -21.191 1.00 92.56 693 VAL A CA 1
ATOM 5420 C C . VAL A 1 693 ? 13.359 14.644 -20.347 1.00 92.56 693 VAL A C 1
ATOM 5422 O O . VAL A 1 693 ? 13.007 15.312 -19.377 1.00 92.56 693 VAL A O 1
ATOM 5425 N N . ALA A 1 694 ? 14.636 14.577 -20.719 1.00 93.19 694 ALA A N 1
ATOM 5426 C CA . ALA A 1 694 ? 15.690 15.245 -19.968 1.00 93.19 694 ALA A CA 1
ATOM 5427 C C . ALA A 1 694 ? 15.551 16.779 -20.004 1.00 93.19 694 ALA A C 1
ATOM 5429 O O . ALA A 1 694 ? 15.237 17.373 -21.037 1.00 93.19 694 ALA A O 1
ATOM 5430 N N . ASN A 1 695 ? 15.842 17.431 -18.876 1.00 93.62 695 ASN A N 1
ATOM 5431 C CA . ASN A 1 695 ? 15.843 18.889 -18.784 1.00 93.62 695 ASN A CA 1
ATOM 5432 C C . ASN A 1 695 ? 17.100 19.464 -19.477 1.00 93.62 695 ASN A C 1
ATOM 5434 O O . ASN A 1 695 ? 18.211 19.199 -19.005 1.00 93.62 695 ASN A O 1
ATOM 5438 N N . PRO A 1 696 ? 16.966 20.286 -20.538 1.00 92.94 696 PRO A N 1
ATOM 5439 C CA . PRO A 1 696 ? 18.104 20.797 -21.301 1.00 92.94 696 PRO A CA 1
ATOM 5440 C C . PRO A 1 696 ? 19.070 21.659 -20.469 1.00 92.94 696 PRO A C 1
ATOM 5442 O O . PRO A 1 696 ? 20.261 21.672 -20.772 1.00 92.94 696 PRO A O 1
ATOM 5445 N N . GLU A 1 697 ? 18.623 22.295 -19.379 1.00 91.19 697 GLU A N 1
ATOM 5446 C CA . GLU A 1 697 ? 19.495 23.067 -18.470 1.00 91.19 697 GLU A CA 1
ATOM 5447 C C . GLU A 1 697 ? 20.492 22.197 -17.688 1.00 91.19 697 GLU A C 1
ATOM 5449 O O . GLU A 1 697 ? 21.493 22.708 -17.181 1.00 91.19 697 GLU A O 1
ATOM 5454 N N . LYS A 1 698 ? 20.239 20.882 -17.598 1.00 89.38 698 LYS A N 1
ATOM 5455 C CA . LYS A 1 698 ? 21.140 19.881 -16.997 1.00 89.38 698 LYS A CA 1
ATOM 5456 C C . LYS A 1 698 ? 21.923 19.074 -18.042 1.00 89.38 698 LYS A C 1
ATOM 5458 O O . LYS A 1 698 ? 22.895 18.407 -17.690 1.00 89.38 698 LYS A O 1
ATOM 5463 N N . GLY A 1 699 ? 21.527 19.153 -19.314 1.00 89.19 699 GLY A N 1
ATOM 5464 C CA . GLY A 1 699 ? 21.950 18.212 -20.349 1.00 89.19 699 GLY A CA 1
ATOM 5465 C C . GLY A 1 699 ? 21.390 16.806 -20.108 1.00 89.19 699 GLY A C 1
ATOM 5466 O O . GLY A 1 699 ? 20.538 16.596 -19.244 1.00 89.19 699 GLY A O 1
ATOM 5467 N N . SER A 1 700 ? 21.871 15.829 -20.875 1.00 93.56 700 SER A N 1
ATOM 5468 C CA . SER A 1 700 ? 21.478 14.427 -20.724 1.00 93.56 700 SER A CA 1
ATOM 5469 C C . SER A 1 700 ? 22.614 13.452 -21.060 1.00 93.56 700 SER A C 1
ATOM 5471 O O . SER A 1 700 ? 23.531 13.819 -21.806 1.00 93.56 700 SER A O 1
ATOM 5473 N N . PRO A 1 701 ? 22.532 12.202 -20.573 1.00 95.25 701 PRO A N 1
ATOM 5474 C CA . PRO A 1 701 ? 23.415 11.102 -20.963 1.00 95.25 701 PRO A CA 1
ATOM 5475 C C . PRO A 1 701 ? 23.496 10.880 -22.483 1.00 95.25 701 PRO A C 1
ATOM 5477 O O . PRO A 1 701 ? 24.596 10.727 -23.022 1.00 95.25 701 PRO A O 1
ATOM 5480 N N . HIS A 1 702 ? 22.374 10.979 -23.211 1.00 96.75 702 HIS A N 1
ATOM 5481 C CA . HIS A 1 702 ? 22.376 10.915 -24.680 1.00 96.75 702 HIS A CA 1
ATOM 5482 C C . HIS A 1 702 ? 23.186 12.051 -25.323 1.00 96.75 702 HIS A C 1
ATOM 5484 O O . HIS A 1 702 ? 23.887 11.811 -26.304 1.00 96.75 702 HIS A O 1
ATOM 5490 N N . ASN A 1 703 ? 23.167 13.275 -24.770 1.00 94.44 703 ASN A N 1
ATOM 5491 C CA . ASN A 1 703 ? 23.979 14.390 -25.296 1.00 94.44 703 ASN A CA 1
ATOM 5492 C C . ASN A 1 703 ? 25.486 14.181 -25.095 1.00 94.44 703 ASN A C 1
ATOM 5494 O O . ASN A 1 703 ? 26.287 14.914 -25.671 1.00 94.44 703 ASN A O 1
ATOM 5498 N N . ARG A 1 704 ? 25.868 13.195 -24.281 1.00 93.88 704 ARG A N 1
ATOM 5499 C CA . ARG A 1 704 ? 27.249 12.783 -24.019 1.00 93.88 704 ARG A CA 1
ATOM 5500 C C . ARG A 1 704 ? 27.592 11.431 -24.665 1.00 93.88 704 ARG A C 1
ATOM 5502 O O . ARG A 1 704 ? 28.651 10.876 -24.393 1.00 93.88 704 ARG A O 1
ATOM 5509 N N . ALA A 1 705 ? 26.692 10.893 -25.501 1.00 95.56 705 ALA A N 1
ATOM 5510 C CA . ALA A 1 705 ? 26.767 9.548 -26.088 1.00 95.56 705 ALA A CA 1
ATOM 5511 C C . ALA A 1 705 ? 27.009 8.434 -25.043 1.00 95.56 705 ALA A C 1
ATOM 5513 O O . ALA A 1 705 ? 27.639 7.413 -25.325 1.00 95.56 705 ALA A O 1
ATOM 5514 N N . GLY A 1 706 ? 26.525 8.662 -23.818 1.00 96.50 706 GLY A N 1
ATOM 5515 C CA . GLY A 1 706 ? 26.655 7.769 -22.671 1.00 96.50 706 GLY A CA 1
ATOM 5516 C C . GLY A 1 706 ? 25.382 6.993 -22.342 1.00 96.50 706 GLY A C 1
ATOM 5517 O O . GLY A 1 706 ? 25.393 6.258 -21.364 1.00 96.50 706 GLY A O 1
ATOM 5518 N N . ALA A 1 707 ? 24.311 7.133 -23.128 1.00 97.75 707 ALA A N 1
ATOM 5519 C CA . ALA A 1 707 ? 23.085 6.354 -22.970 1.00 97.75 707 ALA A CA 1
ATOM 5520 C C . ALA A 1 707 ? 22.558 5.808 -24.291 1.00 97.75 707 ALA A C 1
ATOM 5522 O O . ALA A 1 707 ? 22.810 6.380 -25.356 1.00 97.75 707 ALA A O 1
ATOM 5523 N N . VAL A 1 708 ? 21.828 4.700 -24.188 1.00 98.44 708 VAL A N 1
ATOM 5524 C CA . VAL A 1 708 ? 21.242 3.975 -25.312 1.00 98.44 708 VAL A CA 1
ATOM 5525 C C . VAL A 1 708 ? 19.827 3.519 -24.970 1.00 98.44 708 VAL A C 1
ATOM 5527 O O . VAL A 1 708 ? 19.584 3.028 -23.866 1.00 98.44 708 VAL A O 1
ATOM 5530 N N . ASP A 1 709 ? 18.929 3.648 -25.940 1.00 98.38 709 ASP A N 1
ATOM 5531 C CA . ASP A 1 709 ? 17.577 3.101 -25.894 1.00 98.38 709 ASP A CA 1
ATOM 5532 C C . ASP A 1 709 ? 17.556 1.789 -26.675 1.00 98.38 709 ASP A C 1
ATOM 5534 O O . ASP A 1 709 ? 17.835 1.779 -27.880 1.00 98.38 709 ASP A O 1
ATOM 5538 N N . VAL A 1 710 ? 17.239 0.677 -26.009 1.00 98.19 710 VAL A N 1
ATOM 5539 C CA . VAL A 1 710 ? 17.262 -0.660 -26.620 1.00 98.19 710 VAL A CA 1
ATOM 5540 C C . VAL A 1 710 ? 16.080 -1.537 -26.224 1.00 98.19 710 VAL A C 1
ATOM 5542 O O . VAL A 1 710 ? 15.529 -1.441 -25.130 1.00 98.19 710 VAL A O 1
ATOM 5545 N N . SER A 1 711 ? 15.751 -2.473 -27.110 1.00 97.69 711 SER A N 1
ATOM 5546 C CA . SER A 1 711 ? 14.919 -3.639 -26.812 1.00 97.69 711 SER A CA 1
ATOM 5547 C C . SER A 1 711 ? 15.564 -4.908 -27.384 1.00 97.69 711 SER A C 1
ATOM 5549 O O . SER A 1 711 ? 16.720 -4.906 -27.818 1.00 97.69 711 SER A O 1
ATOM 5551 N N . LEU A 1 712 ? 14.819 -6.009 -27.364 1.00 98.06 712 LEU A N 1
ATOM 5552 C CA . LEU A 1 712 ? 15.223 -7.320 -27.851 1.00 98.06 712 LEU A CA 1
ATOM 5553 C C . LEU A 1 712 ? 14.478 -7.680 -29.139 1.00 98.06 712 LEU A C 1
ATOM 5555 O O . LEU A 1 712 ? 13.318 -7.313 -29.327 1.00 98.06 712 LEU A O 1
ATOM 5559 N N . TYR A 1 713 ? 15.120 -8.472 -29.990 1.00 97.62 713 TYR A N 1
ATOM 5560 C CA . TYR A 1 713 ? 14.476 -9.177 -31.096 1.00 97.62 713 TYR A CA 1
ATOM 5561 C C . TYR A 1 713 ? 14.955 -10.636 -31.140 1.00 97.62 713 TYR A C 1
ATOM 5563 O O . TYR A 1 713 ? 16.037 -10.959 -30.639 1.00 97.62 713 TYR A O 1
ATOM 5571 N N . ASP A 1 714 ? 14.139 -11.530 -31.691 1.00 96.31 714 ASP A N 1
ATOM 5572 C CA . ASP A 1 714 ? 14.484 -12.947 -31.833 1.00 96.31 714 ASP A CA 1
ATOM 5573 C C . ASP A 1 714 ? 15.415 -13.155 -33.042 1.00 96.31 714 ASP A C 1
ATOM 5575 O O . ASP A 1 714 ? 15.103 -12.745 -34.161 1.00 96.31 714 ASP A O 1
ATOM 5579 N N . LEU A 1 715 ? 16.576 -13.785 -32.834 1.00 96.69 715 LEU A N 1
ATOM 5580 C CA . LEU A 1 715 ? 17.583 -13.983 -33.886 1.00 96.69 715 LEU A CA 1
ATOM 5581 C C . LEU A 1 715 ? 17.166 -15.005 -34.955 1.00 96.69 715 LEU A C 1
ATOM 5583 O O . LEU A 1 715 ? 17.783 -15.035 -36.020 1.00 96.69 715 LEU A O 1
ATOM 5587 N N . ALA A 1 716 ? 16.178 -15.860 -34.680 1.00 95.94 716 ALA A N 1
ATOM 5588 C CA . ALA A 1 716 ? 15.710 -16.883 -35.609 1.00 95.94 716 ALA A CA 1
ATOM 5589 C C . ALA A 1 716 ? 14.534 -16.394 -36.468 1.00 95.94 716 ALA A C 1
ATOM 5591 O O . ALA A 1 716 ? 14.479 -16.743 -37.648 1.00 95.94 716 ALA A O 1
ATOM 5592 N N . THR A 1 717 ? 13.616 -15.590 -35.914 1.00 95.75 717 THR A N 1
ATOM 5593 C CA . THR A 1 717 ? 12.480 -15.026 -36.676 1.00 95.75 717 THR A CA 1
ATOM 5594 C C . THR A 1 717 ? 12.745 -13.623 -37.225 1.00 95.75 717 THR A C 1
ATOM 5596 O O . THR A 1 717 ? 12.152 -13.244 -38.233 1.00 95.75 717 THR A O 1
ATOM 5599 N N . GLY A 1 718 ? 13.638 -12.853 -36.595 1.00 94.38 718 GLY A N 1
ATOM 5600 C CA . GLY A 1 718 ? 13.841 -11.429 -36.881 1.00 94.38 718 GLY A CA 1
ATOM 5601 C C . GLY A 1 718 ? 12.770 -10.513 -36.272 1.00 94.38 718 GLY A C 1
ATOM 5602 O O . GLY A 1 718 ? 12.805 -9.305 -36.497 1.00 94.38 718 GLY A O 1
ATOM 5603 N N . GLU A 1 719 ? 11.816 -11.055 -35.511 1.00 94.62 719 GLU A N 1
ATOM 5604 C CA . GLU A 1 719 ? 10.706 -10.292 -34.937 1.00 94.62 719 GLU A CA 1
ATOM 5605 C C . GLU A 1 719 ? 11.109 -9.604 -33.626 1.00 94.62 719 GLU A C 1
ATOM 5607 O O . GLU A 1 719 ? 11.810 -10.169 -32.782 1.00 94.62 719 GLU A O 1
ATOM 5612 N N . THR A 1 720 ? 10.636 -8.370 -33.430 1.00 93.56 720 THR A N 1
ATOM 5613 C CA . THR A 1 720 ? 10.847 -7.626 -32.179 1.00 93.56 720 THR A CA 1
ATOM 5614 C C . THR A 1 720 ? 10.087 -8.288 -31.031 1.00 93.56 720 THR A C 1
ATOM 5616 O O . THR A 1 720 ? 8.896 -8.582 -31.142 1.00 93.56 720 THR A O 1
ATOM 5619 N N . VAL A 1 721 ? 10.761 -8.483 -29.898 1.00 94.31 721 VAL A N 1
ATOM 5620 C CA . VAL A 1 721 ? 10.146 -9.025 -28.686 1.00 94.31 721 VAL A CA 1
ATOM 5621 C C . VAL A 1 721 ? 9.125 -8.025 -28.148 1.00 94.31 721 VAL A C 1
ATOM 5623 O O . VAL A 1 721 ? 9.448 -6.873 -27.861 1.00 94.31 721 VAL A O 1
ATOM 5626 N N . THR A 1 722 ? 7.882 -8.474 -27.971 1.00 91.38 722 THR A N 1
ATOM 5627 C CA . THR A 1 722 ? 6.852 -7.670 -27.304 1.00 91.38 722 THR A CA 1
ATOM 5628 C C . THR A 1 722 ? 7.169 -7.550 -25.813 1.00 91.38 722 THR A C 1
ATOM 5630 O O . THR A 1 722 ? 7.313 -8.559 -25.123 1.00 91.38 722 THR A O 1
ATOM 5633 N N . MET A 1 723 ? 7.239 -6.316 -25.319 1.00 92.94 723 MET A N 1
ATOM 5634 C CA . MET A 1 723 ? 7.535 -5.973 -23.925 1.00 92.94 723 MET A CA 1
ATOM 5635 C C . MET A 1 723 ? 6.255 -5.558 -23.173 1.00 92.94 723 MET A C 1
ATOM 5637 O O . MET A 1 723 ? 5.144 -5.697 -23.687 1.00 92.94 723 MET A O 1
ATOM 5641 N N . VAL A 1 724 ? 6.386 -5.085 -21.929 1.00 90.25 724 VAL A N 1
ATOM 5642 C CA . VAL A 1 724 ? 5.243 -4.662 -21.088 1.00 90.25 724 VAL A CA 1
ATOM 5643 C C . VAL A 1 724 ? 4.549 -3.377 -21.576 1.00 90.25 724 VAL A C 1
ATOM 5645 O O . VAL A 1 724 ? 3.357 -3.175 -21.322 1.00 90.25 724 VAL A O 1
ATOM 5648 N N . SER A 1 725 ? 5.268 -2.536 -22.315 1.00 90.19 725 SER A N 1
ATOM 5649 C CA . SER A 1 725 ? 4.799 -1.324 -22.997 1.00 90.19 725 SER A CA 1
ATOM 5650 C C . SER A 1 725 ? 5.418 -1.270 -24.396 1.00 90.19 725 SER A C 1
ATOM 5652 O O . SER A 1 725 ? 6.290 -2.086 -24.719 1.00 90.19 725 SER A O 1
ATOM 5654 N N . ALA A 1 726 ? 5.014 -0.300 -25.214 1.00 88.81 726 ALA A N 1
ATOM 5655 C CA . ALA A 1 726 ? 5.828 0.066 -26.371 1.00 88.81 726 ALA A CA 1
ATOM 5656 C C . ALA A 1 726 ? 7.083 0.846 -25.946 1.00 88.81 726 ALA A C 1
ATOM 5658 O O . ALA A 1 726 ? 7.165 1.342 -24.820 1.00 88.81 726 ALA A O 1
ATOM 5659 N N . TYR A 1 727 ? 8.036 0.967 -26.872 1.00 90.56 727 TYR A N 1
ATOM 5660 C CA . TYR A 1 727 ? 9.047 2.024 -26.824 1.00 90.56 727 TYR A CA 1
ATOM 5661 C C . TYR A 1 727 ? 8.378 3.410 -26.915 1.00 90.56 727 TYR A C 1
ATOM 5663 O O . TYR A 1 727 ? 7.281 3.504 -27.455 1.00 90.56 727 TYR A O 1
ATOM 5671 N N . ASP A 1 728 ? 9.023 4.437 -26.352 1.00 88.88 728 ASP A N 1
ATOM 5672 C CA . ASP A 1 728 ? 8.602 5.852 -26.255 1.00 88.88 728 ASP A CA 1
ATOM 5673 C C . ASP A 1 728 ? 7.210 6.164 -25.657 1.00 88.88 728 ASP A C 1
ATOM 5675 O O . ASP A 1 728 ? 6.806 7.326 -25.550 1.00 88.88 728 ASP A O 1
ATOM 5679 N N . GLU A 1 729 ? 6.520 5.150 -25.131 1.00 87.94 729 GLU A N 1
ATOM 5680 C CA . GLU A 1 729 ? 5.259 5.297 -24.411 1.00 87.94 729 GLU A CA 1
ATOM 5681 C C . GLU A 1 729 ? 5.434 6.155 -23.135 1.00 87.94 729 GLU A C 1
ATOM 5683 O O . GLU A 1 729 ? 6.195 5.820 -22.231 1.00 87.94 729 GLU A O 1
ATOM 5688 N N . MET A 1 730 ? 4.692 7.259 -23.006 1.00 87.69 730 MET A N 1
ATOM 5689 C CA . MET A 1 730 ? 4.775 8.164 -21.844 1.00 87.69 730 MET A CA 1
ATOM 5690 C C . MET A 1 730 ? 3.754 7.823 -20.739 1.00 87.69 730 MET A C 1
ATOM 5692 O O . MET A 1 730 ? 3.044 8.702 -20.235 1.00 87.69 730 MET A O 1
ATOM 5696 N N . THR A 1 731 ? 3.673 6.542 -20.362 1.00 85.75 731 THR A N 1
ATOM 5697 C CA . THR A 1 731 ? 2.803 6.018 -19.288 1.00 85.75 731 THR A CA 1
ATOM 5698 C C . THR A 1 731 ? 3.617 5.268 -18.224 1.00 85.75 731 THR A C 1
ATOM 5700 O O . THR A 1 731 ? 4.818 5.050 -18.371 1.00 85.75 731 THR A O 1
ATOM 5703 N N . GLU A 1 732 ? 2.980 4.855 -17.127 1.00 84.94 732 GLU A N 1
ATOM 5704 C CA . GLU A 1 732 ? 3.645 4.065 -16.074 1.00 84.94 732 GLU A CA 1
ATOM 5705 C C . GLU A 1 732 ? 4.000 2.639 -16.519 1.00 84.94 732 GLU A C 1
ATOM 5707 O O . GLU A 1 732 ? 4.850 1.996 -15.905 1.00 84.94 732 GLU A O 1
ATOM 5712 N N . ARG A 1 733 ? 3.426 2.165 -17.634 1.00 88.06 733 ARG A N 1
ATOM 5713 C CA . ARG A 1 733 ? 3.773 0.873 -18.245 1.00 88.06 733 ARG A CA 1
ATOM 5714 C C . ARG A 1 733 ? 5.238 0.802 -18.667 1.00 88.06 733 ARG A C 1
ATOM 5716 O O . ARG A 1 733 ? 5.824 -0.279 -18.691 1.00 88.06 733 ARG A O 1
ATOM 5723 N N . SER A 1 734 ? 5.820 1.959 -18.961 1.00 91.62 734 SER A N 1
ATOM 5724 C CA . SER A 1 734 ? 7.213 2.135 -19.360 1.00 91.62 734 SER A CA 1
ATOM 5725 C C . SER A 1 734 ? 8.197 1.992 -18.203 1.00 91.62 734 SER A C 1
ATOM 5727 O O . SER A 1 734 ? 9.395 1.872 -18.442 1.00 91.62 734 SER A O 1
ATOM 5729 N N . TYR A 1 735 ? 7.737 1.958 -16.949 1.00 90.88 735 TYR A N 1
ATOM 5730 C CA . TYR A 1 735 ? 8.638 1.912 -15.802 1.00 90.88 735 TYR A CA 1
ATOM 5731 C C . TYR A 1 735 ? 9.366 0.550 -15.701 1.00 90.88 735 TYR A C 1
ATOM 5733 O O . TYR A 1 735 ? 8.745 -0.501 -15.907 1.00 90.88 735 TYR A O 1
ATOM 5741 N N . PRO A 1 736 ? 10.652 0.518 -15.286 1.00 89.44 736 PRO A N 1
ATOM 5742 C CA . PRO A 1 736 ? 11.449 -0.713 -15.172 1.00 89.44 736 PRO A CA 1
ATOM 5743 C C . PRO A 1 736 ? 10.835 -1.804 -14.292 1.00 89.44 736 PRO A C 1
ATOM 5745 O O . PRO A 1 736 ? 11.102 -2.983 -14.502 1.00 89.44 736 PRO A O 1
ATOM 5748 N N . TYR A 1 737 ? 10.000 -1.423 -13.322 1.00 85.19 737 TYR A N 1
ATOM 5749 C CA . TYR A 1 737 ? 9.379 -2.335 -12.358 1.00 85.19 737 TYR A CA 1
ATOM 5750 C C . TYR A 1 737 ? 7.856 -2.457 -12.514 1.00 85.19 737 TYR A C 1
ATOM 5752 O O . TYR A 1 737 ? 7.208 -3.042 -11.648 1.00 85.19 737 TYR A O 1
ATOM 5760 N N . TYR A 1 738 ? 7.278 -1.951 -13.613 1.00 88.50 738 TYR A N 1
ATOM 5761 C CA . TYR A 1 738 ? 5.839 -2.038 -13.882 1.00 88.50 738 TYR A CA 1
ATOM 5762 C C . TYR A 1 738 ? 5.318 -3.491 -13.753 1.00 88.50 738 TYR A C 1
ATOM 5764 O O . TYR A 1 738 ? 5.910 -4.404 -14.343 1.00 88.50 738 TYR A O 1
ATOM 5772 N N . PRO A 1 739 ? 4.243 -3.753 -12.985 1.00 85.75 739 PRO A N 1
ATOM 5773 C CA . PRO A 1 739 ? 3.839 -5.115 -12.643 1.00 85.75 739 PRO A CA 1
ATOM 5774 C C . PRO A 1 739 ? 2.982 -5.809 -13.705 1.00 85.75 739 PRO A C 1
ATOM 5776 O O . PRO A 1 739 ? 2.842 -7.029 -13.659 1.00 85.75 739 PRO A O 1
ATOM 5779 N N . GLY A 1 740 ? 2.379 -5.056 -14.628 1.00 89.50 740 GLY A N 1
ATOM 5780 C CA . GLY A 1 740 ? 1.398 -5.582 -15.575 1.00 89.50 740 GLY A CA 1
ATOM 5781 C C . GLY A 1 740 ? 1.971 -6.517 -16.648 1.00 89.50 740 GLY A C 1
ATOM 5782 O O . GLY A 1 740 ? 3.132 -6.934 -16.615 1.00 89.50 740 GLY A O 1
ATOM 5783 N N . GLY A 1 741 ? 1.134 -6.844 -17.635 1.00 91.12 741 GLY A N 1
ATOM 5784 C CA . GLY A 1 741 ? 1.513 -7.707 -18.758 1.00 91.12 741 GLY A CA 1
ATOM 5785 C C . GLY A 1 741 ? 1.572 -9.197 -18.401 1.00 91.12 741 GLY A C 1
ATOM 5786 O O . GLY A 1 741 ? 0.949 -9.650 -17.438 1.00 91.12 741 GLY A O 1
ATOM 5787 N N . THR A 1 742 ? 2.320 -9.956 -19.198 1.00 92.50 742 THR A N 1
ATOM 5788 C CA . THR A 1 742 ? 2.539 -11.404 -19.045 1.00 92.50 742 THR A CA 1
ATOM 5789 C C . THR A 1 742 ? 3.866 -11.731 -18.352 1.00 92.50 742 THR A C 1
ATOM 5791 O O . THR A 1 742 ? 4.796 -10.917 -18.336 1.00 92.50 742 THR A O 1
ATOM 5794 N N . SER A 1 743 ? 3.998 -12.951 -17.818 1.00 90.69 743 SER A N 1
ATOM 5795 C CA . SER A 1 743 ? 5.257 -13.465 -17.255 1.00 90.69 743 SER A CA 1
ATOM 5796 C C . SER A 1 743 ? 6.396 -13.396 -18.276 1.00 90.69 743 SER A C 1
ATOM 5798 O O . SER A 1 743 ? 7.492 -12.958 -17.934 1.00 90.69 743 SER A O 1
ATOM 5800 N N . ILE A 1 744 ? 6.135 -13.736 -19.544 1.00 92.00 744 ILE A N 1
ATOM 5801 C CA . ILE A 1 744 ? 7.144 -13.683 -20.612 1.00 92.00 744 ILE A CA 1
ATOM 5802 C C . ILE A 1 744 ? 7.577 -12.243 -20.961 1.00 92.00 744 ILE A C 1
ATOM 5804 O O . ILE A 1 744 ? 8.772 -12.001 -21.114 1.00 92.00 744 ILE A O 1
ATOM 5808 N N . GLN A 1 745 ? 6.655 -11.268 -21.003 1.00 93.56 745 GLN A N 1
ATOM 5809 C CA . GLN A 1 745 ? 6.985 -9.847 -21.222 1.00 93.56 745 GLN A CA 1
ATOM 5810 C C . GLN A 1 745 ? 7.875 -9.289 -20.104 1.00 93.56 745 GLN A C 1
ATOM 5812 O O . GLN A 1 745 ? 8.879 -8.630 -20.377 1.00 93.56 745 GLN A O 1
ATOM 5817 N N . ARG A 1 746 ? 7.528 -9.571 -18.840 1.00 91.62 746 ARG A N 1
ATOM 5818 C CA . ARG A 1 746 ? 8.336 -9.142 -17.689 1.00 91.62 746 ARG A CA 1
ATOM 5819 C C . ARG A 1 746 ? 9.690 -9.844 -17.658 1.00 91.62 746 ARG A C 1
ATOM 5821 O O . ARG A 1 746 ? 10.687 -9.175 -17.428 1.00 91.62 746 ARG A O 1
ATOM 5828 N N . TRP A 1 747 ? 9.751 -11.142 -17.961 1.00 90.25 747 TRP A N 1
ATOM 5829 C CA . TRP A 1 747 ? 11.014 -11.883 -18.028 1.00 90.25 747 TRP A CA 1
ATOM 5830 C C . TRP A 1 747 ? 11.983 -11.292 -19.060 1.00 90.25 747 TRP A C 1
ATOM 5832 O O . TRP A 1 747 ? 13.149 -11.080 -18.745 1.00 90.25 747 TRP A O 1
ATOM 5842 N N . TYR A 1 748 ? 11.507 -10.951 -20.262 1.00 94.69 748 TYR A N 1
ATOM 5843 C CA . TYR A 1 748 ? 12.348 -10.324 -21.286 1.00 94.69 748 TYR A CA 1
ATOM 5844 C C . TYR A 1 748 ? 12.885 -8.949 -20.869 1.00 94.69 748 TYR A C 1
ATOM 5846 O O . TYR A 1 748 ? 14.070 -8.667 -21.063 1.00 94.69 748 TYR A O 1
ATOM 5854 N N . ARG A 1 749 ? 12.039 -8.114 -20.255 1.00 94.44 749 ARG A N 1
ATOM 5855 C CA . ARG A 1 749 ? 12.444 -6.821 -19.692 1.00 94.44 749 ARG A CA 1
ATOM 5856 C C . ARG A 1 749 ? 13.476 -6.995 -18.574 1.00 94.44 749 ARG A C 1
ATOM 5858 O O . ARG A 1 749 ? 14.513 -6.339 -18.583 1.00 94.44 749 ARG A O 1
ATOM 5865 N N . ASP A 1 750 ? 13.206 -7.884 -17.624 1.00 89.75 750 ASP A N 1
ATOM 5866 C CA . ASP A 1 750 ? 14.062 -8.118 -16.461 1.00 89.75 750 ASP A CA 1
ATOM 5867 C C . ASP A 1 750 ? 15.422 -8.712 -16.880 1.00 89.75 750 ASP A C 1
ATOM 5869 O O . ASP A 1 750 ? 16.459 -8.315 -16.339 1.00 89.75 750 ASP A O 1
ATOM 5873 N N . LEU A 1 751 ? 15.440 -9.593 -17.891 1.00 90.88 751 LEU A N 1
ATOM 5874 C CA . LEU A 1 751 ? 16.656 -10.115 -18.520 1.00 90.88 751 LEU A CA 1
ATOM 5875 C C . LEU A 1 751 ? 17.475 -8.989 -19.157 1.00 90.88 751 LEU A C 1
ATOM 5877 O O . LEU A 1 751 ? 18.670 -8.889 -18.887 1.00 90.88 751 LEU A O 1
ATOM 5881 N N . LEU A 1 752 ? 16.847 -8.123 -19.962 1.00 95.56 752 LEU A N 1
ATOM 5882 C CA . LEU A 1 752 ? 17.518 -6.975 -20.579 1.00 95.56 752 LEU A CA 1
ATOM 5883 C C . LEU A 1 752 ? 18.133 -6.055 -19.514 1.00 95.56 752 LEU A C 1
ATOM 5885 O O . LEU A 1 752 ? 19.318 -5.736 -19.599 1.00 95.56 752 LEU A O 1
ATOM 5889 N N . ILE A 1 753 ? 17.370 -5.692 -18.477 1.00 92.69 753 ILE A N 1
ATOM 5890 C CA . ILE A 1 753 ? 17.854 -4.854 -17.369 1.00 92.69 753 ILE A CA 1
ATOM 5891 C C . ILE A 1 753 ? 19.042 -5.514 -16.656 1.00 92.69 753 ILE A C 1
ATOM 5893 O O . ILE A 1 753 ? 20.053 -4.857 -16.409 1.00 92.69 753 ILE A O 1
ATOM 5897 N N . THR A 1 754 ? 18.952 -6.814 -16.367 1.00 88.19 754 THR A N 1
ATOM 5898 C CA . THR A 1 754 ? 20.022 -7.583 -15.710 1.00 88.19 754 THR A CA 1
ATOM 5899 C C . THR A 1 754 ? 21.292 -7.607 -16.554 1.00 88.19 754 THR A C 1
ATOM 5901 O O . THR A 1 754 ? 22.388 -7.339 -16.063 1.00 88.19 754 THR A O 1
ATOM 5904 N N . GLU A 1 755 ? 21.153 -7.882 -17.846 1.00 92.25 755 GLU A N 1
ATOM 5905 C CA . GLU A 1 755 ? 22.276 -7.989 -18.767 1.00 92.25 755 GLU A CA 1
ATOM 5906 C C . GLU A 1 755 ? 22.950 -6.631 -19.023 1.00 92.25 755 GLU A C 1
ATOM 5908 O O . GLU A 1 755 ? 24.183 -6.539 -19.038 1.00 92.25 755 GLU A O 1
ATOM 5913 N N . MET A 1 756 ? 22.174 -5.551 -19.119 1.00 95.44 756 MET A N 1
ATOM 5914 C CA . MET A 1 756 ? 22.699 -4.185 -19.179 1.00 95.44 756 MET A CA 1
ATOM 5915 C C . MET A 1 756 ? 23.427 -3.808 -17.872 1.00 95.44 756 MET A C 1
ATOM 5917 O O . MET A 1 756 ? 24.557 -3.307 -17.918 1.00 95.44 756 MET A O 1
ATOM 5921 N N . ALA A 1 757 ? 22.863 -4.146 -16.706 1.00 90.25 757 ALA A N 1
ATOM 5922 C CA . ALA A 1 757 ? 23.486 -3.910 -15.400 1.00 90.25 757 ALA A CA 1
ATOM 5923 C C . ALA A 1 757 ? 24.830 -4.638 -15.233 1.00 90.25 757 ALA A C 1
ATOM 5925 O O . ALA A 1 757 ? 25.811 -4.036 -14.787 1.00 90.25 757 ALA A O 1
ATOM 5926 N N . LEU A 1 758 ? 24.933 -5.894 -15.682 1.00 87.50 758 LEU A N 1
ATOM 5927 C CA . LEU A 1 758 ? 26.187 -6.662 -15.681 1.00 87.50 758 LEU A CA 1
ATOM 5928 C C . LEU A 1 758 ? 27.290 -6.042 -16.561 1.00 87.50 758 LEU A C 1
ATOM 5930 O O . LEU A 1 758 ? 28.473 -6.294 -16.332 1.00 87.50 758 LEU A O 1
ATOM 5934 N N . ALA A 1 759 ? 26.936 -5.226 -17.559 1.00 93.81 759 ALA A N 1
ATOM 5935 C CA . ALA A 1 759 ? 27.898 -4.462 -18.358 1.00 93.81 759 ALA A CA 1
ATOM 5936 C C . ALA A 1 759 ? 28.213 -3.064 -17.781 1.00 93.81 759 ALA A C 1
ATOM 5938 O O . ALA A 1 759 ? 29.115 -2.380 -18.273 1.00 93.81 759 ALA A O 1
ATOM 5939 N N . GLY A 1 760 ? 27.543 -2.658 -16.698 1.00 93.19 760 GLY A N 1
ATOM 5940 C CA . GLY A 1 760 ? 27.734 -1.365 -16.045 1.00 93.19 760 GLY A CA 1
ATOM 5941 C C . GLY A 1 760 ? 26.849 -0.245 -16.587 1.00 93.19 760 GLY A C 1
ATOM 5942 O O . GLY A 1 760 ? 27.258 0.912 -16.510 1.00 93.19 760 GLY A O 1
ATOM 5943 N N . PHE A 1 761 ? 25.677 -0.572 -17.130 1.00 95.62 761 PHE A N 1
ATOM 5944 C CA . PHE A 1 761 ? 24.610 0.396 -17.382 1.00 95.62 761 PHE A CA 1
ATOM 5945 C C . PHE A 1 761 ? 23.606 0.425 -16.220 1.00 95.62 761 PHE A C 1
ATOM 5947 O O . PHE A 1 761 ? 23.381 -0.591 -15.569 1.00 95.62 761 PHE A O 1
ATOM 5954 N N . ASN A 1 762 ? 22.954 1.561 -15.994 1.00 92.19 762 ASN A N 1
ATOM 5955 C CA . ASN A 1 762 ? 21.818 1.695 -15.086 1.00 92.19 762 ASN A CA 1
ATOM 5956 C C . ASN A 1 762 ? 20.556 1.971 -15.909 1.00 92.19 762 ASN A C 1
ATOM 5958 O O . ASN A 1 762 ? 20.590 2.812 -16.803 1.00 92.19 762 ASN A O 1
ATOM 5962 N N . VAL A 1 763 ? 19.452 1.282 -15.615 1.00 94.19 763 VAL A N 1
ATOM 5963 C CA . VAL A 1 763 ? 18.157 1.570 -16.253 1.00 94.19 763 VAL A CA 1
ATOM 5964 C C . VAL A 1 763 ? 17.591 2.894 -15.726 1.00 94.19 763 VAL A C 1
ATOM 5966 O O . VAL A 1 763 ? 17.686 3.169 -14.526 1.00 94.19 763 VAL A O 1
ATOM 5969 N N . HIS A 1 764 ? 17.008 3.725 -16.591 1.00 92.56 764 HIS A N 1
ATOM 5970 C CA . HIS A 1 764 ? 16.365 4.964 -16.153 1.00 92.56 764 HIS A CA 1
ATOM 5971 C C . HIS A 1 764 ? 15.067 4.667 -15.394 1.00 92.56 764 HIS A C 1
ATOM 5973 O O . HIS A 1 764 ? 14.266 3.827 -15.797 1.00 92.56 764 HIS A O 1
ATOM 5979 N N . LYS A 1 765 ? 14.822 5.388 -14.292 1.00 88.69 765 LYS A N 1
ATOM 5980 C CA . LYS A 1 765 ? 13.736 5.072 -13.345 1.00 88.69 765 LYS A CA 1
ATOM 5981 C C . LYS A 1 765 ? 12.316 5.078 -13.936 1.00 88.69 765 LYS A C 1
ATOM 5983 O O . LYS A 1 765 ? 11.427 4.485 -13.335 1.00 88.69 765 LYS A O 1
ATOM 5988 N N . ASN A 1 766 ? 12.113 5.723 -15.087 1.00 90.56 766 ASN A N 1
ATOM 5989 C CA . ASN A 1 766 ? 10.812 5.846 -15.750 1.00 90.56 766 ASN A CA 1
ATOM 5990 C C . ASN A 1 766 ? 10.709 5.041 -17.062 1.00 90.56 766 ASN A C 1
ATOM 5992 O O . ASN A 1 766 ? 9.634 5.013 -17.654 1.00 90.56 766 ASN A O 1
ATOM 5996 N N . GLU A 1 767 ? 11.796 4.425 -17.541 1.00 93.94 767 GLU A N 1
ATOM 5997 C CA . GLU A 1 767 ? 11.897 3.884 -18.907 1.00 93.94 767 GLU A CA 1
ATOM 5998 C C . GLU A 1 767 ? 12.715 2.584 -18.918 1.00 93.94 767 GLU A C 1
ATOM 6000 O O . GLU A 1 767 ? 13.934 2.603 -18.757 1.00 93.94 767 GLU A O 1
ATOM 6005 N N . TRP A 1 768 ? 12.062 1.437 -19.126 1.00 94.88 768 TRP A N 1
ATOM 6006 C CA . TRP A 1 768 ? 12.711 0.119 -19.091 1.00 94.88 768 TRP A CA 1
ATOM 6007 C C . TRP A 1 768 ? 13.700 -0.126 -20.239 1.00 94.88 768 TRP A C 1
ATOM 6009 O O . TRP A 1 768 ? 14.519 -1.039 -20.141 1.00 94.88 768 TRP A O 1
ATOM 6019 N N . TRP A 1 769 ? 13.610 0.661 -21.315 1.00 97.19 769 TRP A N 1
ATOM 6020 C CA . TRP A 1 769 ? 14.467 0.587 -22.503 1.00 97.19 769 TRP A CA 1
ATOM 6021 C C . TRP A 1 769 ? 15.699 1.493 -22.436 1.00 97.19 769 TRP A C 1
ATOM 6023 O O . TRP A 1 769 ? 16.614 1.301 -23.235 1.00 97.19 769 TRP A O 1
ATOM 6033 N N . HIS A 1 770 ? 15.712 2.499 -21.553 1.00 97.75 770 HIS A N 1
ATOM 6034 C CA . HIS A 1 770 ? 16.745 3.539 -21.511 1.00 97.75 770 HIS A CA 1
ATOM 6035 C C . HIS A 1 770 ? 17.834 3.145 -20.520 1.00 97.75 770 HIS A C 1
ATOM 6037 O O . HIS A 1 770 ? 17.559 2.889 -19.343 1.00 97.75 770 HIS A O 1
ATOM 6043 N N . PHE A 1 771 ? 19.088 3.163 -20.970 1.00 98.19 771 PHE A N 1
ATOM 6044 C CA . PHE A 1 771 ? 20.229 2.710 -20.180 1.00 98.19 771 PHE A CA 1
ATOM 6045 C C . PHE A 1 771 ? 21.395 3.701 -20.174 1.00 98.19 771 PHE A C 1
ATOM 6047 O O . PHE A 1 771 ? 22.061 3.899 -21.191 1.00 98.19 771 PHE A O 1
ATOM 6054 N N . ASP A 1 772 ? 21.709 4.238 -18.993 1.00 97.50 772 ASP A N 1
ATOM 6055 C CA . ASP A 1 772 ? 22.843 5.132 -18.740 1.00 97.50 772 ASP A CA 1
ATOM 6056 C C . ASP A 1 772 ? 24.111 4.330 -18.422 1.00 97.50 772 ASP A C 1
ATOM 6058 O O . ASP A 1 772 ? 24.183 3.629 -17.410 1.00 97.50 772 ASP A O 1
ATOM 6062 N N . TYR A 1 773 ? 25.151 4.444 -19.245 1.00 97.44 773 TYR A N 1
ATOM 6063 C CA . TYR A 1 773 ? 26.453 3.840 -18.964 1.00 97.44 773 TYR A CA 1
ATOM 6064 C C . TYR A 1 773 ? 27.116 4.523 -17.762 1.00 97.44 773 TYR A C 1
ATOM 6066 O O . TYR A 1 773 ? 27.159 5.748 -17.678 1.00 97.44 773 TYR A O 1
ATOM 6074 N N . LYS A 1 774 ? 27.687 3.751 -16.831 1.00 92.50 774 LYS A N 1
ATOM 6075 C CA . LYS A 1 774 ? 28.451 4.290 -15.692 1.00 92.50 774 LYS A CA 1
ATOM 6076 C C . LYS A 1 774 ? 29.469 5.351 -16.137 1.00 92.50 774 LYS A C 1
ATOM 6078 O O . LYS A 1 774 ? 30.171 5.165 -17.127 1.00 92.50 774 LYS A O 1
ATOM 6083 N N . GLN A 1 775 ? 29.615 6.416 -15.347 1.00 89.12 775 GLN A N 1
ATOM 6084 C CA . GLN A 1 775 ? 30.580 7.498 -15.596 1.00 89.12 775 GLN A CA 1
ATOM 6085 C C . GLN A 1 775 ? 30.291 8.335 -16.861 1.00 89.12 775 GLN A C 1
ATOM 6087 O O . GLN A 1 775 ? 31.170 9.081 -17.299 1.00 89.12 775 GLN A O 1
ATOM 6092 N N . TRP A 1 776 ? 29.078 8.264 -17.432 1.00 91.75 776 TRP A N 1
ATOM 6093 C CA . TRP A 1 776 ? 28.643 9.095 -18.566 1.00 91.75 776 TRP A CA 1
ATOM 6094 C C . TRP A 1 776 ? 28.835 10.602 -18.324 1.00 91.75 776 TRP A C 1
ATOM 6096 O O . TRP A 1 776 ? 29.014 11.365 -19.272 1.00 91.75 776 TRP A O 1
ATOM 6106 N N . GLU A 1 777 ? 28.841 11.040 -17.062 1.00 89.38 777 GLU A N 1
ATOM 6107 C CA . GLU A 1 777 ? 29.068 12.425 -16.644 1.00 89.38 777 GLU A CA 1
ATOM 6108 C C . GLU A 1 777 ? 30.461 12.944 -17.038 1.00 89.38 777 GLU A C 1
ATOM 6110 O O . GLU A 1 777 ? 30.658 14.154 -17.159 1.00 89.38 777 GLU A O 1
ATOM 6115 N N . GLN A 1 778 ? 31.423 12.035 -17.241 1.00 87.75 778 GLN A N 1
ATOM 6116 C CA . GLN A 1 778 ? 32.800 12.341 -17.641 1.00 87.75 778 GLN A CA 1
ATOM 6117 C C . GLN A 1 778 ? 32.949 12.534 -19.158 1.00 87.75 778 GLN A C 1
ATOM 6119 O O . GLN A 1 778 ? 33.938 13.114 -19.605 1.00 87.75 778 GLN A O 1
ATOM 6124 N N . PHE A 1 779 ? 31.992 12.057 -19.961 1.00 89.12 779 PHE A N 1
ATOM 6125 C CA . PHE A 1 779 ? 32.024 12.194 -21.419 1.00 89.12 779 PHE A CA 1
ATOM 6126 C C . PHE A 1 779 ? 31.605 13.620 -21.833 1.00 89.12 779 PHE A C 1
ATOM 6128 O O . PHE A 1 779 ? 30.767 14.230 -21.160 1.00 89.12 779 PHE A O 1
ATOM 6135 N N . PRO A 1 780 ? 32.155 14.198 -22.917 1.00 85.75 780 PRO A N 1
ATOM 6136 C CA . PRO A 1 780 ? 31.877 15.582 -23.309 1.00 85.75 780 PRO A CA 1
ATOM 6137 C C . PRO A 1 780 ? 30.416 15.782 -23.736 1.00 85.75 780 PRO A C 1
ATOM 6139 O O . PRO A 1 780 ? 29.837 14.940 -24.417 1.00 85.75 780 PRO A O 1
ATOM 6142 N N . LEU A 1 781 ? 29.815 16.919 -23.365 1.00 89.00 781 LEU A N 1
ATOM 6143 C CA . LEU A 1 781 ? 28.466 17.290 -23.810 1.00 89.00 781 LEU A CA 1
ATOM 6144 C C . LEU A 1 781 ? 28.528 17.879 -25.219 1.00 89.00 781 LEU A C 1
ATOM 6146 O O . LEU A 1 781 ? 29.253 18.838 -25.462 1.00 89.00 781 LEU A O 1
ATOM 6150 N N . MET A 1 782 ? 27.747 17.324 -26.143 1.00 90.00 782 MET A N 1
ATOM 6151 C CA . MET A 1 782 ? 27.814 17.652 -27.566 1.00 90.00 782 MET A CA 1
ATOM 6152 C C . MET A 1 782 ? 26.481 18.195 -28.097 1.00 90.00 782 MET A C 1
ATOM 6154 O O . MET A 1 782 ? 25.408 17.650 -27.827 1.00 90.00 782 MET A O 1
ATOM 6158 N N . ASN A 1 783 ? 26.561 19.223 -28.944 1.00 92.00 783 ASN A N 1
ATOM 6159 C CA . ASN A 1 783 ? 25.429 19.777 -29.704 1.00 92.00 783 ASN A CA 1
ATOM 6160 C C . ASN A 1 783 ? 25.601 19.613 -31.229 1.00 92.00 783 ASN A C 1
ATOM 6162 O O . ASN A 1 783 ? 24.967 20.313 -32.015 1.00 92.00 783 ASN A O 1
ATOM 6166 N N . THR A 1 784 ? 26.507 18.733 -31.651 1.00 88.94 784 THR A N 1
ATOM 6167 C CA . THR A 1 784 ? 26.869 18.522 -33.056 1.00 88.94 784 THR A CA 1
ATOM 6168 C C . THR A 1 784 ? 25.783 17.710 -33.756 1.00 88.94 784 THR A C 1
ATOM 6170 O O . THR A 1 784 ? 25.416 16.639 -33.285 1.00 88.94 784 THR A O 1
ATOM 6173 N N . SER A 1 785 ? 25.255 18.191 -34.883 1.00 87.81 785 SER A N 1
ATOM 6174 C CA . SER A 1 785 ? 24.281 17.415 -35.659 1.00 87.81 785 SER A CA 1
ATOM 6175 C C . SER A 1 785 ? 24.945 16.220 -36.360 1.00 87.81 785 SER A C 1
ATOM 6177 O O . SER A 1 785 ? 26.154 16.223 -36.597 1.00 87.81 785 SER A O 1
ATOM 6179 N N . PHE A 1 786 ? 24.155 15.202 -36.707 1.00 85.69 786 PHE A N 1
ATOM 6180 C CA . PHE A 1 786 ? 24.642 13.936 -37.275 1.00 85.69 786 PHE A CA 1
ATOM 6181 C C . PHE A 1 786 ? 25.498 14.118 -38.540 1.00 85.69 786 PHE A C 1
ATOM 6183 O O . PHE A 1 786 ? 26.478 13.405 -38.725 1.00 85.69 786 PHE A O 1
ATOM 6190 N N . GLU A 1 787 ? 25.170 15.098 -39.384 1.00 84.81 787 GLU A N 1
ATOM 6191 C CA . GLU A 1 787 ? 25.893 15.413 -40.624 1.00 84.81 787 GLU A CA 1
ATOM 6192 C C . GLU A 1 787 ? 27.269 16.050 -40.377 1.00 84.81 787 GLU A C 1
ATOM 6194 O O . GLU A 1 787 ? 28.098 16.100 -41.282 1.00 84.81 787 GLU A O 1
ATOM 6199 N N . ASN A 1 788 ? 27.498 16.563 -39.165 1.00 84.56 788 ASN A N 1
ATOM 6200 C CA . ASN A 1 788 ? 28.690 17.310 -38.768 1.00 84.56 788 ASN A CA 1
ATOM 6201 C C . ASN A 1 788 ? 29.567 16.546 -37.755 1.00 84.56 788 ASN A C 1
ATOM 6203 O O . ASN A 1 788 ? 30.551 17.100 -37.261 1.00 84.56 788 ASN A O 1
ATOM 6207 N N . LEU A 1 789 ? 29.228 15.293 -37.422 1.00 82.69 789 LEU A N 1
ATOM 6208 C CA . LEU A 1 789 ? 30.029 14.461 -36.522 1.00 82.69 789 LEU A CA 1
ATOM 6209 C C . LEU A 1 789 ? 31.370 14.088 -37.168 1.00 82.69 789 LEU A C 1
ATOM 6211 O O . LEU A 1 789 ? 31.421 13.377 -38.170 1.00 82.69 789 LEU A O 1
ATOM 6215 N N . GLN A 1 790 ? 32.466 14.534 -36.552 1.00 74.50 790 GLN A N 1
ATOM 6216 C CA . GLN A 1 790 ? 33.824 14.118 -36.900 1.00 74.50 790 GLN A CA 1
ATOM 6217 C C . GLN A 1 790 ? 34.225 12.936 -36.012 1.00 74.50 790 GLN A C 1
ATOM 6219 O O . GLN A 1 790 ? 34.553 13.106 -34.836 1.00 74.50 790 GLN A O 1
ATOM 6224 N N . LEU A 1 791 ? 34.139 11.737 -36.583 1.00 71.62 791 LEU A N 1
ATOM 6225 C CA . LEU A 1 791 ? 34.513 10.479 -35.938 1.00 71.62 791 LEU A CA 1
ATOM 6226 C C . LEU A 1 791 ? 36.032 10.265 -36.035 1.00 71.62 791 LEU A C 1
ATOM 6228 O O . LEU A 1 791 ? 36.656 10.688 -37.009 1.00 71.62 791 LEU A O 1
ATOM 6232 N N . SER A 1 792 ? 36.621 9.587 -35.051 1.00 62.47 792 SER A N 1
ATOM 6233 C CA . SER A 1 792 ? 37.940 8.962 -35.212 1.00 62.47 792 SER A CA 1
ATOM 6234 C C . SER A 1 792 ? 37.873 7.785 -36.197 1.00 62.47 792 SER A C 1
ATOM 6236 O O . SER A 1 792 ? 36.854 7.093 -36.234 1.00 62.47 792 SER A O 1
ATOM 6238 N N . GLU A 1 793 ? 38.952 7.557 -36.958 1.00 47.66 793 GLU A N 1
ATOM 6239 C CA . GLU A 1 793 ? 39.138 6.359 -37.809 1.00 47.66 793 GLU A CA 1
ATOM 6240 C C . GLU A 1 793 ? 39.246 5.054 -36.996 1.00 47.66 793 GLU A C 1
ATOM 6242 O O . GLU A 1 793 ? 39.848 5.089 -35.894 1.00 47.66 793 GLU A O 1
#

Sequence (793 aa):
MTMKRFMTGGFLSRYLTRYMLFTIFMVAVLPMMAKAEDIYSALNDDIARYAHSLGIDAVAIEVVDSQGSVWSYGLGEVHTSNKLVDRNTPFRVGSVTKLFTDIALMQLVEKGVVDLAKPVNHYLPTFAPVNPYGVEITVEMLLTHRSGLVREPPIGNYFDSEEASLDQVIASINRTTLVYAPGSKVQYSNAALAVVGRIVEVMNNMPFDSVIQQQLMHPLNMQNSYMSIVDVDLSTMPKGYMRPYHTERFPAPTFDLGISPAGNMVSTMQDLGKLATALINQGKAEKGRILQAKTLTTMWTPVDEHASARDYVFGLGFILSSINGELAVSHGGAVYGFATQFLILPGSELGVAVSANVDFGNGAVNRIAEHVLSYILALRQGKPSVLFQHSIEINKEVANSMVGTYASKDSRITVRKKNNDIYIEWLGGLSLRLMDSVDGIVIDDPVKFSTDVQFDNESVTVFGTEFKRIIDTKPETANPGYTRFIGEYGDDHNLLYVLEKDNQLHVIIEWLAHYPLEQVGENTFVFPEYGLYPGEQLTFSAATTEQLSSFVDLGEIRFTRRLAQQTLTSPALSSKKKDVYSTLFETAKASSLPKHFNTQVEGNAALDLVNLATLSDTIAIDIKYATTDNVFGFQVYSSANAYLHKDAAKALLSVHKRLSKHGLGLIVFDAYRPWYVTQFFWAITPEMQRKFVANPEKGSPHNRAGAVDVSLYDLATGETVTMVSAYDEMTERSYPYYPGGTSIQRWYRDLLITEMALAGFNVHKNEWWHFDYKQWEQFPLMNTSFENLQLSE